Protein AF-A0AAW1R4U3-F1 (afdb_monomer_lite)

Radius of gyration: 42.74 Å; chains: 1; bounding box: 164×118×99 Å

Sequence (1125 aa):
MPFEGYTSKCLGRPLPVRSQPPSHRLGRQHRQPVALQAAGPSQPQEQPGQAASHPQIQPPQQPGTAHPDGEQQTQAQPPQQQKFRPQRYAAAGGRRPPARMRVSSDGYEHLGSALKYPANRPFPGPPPGQGPPLRILPIGGLGEIGMNCMLVGVYDRYILIDAGLMFPDFTDLGVQKILPDTSFLAQWRDKIEAVFITHGHEDHIGALPWVIPALDPATPVFAAGFSMQLVKRRLQEFNLWDESRFHVFQMNQRFQLGPFECEPIRVTHSIPDCCGLILRSEHGNIVHTGDWKIDEDPIDNQIFDRTAFEAIGREGVSLLMSDSTNVLSPGRTKGEAGVKQALIERVQRHNGKGRVVVTQFASNLHRIAGVKAAADAANRKICFIGMSLNTYLEAAERDGRAPFSSKDLIHQADLDRYDPSEVLIVTTGSQAEPRAALSLASREASHVLKLNDSDLLLYAARVIPGNETRVQQMMNNIARLGPEIVSGHNSGLHTSGHAYQGELEEVMKLVKPKQFLPVHGEYAFLKAHAALARDVGIHNTSVIQNGQMLGVFDRRNANTVSSGSLNILGQAQLQSFYNDGNKGTGSAEEMALDERNVLAVEGVVVAAVDVIRNAPTAGGAVAGAAFSPRRLRARVRITTRALWVDEGRLLEDLHKVCEAAVAQLPPDVLLVAVERTVAEAIRRCCKAYNKRRPEVVVIAHEWDPRAGAAAAAQAIRQADAAGATAAARQQSGPGPSNRVAPRGGGGGRRWAGPATQRRPRPATGLQGAWRCHPAATRGLSRGGTARNQPGAWLCRGVLPGNLTGVQTSGVRPEHCRLHSAPSTTLLCDQCLDNHLGAWRRLQKTLTKDTLLTHPSPIKGAAARTLLGFKAGTYYPFGQRPVADGQVSANSLGNGIDYHDGPVILGDVFVYLIWYGSWTDPSAKRIITNMVSNIGAAPYWTVNKSYYSSSVASDKSFVGSAVFLAGEADDLYSSSKTGVYMVLTDDTVSITSGFCSSYCGWHASASMLGTDIRFGLVGNPQKCPDACAYTNKATPNGNWPVDSMASIVAHELEEAVTDPDFTSWYDSAGMENADKCAWRYGTTYTTGNGATANMRLGSMDYLIQQNWVNSKGGYCASSWTGAASS

Organism: NCBI:txid41462

pLDDT: mean 72.81, std 27.03, range [20.16, 98.81]

Secondary structure (DSSP, 8-state):
-------------------PPP-----------------------------------------------------------PPP-PPPPP----PPPPPP------S-GGGTTTTPPPS-PPPSSPPTTSS-SEEEEEEESEESSS--EEEEEETTEEEEE----B---SSSTT--EEE--HHHHHHTGGGEEEEE-S-SSHHHHTTHHHHGGGS-TT--EEE-HHHHHHHHHHHHHTT---TTTEEE--TT--EEETTEEEEEEE-B-SSTT-EEEEEEETTEEEEE--S-B--SS-TTS----HHHHHHHHHH--SEEEEE-TTTTS-S-PPPHHHHHHHHHHHHHHTTTSS-EEEE--TT-HHHHHHHHHHHHTTTPEEEEESHHHHHHHHHHHHTT--SS-GGGSPPGGGGGGS-GGGEEEEES-TT--TTSHHHHHTTT--SS----TT-EEEE-S-PPTT-HHHHHHHHHHHHHT--EEE-SGGGS----SS--HHHHHHHHHHH--SEEEEESEEHHHHHHHHHHHHHTT---B----TTEEEEE---SSTT--SS---EEEEE-----EEE-GGG-EE-TTTTTHHHHHHHHHH-EEEEEEEEEPPPP-SS-------------EEEEEEEEES---STTHHHHHHHHHHHHHHTTS-TT--HHHHHHHHHHHHHHHHHHHHS---EEEEEEEE--HHHHHHHHHHHHHHHHHHHHHHHHTTS-PPP-----------------------------------------------------------------------------------------------SSTTSSTTTTTTTTGGGTSSSEE-SS----SSHHHHT-PPPP----TT-PPPPSS-------SSS-EE-S-----S-EEEEEEEES----HHHHHHHHHHHHHHTTSSGGGGGGG-BS-SSGGG-PBPPS-EEEEEESS------TTEEEEEEEPTT-EE-SSBTTTBSEEEEEEEETTEEEEEEEE--GGG-HHHHS-S-S--TTS-HHHHHHHHHHHHHHHHHHHSTTSSSEE-TT---TTGGGTT---S-EE-TTS-EESEEETTEEE----EEE-STT-EEES--------

InterPro domains:
  IPR001279 Metallo-beta-lactamase [PF12706] (157-299)
  IPR001279 Metallo-beta-lactamase [SM00849] (146-343)
  IPR006766 Protein EXORDIUM-like [PF04674] (897-1087)
  IPR011108 Zn-dependent metallo-hydrolase, RNA specificity domain [PF07521] (493-539)
  IPR036866 Ribonuclease Z/Hydroxyacylglutathione hydrolase-like [G3DSA:3.60.15.10] (138-552)
  IPR036866 Ribonuclease Z/Hydroxyacylglutathione hydrolase-like [SSF56281] (134-550)
  IPR041636 Ribonuclease J, C-terminal [PF17770] (591-702)
  IPR042173 Ribonuclease J, domain 2 [G3DSA:3.40.50.10710] (335-487)
  IPR055132 Ribonuclease J, beta-CASP domain [PF22505] (353-478)

Structure (mmCIF, N/CA/C/O backbone):
data_AF-A0AAW1R4U3-F1
#
_entry.id   AF-A0AAW1R4U3-F1
#
loop_
_atom_site.group_PDB
_atom_site.id
_atom_site.type_symbol
_atom_site.label_atom_id
_atom_site.label_alt_id
_atom_site.label_comp_id
_atom_site.label_asym_id
_atom_site.label_entity_id
_atom_site.label_seq_id
_atom_site.pdbx_PDB_ins_code
_atom_site.Cartn_x
_atom_site.Cartn_y
_atom_site.Cartn_z
_atom_site.occupancy
_atom_site.B_iso_or_equiv
_atom_site.auth_seq_id
_atom_site.auth_comp_id
_atom_site.auth_asym_id
_atom_site.auth_atom_id
_atom_site.pdbx_PDB_model_num
ATOM 1 N N . MET A 1 1 ? -5.421 -36.986 13.160 1.00 27.09 1 MET A N 1
ATOM 2 C CA . MET A 1 1 ? -5.496 -38.368 12.632 1.00 27.09 1 MET A CA 1
ATOM 3 C C . MET A 1 1 ? -6.908 -38.890 12.861 1.00 27.09 1 MET A C 1
ATOM 5 O O . MET A 1 1 ? -7.462 -38.494 13.882 1.00 27.09 1 MET A O 1
ATOM 9 N N . PRO A 1 2 ? -7.434 -39.811 12.035 1.00 45.41 2 PRO A N 1
ATOM 10 C CA . PRO A 1 2 ? -7.041 -40.144 10.664 1.00 45.41 2 PRO A CA 1
ATOM 11 C C . PRO A 1 2 ? -8.153 -39.833 9.632 1.00 45.41 2 PRO A C 1
ATOM 13 O O . PRO A 1 2 ? -9.255 -39.433 9.986 1.00 45.41 2 PRO A O 1
ATOM 16 N N . PHE A 1 3 ? -7.813 -39.988 8.351 1.00 28.20 3 PHE A N 1
ATOM 17 C CA . PHE A 1 3 ? -8.689 -39.832 7.183 1.00 28.20 3 PHE A CA 1
ATOM 18 C C . PHE A 1 3 ? -9.151 -41.206 6.666 1.00 28.20 3 PHE A C 1
ATOM 20 O O . PHE A 1 3 ? -8.325 -42.105 6.543 1.00 28.20 3 PHE A O 1
ATOM 27 N N . GLU A 1 4 ? -10.402 -41.287 6.218 1.00 29.88 4 GLU A N 1
ATOM 28 C CA . GLU A 1 4 ? -10.935 -42.196 5.186 1.00 29.88 4 GLU A CA 1
ATOM 29 C C . GLU A 1 4 ? -11.938 -41.340 4.370 1.00 29.88 4 GLU A C 1
ATOM 31 O O . GLU A 1 4 ? -12.497 -40.394 4.919 1.00 29.88 4 GLU A O 1
ATOM 36 N N . GLY A 1 5 ? -12.225 -41.503 3.077 1.00 27.45 5 GLY A N 1
ATOM 37 C CA . GLY A 1 5 ? -11.883 -42.522 2.084 1.00 27.45 5 GLY A CA 1
ATOM 38 C C . GLY A 1 5 ? -13.091 -42.703 1.134 1.00 27.45 5 GLY A C 1
ATOM 39 O O . GLY A 1 5 ? -14.215 -42.716 1.611 1.00 27.45 5 GLY A O 1
ATOM 40 N N . TYR A 1 6 ? -12.864 -42.874 -0.180 1.00 27.77 6 TYR A N 1
ATOM 41 C CA . TYR A 1 6 ? -13.843 -43.268 -1.233 1.00 27.77 6 TYR A CA 1
ATOM 42 C C . TYR A 1 6 ? -14.733 -42.228 -1.978 1.00 27.77 6 TYR A C 1
ATOM 44 O O . TYR A 1 6 ? -15.855 -41.903 -1.613 1.00 27.77 6 TYR A O 1
ATOM 52 N N . THR A 1 7 ? -14.230 -41.833 -3.159 1.00 28.06 7 THR A N 1
ATOM 53 C CA . THR A 1 7 ? -14.831 -41.987 -4.516 1.00 28.06 7 THR A CA 1
ATOM 54 C C . THR A 1 7 ? -16.332 -41.740 -4.818 1.00 28.06 7 THR A C 1
ATOM 56 O O . THR A 1 7 ? -17.188 -42.582 -4.576 1.00 28.06 7 THR A O 1
ATOM 59 N N . SER A 1 8 ? -16.574 -40.683 -5.608 1.00 27.78 8 SER A N 1
ATOM 60 C CA . SER A 1 8 ? -17.429 -40.571 -6.824 1.00 27.78 8 SER A CA 1
ATOM 61 C C . SER A 1 8 ? -18.528 -41.610 -7.179 1.00 27.78 8 SER A C 1
ATOM 63 O O . SER A 1 8 ? -18.196 -42.761 -7.469 1.00 27.78 8 SER A O 1
ATOM 65 N N . LYS A 1 9 ? -19.759 -41.129 -7.482 1.00 27.59 9 LYS A N 1
ATOM 66 C CA . LYS A 1 9 ? -20.335 -41.045 -8.864 1.00 27.59 9 LYS A CA 1
ATOM 67 C C . LYS A 1 9 ? -21.771 -40.451 -8.953 1.00 27.59 9 LYS A C 1
ATOM 69 O O . LYS A 1 9 ? -22.713 -40.996 -8.407 1.00 27.59 9 LYS A O 1
ATOM 74 N N . CYS A 1 10 ? -21.889 -39.377 -9.742 1.00 25.44 10 CYS A N 1
ATOM 75 C CA . CYS A 1 10 ? -22.919 -39.011 -10.741 1.00 25.44 10 CYS A CA 1
ATOM 76 C C . CYS A 1 10 ? -24.424 -39.415 -10.660 1.00 25.44 10 CYS A C 1
ATOM 78 O O . CYS A 1 10 ? -24.763 -40.589 -10.726 1.00 25.44 10 CYS A O 1
ATOM 80 N N . LEU A 1 11 ? -25.258 -38.377 -10.889 1.00 28.80 11 LEU A N 1
ATOM 81 C CA . LEU A 1 11 ? -26.523 -38.311 -11.672 1.00 28.80 11 LEU A CA 1
ATOM 82 C C . LEU A 1 11 ? -27.857 -38.837 -11.081 1.00 28.80 11 LEU A C 1
ATOM 84 O O . LEU A 1 11 ? -28.020 -40.018 -10.806 1.00 28.80 11 LEU A O 1
ATOM 88 N N . GLY A 1 12 ? -28.872 -37.950 -11.048 1.00 25.89 12 GLY A N 1
ATOM 89 C CA . GLY A 1 12 ? -30.290 -38.303 -10.847 1.00 25.89 12 GLY A CA 1
ATOM 90 C C . GLY A 1 12 ? -31.215 -37.137 -10.431 1.00 25.89 12 GLY A C 1
ATOM 91 O O . GLY A 1 12 ? -31.278 -36.774 -9.263 1.00 25.89 12 GLY A O 1
ATOM 92 N N . ARG A 1 13 ? -31.979 -36.570 -11.376 1.00 26.34 13 ARG A N 1
ATOM 93 C CA . ARG A 1 13 ? -33.115 -35.626 -11.190 1.00 26.34 13 ARG A CA 1
ATOM 94 C C . ARG A 1 13 ? -34.226 -36.036 -12.194 1.00 26.34 13 ARG A C 1
ATOM 96 O O . ARG A 1 13 ? -33.846 -36.560 -13.239 1.00 26.34 13 ARG A O 1
ATOM 103 N N . PRO A 1 14 ? -35.513 -35.638 -12.048 1.00 48.09 14 PRO A N 1
ATOM 104 C CA . PRO A 1 14 ? -36.302 -35.412 -10.816 1.00 48.09 14 PRO A CA 1
ATOM 105 C C . PRO A 1 14 ? -37.828 -35.789 -10.929 1.00 48.09 14 PRO A C 1
ATOM 107 O O . PRO A 1 14 ? -38.286 -36.174 -11.997 1.00 48.09 14 PRO A O 1
ATOM 110 N N . LEU A 1 15 ? -38.621 -35.505 -9.866 1.00 26.95 15 LEU A N 1
ATOM 111 C CA . LEU A 1 15 ? -40.109 -35.301 -9.828 1.00 26.95 15 LEU A CA 1
ATOM 112 C C . LEU A 1 15 ? -41.061 -36.535 -9.947 1.00 26.95 15 LEU A C 1
ATOM 114 O O . LEU A 1 15 ? -40.653 -37.566 -10.470 1.00 26.95 15 LEU A O 1
ATOM 118 N N . PRO A 1 16 ? -42.375 -36.422 -9.599 1.00 45.94 16 PRO A N 1
ATOM 119 C CA . PRO A 1 16 ? -42.990 -35.742 -8.428 1.00 45.94 16 PRO A CA 1
ATOM 120 C C . PRO A 1 16 ? -44.191 -36.502 -7.777 1.00 45.94 16 PRO A C 1
ATOM 122 O O . PRO A 1 16 ? -44.962 -37.143 -8.484 1.00 45.94 16 PRO A O 1
ATOM 125 N N . VAL A 1 17 ? -44.495 -36.301 -6.478 1.00 27.64 17 VAL A N 1
ATOM 126 C CA . VAL A 1 17 ? -45.837 -36.611 -5.899 1.00 27.64 17 VAL A CA 1
ATOM 127 C C . VAL A 1 17 ? -46.262 -35.591 -4.818 1.00 27.64 17 VAL A C 1
ATOM 129 O O . VAL A 1 17 ? -45.444 -35.132 -4.027 1.00 27.64 17 VAL A O 1
ATOM 132 N N . ARG A 1 18 ? -47.559 -35.234 -4.803 1.00 30.50 18 ARG A N 1
ATOM 133 C CA . ARG A 1 18 ? -48.262 -34.381 -3.814 1.00 30.50 18 ARG A CA 1
ATOM 134 C C . ARG A 1 18 ? -48.636 -35.138 -2.527 1.00 30.50 18 ARG A C 1
ATOM 136 O O . ARG A 1 18 ? -49.130 -36.252 -2.639 1.00 30.50 18 ARG A O 1
ATOM 143 N N . SER A 1 19 ? -48.718 -34.430 -1.393 1.00 28.53 19 SER A N 1
ATOM 144 C CA . SER A 1 19 ? -49.880 -34.527 -0.475 1.00 28.53 19 SER A CA 1
ATOM 145 C C . SER A 1 19 ? -49.929 -33.381 0.549 1.00 28.53 19 SER A C 1
ATOM 147 O O . SER A 1 19 ? -48.896 -32.959 1.060 1.00 28.53 19 SER A O 1
ATOM 149 N N . GLN A 1 20 ? -51.137 -32.888 0.843 1.00 30.00 20 GLN A N 1
ATOM 150 C CA . GLN A 1 20 ? -51.440 -31.869 1.865 1.00 30.00 20 GLN A CA 1
ATOM 151 C C . GLN A 1 20 ? -51.764 -32.509 3.246 1.00 30.00 20 GLN A C 1
ATOM 153 O O . GLN A 1 20 ? -51.827 -33.737 3.327 1.00 30.00 20 GLN A O 1
ATOM 158 N N . PRO A 1 21 ? -51.916 -31.724 4.338 1.00 45.56 21 PRO A N 1
ATOM 159 C CA . PRO A 1 21 ? -51.819 -32.220 5.719 1.00 45.56 21 PRO A CA 1
ATOM 160 C C . PRO A 1 21 ? -53.172 -32.570 6.376 1.00 45.56 21 PRO A C 1
ATOM 162 O O . PRO A 1 21 ? -54.224 -32.172 5.874 1.00 45.56 21 PRO A O 1
ATOM 165 N N . PRO A 1 22 ? -53.158 -33.206 7.565 1.00 35.81 22 PRO A N 1
ATOM 166 C CA . PRO A 1 22 ? -54.299 -33.263 8.473 1.00 35.81 22 PRO A CA 1
ATOM 167 C C . PRO A 1 22 ? -54.216 -32.238 9.625 1.00 35.81 22 PRO A C 1
ATOM 169 O O . PRO A 1 22 ? -53.149 -31.858 10.102 1.00 35.81 22 PRO A O 1
ATOM 172 N N . SER A 1 23 ? -55.394 -31.812 10.077 1.00 31.20 23 SER A N 1
ATOM 173 C CA . SER A 1 23 ? -55.661 -30.818 11.130 1.00 31.20 23 SER A CA 1
ATOM 174 C C . SER A 1 23 ? -56.127 -31.441 12.461 1.00 31.20 23 SER A C 1
ATOM 176 O O . SER A 1 23 ? -56.403 -32.635 12.464 1.00 31.20 23 SER A O 1
ATOM 178 N N . HIS A 1 24 ? -56.402 -30.589 13.478 1.00 31.89 24 HIS A N 1
ATOM 179 C CA . HIS A 1 24 ? -57.285 -30.764 14.674 1.00 31.89 24 HIS A CA 1
ATOM 180 C C . HIS A 1 24 ? -56.569 -30.757 16.053 1.00 31.89 24 HIS A C 1
ATOM 182 O O . HIS A 1 24 ? -55.454 -31.247 16.146 1.00 31.89 24 HIS A O 1
ATOM 188 N N . ARG A 1 25 ? -57.139 -30.240 17.170 1.00 30.28 25 ARG A N 1
ATOM 189 C CA . ARG A 1 25 ? -58.436 -29.546 17.448 1.00 30.28 25 ARG A CA 1
ATOM 190 C C . ARG A 1 25 ? -58.436 -28.842 18.834 1.00 30.28 25 ARG A C 1
ATOM 192 O O . ARG A 1 25 ? -57.859 -29.396 19.753 1.00 30.28 25 ARG A O 1
ATOM 199 N N . LEU A 1 26 ? -59.263 -27.783 18.968 1.00 30.48 26 LEU A N 1
ATOM 200 C CA . LEU A 1 26 ? -60.039 -27.321 20.162 1.00 30.48 26 LEU A CA 1
ATOM 201 C C . LEU A 1 26 ? -59.299 -26.932 21.477 1.00 30.48 26 LEU A C 1
ATOM 203 O O . LEU A 1 26 ? -58.372 -27.602 21.892 1.00 30.48 26 LEU A O 1
ATOM 207 N N . GLY A 1 27 ? -59.735 -25.918 22.248 1.00 27.31 27 GLY A N 1
ATOM 208 C CA . GLY A 1 27 ? -60.801 -24.915 22.037 1.00 27.31 27 GLY A CA 1
ATOM 209 C C . GLY A 1 27 ? -61.288 -24.218 23.337 1.00 27.31 27 GLY A C 1
ATOM 210 O O . GLY A 1 27 ? -60.857 -24.600 24.418 1.00 27.31 27 GLY A O 1
ATOM 211 N N . ARG A 1 28 ? -62.271 -23.292 23.206 1.00 30.02 28 ARG A N 1
ATOM 212 C CA . ARG A 1 28 ? -63.058 -22.572 24.264 1.00 30.02 28 ARG A CA 1
ATOM 213 C C . ARG A 1 28 ? -62.324 -21.448 25.054 1.00 30.02 28 ARG A C 1
ATOM 215 O O . ARG A 1 28 ? -61.137 -21.572 25.295 1.00 30.02 28 ARG A O 1
ATOM 222 N N . GLN A 1 29 ? -62.956 -20.341 25.503 1.00 30.58 29 GLN A N 1
ATOM 223 C CA . GLN A 1 29 ? -64.322 -19.791 25.291 1.00 30.58 29 GLN A CA 1
ATOM 224 C C . GLN A 1 29 ? -64.421 -18.257 25.572 1.00 30.58 29 GLN A C 1
ATOM 226 O O . GLN A 1 29 ? -63.586 -17.703 26.272 1.00 30.58 29 GLN A O 1
ATOM 231 N N . HIS A 1 30 ? -65.484 -17.626 25.037 1.00 29.05 30 HIS A N 1
ATOM 232 C CA . HIS A 1 30 ? -66.080 -16.277 25.261 1.00 29.05 30 HIS A CA 1
ATOM 233 C C . HIS A 1 30 ? -65.713 -15.459 26.532 1.00 29.05 30 HIS A C 1
ATOM 235 O O . HIS A 1 30 ? -65.641 -16.018 27.619 1.00 29.05 30 HIS A O 1
ATOM 241 N N . ARG A 1 31 ? -65.662 -14.108 26.487 1.00 27.98 31 ARG A N 1
ATOM 242 C CA . ARG A 1 31 ? -66.832 -13.179 26.395 1.00 27.98 31 ARG A CA 1
ATOM 243 C C . ARG A 1 31 ? -66.486 -11.742 25.915 1.00 27.98 31 ARG A C 1
ATOM 245 O O . ARG A 1 31 ? -65.355 -11.296 26.042 1.00 27.98 31 ARG A O 1
ATOM 252 N N . GLN A 1 32 ? -67.509 -11.028 25.425 1.00 28.80 32 GLN A N 1
ATOM 253 C CA . GLN A 1 32 ? -67.600 -9.571 25.150 1.00 28.80 32 GLN A CA 1
ATOM 254 C C . GLN A 1 32 ? -68.711 -8.950 26.062 1.00 28.80 32 GLN A C 1
ATOM 256 O O . GLN A 1 32 ? -69.333 -9.726 26.792 1.00 28.80 32 GLN A O 1
ATOM 261 N N . PRO A 1 33 ? -69.140 -7.669 25.919 1.00 60.66 33 PRO A N 1
ATOM 262 C CA . PRO A 1 33 ? -68.427 -6.390 26.100 1.00 60.66 33 PRO A CA 1
ATOM 263 C C . PRO A 1 33 ? -69.222 -5.449 27.072 1.00 60.66 33 PRO A C 1
ATOM 265 O O . PRO A 1 33 ? -69.793 -5.950 28.032 1.00 60.66 33 PRO A O 1
ATOM 268 N N . VAL A 1 34 ? -69.326 -4.134 26.766 1.00 27.86 34 VAL A N 1
ATOM 269 C CA . VAL A 1 34 ? -69.995 -3.008 27.495 1.00 27.86 34 VAL A CA 1
ATOM 270 C C . VAL A 1 34 ? -69.068 -2.353 28.545 1.00 27.86 34 VAL A C 1
ATOM 272 O O . VAL A 1 34 ? -68.686 -3.015 29.498 1.00 27.86 34 VAL A O 1
ATOM 275 N N . ALA A 1 35 ? -68.507 -1.139 28.405 1.00 30.14 35 ALA A N 1
ATOM 276 C CA . ALA A 1 35 ? -68.922 0.187 27.888 1.00 30.14 35 ALA A CA 1
ATOM 277 C C . ALA A 1 35 ? -69.592 1.105 28.933 1.00 30.14 35 ALA A C 1
ATOM 279 O O . ALA A 1 35 ? -70.604 0.737 29.516 1.00 30.14 35 ALA A O 1
ATOM 280 N N . LEU A 1 36 ? -69.060 2.328 29.096 1.00 27.28 36 LEU A N 1
ATOM 281 C CA . LEU A 1 36 ? -69.777 3.516 29.589 1.00 27.28 36 LEU A CA 1
ATOM 282 C C . LEU A 1 36 ? -69.008 4.807 29.234 1.00 27.28 36 LEU A C 1
ATOM 284 O O . LEU A 1 36 ? -67.781 4.806 29.157 1.00 27.28 36 LEU A O 1
ATOM 288 N N . GLN A 1 37 ? -69.752 5.881 28.960 1.00 31.09 37 GLN A N 1
ATOM 289 C CA . GLN A 1 37 ? -69.280 7.191 28.481 1.00 31.09 37 GLN A CA 1
ATOM 290 C C . GLN A 1 37 ? -69.333 8.251 29.595 1.00 31.09 37 GLN A C 1
ATOM 292 O O . GLN A 1 37 ? -70.171 8.123 30.482 1.00 31.09 37 GLN A O 1
ATOM 297 N N . ALA A 1 38 ? -68.521 9.314 29.470 1.00 29.05 38 ALA A N 1
ATOM 298 C CA . ALA A 1 38 ? -68.704 10.709 29.946 1.00 29.05 38 ALA A CA 1
ATOM 299 C C . ALA A 1 38 ? -67.312 11.372 30.096 1.00 29.05 38 ALA A C 1
ATOM 301 O O . ALA A 1 38 ? -66.365 10.678 30.446 1.00 29.05 38 ALA A O 1
ATOM 302 N N . ALA A 1 39 ? -67.076 12.673 29.898 1.00 28.84 39 ALA A N 1
ATOM 303 C CA . ALA A 1 39 ? -67.803 13.761 29.230 1.00 28.84 39 ALA A CA 1
ATOM 304 C C . ALA A 1 39 ? -66.779 14.893 28.923 1.00 28.84 39 ALA A C 1
ATOM 306 O O . ALA A 1 39 ? -65.695 14.905 29.503 1.00 28.84 39 ALA A O 1
ATOM 307 N N . GLY A 1 40 ? -67.100 15.849 28.040 1.00 25.03 40 GLY A N 1
ATOM 308 C CA . GLY A 1 40 ? -66.452 17.182 28.044 1.00 25.03 40 GLY A CA 1
ATOM 309 C C . GLY A 1 40 ? -67.285 18.172 28.881 1.00 25.03 40 GLY A C 1
ATOM 310 O O . GLY A 1 40 ? -68.112 17.713 29.669 1.00 25.03 40 GLY A O 1
ATOM 311 N N . PRO A 1 41 ? -67.256 19.494 28.615 1.00 54.03 41 PRO A N 1
ATOM 312 C CA . PRO A 1 41 ? -66.174 20.333 28.067 1.00 54.03 41 PRO A CA 1
ATOM 313 C C . PRO A 1 41 ? -65.981 21.662 28.862 1.00 54.03 41 PRO A C 1
ATOM 315 O O . PRO A 1 41 ? -66.929 22.138 29.482 1.00 54.03 41 PRO A O 1
ATOM 318 N N . SER A 1 42 ? -64.827 22.349 28.766 1.00 26.78 42 SER A N 1
ATOM 319 C CA . SER A 1 42 ? -64.733 23.777 29.174 1.00 26.78 42 SER A CA 1
ATOM 320 C C . SER A 1 42 ? -63.474 24.539 28.703 1.00 26.78 42 SER A C 1
ATOM 322 O O . SER A 1 42 ? -62.355 24.299 29.144 1.00 26.78 42 SER A O 1
ATOM 324 N N . GLN A 1 43 ? -63.704 25.527 27.832 1.00 32.19 43 GLN A N 1
ATOM 325 C CA . GLN A 1 43 ? -62.993 26.825 27.760 1.00 32.19 43 GLN A CA 1
ATOM 326 C C . GLN A 1 43 ? -63.655 27.801 28.803 1.00 32.19 43 GLN A C 1
ATOM 328 O O . GLN A 1 43 ? -64.533 27.295 29.512 1.00 32.19 43 GLN A O 1
ATOM 333 N N . PRO A 1 44 ? -63.370 29.133 28.941 1.00 43.03 44 PRO A N 1
ATOM 334 C CA . PRO A 1 44 ? -62.639 30.031 28.022 1.00 43.03 44 PRO A CA 1
ATOM 335 C C . PRO A 1 44 ? -61.812 31.228 28.594 1.00 43.03 44 PRO A C 1
ATOM 337 O O . PRO A 1 44 ? -61.828 31.526 29.778 1.00 43.03 44 PRO A O 1
ATOM 340 N N . GLN A 1 45 ? -61.141 31.916 27.650 1.00 27.89 45 GLN A N 1
ATOM 341 C CA . GLN A 1 45 ? -60.939 33.380 27.487 1.00 27.89 45 GLN A CA 1
ATOM 342 C C . GLN A 1 45 ? -60.443 34.298 28.627 1.00 27.89 45 GLN A C 1
ATOM 344 O O . GLN A 1 45 ? -61.108 34.464 29.637 1.00 27.89 45 GLN A O 1
ATOM 349 N N . GLU A 1 46 ? -59.454 35.140 28.277 1.00 24.28 46 GLU A N 1
ATOM 350 C CA . GLU A 1 46 ? -59.659 36.603 28.256 1.00 24.28 46 GLU A CA 1
ATOM 351 C C . GLU A 1 46 ? -58.802 37.309 27.166 1.00 24.28 46 GLU A C 1
ATOM 353 O O . GLU A 1 46 ? -57.686 36.901 26.852 1.00 24.28 46 GLU A O 1
ATOM 358 N N . GLN A 1 47 ? -59.381 38.346 26.550 1.00 29.89 47 GLN A N 1
ATOM 359 C CA . GLN A 1 47 ? -58.837 39.343 25.593 1.00 29.89 47 GLN A CA 1
ATOM 360 C C . GLN A 1 47 ? -59.215 40.733 26.170 1.00 29.89 47 GLN A C 1
ATOM 362 O O . GLN A 1 47 ? -60.170 40.743 26.952 1.00 29.89 47 GLN A O 1
ATOM 367 N N . PRO A 1 48 ? -58.586 41.897 25.840 1.00 40.34 48 PRO A N 1
ATOM 368 C CA . PRO A 1 48 ? -58.342 42.437 24.474 1.00 40.34 48 PRO A CA 1
ATOM 369 C C . PRO A 1 48 ? -57.017 43.260 24.331 1.00 40.34 48 PRO A C 1
ATOM 371 O O . PRO A 1 48 ? -56.233 43.313 25.269 1.00 40.34 48 PRO A O 1
ATOM 374 N N . GLY A 1 49 ? -56.654 43.949 23.231 1.00 25.88 49 GLY A N 1
ATOM 375 C CA . GLY A 1 49 ? -57.158 44.029 21.844 1.00 25.88 49 GLY A CA 1
ATOM 376 C C . GLY A 1 49 ? -56.575 45.241 21.059 1.00 25.88 49 GLY A C 1
ATOM 377 O O . GLY A 1 49 ? -56.102 46.183 21.681 1.00 25.88 49 GLY A O 1
ATOM 378 N N . GLN A 1 50 ? -56.699 45.229 19.713 1.00 29.00 50 GLN A N 1
ATOM 379 C CA . GLN A 1 50 ? -56.484 46.345 18.738 1.00 29.00 50 GLN A CA 1
ATOM 380 C C . GLN A 1 50 ? -55.026 46.892 18.572 1.00 29.00 50 GLN A C 1
ATOM 382 O O . GLN A 1 50 ? -54.240 46.828 19.505 1.00 29.00 50 GLN A O 1
ATOM 387 N N . ALA A 1 51 ? -54.548 47.408 17.419 1.00 27.50 51 ALA A N 1
ATOM 388 C CA . ALA A 1 51 ? -55.160 47.772 16.121 1.00 27.50 51 ALA A CA 1
ATOM 389 C C . ALA A 1 51 ? -54.168 47.649 14.915 1.00 27.50 51 ALA A C 1
ATOM 391 O O . ALA A 1 51 ? -52.971 47.575 15.147 1.00 27.50 51 ALA A O 1
ATOM 392 N N . ALA A 1 52 ? -54.703 47.682 13.670 1.00 28.69 52 ALA A N 1
ATOM 393 C CA . ALA A 1 52 ? -54.189 48.241 12.379 1.00 28.69 52 ALA A CA 1
ATOM 394 C C . ALA A 1 52 ? -52.667 48.214 11.999 1.00 28.69 52 ALA A C 1
ATOM 396 O O . ALA A 1 52 ? -51.810 48.457 12.832 1.00 28.69 52 ALA A O 1
ATOM 397 N N . SER A 1 53 ? -52.217 48.050 10.736 1.00 27.44 53 SER A N 1
ATOM 398 C CA . SER A 1 53 ? -52.870 48.014 9.402 1.00 27.44 53 SER A CA 1
ATOM 399 C C . SER A 1 53 ? -51.995 47.337 8.312 1.00 27.44 53 SER A C 1
ATOM 401 O O . SER A 1 53 ? -50.773 47.441 8.339 1.00 27.44 53 SER A O 1
ATOM 403 N N . HIS A 1 54 ? -52.643 46.713 7.316 1.00 26.97 54 HIS A N 1
ATOM 404 C CA . HIS A 1 54 ? -52.110 46.215 6.017 1.00 26.97 54 HIS A CA 1
ATOM 405 C C . HIS A 1 54 ? -51.871 47.365 4.988 1.00 26.97 54 HIS A C 1
ATOM 407 O O . HIS A 1 54 ? -52.160 48.498 5.384 1.00 26.97 54 HIS A O 1
ATOM 413 N N . PRO A 1 55 ? -51.435 47.171 3.700 1.00 44.69 55 PRO A N 1
ATOM 414 C CA . PRO A 1 55 ? -51.332 45.951 2.841 1.00 44.69 55 PRO A CA 1
ATOM 415 C C . PRO A 1 55 ? -49.950 45.705 2.146 1.00 44.69 55 PRO A C 1
ATOM 417 O O . PRO A 1 55 ? -49.063 46.538 2.260 1.00 44.69 55 PRO A O 1
ATOM 420 N N . GLN A 1 56 ? -49.612 44.490 1.650 1.00 28.25 56 GLN A N 1
ATOM 421 C CA . GLN A 1 56 ? -49.772 43.896 0.275 1.00 28.25 56 GLN A CA 1
ATOM 422 C C . GLN A 1 56 ? -49.076 44.695 -0.877 1.00 28.25 56 GLN A C 1
ATOM 424 O O . GLN A 1 56 ? -48.857 45.884 -0.714 1.00 28.25 56 GLN A O 1
ATOM 429 N N . ILE A 1 57 ? -48.675 44.177 -2.060 1.00 28.06 57 ILE A N 1
ATOM 430 C CA . ILE A 1 57 ? -49.070 43.015 -2.908 1.00 28.06 57 ILE A CA 1
ATOM 431 C C . ILE A 1 57 ? -47.818 42.377 -3.598 1.00 28.06 57 ILE A C 1
ATOM 433 O O . ILE A 1 57 ? -46.741 42.962 -3.594 1.00 28.06 57 ILE A O 1
ATOM 437 N N . GLN A 1 58 ? -47.968 41.163 -4.158 1.00 24.50 58 GLN A N 1
ATOM 438 C CA . GLN A 1 58 ? -46.998 40.363 -4.949 1.00 24.50 58 GLN A CA 1
ATOM 439 C C . GLN A 1 58 ? -46.865 40.824 -6.454 1.00 24.50 58 GLN A C 1
ATOM 441 O O . GLN A 1 58 ? -46.979 42.018 -6.698 1.00 24.50 58 GLN A O 1
ATOM 446 N N . PRO A 1 59 ? -46.644 39.942 -7.470 1.00 52.00 59 PRO A N 1
ATOM 447 C CA . PRO A 1 59 ? -45.437 39.749 -8.322 1.00 52.00 59 PRO A CA 1
ATOM 448 C C . PRO A 1 59 ? -45.648 40.300 -9.786 1.00 52.00 59 PRO A C 1
ATOM 450 O O . PRO A 1 59 ? -46.514 41.167 -9.896 1.00 52.00 59 PRO A O 1
ATOM 453 N N . PRO A 1 60 ? -44.998 39.877 -10.924 1.00 40.25 60 PRO A N 1
ATOM 454 C CA . PRO A 1 60 ? -44.002 38.808 -11.193 1.00 40.25 60 PRO A CA 1
ATOM 455 C C . PRO A 1 60 ? -42.889 39.083 -12.273 1.00 40.25 60 PRO A C 1
ATOM 457 O O . PRO A 1 60 ? -42.744 40.185 -12.779 1.00 40.25 60 PRO A O 1
ATOM 460 N N . GLN A 1 61 ? -42.121 38.023 -12.608 1.00 25.39 61 GLN A N 1
ATOM 461 C CA . GLN A 1 61 ? -41.564 37.600 -13.931 1.00 25.39 61 GLN A CA 1
ATOM 462 C C . GLN A 1 61 ? -40.941 38.602 -14.955 1.00 25.39 61 GLN A C 1
ATOM 464 O O . GLN A 1 61 ? -41.649 39.435 -15.491 1.00 25.39 61 GLN A O 1
ATOM 469 N N . GLN A 1 62 ? -39.658 38.342 -15.316 1.00 25.41 62 GLN A N 1
ATOM 470 C CA . GLN A 1 62 ? -39.002 38.222 -16.665 1.00 25.41 62 GLN A CA 1
ATOM 471 C C . GLN A 1 62 ? -39.414 39.104 -17.889 1.00 25.41 62 GLN A C 1
ATOM 473 O O . GLN A 1 62 ? -40.561 39.517 -17.983 1.00 25.41 62 GLN A O 1
ATOM 478 N N . PRO A 1 63 ? -38.601 39.190 -18.982 1.00 42.50 63 PRO A N 1
ATOM 479 C CA . PRO A 1 63 ? -37.131 39.104 -19.169 1.00 42.50 63 PRO A CA 1
ATOM 480 C C . PRO A 1 63 ? -36.573 40.265 -20.064 1.00 42.50 63 PRO A C 1
ATOM 482 O O . PRO A 1 63 ? -37.340 41.124 -20.485 1.00 42.50 63 PRO A O 1
ATOM 485 N N . GLY A 1 64 ? -35.281 40.262 -20.463 1.00 23.38 64 GLY A N 1
ATOM 486 C CA . GLY A 1 64 ? -34.865 40.945 -21.719 1.00 23.38 64 GLY A CA 1
ATOM 487 C C . GLY A 1 64 ? -33.481 41.625 -21.818 1.00 23.38 64 GLY A C 1
ATOM 488 O O . GLY A 1 64 ? -33.332 42.780 -21.454 1.00 23.38 64 GLY A O 1
ATOM 489 N N . THR A 1 65 ? -32.524 40.918 -22.436 1.00 23.89 65 THR A N 1
ATOM 490 C CA . THR A 1 65 ? -31.574 41.379 -23.490 1.00 23.89 65 THR A CA 1
ATOM 491 C C . THR A 1 65 ? -30.754 42.694 -23.416 1.00 23.89 65 THR A C 1
ATOM 493 O O . THR A 1 65 ? -31.299 43.786 -23.518 1.00 23.89 65 THR A O 1
ATOM 496 N N . ALA A 1 66 ? -29.435 42.496 -23.608 1.00 24.20 66 ALA A N 1
ATOM 497 C CA . ALA A 1 66 ? -28.497 43.239 -24.483 1.00 24.20 66 ALA A CA 1
ATOM 498 C C . ALA A 1 66 ? -27.649 44.429 -23.950 1.00 24.20 66 ALA A C 1
ATOM 500 O O . ALA A 1 66 ? -28.144 45.474 -23.546 1.00 24.20 66 ALA A O 1
ATOM 501 N N . HIS A 1 67 ? -26.326 44.229 -24.079 1.00 26.11 67 HIS A N 1
ATOM 502 C CA . HIS A 1 67 ? -25.201 45.189 -24.116 1.00 26.11 67 HIS A CA 1
ATOM 503 C C . HIS A 1 67 ? -25.254 46.119 -25.361 1.00 26.11 67 HIS A C 1
ATOM 505 O O . HIS A 1 67 ? -26.075 45.833 -26.241 1.00 26.11 67 HIS A O 1
ATOM 511 N N . PRO A 1 68 ? -24.376 47.145 -25.534 1.00 41.59 68 PRO A N 1
ATOM 512 C CA . PRO A 1 68 ? -23.141 47.506 -24.795 1.00 41.59 68 PRO A CA 1
ATOM 513 C C . PRO A 1 68 ? -23.218 48.947 -24.192 1.00 41.59 68 PRO A C 1
ATOM 515 O O . PRO A 1 68 ? -24.329 49.381 -23.907 1.00 41.59 68 PRO A O 1
ATOM 518 N N . ASP A 1 69 ? -22.179 49.742 -23.870 1.00 24.17 69 ASP A N 1
ATOM 519 C CA . ASP A 1 69 ? -20.705 49.704 -24.059 1.00 24.17 69 ASP A CA 1
ATOM 520 C C . ASP A 1 69 ? -19.982 50.627 -23.031 1.00 24.17 69 ASP A C 1
ATOM 522 O O . ASP A 1 69 ? -20.661 51.302 -22.254 1.00 24.17 69 ASP A O 1
ATOM 526 N N . GLY A 1 70 ? -18.640 50.729 -23.074 1.00 24.28 70 GLY A N 1
ATOM 527 C CA . GLY A 1 70 ? -17.903 51.923 -22.595 1.00 24.28 70 GLY A CA 1
ATOM 528 C C . GLY A 1 70 ? -16.840 51.744 -21.491 1.00 24.28 70 GLY A C 1
ATOM 529 O O . GLY A 1 70 ? -17.136 51.792 -20.304 1.00 24.28 70 GLY A O 1
ATOM 530 N N . GLU A 1 71 ? -15.587 51.620 -21.928 1.00 23.50 71 GLU A N 1
ATOM 531 C CA . GLU A 1 71 ? -14.276 51.795 -21.265 1.00 23.50 71 GLU A CA 1
ATOM 532 C C . GLU A 1 71 ? -14.142 52.353 -19.814 1.00 23.50 71 GLU A C 1
ATOM 534 O O . GLU A 1 71 ? -14.499 53.481 -19.492 1.00 23.50 71 GLU A O 1
ATOM 539 N N . GLN A 1 72 ? -13.441 51.556 -18.990 1.00 24.25 72 GLN A N 1
ATOM 540 C CA . GLN A 1 72 ? -12.387 51.892 -18.003 1.00 24.25 72 GLN A CA 1
ATOM 541 C C . GLN A 1 72 ? -12.357 53.268 -17.283 1.00 24.25 72 GLN A C 1
ATOM 543 O O . GLN A 1 72 ? -11.985 54.274 -17.881 1.00 24.25 72 GLN A O 1
ATOM 548 N N . GLN A 1 73 ? -12.396 53.247 -15.934 1.00 22.95 73 GLN A N 1
ATOM 549 C CA . GLN A 1 73 ? -11.260 53.720 -15.107 1.00 22.95 73 GLN A CA 1
ATOM 550 C C . GLN A 1 73 ? -11.321 53.313 -13.613 1.00 22.95 73 GLN A C 1
ATOM 552 O O . GLN A 1 73 ? -12.375 53.212 -12.997 1.00 22.95 73 GLN A O 1
ATOM 557 N N . THR A 1 74 ? -10.122 53.096 -13.063 1.00 24.08 74 THR A N 1
ATOM 558 C CA . THR A 1 74 ? -9.678 52.917 -11.659 1.00 24.08 74 THR A CA 1
ATOM 559 C C . THR A 1 74 ? -10.558 53.405 -10.493 1.00 24.08 74 THR A C 1
ATOM 561 O O . THR A 1 74 ? -11.014 54.546 -10.499 1.00 24.08 74 THR A O 1
ATOM 564 N N . GLN A 1 75 ? -10.567 52.648 -9.380 1.00 22.53 75 GLN A N 1
ATOM 565 C CA . GLN A 1 75 ? -10.820 53.185 -8.028 1.00 22.53 75 GLN A CA 1
ATOM 566 C C . GLN A 1 75 ? -10.080 52.423 -6.906 1.00 22.53 75 GLN A C 1
ATOM 568 O O . GLN A 1 75 ? -9.632 51.294 -7.096 1.00 22.53 75 GLN A O 1
ATOM 573 N N . ALA A 1 76 ? -9.908 53.082 -5.752 1.00 21.52 76 ALA A N 1
ATOM 574 C CA . ALA A 1 76 ? -9.015 52.683 -4.657 1.00 21.52 76 ALA A CA 1
ATOM 575 C C . ALA A 1 76 ? -9.744 52.242 -3.361 1.00 21.52 76 ALA A C 1
ATOM 577 O O . ALA A 1 76 ? -10.948 52.422 -3.210 1.00 21.52 76 ALA A O 1
ATOM 578 N N . GLN A 1 77 ? -8.965 51.695 -2.415 1.00 25.08 77 GLN A N 1
ATOM 579 C CA . GLN A 1 77 ? -9.287 51.422 -0.992 1.00 25.08 77 GLN A CA 1
ATOM 580 C C . GLN A 1 77 ? -9.828 52.669 -0.241 1.00 25.08 77 GLN A C 1
ATOM 582 O O . GLN A 1 77 ? -9.518 53.771 -0.706 1.00 25.08 77 GLN A O 1
ATOM 587 N N . PRO A 1 78 ? -10.553 52.582 0.917 1.00 33.44 78 PRO A N 1
ATOM 588 C CA . PRO A 1 78 ? -10.153 51.902 2.188 1.00 33.44 78 PRO A CA 1
ATOM 589 C C . PRO A 1 78 ? -11.374 51.341 3.010 1.00 33.44 78 PRO A C 1
ATOM 591 O O . PRO A 1 78 ? -12.406 51.129 2.375 1.00 33.44 78 PRO A O 1
ATOM 594 N N . PRO A 1 79 ? -11.374 51.090 4.360 1.00 27.42 79 PRO A N 1
ATOM 595 C CA . PRO A 1 79 ? -10.333 51.201 5.406 1.00 27.42 79 PRO A CA 1
ATOM 596 C C . PRO A 1 79 ? -10.181 50.010 6.406 1.00 27.42 79 PRO A C 1
ATOM 598 O O . PRO A 1 79 ? -10.846 48.983 6.327 1.00 27.42 79 PRO A O 1
ATOM 601 N N . GLN A 1 80 ? -9.260 50.174 7.371 1.00 27.16 80 GLN A N 1
ATOM 602 C CA . GLN A 1 80 ? -8.817 49.196 8.387 1.00 27.16 80 GLN A CA 1
ATOM 603 C C . GLN A 1 80 ? -9.612 49.227 9.715 1.00 27.16 80 GLN A C 1
ATOM 605 O O . GLN A 1 80 ? -10.085 50.285 10.124 1.00 27.16 80 GLN A O 1
ATOM 610 N N . GLN A 1 81 ? -9.570 48.127 10.487 1.00 26.25 81 GLN A N 1
ATOM 611 C CA . GLN A 1 81 ? -9.665 48.145 11.963 1.00 26.25 81 GLN A CA 1
ATOM 612 C C . GLN A 1 81 ? -8.631 47.211 12.634 1.00 26.25 81 GLN A C 1
ATOM 614 O O . GLN A 1 81 ? -8.040 46.338 11.999 1.00 26.25 81 GLN A O 1
ATOM 619 N N . GLN A 1 82 ? -8.336 47.481 13.911 1.00 24.44 82 GLN A N 1
ATOM 620 C CA . GLN A 1 82 ? -7.061 47.170 14.578 1.00 24.44 82 GLN A CA 1
ATOM 621 C C . GLN A 1 82 ? -7.049 45.850 15.379 1.00 24.44 82 GLN A C 1
ATOM 623 O O . GLN A 1 82 ? -8.068 45.413 15.905 1.00 24.44 82 GLN A O 1
ATOM 628 N N . LYS A 1 83 ? -5.857 45.252 15.553 1.00 25.72 83 LYS A N 1
ATOM 629 C CA . LYS A 1 83 ? -5.619 44.089 16.435 1.00 25.72 83 LYS A CA 1
ATOM 630 C C . LYS A 1 83 ? -5.002 44.502 17.777 1.00 25.72 83 LYS A C 1
ATOM 632 O O . LYS A 1 83 ? -3.961 45.156 17.801 1.00 25.72 83 LYS A O 1
ATOM 637 N N . PHE A 1 84 ? -5.578 44.020 18.880 1.00 21.75 84 PHE A N 1
ATOM 638 C CA . PHE A 1 84 ? -4.944 44.030 20.206 1.00 21.75 84 PHE A CA 1
ATOM 639 C C . PHE A 1 84 ? -3.831 42.970 20.319 1.00 21.75 84 PHE A C 1
ATOM 641 O O . PHE A 1 84 ? -3.826 41.968 19.601 1.00 21.75 84 PHE A O 1
ATOM 648 N N . ARG A 1 85 ? -2.873 43.193 21.231 1.00 22.95 85 ARG A N 1
ATOM 649 C CA . ARG A 1 85 ? -1.616 42.430 21.351 1.00 22.95 85 ARG A CA 1
ATOM 650 C C . ARG A 1 85 ? -1.332 42.051 22.816 1.00 22.95 85 ARG A C 1
ATOM 652 O O . ARG A 1 85 ? -1.170 42.965 23.622 1.00 22.95 85 ARG A O 1
ATOM 659 N N . PRO A 1 86 ? -1.194 40.760 23.175 1.00 24.91 86 PRO A N 1
ATOM 660 C CA . PRO A 1 86 ? -0.685 40.349 24.487 1.00 24.91 86 PRO A CA 1
ATOM 661 C C . PRO A 1 86 ? 0.852 40.397 24.559 1.00 24.91 86 PRO A C 1
ATOM 663 O O . PRO A 1 86 ? 1.547 40.279 23.546 1.00 24.91 86 PRO A O 1
ATOM 666 N N . GLN A 1 87 ? 1.389 40.583 25.766 1.00 24.44 87 GLN A N 1
ATOM 667 C CA . GLN A 1 87 ? 2.818 40.799 26.023 1.00 24.44 87 GLN A CA 1
ATOM 668 C C . GLN A 1 87 ? 3.635 39.498 26.128 1.00 24.44 87 GLN A C 1
ATOM 670 O O . GLN A 1 87 ? 3.129 38.437 26.485 1.00 24.44 87 GLN A O 1
ATOM 675 N N . ARG A 1 88 ? 4.943 39.606 25.855 1.00 24.14 88 ARG A N 1
ATOM 676 C CA . ARG A 1 88 ? 5.937 38.551 26.108 1.00 24.14 88 ARG A CA 1
ATOM 677 C C . ARG A 1 88 ? 6.351 38.548 27.582 1.00 24.14 88 ARG A C 1
ATOM 679 O O . ARG A 1 88 ? 6.825 39.572 28.062 1.00 24.14 88 ARG A O 1
ATOM 686 N N . TYR A 1 89 ? 6.335 37.380 28.220 1.00 24.23 89 TYR A N 1
ATOM 687 C CA . TYR A 1 89 ? 7.246 37.079 29.329 1.00 24.23 89 TYR A CA 1
ATOM 688 C C . TYR A 1 89 ? 8.439 36.280 28.799 1.00 24.23 89 TYR A C 1
ATOM 690 O O . TYR A 1 89 ? 8.272 35.361 27.999 1.00 24.23 89 TYR A O 1
ATOM 698 N N . ALA A 1 90 ? 9.646 36.653 29.223 1.00 28.23 90 ALA A N 1
ATOM 699 C CA . ALA A 1 90 ? 10.876 35.951 28.881 1.00 28.23 90 ALA A CA 1
ATOM 700 C C . ALA A 1 90 ? 11.290 35.021 30.029 1.00 28.23 90 ALA A C 1
ATOM 702 O O . ALA A 1 90 ? 11.386 35.456 31.173 1.00 28.23 90 ALA A O 1
ATOM 703 N N . ALA A 1 91 ? 11.592 33.764 29.707 1.00 25.42 91 ALA A N 1
ATOM 704 C CA . ALA A 1 91 ? 12.295 32.836 30.586 1.00 25.42 91 ALA A CA 1
ATOM 705 C C . ALA A 1 91 ? 13.324 32.063 29.749 1.00 25.42 91 ALA A C 1
ATOM 707 O O . ALA A 1 91 ? 13.023 31.613 28.643 1.00 25.42 91 ALA A O 1
ATOM 708 N N . ALA A 1 92 ? 14.556 31.974 30.247 1.00 27.94 92 ALA A N 1
ATOM 709 C CA . ALA A 1 92 ? 15.682 31.380 29.532 1.00 27.94 92 ALA A CA 1
ATOM 710 C C . ALA A 1 92 ? 15.864 29.891 29.873 1.00 27.94 92 ALA A C 1
ATOM 712 O O . ALA A 1 92 ? 15.543 29.460 30.977 1.00 27.94 92 ALA A O 1
ATOM 713 N N . GLY A 1 93 ? 16.467 29.136 28.948 1.00 33.03 93 GLY A N 1
ATOM 714 C CA . GLY A 1 93 ? 16.922 27.759 29.175 1.00 33.03 93 GLY A CA 1
ATOM 715 C C . GLY A 1 93 ? 16.001 26.685 28.590 1.00 33.03 93 GLY A C 1
ATOM 716 O O . GLY A 1 93 ? 15.087 26.205 29.250 1.00 33.03 93 GLY A O 1
ATOM 717 N N . GLY A 1 94 ? 16.288 26.246 27.361 1.00 25.92 94 GLY A N 1
ATOM 718 C CA . GLY A 1 94 ? 15.578 25.148 26.700 1.00 25.92 94 GLY A CA 1
ATOM 719 C C . GLY A 1 94 ? 16.474 24.423 25.696 1.00 25.92 94 GLY A C 1
ATOM 720 O O . GLY A 1 94 ? 17.194 25.059 24.927 1.00 25.92 94 GLY A O 1
ATOM 721 N N . ARG A 1 95 ? 16.464 23.085 25.728 1.00 30.03 95 ARG A N 1
ATOM 722 C CA . ARG A 1 95 ? 17.256 22.224 24.829 1.00 30.03 95 ARG A CA 1
ATOM 723 C C . ARG A 1 95 ? 16.832 22.417 23.364 1.00 30.03 95 ARG A C 1
ATOM 725 O O . ARG A 1 95 ? 15.661 22.666 23.091 1.00 30.03 95 ARG A O 1
ATOM 732 N N . ARG A 1 96 ? 17.773 22.237 22.424 1.00 26.28 96 ARG A N 1
ATOM 733 C CA . ARG A 1 96 ? 17.473 22.190 20.979 1.00 26.28 96 ARG A CA 1
ATOM 734 C C . ARG A 1 96 ? 16.366 21.152 20.704 1.00 26.28 96 ARG A C 1
ATOM 736 O O . ARG A 1 96 ? 16.507 20.026 21.185 1.00 26.28 96 ARG A O 1
ATOM 743 N N . PRO A 1 97 ? 15.319 21.478 19.923 1.00 27.05 97 PRO A N 1
ATOM 744 C CA . PRO A 1 97 ? 14.395 20.464 19.425 1.00 27.05 97 PRO A CA 1
ATOM 745 C C . PRO A 1 97 ? 15.131 19.506 18.469 1.00 27.05 97 PRO A C 1
ATOM 747 O O . PRO A 1 97 ? 16.118 19.913 17.844 1.00 27.05 97 PRO A O 1
ATOM 750 N N . PRO A 1 98 ? 14.680 18.244 18.333 1.00 28.89 98 PRO A N 1
ATOM 751 C CA . PRO A 1 98 ? 15.233 17.333 17.338 1.00 28.89 98 PRO A CA 1
ATOM 752 C C . PRO A 1 98 ? 15.027 17.911 15.934 1.00 28.89 98 PRO A C 1
ATOM 754 O O . PRO A 1 98 ? 14.031 18.588 15.667 1.00 28.89 98 PRO A O 1
ATOM 757 N N . ALA A 1 99 ? 15.985 17.664 15.041 1.00 28.42 99 ALA A N 1
ATOM 758 C CA . ALA A 1 99 ? 15.933 18.187 13.684 1.00 28.42 99 ALA A CA 1
ATOM 759 C C . ALA A 1 99 ? 14.652 17.712 12.980 1.00 28.42 99 ALA A C 1
ATOM 761 O O . ALA A 1 99 ? 14.437 16.509 12.827 1.00 28.42 99 ALA A O 1
ATOM 762 N N . ARG A 1 100 ? 13.820 18.659 12.520 1.00 31.30 100 ARG A N 1
ATOM 763 C CA . ARG A 1 100 ? 12.780 18.352 11.532 1.00 31.30 100 ARG A CA 1
ATOM 764 C C . ARG A 1 100 ? 13.476 17.733 10.324 1.00 31.30 100 ARG A C 1
ATOM 766 O O . ARG A 1 100 ? 14.325 18.380 9.713 1.00 31.30 100 ARG A O 1
ATOM 773 N N . MET A 1 101 ? 13.105 16.499 9.997 1.00 29.69 101 MET A N 1
ATOM 774 C CA . MET A 1 101 ? 13.448 15.881 8.724 1.00 29.69 101 MET A CA 1
ATOM 775 C C . MET A 1 101 ? 12.947 16.817 7.617 1.00 29.69 101 MET A C 1
ATOM 777 O O . MET A 1 101 ? 11.744 17.046 7.504 1.00 29.69 101 MET A O 1
ATOM 781 N N . ARG A 1 102 ? 13.868 17.423 6.856 1.00 29.92 102 ARG A N 1
ATOM 782 C CA . ARG A 1 102 ? 13.515 18.149 5.633 1.00 29.92 102 ARG A CA 1
ATOM 783 C C . ARG A 1 102 ? 13.071 17.102 4.618 1.00 29.92 102 ARG A C 1
ATOM 785 O O . ARG A 1 102 ? 13.912 16.461 3.999 1.00 29.92 102 ARG A O 1
ATOM 792 N N . VAL A 1 103 ? 11.762 16.913 4.502 1.00 35.50 103 VAL A N 1
ATOM 793 C CA . VAL A 1 103 ? 11.159 16.221 3.364 1.00 35.50 103 VAL A CA 1
ATOM 794 C C . VAL A 1 103 ? 11.211 17.211 2.205 1.00 35.50 103 VAL A C 1
ATOM 796 O O . VAL A 1 103 ? 10.580 18.261 2.270 1.00 35.50 103 VAL A O 1
ATOM 799 N N . SER A 1 104 ? 12.051 16.924 1.213 1.00 36.41 104 SER A N 1
ATOM 800 C CA . SER A 1 104 ? 12.260 17.754 0.018 1.00 36.41 104 SER A CA 1
ATOM 801 C C . SER A 1 104 ? 11.446 17.280 -1.188 1.00 36.41 104 SER A C 1
ATOM 803 O O . SER A 1 104 ? 11.723 17.710 -2.299 1.00 36.41 104 SER A O 1
ATOM 805 N N . SER A 1 105 ? 10.498 16.366 -0.968 1.00 47.53 105 SER A N 1
ATOM 806 C CA . SER A 1 105 ? 9.640 15.818 -2.014 1.00 47.53 105 SER A CA 1
ATOM 807 C C . SER A 1 105 ? 8.536 16.811 -2.365 1.00 47.53 105 SER A C 1
ATOM 809 O O . SER A 1 105 ? 7.919 17.392 -1.469 1.00 47.53 105 SER A O 1
ATOM 811 N N . ASP A 1 106 ? 8.255 16.956 -3.656 1.00 62.84 106 ASP A N 1
ATOM 812 C CA . ASP A 1 106 ? 7.083 17.673 -4.171 1.00 62.84 106 ASP A CA 1
ATOM 813 C C . ASP A 1 106 ? 5.755 16.973 -3.817 1.00 62.84 106 ASP A C 1
ATOM 815 O O . ASP A 1 106 ? 4.695 17.596 -3.851 1.00 62.84 106 ASP A O 1
ATOM 819 N N . GLY A 1 107 ? 5.821 15.697 -3.423 1.00 66.12 107 GLY A N 1
ATOM 820 C CA . GLY A 1 107 ? 4.677 14.833 -3.150 1.00 66.12 107 GLY A CA 1
ATOM 821 C C . GLY A 1 107 ? 4.209 14.008 -4.349 1.00 66.12 107 GLY A C 1
ATOM 822 O O . GLY A 1 107 ? 3.129 13.423 -4.296 1.00 66.12 107 GLY A O 1
ATOM 823 N N . TYR A 1 108 ? 5.003 13.936 -5.420 1.00 80.12 108 TYR A N 1
ATOM 824 C CA . TYR A 1 108 ? 4.704 13.191 -6.648 1.00 80.12 108 TYR A CA 1
ATOM 825 C C . TYR A 1 108 ? 5.833 12.222 -7.055 1.00 80.12 108 TYR A C 1
ATOM 827 O O . TYR A 1 108 ? 5.571 11.267 -7.791 1.00 80.12 108 TYR A O 1
ATOM 835 N N . GLU A 1 109 ? 7.058 12.376 -6.534 1.00 78.44 109 GLU A N 1
ATOM 836 C CA . GLU A 1 109 ? 8.208 11.479 -6.787 1.00 78.44 109 GLU A CA 1
ATOM 837 C C . GLU A 1 109 ? 7.891 9.973 -6.647 1.00 78.44 109 GLU A C 1
ATOM 839 O O . GLU A 1 109 ? 8.356 9.150 -7.442 1.00 78.44 109 GLU A O 1
ATOM 844 N N . HIS A 1 110 ? 7.087 9.577 -5.652 1.00 81.31 110 HIS A N 1
ATOM 845 C CA . HIS A 1 110 ? 6.763 8.167 -5.378 1.00 81.31 110 HIS A CA 1
ATOM 846 C C . HIS A 1 110 ? 5.817 7.534 -6.406 1.00 81.31 110 HIS A C 1
ATOM 848 O O . HIS A 1 110 ? 5.678 6.305 -6.433 1.00 81.31 110 HIS A O 1
ATOM 854 N N . LEU A 1 111 ? 5.166 8.340 -7.248 1.00 82.75 111 LEU A N 1
ATOM 855 C CA . LEU A 1 111 ? 4.166 7.882 -8.211 1.00 82.75 111 LEU A CA 1
ATOM 856 C C . LEU A 1 111 ? 4.798 7.142 -9.395 1.00 82.75 111 LEU A C 1
ATOM 858 O O . LEU A 1 111 ? 4.192 6.209 -9.910 1.00 82.75 111 LEU A O 1
ATOM 862 N N . GLY A 1 112 ? 6.015 7.493 -9.819 1.00 82.75 112 GLY A N 1
ATOM 863 C CA . GLY A 1 112 ? 6.710 6.805 -10.916 1.00 82.75 112 GLY A CA 1
ATOM 864 C C . GLY A 1 112 ? 5.922 6.812 -12.237 1.00 82.75 112 GLY A C 1
ATOM 865 O O . GLY A 1 112 ? 5.811 7.849 -12.896 1.00 82.75 112 GLY A O 1
ATOM 866 N N . SER A 1 113 ? 5.407 5.653 -12.658 1.00 79.88 113 SER A N 1
ATOM 867 C CA . SER A 1 113 ? 4.501 5.510 -13.814 1.00 79.88 113 SER A CA 1
ATOM 868 C C . SER A 1 113 ? 3.022 5.331 -13.440 1.00 79.88 113 SER A C 1
ATOM 870 O O . SER A 1 113 ? 2.191 5.205 -14.334 1.00 79.88 113 SER A O 1
ATOM 872 N N . ALA A 1 114 ? 2.656 5.398 -12.155 1.00 78.00 114 ALA A N 1
ATOM 873 C CA . ALA A 1 114 ? 1.298 5.151 -11.648 1.00 78.00 114 ALA A CA 1
ATOM 874 C C . ALA A 1 114 ? 0.203 6.060 -12.247 1.00 78.00 114 ALA A C 1
ATOM 876 O O . ALA A 1 114 ? -0.966 5.679 -12.260 1.00 78.00 114 ALA A O 1
ATOM 877 N N . LEU A 1 115 ? 0.570 7.241 -12.761 1.00 79.50 115 LEU A N 1
ATOM 878 C CA . LEU A 1 115 ? -0.333 8.163 -13.469 1.00 79.50 115 LEU A CA 1
ATOM 879 C C . LEU A 1 115 ? -0.114 8.198 -14.995 1.00 79.50 115 LEU A C 1
ATOM 881 O O . LEU A 1 115 ? -0.756 8.986 -15.683 1.00 79.50 115 LEU A O 1
ATOM 885 N N . LYS A 1 116 ? 0.801 7.389 -15.545 1.00 77.38 116 LYS A N 1
ATOM 886 C CA . LYS A 1 116 ? 1.134 7.392 -16.978 1.00 77.38 116 LYS A CA 1
ATOM 887 C C . LYS A 1 116 ? 0.245 6.409 -17.734 1.00 77.38 116 LYS A C 1
ATOM 889 O O . LYS A 1 116 ? 0.201 5.222 -17.425 1.00 77.38 116 LYS A O 1
ATOM 894 N N . TYR A 1 117 ? -0.453 6.916 -18.742 1.00 65.06 117 TYR A N 1
ATOM 895 C CA . TYR A 1 117 ? -1.467 6.180 -19.493 1.00 65.06 117 TYR A CA 1
ATOM 896 C C . TYR A 1 117 ? -0.948 5.725 -20.869 1.00 65.06 117 TYR A C 1
ATOM 898 O O . TYR A 1 117 ? -0.490 6.563 -21.650 1.00 65.06 117 TYR A O 1
ATOM 906 N N . PRO A 1 118 ? -1.092 4.437 -21.240 1.00 54.75 118 PRO A N 1
ATOM 907 C CA . PRO A 1 118 ? -1.171 4.065 -22.646 1.00 54.75 118 PRO A CA 1
ATOM 908 C C . PRO A 1 118 ? -2.494 4.600 -23.216 1.00 54.75 118 PRO A C 1
ATOM 910 O O . PRO A 1 118 ? -3.537 4.518 -22.565 1.00 54.75 118 PRO A O 1
ATOM 913 N N . ALA A 1 119 ? -2.456 5.173 -24.418 1.00 54.84 119 ALA A N 1
ATOM 914 C CA . ALA A 1 119 ? -3.594 5.906 -24.965 1.00 54.84 119 ALA A CA 1
ATOM 915 C C . ALA A 1 119 ? -4.861 5.039 -25.145 1.00 54.84 119 ALA A C 1
ATOM 917 O O . ALA A 1 119 ? -4.805 3.935 -25.684 1.00 54.84 119 ALA A O 1
ATOM 918 N N . ASN A 1 120 ? -6.013 5.628 -24.800 1.00 64.31 120 ASN A N 1
ATOM 919 C CA . ASN A 1 120 ? -7.360 5.211 -25.212 1.00 64.31 120 ASN A CA 1
ATOM 920 C C . ASN A 1 120 ? -7.911 3.882 -24.632 1.00 64.31 120 ASN A C 1
ATOM 922 O O . ASN A 1 120 ? -8.370 3.016 -25.380 1.00 64.31 120 ASN A O 1
ATOM 926 N N . ARG A 1 121 ? -7.952 3.727 -23.297 1.00 83.62 121 ARG A N 1
ATOM 927 C CA . ARG A 1 121 ? -8.762 2.665 -22.656 1.00 83.62 121 ARG A CA 1
ATOM 928 C C . ARG A 1 121 ? -10.226 3.116 -22.529 1.00 83.62 121 ARG A C 1
ATOM 930 O O . ARG A 1 121 ? -10.457 4.112 -21.849 1.00 83.62 121 ARG A O 1
ATOM 937 N N . PRO A 1 122 ? -11.228 2.437 -23.111 1.00 85.94 122 PRO A N 1
ATOM 938 C CA . PRO A 1 122 ? -12.627 2.830 -22.941 1.00 85.94 122 PRO A CA 1
ATOM 939 C C . PRO A 1 122 ? -13.114 2.572 -21.507 1.00 85.94 122 PRO A C 1
ATOM 941 O O . PRO A 1 122 ? -12.752 1.567 -20.892 1.00 85.94 122 PRO A O 1
ATOM 944 N N . PHE A 1 123 ? -13.975 3.450 -20.986 1.00 89.06 123 PHE A N 1
ATOM 945 C CA . PHE A 1 123 ? -14.694 3.186 -19.740 1.00 89.06 123 PHE A CA 1
ATOM 946 C C . PHE A 1 123 ? -15.691 2.036 -19.971 1.00 89.06 123 PHE A C 1
ATOM 948 O O . PHE A 1 123 ? -16.397 2.054 -20.984 1.00 89.06 123 PHE A O 1
ATOM 955 N N . PRO A 1 124 ? -15.770 1.021 -19.093 1.00 86.12 124 PRO A N 1
ATOM 956 C CA . PRO A 1 124 ? -16.742 -0.049 -19.260 1.00 86.12 124 PRO A CA 1
ATOM 957 C C . PRO A 1 124 ? -18.163 0.461 -19.003 1.00 86.12 124 PRO A C 1
ATOM 959 O O . PRO A 1 124 ? -18.404 1.231 -18.077 1.00 86.12 124 PRO A O 1
ATOM 962 N N . GLY A 1 125 ? -19.117 -0.041 -19.783 1.00 81.44 125 GLY A N 1
ATOM 963 C CA . GLY A 1 125 ? -20.541 0.240 -19.618 1.00 81.44 125 GLY A CA 1
ATOM 964 C C . GLY A 1 125 ? -21.135 1.149 -20.701 1.00 81.44 125 GLY A C 1
ATOM 965 O O . GLY A 1 125 ? -20.412 1.764 -21.484 1.00 81.44 125 GLY A O 1
ATOM 966 N N . PRO A 1 126 ? -22.475 1.197 -20.796 1.00 81.31 126 PRO A N 1
ATOM 967 C CA . PRO A 1 126 ? -23.164 1.967 -21.820 1.00 81.31 126 PRO A CA 1
ATOM 968 C C . PRO A 1 126 ? -23.133 3.481 -21.522 1.00 81.31 126 PRO A C 1
ATOM 970 O O . PRO A 1 126 ? -22.904 3.878 -20.370 1.00 81.31 126 PRO A O 1
ATOM 973 N N . PRO A 1 127 ? -23.413 4.330 -22.533 1.00 78.25 127 PRO A N 1
ATOM 974 C CA . PRO A 1 127 ? -23.472 5.785 -22.384 1.00 78.25 127 PRO A CA 1
ATOM 975 C C . PRO A 1 127 ? -24.390 6.271 -21.241 1.00 78.25 127 PRO A C 1
ATOM 977 O O . PRO A 1 127 ? -25.211 5.496 -20.725 1.00 78.25 127 PRO A O 1
ATOM 980 N N . PRO A 1 128 ? -24.287 7.555 -20.845 1.00 74.06 128 PRO A N 1
ATOM 981 C CA . PRO A 1 128 ? -25.173 8.152 -19.847 1.00 74.06 128 PRO A CA 1
ATOM 982 C C . PRO A 1 128 ? -26.654 7.946 -20.206 1.00 74.06 128 PRO A C 1
ATOM 984 O O . PRO A 1 128 ? -27.034 7.999 -21.376 1.00 74.06 128 PRO A O 1
ATOM 987 N N . GLY A 1 129 ? -27.489 7.661 -19.203 1.00 74.12 129 GLY A N 1
ATOM 988 C CA . GLY A 1 129 ? -28.926 7.416 -19.385 1.00 74.12 129 GLY A CA 1
ATOM 989 C C . GLY A 1 129 ? -29.313 6.085 -20.055 1.00 74.12 129 GLY A C 1
ATOM 990 O O . GLY A 1 129 ? -30.501 5.841 -20.253 1.00 74.12 129 GLY A O 1
ATOM 991 N N . GLN A 1 130 ? -28.359 5.210 -20.404 1.00 83.12 130 GLN A N 1
ATOM 992 C CA . GLN A 1 130 ? -28.638 3.897 -21.007 1.00 83.12 130 GLN A CA 1
ATOM 993 C C . GLN A 1 130 ? -28.318 2.722 -20.067 1.00 83.12 130 GLN A C 1
ATOM 995 O O . GLN A 1 130 ? -27.440 2.802 -19.207 1.00 83.12 130 GLN A O 1
ATOM 1000 N N . GLY A 1 131 ? -28.996 1.588 -20.275 1.00 86.31 131 GLY A N 1
ATOM 1001 C CA . GLY A 1 131 ? -28.786 0.363 -19.496 1.00 86.31 131 GLY A CA 1
ATOM 1002 C C . GLY A 1 131 ? -29.201 0.490 -18.021 1.00 86.31 131 GLY A C 1
ATOM 1003 O O . GLY A 1 131 ? -30.030 1.336 -17.686 1.00 86.31 131 GLY A O 1
ATOM 1004 N N . PRO A 1 132 ? -28.666 -0.366 -17.130 1.00 89.94 132 PRO A N 1
ATOM 1005 C CA . PRO A 1 132 ? -28.926 -0.267 -15.700 1.00 89.94 132 PRO A CA 1
ATOM 1006 C C . PRO A 1 132 ? -28.395 1.049 -15.104 1.00 89.94 132 PRO A C 1
ATOM 1008 O O . PRO A 1 132 ? -27.253 1.426 -15.400 1.00 89.94 132 PRO A O 1
ATOM 1011 N N . PRO A 1 133 ? -29.193 1.730 -14.258 1.00 91.88 133 PRO A N 1
ATOM 1012 C CA . PRO A 1 133 ? -28.810 3.001 -13.655 1.00 91.88 133 PRO A CA 1
ATOM 1013 C C . PRO A 1 133 ? -27.735 2.835 -12.584 1.00 91.88 133 PRO A C 1
ATOM 1015 O O . PRO A 1 133 ? -26.749 3.561 -12.605 1.00 91.88 133 PRO A O 1
ATOM 1018 N N . LEU A 1 134 ? -27.894 1.872 -11.671 1.00 94.88 134 LEU A N 1
ATOM 1019 C CA . LEU A 1 134 ? -26.915 1.600 -10.622 1.00 94.88 134 LEU A CA 1
ATOM 1020 C C . LEU A 1 134 ? -25.773 0.771 -11.212 1.00 94.88 134 LEU A C 1
ATOM 1022 O O . LEU A 1 134 ? -26.016 -0.269 -11.835 1.00 94.88 134 LEU A O 1
ATOM 1026 N N . ARG A 1 135 ? -24.531 1.223 -11.031 1.00 95.69 135 ARG A N 1
ATOM 1027 C CA . ARG A 1 135 ? -23.343 0.596 -11.623 1.00 95.69 135 ARG A CA 1
ATOM 1028 C C . ARG A 1 135 ? -22.225 0.457 -10.593 1.00 95.69 135 ARG A C 1
ATOM 1030 O O . ARG A 1 135 ? -21.929 1.399 -9.862 1.00 95.69 135 ARG A O 1
ATOM 1037 N N . ILE A 1 136 ? -21.608 -0.720 -10.552 1.00 97.75 136 ILE A N 1
ATOM 1038 C CA . ILE A 1 136 ? -20.526 -1.080 -9.632 1.00 97.75 136 ILE A CA 1
ATOM 1039 C C . ILE A 1 136 ? -19.341 -1.571 -10.461 1.00 97.75 136 ILE A C 1
ATOM 1041 O O . ILE A 1 136 ? -19.499 -2.460 -11.298 1.00 97.75 136 ILE A O 1
ATOM 1045 N N . LEU A 1 137 ? -18.162 -1.000 -10.234 1.00 97.81 137 LEU A N 1
ATOM 1046 C CA . LEU A 1 137 ? -16.910 -1.372 -10.885 1.00 97.81 137 LEU A CA 1
ATOM 1047 C C . LEU A 1 137 ? -15.807 -1.519 -9.817 1.00 97.81 137 LEU A C 1
ATOM 1049 O O . LEU A 1 137 ? -15.259 -0.511 -9.366 1.00 97.81 137 LEU A O 1
ATOM 1053 N N . PRO A 1 138 ? -15.468 -2.751 -9.394 1.00 97.69 138 PRO A N 1
ATOM 1054 C CA . PRO A 1 138 ? -14.305 -2.992 -8.545 1.00 97.69 138 PRO A CA 1
ATOM 1055 C C . PRO A 1 138 ? -13.021 -2.689 -9.326 1.00 97.69 138 PRO A C 1
ATOM 1057 O O . PRO A 1 138 ? -12.812 -3.230 -10.414 1.00 97.69 138 PRO A O 1
ATOM 1060 N N . ILE A 1 139 ? -12.160 -1.837 -8.775 1.00 97.44 139 ILE A N 1
ATOM 1061 C CA . ILE A 1 139 ? -10.792 -1.611 -9.263 1.00 97.44 139 ILE A CA 1
ATOM 1062 C C . ILE A 1 139 ? -9.822 -2.560 -8.542 1.00 97.44 139 ILE A C 1
ATOM 1064 O O . ILE A 1 139 ? -8.903 -3.083 -9.170 1.00 97.44 139 ILE A O 1
ATOM 1068 N N . GLY A 1 140 ? -10.085 -2.840 -7.262 1.00 96.06 140 GLY A N 1
ATOM 1069 C CA . GLY A 1 140 ? -9.431 -3.866 -6.446 1.00 96.06 140 GLY A CA 1
ATOM 1070 C C . GLY A 1 140 ? -10.340 -4.369 -5.313 1.00 96.06 140 GLY A C 1
ATOM 1071 O O . GLY A 1 140 ? -11.382 -3.765 -5.032 1.00 96.06 140 GLY A O 1
ATOM 1072 N N . GLY A 1 141 ? -9.957 -5.474 -4.670 1.00 92.56 141 GLY A N 1
ATOM 1073 C CA . GLY A 1 141 ? -10.650 -6.101 -3.533 1.00 92.56 141 GLY A CA 1
ATOM 1074 C C . GLY A 1 141 ? -11.540 -7.308 -3.864 1.00 92.56 141 GLY A C 1
ATOM 1075 O O . GLY A 1 141 ? -12.069 -7.947 -2.950 1.00 92.56 141 GLY A O 1
ATOM 1076 N N . LEU A 1 142 ? -11.740 -7.654 -5.146 1.00 95.62 142 LEU A N 1
ATOM 1077 C CA . LEU A 1 142 ? -12.592 -8.780 -5.562 1.00 95.62 142 LEU A CA 1
ATOM 1078 C C . LEU A 1 142 ? -11.803 -9.883 -6.277 1.00 95.62 142 LEU A C 1
ATOM 1080 O O . LEU A 1 142 ? -11.430 -9.765 -7.447 1.00 95.62 142 LEU A O 1
ATOM 1084 N N . GLY A 1 143 ? -11.659 -11.017 -5.587 1.00 91.44 143 GLY A N 1
ATOM 1085 C CA . GLY A 1 143 ? -10.855 -12.160 -6.022 1.00 91.44 143 GLY A CA 1
ATOM 1086 C C . GLY A 1 143 ? -9.556 -12.326 -5.230 1.00 91.44 143 GLY A C 1
ATOM 1087 O O . GLY A 1 143 ? -8.852 -13.306 -5.451 1.00 91.44 143 GLY A O 1
ATOM 1088 N N . GLU A 1 144 ? -9.292 -11.422 -4.288 1.00 90.62 144 GLU A N 1
ATOM 1089 C CA . GLU A 1 144 ? -8.069 -11.269 -3.492 1.00 90.62 144 GLU A CA 1
ATOM 1090 C C . GLU A 1 144 ? -8.414 -10.798 -2.061 1.00 90.62 144 GLU A C 1
ATOM 1092 O O . GLU A 1 144 ? -9.588 -10.598 -1.744 1.00 90.62 144 GLU A O 1
ATOM 1097 N N . ILE A 1 145 ? -7.413 -10.625 -1.192 1.00 86.00 145 ILE A N 1
ATOM 1098 C CA . ILE A 1 145 ? -7.580 -10.011 0.138 1.00 86.00 145 ILE A CA 1
ATOM 1099 C C . ILE A 1 145 ? -6.621 -8.825 0.226 1.00 86.00 145 ILE A C 1
ATOM 1101 O O . ILE A 1 145 ? -5.404 -9.006 0.292 1.00 86.00 145 ILE A O 1
ATOM 1105 N N . GLY A 1 146 ? -7.179 -7.618 0.210 1.00 90.56 146 GLY A N 1
ATOM 1106 C CA . GLY A 1 146 ? -6.435 -6.369 0.107 1.00 90.56 146 GLY A CA 1
ATOM 1107 C C . GLY A 1 146 ? -6.864 -5.535 -1.097 1.00 90.56 146 GLY A C 1
ATOM 1108 O O . GLY A 1 146 ? -7.706 -5.947 -1.888 1.00 90.56 146 GLY A O 1
ATOM 1109 N N . MET A 1 147 ? -6.251 -4.360 -1.255 1.00 94.25 147 MET A N 1
ATOM 1110 C CA . MET A 1 147 ? -6.453 -3.466 -2.406 1.00 94.25 147 MET A CA 1
ATOM 1111 C C . MET A 1 147 ? -7.909 -2.998 -2.608 1.00 94.25 147 MET A C 1
ATOM 1113 O O . MET A 1 147 ? -8.293 -2.667 -3.728 1.00 94.25 147 MET A O 1
ATOM 1117 N N . ASN A 1 148 ? -8.729 -2.932 -1.551 1.00 98.00 148 ASN A N 1
ATOM 1118 C CA . ASN A 1 148 ? -10.136 -2.549 -1.685 1.00 98.00 148 ASN A CA 1
ATOM 1119 C C . ASN A 1 148 ? -10.266 -1.141 -2.265 1.00 98.00 148 ASN A C 1
ATOM 1121 O O . ASN A 1 148 ? -9.789 -0.159 -1.691 1.00 98.00 148 ASN A O 1
ATOM 1125 N N . CYS A 1 149 ? -10.865 -1.066 -3.450 1.00 98.38 149 CYS A N 1
ATOM 1126 C CA . CYS A 1 149 ? -11.006 0.166 -4.206 1.00 98.38 149 CYS A CA 1
ATOM 1127 C C . CYS A 1 149 ? -12.135 -0.028 -5.222 1.00 98.38 149 CYS A C 1
ATOM 1129 O O . CYS A 1 149 ? -11.978 -0.768 -6.197 1.00 98.38 149 CYS A O 1
ATOM 1131 N N . MET A 1 150 ? -13.302 0.572 -4.986 1.00 98.31 150 MET A N 1
ATOM 1132 C CA . MET A 1 150 ? -14.516 0.278 -5.755 1.00 98.31 150 MET A CA 1
ATOM 1133 C C . MET A 1 150 ? -15.253 1.542 -6.180 1.00 98.31 150 MET A C 1
ATOM 1135 O O . MET A 1 150 ? -15.625 2.366 -5.351 1.00 98.31 150 MET A O 1
ATOM 1139 N N . LEU A 1 151 ? -15.540 1.663 -7.476 1.00 98.50 151 LEU A N 1
ATOM 1140 C CA . LEU A 1 151 ? -16.439 2.690 -7.990 1.00 98.50 151 LEU A CA 1
ATOM 1141 C C . LEU A 1 151 ? -17.891 2.214 -7.874 1.00 98.50 151 LEU A C 1
ATOM 1143 O O . LEU A 1 151 ? -18.253 1.163 -8.406 1.00 98.50 151 LEU A O 1
ATOM 1147 N N . VAL A 1 152 ? -18.733 3.007 -7.217 1.00 98.50 152 VAL A N 1
ATOM 1148 C CA . VAL A 1 152 ? -20.184 2.790 -7.096 1.00 98.50 152 VAL A CA 1
ATOM 1149 C C . VAL A 1 152 ? -20.884 4.050 -7.580 1.00 98.50 152 VAL A C 1
ATOM 1151 O O . VAL A 1 152 ? -20.506 5.147 -7.185 1.00 98.50 152 VAL A O 1
ATOM 1154 N N . GLY A 1 153 ? -21.872 3.936 -8.465 1.00 96.38 153 GLY A N 1
ATOM 1155 C CA . GLY A 1 153 ? -22.409 5.117 -9.137 1.00 96.38 153 GLY A CA 1
ATOM 1156 C C . GLY A 1 153 ? -23.786 4.967 -9.758 1.00 96.38 153 GLY A C 1
ATOM 1157 O O . GLY A 1 153 ? -24.377 3.882 -9.795 1.00 96.38 153 GLY A O 1
ATOM 1158 N N . VAL A 1 154 ? -24.261 6.100 -10.266 1.00 95.44 154 VAL A N 1
ATOM 1159 C CA . VAL A 1 154 ? -25.493 6.264 -11.034 1.00 95.44 154 VAL A CA 1
ATOM 1160 C C . VAL A 1 154 ? -25.109 6.733 -12.438 1.00 95.44 154 VAL A C 1
ATOM 1162 O O . VAL A 1 154 ? -24.508 7.790 -12.608 1.00 95.44 154 VAL A O 1
ATOM 1165 N N . TYR A 1 155 ? -25.449 5.934 -13.450 1.00 93.19 155 TYR A N 1
ATOM 1166 C CA . TYR A 1 155 ? -25.046 6.107 -14.849 1.00 93.19 155 TYR A CA 1
ATOM 1167 C C . TYR A 1 155 ? -23.538 6.330 -15.034 1.00 93.19 155 TYR A C 1
ATOM 1169 O O . TYR A 1 155 ? -22.791 5.358 -15.054 1.00 93.19 155 TYR A O 1
ATOM 1177 N N . ASP A 1 156 ? -23.083 7.565 -15.235 1.00 92.44 156 ASP A N 1
ATOM 1178 C CA . ASP A 1 156 ? -21.680 7.911 -15.477 1.00 92.44 156 ASP A CA 1
ATOM 1179 C C . ASP A 1 156 ? -21.049 8.753 -14.354 1.00 92.44 156 ASP A C 1
ATOM 1181 O O . ASP A 1 156 ? -19.930 9.242 -14.515 1.00 92.44 156 ASP A O 1
ATOM 1185 N N . ARG A 1 157 ? -21.744 8.899 -13.218 1.00 95.56 157 ARG A N 1
ATOM 1186 C CA . ARG A 1 157 ? -21.291 9.620 -12.020 1.00 95.56 157 ARG A CA 1
ATOM 1187 C C . ARG A 1 157 ? -21.081 8.625 -10.879 1.00 95.56 157 ARG A C 1
ATOM 1189 O O . ARG A 1 157 ? -21.969 7.823 -10.584 1.00 95.56 157 ARG A O 1
ATOM 1196 N N . TYR A 1 158 ? -19.910 8.649 -10.253 1.00 97.50 158 TYR A N 1
ATOM 1197 C CA . TYR A 1 158 ? -19.452 7.632 -9.305 1.00 97.50 158 TYR A CA 1
ATOM 1198 C C . TYR A 1 158 ? -18.879 8.246 -8.031 1.00 97.50 158 TYR A C 1
ATOM 1200 O O . TYR A 1 158 ? -18.331 9.345 -8.034 1.00 97.50 158 TYR A O 1
ATOM 1208 N N . ILE A 1 159 ? -18.938 7.473 -6.955 1.00 98.69 159 ILE A N 1
ATOM 1209 C CA . ILE A 1 159 ? -18.132 7.647 -5.750 1.00 98.69 159 ILE A CA 1
ATOM 1210 C C . ILE A 1 159 ? -17.103 6.516 -5.700 1.00 98.69 159 ILE A C 1
ATOM 1212 O O . ILE A 1 159 ? -17.366 5.412 -6.186 1.00 98.69 159 ILE A O 1
ATOM 1216 N N . LEU A 1 160 ? -15.940 6.782 -5.114 1.00 98.81 160 LEU A N 1
ATOM 1217 C CA . LEU A 1 160 ? -14.923 5.775 -4.836 1.00 98.81 160 LEU A CA 1
ATOM 1218 C C . LEU A 1 160 ? -15.034 5.339 -3.371 1.00 98.81 160 LEU A C 1
ATOM 1220 O O . LEU A 1 160 ? -14.840 6.153 -2.471 1.00 98.81 160 LEU A O 1
ATOM 1224 N N . ILE A 1 161 ? -15.348 4.069 -3.133 1.00 98.81 161 ILE A N 1
ATOM 1225 C CA . ILE A 1 161 ? -15.308 3.453 -1.805 1.00 98.81 161 ILE A CA 1
ATOM 1226 C C . ILE A 1 161 ? -13.927 2.823 -1.627 1.00 98.81 161 ILE A C 1
ATOM 1228 O O . ILE A 1 161 ? -13.560 1.912 -2.375 1.00 98.81 161 ILE A O 1
ATOM 1232 N N . ASP A 1 162 ? -13.205 3.322 -0.626 1.00 98.75 162 ASP A N 1
ATOM 1233 C CA . ASP A 1 162 ? -11.856 2.927 -0.219 1.00 98.75 162 ASP A CA 1
ATOM 1234 C C . ASP A 1 162 ? -10.749 3.055 -1.296 1.00 98.75 162 ASP A C 1
ATOM 1236 O O . ASP A 1 162 ? -10.962 3.232 -2.499 1.00 98.75 162 ASP A O 1
ATOM 1240 N N . ALA A 1 163 ? -9.508 3.047 -0.816 1.00 98.19 163 ALA A N 1
ATOM 1241 C CA . ALA A 1 163 ? -8.274 3.182 -1.582 1.00 98.19 163 ALA A CA 1
ATOM 1242 C C . ALA A 1 163 ? -7.155 2.376 -0.898 1.00 98.19 163 ALA A C 1
ATOM 1244 O O . ALA A 1 163 ? -6.168 2.920 -0.386 1.00 98.19 163 ALA A O 1
ATOM 1245 N N . GLY A 1 164 ? -7.342 1.061 -0.841 1.00 97.44 164 GLY A N 1
ATOM 1246 C CA . GLY A 1 164 ? -6.449 0.101 -0.201 1.00 97.44 164 GLY A CA 1
ATOM 1247 C C . GLY A 1 164 ? -5.196 -0.263 -0.989 1.00 97.44 164 GLY A C 1
ATOM 1248 O O . GLY A 1 164 ? -5.166 -0.166 -2.213 1.00 97.44 164 GLY A O 1
ATOM 1249 N N . LEU A 1 165 ? -4.180 -0.765 -0.283 1.00 94.94 165 LEU A N 1
ATOM 1250 C CA . LEU A 1 165 ? -3.081 -1.541 -0.877 1.00 94.94 165 LEU A CA 1
ATOM 1251 C C . LEU A 1 165 ? -3.270 -3.043 -0.616 1.00 94.94 165 LEU A C 1
ATOM 1253 O O . LEU A 1 165 ? -3.994 -3.428 0.298 1.00 94.94 165 LEU A O 1
ATOM 1257 N N . MET A 1 166 ? -2.583 -3.895 -1.370 1.00 92.31 166 MET A N 1
ATOM 1258 C CA . MET A 1 166 ? -2.379 -5.307 -1.024 1.00 92.31 166 MET A CA 1
ATOM 1259 C C . MET A 1 166 ? -0.903 -5.553 -0.695 1.00 92.31 166 MET A C 1
ATOM 1261 O O . MET A 1 166 ? -0.004 -4.907 -1.246 1.00 92.31 166 MET A O 1
ATOM 1265 N N . PHE A 1 167 ? -0.640 -6.468 0.239 1.00 87.88 167 PHE A N 1
ATOM 1266 C CA . PHE A 1 167 ? 0.720 -6.893 0.555 1.00 87.88 167 PHE A CA 1
ATOM 1267 C C . PHE A 1 167 ? 1.190 -7.966 -0.444 1.00 87.88 167 PHE A C 1
ATOM 1269 O O . PHE A 1 167 ? 0.413 -8.864 -0.757 1.00 87.88 167 PHE A O 1
ATOM 1276 N N . PRO A 1 168 ? 2.441 -7.891 -0.933 1.00 86.06 168 PRO A N 1
ATOM 1277 C CA . PRO A 1 168 ? 2.984 -8.832 -1.913 1.00 86.06 168 PRO A CA 1
ATOM 1278 C C . PRO A 1 168 ? 3.150 -10.248 -1.352 1.00 86.06 168 PRO A C 1
ATOM 1280 O O . PRO A 1 168 ? 3.465 -10.423 -0.167 1.00 86.06 168 PRO A O 1
ATOM 1283 N N . ASP A 1 169 ? 3.005 -11.249 -2.218 1.00 79.62 169 ASP A N 1
ATOM 1284 C CA . ASP A 1 169 ? 3.166 -12.658 -1.862 1.00 79.62 169 ASP A CA 1
ATOM 1285 C C . ASP A 1 169 ? 4.632 -13.148 -1.994 1.00 79.62 169 ASP A C 1
ATOM 1287 O O . ASP A 1 169 ? 5.595 -12.389 -1.831 1.00 79.62 169 ASP A O 1
ATOM 1291 N N . PHE A 1 170 ? 4.847 -14.454 -2.180 1.00 73.25 170 PHE A N 1
ATOM 1292 C CA . PHE A 1 170 ? 6.184 -15.039 -2.359 1.00 73.25 170 PHE A CA 1
ATOM 1293 C C . PHE A 1 170 ? 6.692 -15.032 -3.815 1.00 73.25 170 PHE A C 1
ATOM 1295 O O . PHE A 1 170 ? 7.866 -15.333 -4.037 1.00 73.25 170 PHE A O 1
ATOM 1302 N N . THR A 1 171 ? 5.840 -14.696 -4.783 1.00 76.25 171 THR A N 1
ATOM 1303 C CA . THR A 1 171 ? 6.129 -14.545 -6.220 1.00 76.25 171 THR A CA 1
ATOM 1304 C C . THR A 1 171 ? 6.414 -13.089 -6.610 1.00 76.25 171 THR A C 1
ATOM 1306 O O . THR A 1 171 ? 7.179 -12.836 -7.543 1.00 76.25 171 THR A O 1
ATOM 1309 N N . ASP A 1 172 ? 5.905 -12.124 -5.841 1.00 85.50 172 ASP A N 1
ATOM 1310 C CA . ASP A 1 172 ? 6.128 -10.677 -5.994 1.00 85.50 172 ASP A CA 1
ATOM 1311 C C . ASP A 1 172 ? 7.529 -10.223 -5.518 1.00 85.50 172 ASP A C 1
ATOM 1313 O O . ASP A 1 172 ? 7.700 -9.382 -4.626 1.00 85.50 172 ASP A O 1
ATOM 1317 N N . LEU A 1 173 ? 8.588 -10.813 -6.079 1.00 85.06 173 LEU A N 1
ATOM 1318 C CA . LEU A 1 173 ? 9.948 -10.681 -5.552 1.00 85.06 173 LEU A CA 1
ATOM 1319 C C . LEU A 1 173 ? 10.438 -9.225 -5.463 1.00 85.06 173 LEU A C 1
ATOM 1321 O O . LEU A 1 173 ? 10.645 -8.526 -6.454 1.00 85.06 173 LEU A O 1
ATOM 1325 N N . GLY A 1 174 ? 10.710 -8.778 -4.236 1.00 85.38 174 GLY A N 1
ATOM 1326 C CA . GLY A 1 174 ? 11.228 -7.439 -3.946 1.00 85.38 174 GLY A CA 1
ATOM 1327 C C . GLY A 1 174 ? 10.204 -6.309 -4.092 1.00 85.38 174 GLY A C 1
ATOM 1328 O O . GLY A 1 174 ? 10.593 -5.148 -4.015 1.00 85.38 174 GLY A O 1
ATOM 1329 N N . VAL A 1 175 ? 8.923 -6.616 -4.288 1.00 90.38 175 VAL A N 1
ATOM 1330 C CA . VAL A 1 175 ? 7.824 -5.656 -4.115 1.00 90.38 175 VAL A CA 1
ATOM 1331 C C . VAL A 1 175 ? 7.613 -5.402 -2.614 1.00 90.38 175 VAL A C 1
ATOM 1333 O O . VAL A 1 175 ? 7.953 -6.236 -1.773 1.00 90.38 175 VAL A O 1
ATOM 1336 N N . GLN A 1 176 ? 7.069 -4.237 -2.259 1.00 88.19 176 GLN A N 1
ATOM 1337 C CA . GLN A 1 176 ? 6.631 -3.903 -0.896 1.00 88.19 176 GLN A CA 1
ATOM 1338 C C . GLN A 1 176 ? 5.119 -3.672 -0.793 1.00 88.19 176 GLN A C 1
ATOM 1340 O O . GLN A 1 176 ? 4.544 -3.938 0.261 1.00 88.19 176 GLN A O 1
ATOM 1345 N N . LYS A 1 177 ? 4.482 -3.165 -1.857 1.00 91.69 177 LYS A N 1
ATOM 1346 C CA . LYS A 1 177 ? 3.039 -2.883 -1.924 1.00 91.69 177 LYS A CA 1
ATOM 1347 C C . LYS A 1 177 ? 2.518 -3.138 -3.337 1.00 91.69 177 LYS A C 1
ATOM 1349 O O . LYS A 1 177 ? 3.215 -2.817 -4.302 1.00 91.69 177 LYS A O 1
ATOM 1354 N N . ILE A 1 178 ? 1.292 -3.632 -3.433 1.00 94.56 178 ILE A N 1
ATOM 1355 C CA . ILE A 1 178 ? 0.499 -3.723 -4.663 1.00 94.56 178 ILE A CA 1
ATOM 1356 C C . ILE A 1 178 ? -0.649 -2.713 -4.548 1.00 94.56 178 ILE A C 1
ATOM 1358 O O . ILE A 1 178 ? -1.178 -2.491 -3.457 1.00 94.56 178 ILE A O 1
ATOM 1362 N N . LEU A 1 179 ? -0.967 -2.042 -5.648 1.00 95.62 179 LEU A N 1
ATOM 1363 C CA . LEU A 1 179 ? -1.806 -0.849 -5.706 1.00 95.62 179 LEU A CA 1
ATOM 1364 C C . LEU A 1 179 ? -2.842 -0.978 -6.837 1.00 95.62 179 LEU A C 1
ATOM 1366 O O . LEU A 1 179 ? -2.523 -1.569 -7.878 1.00 95.62 179 LEU A O 1
ATOM 1370 N N . PRO A 1 180 ? -4.049 -0.400 -6.664 1.00 95.75 180 PRO A N 1
ATOM 1371 C CA . PRO A 1 180 ? -5.087 -0.405 -7.690 1.00 95.75 180 PRO A CA 1
ATOM 1372 C C . PRO A 1 180 ? -4.637 0.392 -8.922 1.00 95.75 180 PRO A C 1
ATOM 1374 O O . PRO A 1 180 ? -3.664 1.148 -8.870 1.00 95.75 180 PRO A O 1
ATOM 1377 N N . ASP A 1 181 ? -5.360 0.258 -10.037 1.00 94.31 181 ASP A N 1
ATOM 1378 C CA . ASP A 1 181 ? -5.026 0.960 -11.279 1.00 94.31 181 ASP A CA 1
ATOM 1379 C C . ASP A 1 181 ? -5.301 2.474 -11.189 1.00 94.31 181 ASP A C 1
ATOM 1381 O O . ASP A 1 181 ? -6.333 2.991 -11.626 1.00 94.31 181 ASP A O 1
ATOM 1385 N N . THR A 1 182 ? -4.342 3.213 -10.640 1.00 93.62 182 THR A N 1
ATOM 1386 C CA . THR A 1 182 ? -4.392 4.675 -10.549 1.00 93.62 182 THR A CA 1
ATOM 1387 C C . THR A 1 182 ? -4.318 5.357 -11.911 1.00 93.62 182 THR A C 1
ATOM 1389 O O . THR A 1 182 ? -4.797 6.479 -12.039 1.00 93.62 182 THR A O 1
ATOM 1392 N N . SER A 1 183 ? -3.801 4.687 -12.948 1.00 92.81 183 SER A N 1
ATOM 1393 C CA . SER A 1 183 ? -3.803 5.223 -14.315 1.00 92.81 183 SER A CA 1
ATOM 1394 C C . SER A 1 183 ? -5.214 5.215 -14.913 1.00 92.81 183 SER A C 1
ATOM 1396 O O . SER A 1 183 ? -5.604 6.171 -15.582 1.00 92.81 183 SER A O 1
ATOM 1398 N N . PHE A 1 184 ? -6.021 4.197 -14.590 1.00 94.12 184 PHE A N 1
ATOM 1399 C CA . PHE A 1 184 ? -7.446 4.152 -14.919 1.00 94.12 184 PHE A CA 1
ATOM 1400 C C . PHE A 1 184 ? -8.244 5.215 -14.148 1.00 94.12 184 PHE A C 1
ATOM 1402 O O . PHE A 1 184 ? -9.052 5.918 -14.754 1.00 94.12 184 PHE A O 1
ATOM 1409 N N . LEU A 1 185 ? -7.991 5.380 -12.841 1.00 94.94 185 LEU A N 1
ATOM 1410 C CA . LEU A 1 185 ? -8.627 6.438 -12.039 1.00 94.94 185 LEU A CA 1
ATOM 1411 C C . LEU A 1 185 ? -8.284 7.837 -12.579 1.00 94.94 185 LEU A C 1
ATOM 1413 O O . LEU A 1 185 ? -9.182 8.657 -12.736 1.00 94.94 185 LEU A O 1
ATOM 1417 N N . ALA A 1 186 ? -7.022 8.079 -12.951 1.00 93.50 186 ALA A N 1
ATOM 1418 C CA . ALA A 1 186 ? -6.570 9.341 -13.539 1.00 93.50 186 ALA A CA 1
ATOM 1419 C C . ALA A 1 186 ? -7.228 9.653 -14.885 1.00 93.50 186 ALA A C 1
ATOM 1421 O O . ALA A 1 186 ? -7.595 10.801 -15.141 1.00 93.50 186 ALA A O 1
ATOM 1422 N N . GLN A 1 187 ? -7.412 8.638 -15.732 1.00 92.31 187 GLN A N 1
ATOM 1423 C CA . GLN A 1 187 ? -8.066 8.800 -17.029 1.00 92.31 187 GLN A CA 1
ATOM 1424 C C . GLN A 1 187 ? -9.555 9.174 -16.898 1.00 92.31 187 GLN A C 1
ATOM 1426 O O . GLN A 1 187 ? -10.075 9.882 -17.756 1.00 92.31 187 GLN A O 1
ATOM 1431 N N . TRP A 1 188 ? -10.230 8.715 -15.838 1.00 93.06 188 TRP A N 1
ATOM 1432 C CA . TRP A 1 188 ? -11.683 8.849 -15.646 1.00 93.06 188 TRP A CA 1
ATOM 1433 C C . TRP A 1 188 ? -12.072 9.679 -14.416 1.00 93.06 188 TRP A C 1
ATOM 1435 O O . TRP A 1 188 ? -13.177 9.550 -13.884 1.00 93.06 188 TRP A O 1
ATOM 1445 N N . ARG A 1 189 ? -11.164 10.549 -13.959 1.00 94.56 189 ARG A N 1
ATOM 1446 C CA . ARG A 1 189 ? -11.351 11.393 -12.769 1.00 94.56 189 ARG A CA 1
ATOM 1447 C C . ARG A 1 189 ? -12.550 12.343 -12.869 1.00 94.56 189 ARG A C 1
ATOM 1449 O O . ARG A 1 189 ? -13.137 12.670 -11.846 1.00 94.56 189 ARG A O 1
ATOM 1456 N N . ASP A 1 190 ? -12.966 12.715 -14.085 1.00 93.88 190 ASP A N 1
ATOM 1457 C CA . ASP A 1 190 ? -14.165 13.525 -14.367 1.00 93.88 190 ASP A CA 1
ATOM 1458 C C . ASP A 1 190 ? -15.465 12.885 -13.855 1.00 93.88 190 ASP A C 1
ATOM 1460 O O . ASP A 1 190 ? -16.468 13.576 -13.651 1.00 93.88 190 ASP A O 1
ATOM 1464 N N . LYS A 1 191 ? -15.450 11.560 -13.667 1.00 94.44 191 LYS A N 1
ATOM 1465 C CA . LYS A 1 191 ? -16.594 10.742 -13.250 1.00 94.44 191 LYS A CA 1
ATOM 1466 C C . LYS A 1 191 ? -16.665 10.511 -11.748 1.00 94.44 191 LYS A C 1
ATOM 1468 O O . LYS A 1 191 ? -17.680 9.997 -11.285 1.00 94.44 191 LYS A O 1
ATOM 1473 N N . ILE A 1 192 ? -15.611 10.840 -11.004 1.00 97.81 192 ILE A N 1
ATOM 1474 C CA . ILE A 1 192 ? -15.461 10.491 -9.588 1.00 97.81 192 ILE A CA 1
ATOM 1475 C C . ILE A 1 192 ? -15.755 11.735 -8.747 1.00 97.81 192 ILE A C 1
ATOM 1477 O O . ILE A 1 192 ? -14.933 12.637 -8.647 1.00 97.81 192 ILE A O 1
ATOM 1481 N N . GLU A 1 193 ? -16.944 11.791 -8.152 1.00 98.19 193 GLU A N 1
ATOM 1482 C CA . GLU A 1 193 ? -17.435 12.971 -7.428 1.00 98.19 193 GLU A CA 1
ATOM 1483 C C . GLU A 1 193 ? -17.011 13.026 -5.960 1.00 98.19 193 GLU A C 1
ATOM 1485 O O . GLU A 1 193 ? -17.035 14.100 -5.369 1.00 98.19 193 GLU A O 1
ATOM 1490 N N . ALA A 1 194 ? -16.659 11.893 -5.351 1.00 98.38 194 ALA A N 1
ATOM 1491 C CA . ALA A 1 194 ? -16.210 11.827 -3.964 1.00 98.38 194 ALA A CA 1
ATOM 1492 C C . ALA A 1 194 ? -15.444 10.530 -3.678 1.00 98.38 194 ALA A C 1
ATOM 1494 O O . ALA A 1 194 ? -15.663 9.511 -4.338 1.00 98.38 194 ALA A O 1
ATOM 1495 N N . VAL A 1 195 ? -14.612 10.550 -2.638 1.00 98.69 195 VAL A N 1
ATOM 1496 C CA . VAL A 1 195 ? -14.042 9.353 -2.003 1.00 98.69 195 VAL A CA 1
ATOM 1497 C C . VAL A 1 195 ? -14.682 9.165 -0.632 1.00 98.69 195 VAL A C 1
ATOM 1499 O O . VAL A 1 195 ? -14.817 10.126 0.124 1.00 98.69 195 VAL A O 1
ATOM 1502 N N . PHE A 1 196 ? -15.029 7.934 -0.280 1.00 98.75 196 PHE A N 1
ATOM 1503 C CA . PHE A 1 196 ? -15.493 7.565 1.052 1.00 98.75 196 PHE A CA 1
ATOM 1504 C C . PHE A 1 196 ? -14.624 6.445 1.622 1.00 98.75 196 PHE A C 1
ATOM 1506 O O . PHE A 1 196 ? -14.382 5.444 0.950 1.00 98.75 196 PHE A O 1
ATOM 1513 N N . ILE A 1 197 ? -14.185 6.614 2.867 1.00 98.75 197 ILE A N 1
ATOM 1514 C CA . ILE A 1 197 ? -13.345 5.666 3.598 1.00 98.75 197 ILE A CA 1
ATOM 1515 C C . ILE A 1 197 ? -14.180 4.949 4.660 1.00 98.75 197 ILE A C 1
ATOM 1517 O O . ILE A 1 197 ? -14.662 5.584 5.601 1.00 98.75 197 ILE A O 1
ATOM 1521 N N . THR A 1 198 ? -14.317 3.627 4.536 1.00 98.62 198 THR A N 1
ATOM 1522 C CA . THR A 1 198 ? -15.072 2.793 5.487 1.00 98.62 198 THR A CA 1
ATOM 1523 C C . THR A 1 198 ? -14.381 2.702 6.843 1.00 98.62 198 THR A C 1
ATOM 1525 O O . THR A 1 198 ? -15.050 2.782 7.876 1.00 98.62 198 THR A O 1
ATOM 1528 N N . HIS A 1 199 ? -13.053 2.539 6.843 1.00 98.19 199 HIS A N 1
ATOM 1529 C CA . HIS A 1 199 ? -12.221 2.429 8.039 1.00 98.19 199 HIS A CA 1
ATOM 1530 C C . HIS A 1 199 ? -10.711 2.572 7.748 1.00 98.19 199 HIS A C 1
ATOM 1532 O O . HIS A 1 199 ? -10.271 2.648 6.605 1.00 98.19 199 HIS A O 1
ATOM 1538 N N . GLY A 1 200 ? -9.897 2.623 8.808 1.00 97.12 200 GLY A N 1
ATOM 1539 C CA . GLY A 1 200 ? -8.473 2.974 8.746 1.00 97.12 200 GLY A CA 1
ATOM 1540 C C . GLY A 1 200 ? -7.454 1.838 8.548 1.00 97.12 200 GLY A C 1
ATOM 1541 O O . GLY A 1 200 ? -6.306 2.024 8.956 1.00 97.12 200 GLY A O 1
ATOM 1542 N N . HIS A 1 201 ? -7.809 0.672 7.992 1.00 96.81 201 HIS A N 1
ATOM 1543 C CA . HIS A 1 201 ? -6.815 -0.377 7.698 1.00 96.81 201 HIS A CA 1
ATOM 1544 C C . HIS A 1 201 ? -6.048 -0.131 6.380 1.00 96.81 201 HIS A C 1
ATOM 1546 O O . HIS A 1 201 ? -6.495 0.591 5.492 1.00 96.81 201 HIS A O 1
ATOM 1552 N N . GLU A 1 202 ? -4.856 -0.722 6.234 1.00 94.69 202 GLU A N 1
ATOM 1553 C CA . GLU A 1 202 ? -3.986 -0.517 5.058 1.00 94.69 202 GLU A CA 1
ATOM 1554 C C . GLU A 1 202 ? -4.613 -1.010 3.743 1.00 94.69 202 GLU A C 1
ATOM 1556 O O . GLU A 1 202 ? -4.447 -0.397 2.691 1.00 94.69 202 GLU A O 1
ATOM 1561 N N . ASP A 1 203 ? -5.409 -2.062 3.804 1.00 95.69 203 ASP A N 1
ATOM 1562 C CA . ASP A 1 203 ? -6.235 -2.589 2.721 1.00 95.69 203 ASP A CA 1
ATOM 1563 C C . ASP A 1 203 ? -7.461 -1.731 2.376 1.00 95.69 203 ASP A C 1
ATOM 1565 O O . ASP A 1 203 ? -8.173 -2.075 1.437 1.00 95.69 203 ASP A O 1
ATOM 1569 N N . HIS A 1 204 ? -7.652 -0.580 3.038 1.00 98.25 204 HIS A N 1
ATOM 1570 C CA . HIS A 1 204 ? -8.703 0.408 2.740 1.00 98.25 204 HIS A CA 1
ATOM 1571 C C . HIS A 1 204 ? -8.178 1.850 2.584 1.00 98.25 204 HIS A C 1
ATOM 1573 O O . HIS A 1 204 ? -8.770 2.641 1.855 1.00 98.25 204 HIS A O 1
ATOM 1579 N N . ILE A 1 205 ? -7.037 2.205 3.193 1.00 97.94 205 ILE A N 1
ATOM 1580 C CA . ILE A 1 205 ? -6.414 3.546 3.088 1.00 97.94 205 ILE A CA 1
ATOM 1581 C C . ILE A 1 205 ? -4.948 3.542 2.611 1.00 97.94 205 ILE A C 1
ATOM 1583 O O . ILE A 1 205 ? -4.290 4.588 2.564 1.00 97.94 205 ILE A O 1
ATOM 1587 N N . GLY A 1 206 ? -4.369 2.378 2.314 1.00 96.12 206 GLY A N 1
ATOM 1588 C CA . GLY A 1 206 ? -2.943 2.210 2.000 1.00 96.12 206 GLY A CA 1
ATOM 1589 C C . GLY A 1 206 ? -2.487 2.824 0.681 1.00 96.12 206 GLY A C 1
ATOM 1590 O O . GLY A 1 206 ? -1.355 3.303 0.601 1.00 96.12 206 GLY A O 1
ATOM 1591 N N . ALA A 1 207 ? -3.356 2.857 -0.330 1.00 96.94 207 ALA A N 1
ATOM 1592 C CA . ALA A 1 207 ? -3.065 3.410 -1.650 1.00 96.94 207 ALA A CA 1
ATOM 1593 C C . ALA A 1 207 ? -3.436 4.895 -1.797 1.00 96.94 207 ALA A C 1
ATOM 1595 O O . ALA A 1 207 ? -3.161 5.471 -2.848 1.00 96.94 207 ALA A O 1
ATOM 1596 N N . LEU A 1 208 ? -3.982 5.555 -0.766 1.00 97.50 208 LEU A N 1
ATOM 1597 C CA . LEU A 1 208 ? -4.327 6.986 -0.820 1.00 97.50 208 LEU A CA 1
ATOM 1598 C C . LEU A 1 208 ? -3.202 7.906 -1.339 1.00 97.50 208 LEU A C 1
ATOM 1600 O O . LEU A 1 208 ? -3.522 8.777 -2.145 1.00 97.50 208 LEU A O 1
ATOM 1604 N N . PRO A 1 209 ? -1.906 7.720 -1.005 1.00 95.50 209 PRO A N 1
ATOM 1605 C CA . PRO A 1 209 ? -0.832 8.525 -1.596 1.00 95.50 209 PRO A CA 1
ATOM 1606 C C . PRO A 1 209 ? -0.695 8.413 -3.122 1.00 95.50 209 PRO A C 1
ATOM 1608 O O . PRO A 1 209 ? -0.093 9.287 -3.731 1.00 95.50 209 PRO A O 1
ATOM 1611 N N . TRP A 1 210 ? -1.223 7.357 -3.746 1.00 95.12 210 TRP A N 1
ATOM 1612 C CA . TRP A 1 210 ? -1.231 7.171 -5.202 1.00 95.12 210 TRP A CA 1
ATOM 1613 C C . TRP A 1 210 ? -2.599 7.488 -5.821 1.00 95.12 210 TRP A C 1
ATOM 1615 O O . TRP A 1 210 ? -2.665 7.999 -6.935 1.00 95.12 210 TRP A O 1
ATOM 1625 N N . VAL A 1 211 ? -3.687 7.226 -5.090 1.00 96.81 211 VAL A N 1
ATOM 1626 C CA . VAL A 1 211 ? -5.063 7.493 -5.532 1.00 96.81 211 VAL A CA 1
ATOM 1627 C C . VAL A 1 211 ? -5.405 8.984 -5.470 1.00 96.81 211 VAL A C 1
ATOM 1629 O O . VAL A 1 211 ? -5.961 9.499 -6.430 1.00 96.81 211 VAL A O 1
ATOM 1632 N N . ILE A 1 212 ? -5.052 9.711 -4.404 1.00 96.62 212 ILE A N 1
ATOM 1633 C CA . ILE A 1 212 ? -5.399 11.141 -4.272 1.00 96.62 212 ILE A CA 1
ATOM 1634 C C . ILE A 1 212 ? -4.820 12.003 -5.418 1.00 96.62 212 ILE A C 1
ATOM 1636 O O . ILE A 1 212 ? -5.578 12.813 -5.956 1.00 96.62 212 ILE A O 1
ATOM 1640 N N . PRO A 1 213 ? -3.562 11.805 -5.872 1.00 94.69 213 PRO A N 1
ATOM 1641 C CA . PRO A 1 213 ? -3.026 12.460 -7.074 1.00 94.69 213 PRO A CA 1
ATOM 1642 C C . PRO A 1 213 ? -3.684 12.051 -8.401 1.00 94.69 213 PRO A C 1
ATOM 1644 O O . PRO A 1 213 ? -3.542 12.765 -9.391 1.00 94.69 213 PRO A O 1
ATOM 1647 N N . ALA A 1 214 ? -4.376 10.908 -8.450 1.00 94.62 214 ALA A N 1
ATOM 1648 C CA . ALA A 1 214 ? -5.098 10.455 -9.638 1.00 94.62 214 ALA A CA 1
ATOM 1649 C C . ALA A 1 214 ? -6.483 11.113 -9.782 1.00 94.62 214 ALA A C 1
ATOM 1651 O O . ALA A 1 214 ? -7.045 11.133 -10.871 1.00 94.62 214 ALA A O 1
ATOM 1652 N N . LEU A 1 215 ? -7.058 11.647 -8.705 1.00 96.25 215 LEU A N 1
ATOM 1653 C CA . LEU A 1 215 ? -8.402 12.226 -8.724 1.00 96.25 215 LEU A CA 1
ATOM 1654 C C . LEU A 1 215 ? -8.396 13.693 -9.169 1.00 96.25 215 LEU A C 1
ATOM 1656 O O . LEU A 1 215 ? -7.346 14.318 -9.327 1.00 96.25 215 LEU A O 1
ATOM 1660 N N . ASP A 1 216 ? -9.583 14.267 -9.370 1.00 94.75 216 ASP A N 1
ATOM 1661 C CA . ASP A 1 216 ? -9.690 15.715 -9.534 1.00 94.75 216 ASP A CA 1
ATOM 1662 C C . ASP A 1 216 ? -9.271 16.413 -8.219 1.00 94.75 216 ASP A C 1
ATOM 1664 O O . ASP A 1 216 ? -9.652 15.927 -7.142 1.00 94.75 216 ASP A O 1
ATOM 1668 N N . PRO A 1 217 ? -8.503 17.522 -8.255 1.00 92.62 217 PRO A N 1
ATOM 1669 C CA . PRO A 1 217 ? -8.124 18.272 -7.058 1.00 92.62 217 PRO A CA 1
ATOM 1670 C C . PRO A 1 217 ? -9.308 18.714 -6.192 1.00 92.62 217 PRO A C 1
ATOM 1672 O O . PRO A 1 217 ? -9.161 18.782 -4.976 1.00 92.62 217 PRO A O 1
ATOM 1675 N N . ALA A 1 218 ? -10.484 18.952 -6.777 1.00 94.06 218 ALA A N 1
ATOM 1676 C CA . ALA A 1 218 ? -11.692 19.318 -6.042 1.00 94.06 218 ALA A CA 1
ATOM 1677 C C . ALA A 1 218 ? -12.448 18.116 -5.445 1.00 94.06 218 ALA A C 1
ATOM 1679 O O . ALA A 1 218 ? -13.402 18.328 -4.703 1.00 94.06 218 ALA A O 1
ATOM 1680 N N . THR A 1 219 ? -12.051 16.865 -5.733 1.00 97.75 219 THR A N 1
ATOM 1681 C CA . THR A 1 219 ? -12.759 15.669 -5.231 1.00 97.75 219 THR A CA 1
ATOM 1682 C C . THR A 1 219 ? -12.676 15.610 -3.696 1.00 97.75 219 THR A C 1
ATOM 1684 O O . THR A 1 219 ? -11.559 15.445 -3.178 1.00 97.75 219 THR A O 1
ATOM 1687 N N . PRO A 1 220 ? -13.803 15.708 -2.963 1.00 98.06 220 PRO A N 1
ATOM 1688 C CA . PRO A 1 220 ? -13.838 15.599 -1.509 1.00 98.06 220 PRO A CA 1
ATOM 1689 C C . PRO A 1 220 ? -13.601 14.162 -1.032 1.00 98.06 220 PRO A C 1
ATOM 1691 O O . PRO A 1 220 ? -13.941 13.189 -1.711 1.00 98.06 220 PRO A O 1
ATOM 1694 N N . VAL A 1 221 ? -13.049 14.030 0.172 1.00 98.50 221 VAL A N 1
ATOM 1695 C CA . VAL A 1 221 ? -12.720 12.754 0.816 1.00 98.50 221 VAL A CA 1
ATOM 1696 C C . VAL A 1 221 ? -13.360 12.693 2.199 1.00 98.50 221 VAL A C 1
ATOM 1698 O O . VAL A 1 221 ? -13.067 13.509 3.072 1.00 98.50 221 VAL A O 1
ATOM 1701 N N . PHE A 1 222 ? -14.209 11.695 2.410 1.00 98.62 222 PHE A N 1
ATOM 1702 C CA . PHE A 1 222 ? -14.993 11.506 3.625 1.00 98.62 222 PHE A CA 1
ATOM 1703 C C . PHE A 1 222 ? -14.439 10.348 4.461 1.00 98.62 222 PHE A C 1
ATOM 1705 O O . PHE A 1 222 ? -14.280 9.240 3.953 1.00 98.62 222 PHE A O 1
ATOM 1712 N N . ALA A 1 223 ? -14.169 10.585 5.747 1.00 98.31 223 ALA A N 1
ATOM 1713 C CA . ALA A 1 223 ? -13.759 9.549 6.703 1.00 98.31 223 ALA A CA 1
ATOM 1714 C C . ALA A 1 223 ? -14.276 9.868 8.117 1.00 98.31 223 ALA A C 1
ATOM 1716 O O . ALA A 1 223 ? -14.455 11.032 8.465 1.00 98.31 223 ALA A O 1
ATOM 1717 N N . ALA A 1 224 ? -14.472 8.853 8.958 1.00 97.25 224 ALA A N 1
ATOM 1718 C CA . ALA A 1 224 ? -14.730 9.051 10.387 1.00 97.25 224 ALA A CA 1
ATOM 1719 C C . ALA A 1 224 ? -13.470 9.571 11.119 1.00 97.25 224 ALA A C 1
ATOM 1721 O O . ALA A 1 224 ? -12.356 9.434 10.609 1.00 97.25 224 ALA A O 1
ATOM 1722 N N . GLY A 1 225 ? -13.628 10.174 12.304 1.00 96.19 225 GLY A N 1
ATOM 1723 C CA . GLY A 1 225 ? -12.580 10.955 12.986 1.00 96.19 225 GLY A CA 1
ATOM 1724 C C . GLY A 1 225 ? -11.239 10.231 13.160 1.00 96.19 225 GLY A C 1
ATOM 1725 O O . GLY A 1 225 ? -10.197 10.726 12.716 1.00 96.19 225 GLY A O 1
ATOM 1726 N N . PHE A 1 226 ? -11.253 9.012 13.705 1.00 95.88 226 PHE A N 1
ATOM 1727 C CA . PHE A 1 226 ? -10.026 8.241 13.923 1.00 95.88 226 PHE A CA 1
ATOM 1728 C C . PHE A 1 226 ? -9.355 7.834 12.604 1.00 95.88 226 PHE A C 1
ATOM 1730 O O . PHE A 1 226 ? -8.143 8.001 12.440 1.00 95.88 226 PHE A O 1
ATOM 1737 N N . SER A 1 227 ? -10.148 7.368 11.635 1.00 97.25 227 SER A N 1
ATOM 1738 C CA . SER A 1 227 ? -9.680 7.059 10.279 1.00 97.25 227 SER A CA 1
ATOM 1739 C C . SER A 1 227 ? -9.073 8.301 9.614 1.00 97.25 227 SER A C 1
ATOM 1741 O O . SER A 1 227 ? -8.009 8.213 9.002 1.00 97.25 227 SER A O 1
ATOM 1743 N N . MET A 1 228 ? -9.669 9.480 9.814 1.00 97.75 228 MET A N 1
ATOM 1744 C CA . MET A 1 228 ? -9.161 10.749 9.297 1.00 97.75 228 MET A CA 1
ATOM 1745 C C . MET A 1 228 ? -7.799 11.125 9.896 1.00 97.75 228 MET A C 1
ATOM 1747 O O . MET A 1 228 ? -6.946 11.623 9.168 1.00 97.75 228 MET A O 1
ATOM 1751 N N . GLN A 1 229 ? -7.522 10.843 11.176 1.00 97.44 229 GLN A N 1
ATOM 1752 C CA . GLN A 1 229 ? -6.183 11.070 11.749 1.00 97.44 229 GLN A CA 1
ATOM 1753 C C . GLN A 1 229 ? -5.103 10.194 11.090 1.00 97.44 229 GLN A C 1
ATOM 1755 O O . GLN A 1 229 ? -3.968 10.648 10.904 1.00 97.44 229 GLN A O 1
ATOM 1760 N N . LEU A 1 230 ? -5.445 8.959 10.707 1.00 97.25 230 LEU A N 1
ATOM 1761 C CA . LEU A 1 230 ? -4.545 8.049 9.990 1.00 97.25 230 LEU A CA 1
ATOM 1762 C C . LEU A 1 230 ? -4.321 8.509 8.542 1.00 97.25 230 LEU A C 1
ATOM 1764 O O . LEU A 1 230 ? -3.172 8.609 8.106 1.00 97.25 230 LEU A O 1
ATOM 1768 N N . VAL A 1 231 ? -5.395 8.871 7.830 1.00 97.88 231 VAL A N 1
ATOM 1769 C CA . VAL A 1 231 ? -5.341 9.465 6.480 1.00 97.88 231 VAL A CA 1
ATOM 1770 C C . VAL A 1 231 ? -4.504 10.746 6.480 1.00 97.88 231 VAL A C 1
ATOM 1772 O O . VAL A 1 231 ? -3.590 10.882 5.668 1.00 97.88 231 VAL A O 1
ATOM 1775 N N . LYS A 1 232 ? -4.748 11.649 7.437 1.00 97.31 232 LYS A N 1
ATOM 1776 C CA . LYS A 1 232 ? -4.028 12.917 7.598 1.00 97.31 232 LYS A CA 1
ATOM 1777 C C . LYS A 1 232 ? -2.538 12.711 7.785 1.00 97.31 232 LYS A C 1
ATOM 1779 O O . LYS A 1 232 ? -1.747 13.302 7.055 1.00 97.31 232 LYS A O 1
ATOM 1784 N N . ARG A 1 233 ? -2.146 11.834 8.714 1.00 95.38 233 ARG A N 1
ATOM 1785 C CA . ARG A 1 233 ? -0.737 11.482 8.923 1.00 95.38 233 ARG A CA 1
ATOM 1786 C C . ARG A 1 233 ? -0.107 10.942 7.640 1.00 95.38 233 ARG A C 1
ATOM 1788 O O . ARG A 1 233 ? 0.956 11.411 7.251 1.00 95.38 233 ARG A O 1
ATOM 1795 N N . ARG A 1 234 ? -0.772 9.993 6.976 1.00 94.12 234 ARG A N 1
ATOM 1796 C CA . ARG A 1 234 ? -0.255 9.362 5.759 1.00 94.12 234 ARG A CA 1
ATOM 1797 C C . ARG A 1 234 ? -0.061 10.365 4.632 1.00 94.12 234 ARG A C 1
ATOM 1799 O O . ARG A 1 234 ? 1.005 10.398 4.040 1.00 94.12 234 ARG A O 1
ATOM 1806 N N . LEU A 1 235 ? -1.047 11.208 4.343 1.00 95.62 235 LEU A N 1
ATOM 1807 C CA . LEU A 1 235 ? -0.915 12.197 3.273 1.00 95.62 235 LEU A CA 1
ATOM 1808 C C . LEU A 1 235 ? 0.108 13.288 3.619 1.00 95.62 235 LEU A C 1
ATOM 1810 O O . LEU A 1 235 ? 0.804 13.755 2.725 1.00 95.62 235 LEU A O 1
ATOM 1814 N N . GLN A 1 236 ? 0.293 13.630 4.898 1.00 94.75 236 GLN A N 1
ATOM 1815 C CA . GLN A 1 236 ? 1.381 14.514 5.338 1.00 94.75 236 GLN A CA 1
ATOM 1816 C C . GLN A 1 236 ? 2.779 13.905 5.135 1.00 94.75 236 GLN A C 1
ATOM 1818 O O . GLN A 1 236 ? 3.701 14.642 4.796 1.00 94.75 236 GLN A O 1
ATOM 1823 N N . GLU A 1 237 ? 2.950 12.586 5.286 1.00 91.31 237 GLU A N 1
ATOM 1824 C CA . GLU A 1 237 ? 4.219 11.892 4.985 1.00 91.31 237 GLU A CA 1
ATOM 1825 C C . GLU A 1 237 ? 4.610 11.997 3.496 1.00 91.31 237 GLU A C 1
ATOM 1827 O O . GLU A 1 237 ? 5.796 11.944 3.176 1.00 91.31 237 GLU A O 1
ATOM 1832 N N . PHE A 1 238 ? 3.630 12.214 2.610 1.00 91.06 238 PHE A N 1
ATOM 1833 C CA . PHE A 1 238 ? 3.804 12.407 1.165 1.00 91.06 238 PHE A CA 1
ATOM 1834 C C . PHE A 1 238 ? 3.546 13.852 0.692 1.00 91.06 238 PHE A C 1
ATOM 1836 O O . PHE A 1 238 ? 3.468 14.075 -0.504 1.00 91.06 238 PHE A O 1
ATOM 1843 N N . ASN A 1 239 ? 3.400 14.840 1.585 1.00 91.44 239 ASN A N 1
ATOM 1844 C CA . ASN A 1 239 ? 3.093 16.240 1.224 1.00 91.44 239 ASN A CA 1
ATOM 1845 C C . ASN A 1 239 ? 1.786 16.447 0.402 1.00 91.44 239 ASN A C 1
ATOM 1847 O O . ASN A 1 239 ? 1.642 17.427 -0.319 1.00 91.44 239 ASN A O 1
ATOM 1851 N N . LEU A 1 240 ? 0.807 15.544 0.542 1.00 93.62 240 LEU A N 1
ATOM 1852 C CA . LEU A 1 240 ? -0.468 15.511 -0.201 1.00 93.62 240 LEU A CA 1
ATOM 1853 C C . LEU A 1 240 ? -1.698 15.938 0.629 1.00 93.62 240 LEU A C 1
ATOM 1855 O O . LEU A 1 240 ? -2.837 15.692 0.232 1.00 93.62 240 LEU A O 1
ATOM 1859 N N . TRP A 1 241 ? -1.502 16.515 1.818 1.00 95.44 241 TRP A N 1
ATOM 1860 C CA . TRP A 1 241 ? -2.609 16.911 2.696 1.00 95.44 241 TRP A CA 1
ATOM 1861 C C . TRP A 1 241 ? -3.113 18.331 2.405 1.00 95.44 241 TRP A C 1
ATOM 1863 O O . TRP A 1 241 ? -2.412 19.306 2.671 1.00 95.44 241 TRP A O 1
ATOM 1873 N N . ASP A 1 242 ? -4.368 18.432 1.970 1.00 93.12 242 ASP A N 1
ATOM 1874 C CA . ASP A 1 242 ? -5.108 19.683 1.779 1.00 93.12 242 ASP A CA 1
ATOM 1875 C C . ASP A 1 242 ? -6.387 19.667 2.626 1.00 93.12 242 ASP A C 1
ATOM 1877 O O . ASP A 1 242 ? -7.369 19.025 2.264 1.00 93.12 242 ASP A O 1
ATOM 1881 N N . GLU A 1 243 ? -6.381 20.397 3.745 1.00 94.25 243 GLU A N 1
ATOM 1882 C CA . GLU A 1 243 ? -7.487 20.460 4.715 1.00 94.25 243 GLU A CA 1
ATOM 1883 C C . GLU A 1 243 ? -8.851 20.809 4.083 1.00 94.25 243 GLU A C 1
ATOM 1885 O O . GLU A 1 243 ? -9.881 20.454 4.651 1.00 94.25 243 GLU A O 1
ATOM 1890 N N . SER A 1 244 ? -8.887 21.477 2.922 1.00 95.62 244 SER A N 1
ATOM 1891 C CA . SER A 1 244 ? -10.141 21.855 2.256 1.00 95.62 244 SER A CA 1
ATOM 1892 C C . SER A 1 244 ? -10.911 20.666 1.668 1.00 95.62 244 SER A C 1
ATOM 1894 O O . SER A 1 244 ? -12.136 20.729 1.567 1.00 95.62 244 SER A O 1
ATOM 1896 N N . ARG A 1 245 ? -10.215 19.569 1.335 1.00 95.44 245 ARG A N 1
ATOM 1897 C CA . ARG A 1 245 ? -10.786 18.374 0.687 1.00 95.44 245 ARG A CA 1
ATOM 1898 C C . ARG A 1 245 ? -11.308 17.318 1.658 1.00 95.44 245 ARG A C 1
ATOM 1900 O O . ARG A 1 245 ? -12.066 16.443 1.244 1.00 95.44 245 ARG A O 1
ATOM 1907 N N . PHE A 1 246 ? -10.849 17.322 2.908 1.00 97.75 246 PHE A N 1
ATOM 1908 C CA . PHE A 1 246 ? -11.070 16.216 3.843 1.00 97.75 246 PHE A CA 1
ATOM 1909 C C . PHE A 1 246 ? -12.173 16.547 4.847 1.00 97.75 246 PHE A C 1
ATOM 1911 O O . PHE A 1 246 ? -12.051 17.465 5.656 1.00 97.75 246 PHE A O 1
ATOM 1918 N N . HIS A 1 247 ? -13.248 15.763 4.827 1.00 97.75 247 HIS A N 1
ATOM 1919 C CA . HIS A 1 247 ? -14.437 15.995 5.639 1.00 97.75 247 HIS A CA 1
ATOM 1920 C C . HIS A 1 247 ? -14.667 14.846 6.622 1.00 97.75 247 HIS A C 1
ATOM 1922 O O . HIS A 1 247 ? -14.704 13.673 6.245 1.00 97.75 247 HIS A O 1
ATOM 1928 N N . VAL A 1 248 ? -14.840 15.192 7.899 1.00 97.81 248 VAL A N 1
ATOM 1929 C CA . VAL A 1 248 ? -15.192 14.219 8.938 1.00 97.81 248 VAL A CA 1
ATOM 1930 C C . VAL A 1 248 ? -16.708 14.069 8.998 1.00 97.81 248 VAL A C 1
ATOM 1932 O O . VAL A 1 248 ? -17.406 15.033 9.311 1.00 97.81 248 VAL A O 1
ATOM 1935 N N . PHE A 1 249 ? -17.217 12.869 8.718 1.00 97.44 249 PHE A N 1
ATOM 1936 C CA . PHE A 1 249 ? -18.640 12.554 8.888 1.00 97.44 249 PHE A CA 1
ATOM 1937 C C . PHE A 1 249 ? -18.948 12.058 10.308 1.00 97.44 249 PHE A C 1
ATOM 1939 O O . PHE A 1 249 ? -18.051 11.672 11.059 1.00 97.44 249 PHE A O 1
ATOM 1946 N N . GLN A 1 250 ? -20.233 12.046 10.666 1.00 95.50 250 GLN A N 1
ATOM 1947 C CA . GLN A 1 250 ? -20.748 11.410 11.880 1.00 95.50 250 GLN A CA 1
ATOM 1948 C C . GLN A 1 250 ? -21.592 10.187 11.509 1.00 95.50 250 GLN A C 1
ATOM 1950 O O . GLN A 1 250 ? -22.267 10.188 10.479 1.00 95.50 250 GLN A O 1
ATOM 1955 N N . MET A 1 251 ? -21.556 9.145 12.344 1.00 95.94 251 MET A N 1
ATOM 1956 C CA . MET A 1 251 ? -22.384 7.949 12.150 1.00 95.94 251 MET A CA 1
ATOM 1957 C C . MET A 1 251 ? -23.875 8.305 12.230 1.00 95.94 251 MET A C 1
ATOM 1959 O O . MET A 1 251 ? -24.273 9.167 13.015 1.00 95.94 251 MET A O 1
ATOM 1963 N N . ASN A 1 252 ? -24.693 7.621 11.433 1.00 95.81 252 ASN A N 1
ATOM 1964 C CA . ASN A 1 252 ? -26.146 7.775 11.320 1.00 95.81 252 ASN A CA 1
ATOM 1965 C C . ASN A 1 252 ? -26.609 9.198 10.919 1.00 95.81 252 ASN A C 1
ATOM 1967 O O . ASN A 1 252 ? -27.779 9.544 11.078 1.00 95.81 252 ASN A O 1
ATOM 1971 N N . GLN A 1 253 ? -25.712 10.031 10.371 1.00 97.06 253 GLN A N 1
ATOM 1972 C CA . GLN A 1 253 ? -26.046 11.333 9.789 1.00 97.06 253 GLN A CA 1
ATOM 1973 C C . GLN A 1 253 ? -26.115 11.235 8.260 1.00 97.06 253 GLN A C 1
ATOM 1975 O O . GLN A 1 253 ? -25.155 10.818 7.618 1.00 97.06 253 GLN A O 1
ATOM 1980 N N . ARG A 1 254 ? -27.229 11.679 7.667 1.00 97.25 254 ARG A N 1
ATOM 1981 C CA . ARG A 1 254 ? -27.385 11.735 6.206 1.00 97.25 254 ARG A CA 1
ATOM 1982 C C . ARG A 1 254 ? -26.678 12.948 5.598 1.00 97.25 254 ARG A C 1
ATOM 1984 O O . ARG A 1 254 ? -26.764 14.047 6.149 1.00 97.25 254 ARG A O 1
ATOM 1991 N N . PHE A 1 255 ? -26.021 12.761 4.456 1.00 97.75 255 PHE A N 1
ATOM 1992 C CA . PHE A 1 255 ? -25.415 13.835 3.661 1.00 97.75 255 PHE A CA 1
ATOM 1993 C C . PHE A 1 255 ? -25.313 13.457 2.173 1.00 97.75 255 PHE A C 1
ATOM 1995 O O . PHE A 1 255 ? -25.394 12.284 1.812 1.00 97.75 255 PHE A O 1
ATOM 2002 N N . GLN A 1 256 ? -25.132 14.448 1.296 1.00 97.81 256 GLN A N 1
ATOM 2003 C CA . GLN A 1 256 ? -24.951 14.203 -0.137 1.00 97.81 256 GLN A CA 1
ATOM 2004 C C . GLN A 1 256 ? -23.527 13.705 -0.422 1.00 97.81 256 GLN A C 1
ATOM 2006 O O . GLN A 1 256 ? -22.553 14.366 -0.061 1.00 97.81 256 GLN A O 1
ATOM 2011 N N . LEU A 1 257 ? -23.407 12.565 -1.101 1.00 97.31 257 LEU A N 1
ATOM 2012 C CA . LEU A 1 257 ? -22.144 11.948 -1.500 1.00 97.31 257 LEU A CA 1
ATOM 2013 C C . LEU A 1 257 ? -22.231 11.566 -2.982 1.00 97.31 257 LEU A C 1
ATOM 2015 O O . LEU A 1 257 ? -22.750 10.510 -3.351 1.00 97.31 257 LEU A O 1
ATOM 2019 N N . GLY A 1 258 ? -21.757 12.470 -3.836 1.00 95.56 258 GLY A N 1
ATOM 2020 C CA . GLY A 1 258 ? -21.922 12.374 -5.283 1.00 95.56 258 GLY A CA 1
ATOM 2021 C C . GLY A 1 258 ? -23.404 12.236 -5.689 1.00 95.56 258 GLY A C 1
ATOM 2022 O O . GLY A 1 258 ? -24.228 13.022 -5.213 1.00 95.56 258 GLY A O 1
ATOM 2023 N N . PRO A 1 259 ? -23.800 11.211 -6.472 1.00 96.56 259 PRO A N 1
ATOM 2024 C CA . PRO A 1 259 ? -25.192 10.987 -6.873 1.00 96.56 259 PRO A CA 1
ATOM 2025 C C . PRO A 1 259 ? -26.086 10.342 -5.790 1.00 96.56 259 PRO A C 1
ATOM 2027 O O . PRO A 1 259 ? -27.235 10.009 -6.085 1.00 96.56 259 PRO A O 1
ATOM 2030 N N . PHE A 1 260 ? -25.598 10.134 -4.560 1.00 98.50 260 PHE A N 1
ATOM 2031 C CA . PHE A 1 260 ? -26.334 9.448 -3.488 1.00 98.50 260 PHE A CA 1
ATOM 2032 C C . PHE A 1 260 ? -26.615 10.347 -2.276 1.00 98.50 260 PHE A C 1
ATOM 2034 O O . PHE A 1 260 ? -25.745 11.102 -1.841 1.00 98.50 260 PHE A O 1
ATOM 2041 N N . GLU A 1 261 ? -27.782 10.175 -1.644 1.00 98.44 261 GLU A N 1
ATOM 2042 C CA . GLU A 1 261 ? -27.926 10.494 -0.216 1.00 98.44 261 GLU A CA 1
ATOM 2043 C C . GLU A 1 261 ? -27.274 9.343 0.568 1.00 98.44 261 GLU A C 1
ATOM 2045 O O . GLU A 1 261 ? -27.764 8.209 0.549 1.00 98.44 261 GLU A O 1
ATOM 2050 N N . CYS A 1 262 ? -26.141 9.619 1.212 1.00 98.38 262 CYS A N 1
ATOM 2051 C CA . CYS A 1 262 ? -25.370 8.650 1.982 1.00 98.38 262 CYS A CA 1
ATOM 2052 C C . CYS A 1 262 ? -25.702 8.741 3.474 1.00 98.38 262 CYS A C 1
ATOM 2054 O O . CYS A 1 262 ? -25.793 9.833 4.034 1.00 98.38 262 CYS A O 1
ATOM 2056 N N . GLU A 1 263 ? -25.840 7.588 4.124 1.00 98.50 263 GLU A N 1
ATOM 2057 C CA . GLU A 1 263 ? -25.938 7.440 5.576 1.00 98.50 263 GLU A CA 1
ATOM 2058 C C . GLU A 1 263 ? -24.911 6.384 6.033 1.00 98.50 263 GLU A C 1
ATOM 2060 O O . GLU A 1 263 ? -25.072 5.202 5.712 1.00 98.50 263 GLU A O 1
ATOM 2065 N N . PRO A 1 264 ? -23.833 6.777 6.737 1.00 98.38 264 PRO A N 1
ATOM 2066 C CA . PRO A 1 264 ? -22.835 5.848 7.247 1.00 98.38 264 PRO A CA 1
ATOM 2067 C C . PRO A 1 264 ? -23.335 5.223 8.551 1.00 98.38 264 PRO A C 1
ATOM 2069 O O . PRO A 1 264 ? -23.679 5.937 9.490 1.00 98.38 264 PRO A O 1
ATOM 2072 N N . ILE A 1 265 ? -23.366 3.896 8.631 1.00 97.88 265 ILE A N 1
ATOM 2073 C CA . ILE A 1 265 ? -23.918 3.146 9.769 1.00 97.88 265 ILE A CA 1
ATOM 2074 C C . ILE A 1 265 ? -22.817 2.380 10.499 1.00 97.88 265 ILE A C 1
ATOM 2076 O O . ILE A 1 265 ? -21.931 1.804 9.864 1.00 97.88 265 ILE A O 1
ATOM 2080 N N . ARG A 1 266 ? -22.842 2.360 11.838 1.00 96.94 266 ARG A N 1
ATOM 2081 C CA . ARG A 1 266 ? -21.758 1.743 12.620 1.00 96.94 266 ARG A CA 1
ATOM 2082 C C . ARG A 1 266 ? -21.735 0.221 12.469 1.00 96.94 266 ARG A C 1
ATOM 2084 O O . ARG A 1 266 ? -22.728 -0.460 12.732 1.00 96.94 266 ARG A O 1
ATOM 2091 N N . VAL A 1 267 ? -20.545 -0.312 12.194 1.00 98.06 267 VAL A N 1
ATOM 2092 C CA . VAL A 1 267 ? -20.238 -1.745 12.296 1.00 98.06 267 VAL A CA 1
ATOM 2093 C C . VAL A 1 267 ? -19.078 -1.979 13.263 1.00 98.06 267 VAL A C 1
ATOM 2095 O O . VAL A 1 267 ? -18.192 -1.140 13.411 1.00 98.06 267 VAL A O 1
ATOM 2098 N N . THR A 1 268 ? -19.067 -3.123 13.947 1.00 97.81 268 THR A N 1
ATOM 2099 C CA . THR A 1 268 ? -17.934 -3.527 14.793 1.00 97.81 268 THR A CA 1
ATOM 2100 C C . THR A 1 268 ? -16.910 -4.307 13.980 1.00 97.81 268 THR A C 1
ATOM 2102 O O . THR A 1 268 ? -17.275 -5.205 13.232 1.00 97.81 268 THR A O 1
ATOM 2105 N N . HIS A 1 269 ? -15.626 -4.007 14.157 1.00 96.81 269 HIS A N 1
ATOM 2106 C CA . HIS A 1 269 ? -14.515 -4.651 13.450 1.00 96.81 269 HIS A CA 1
ATOM 2107 C C . HIS A 1 269 ? -13.240 -4.603 14.328 1.00 96.81 269 HIS A C 1
ATOM 2109 O O . HIS A 1 269 ? -13.316 -4.272 15.515 1.00 96.81 269 HIS A O 1
ATOM 2115 N N . SER A 1 270 ? -12.060 -4.947 13.799 1.00 94.44 270 SER A N 1
ATOM 2116 C CA . SER A 1 270 ? -10.797 -4.968 14.566 1.00 94.44 270 SER A CA 1
ATOM 2117 C C . SER A 1 270 ? -10.056 -3.622 14.663 1.00 94.44 270 SER A C 1
ATOM 2119 O O . SER A 1 270 ? -8.898 -3.601 15.076 1.00 94.44 270 SER A O 1
ATOM 2121 N N . ILE A 1 271 ? -10.710 -2.510 14.323 1.00 95.56 271 ILE A N 1
ATOM 2122 C CA . ILE A 1 271 ? -10.216 -1.128 14.451 1.00 95.56 271 ILE A CA 1
ATOM 2123 C C . ILE A 1 271 ? -11.413 -0.195 14.764 1.00 95.56 271 ILE A C 1
ATOM 2125 O O . ILE A 1 271 ? -12.541 -0.532 14.394 1.00 95.56 271 ILE A O 1
ATOM 2129 N N . PRO A 1 272 ? -11.238 0.933 15.486 1.00 93.44 272 PRO A N 1
ATOM 2130 C CA . PRO A 1 272 ? -12.327 1.884 15.737 1.00 93.44 272 PRO A CA 1
ATOM 2131 C C . PRO A 1 272 ? -12.889 2.523 14.458 1.00 93.44 272 PRO A C 1
ATOM 2133 O O . PRO A 1 272 ? -12.232 2.517 13.420 1.00 93.44 272 PRO A O 1
ATOM 2136 N N . ASP A 1 273 ? -14.062 3.160 14.573 1.00 93.19 273 ASP A N 1
ATOM 2137 C CA . ASP A 1 273 ? -14.661 4.007 13.522 1.00 93.19 273 ASP A CA 1
ATOM 2138 C C . ASP A 1 273 ? -14.985 3.300 12.193 1.00 93.19 273 ASP A C 1
ATOM 2140 O O . ASP A 1 273 ? -15.028 3.928 11.136 1.00 93.19 273 ASP A O 1
ATOM 2144 N N . CYS A 1 274 ? -15.269 1.998 12.248 1.00 96.88 274 CYS A N 1
ATOM 2145 C CA . CYS A 1 274 ? -15.721 1.248 11.081 1.00 96.88 274 CYS A CA 1
ATOM 2146 C C . CYS A 1 274 ? -17.198 1.514 10.770 1.00 96.88 274 CYS A C 1
ATOM 2148 O O . CYS A 1 274 ? -18.047 1.563 11.669 1.00 96.88 274 CYS A O 1
ATOM 2150 N N . CYS A 1 275 ? -17.511 1.642 9.482 1.00 97.62 275 CYS A N 1
ATOM 2151 C CA . CYS A 1 275 ? -18.877 1.828 9.009 1.00 97.62 275 CYS A CA 1
ATOM 2152 C C . CYS A 1 275 ? -19.204 1.026 7.747 1.00 97.62 275 CYS A C 1
ATOM 2154 O O . CYS A 1 275 ? -18.358 0.801 6.878 1.00 97.62 275 CYS A O 1
ATOM 2156 N N . GLY A 1 276 ? -20.479 0.662 7.645 1.00 97.94 276 GLY A N 1
ATOM 2157 C CA . GLY A 1 276 ? -21.130 0.407 6.369 1.00 97.94 276 GLY A CA 1
ATOM 2158 C C . GLY A 1 276 ? -21.732 1.694 5.804 1.00 97.94 276 GLY A C 1
ATOM 2159 O O . GLY A 1 276 ? -21.906 2.680 6.519 1.00 97.94 276 GLY A O 1
ATOM 2160 N N . LEU A 1 277 ? -22.086 1.681 4.523 1.00 98.44 277 LEU A N 1
ATOM 2161 C CA . LEU A 1 277 ? -22.781 2.768 3.840 1.00 98.44 277 LEU A CA 1
ATOM 2162 C C . LEU A 1 277 ? -24.180 2.311 3.438 1.00 98.44 277 LEU A C 1
ATOM 2164 O O . LEU A 1 277 ? -24.332 1.259 2.810 1.00 98.44 277 LEU A O 1
ATOM 2168 N N . ILE A 1 278 ? -25.179 3.148 3.694 1.00 98.69 278 ILE A N 1
ATOM 2169 C CA . ILE A 1 278 ? -26.449 3.132 2.972 1.00 98.69 278 ILE A CA 1
ATOM 2170 C C . ILE A 1 278 ? -26.384 4.241 1.920 1.00 98.69 278 ILE A C 1
ATOM 2172 O O . ILE A 1 278 ? -26.235 5.411 2.260 1.00 98.69 278 ILE A O 1
ATOM 2176 N N . LEU A 1 279 ? -26.516 3.879 0.647 1.00 98.62 279 LEU A N 1
ATOM 2177 C CA . LEU A 1 279 ? -26.510 4.793 -0.493 1.00 98.62 279 LEU A CA 1
ATOM 2178 C C . LEU A 1 279 ? -27.905 4.805 -1.121 1.00 98.62 279 LEU A C 1
ATOM 2180 O O . LEU A 1 279 ? -28.330 3.805 -1.711 1.00 98.62 279 LEU A O 1
ATOM 2184 N N . ARG A 1 280 ? -28.628 5.918 -0.985 1.00 98.00 280 ARG A N 1
ATOM 2185 C CA . ARG A 1 280 ? -29.994 6.077 -1.507 1.00 98.00 280 ARG A CA 1
ATOM 2186 C C . ARG A 1 280 ? -30.007 6.876 -2.801 1.00 98.00 280 ARG A C 1
ATOM 2188 O O . ARG A 1 280 ? -29.306 7.877 -2.935 1.00 98.00 280 ARG A O 1
ATOM 2195 N N . SER A 1 281 ? -30.842 6.442 -3.740 1.00 95.81 281 SER A N 1
ATOM 2196 C CA . SER A 1 281 ? -31.113 7.130 -5.006 1.00 95.81 281 SER A CA 1
ATOM 2197 C C . SER A 1 281 ? -32.539 6.834 -5.479 1.00 95.81 281 SER A C 1
ATOM 2199 O O . SER A 1 281 ? -33.140 5.837 -5.074 1.00 95.81 281 SER A O 1
ATOM 2201 N N . GLU A 1 282 ? -33.064 7.624 -6.418 1.00 92.69 282 GLU A N 1
ATOM 2202 C CA . GLU A 1 282 ? -34.349 7.329 -7.081 1.00 92.69 282 GLU A CA 1
ATOM 2203 C C . GLU A 1 282 ? -34.351 5.998 -7.869 1.00 92.69 282 GLU A C 1
ATOM 2205 O O . GLU A 1 282 ? -35.405 5.469 -8.235 1.00 92.69 282 GLU A O 1
ATOM 2210 N N . HIS A 1 283 ? -33.168 5.433 -8.121 1.00 92.06 283 HIS A N 1
ATOM 2211 C CA . HIS A 1 283 ? -32.965 4.184 -8.849 1.00 92.06 283 HIS A CA 1
ATOM 2212 C C . HIS A 1 283 ? -32.769 2.961 -7.948 1.00 92.06 283 HIS A C 1
ATOM 2214 O O . HIS A 1 283 ? -32.557 1.865 -8.471 1.00 92.06 283 HIS A O 1
ATOM 2220 N N . GLY A 1 284 ? -32.854 3.130 -6.626 1.00 93.81 284 GLY A N 1
ATOM 2221 C CA . GLY A 1 284 ? -32.722 2.062 -5.641 1.00 93.81 284 GLY A CA 1
ATOM 2222 C C . GLY A 1 284 ? -31.725 2.377 -4.528 1.00 93.81 284 GLY A C 1
ATOM 2223 O O . GLY A 1 284 ? -30.954 3.337 -4.604 1.00 93.81 284 GLY A O 1
ATOM 2224 N N . ASN A 1 285 ? -31.742 1.523 -3.504 1.00 96.75 285 ASN A N 1
ATOM 2225 C CA . ASN A 1 285 ? -30.873 1.619 -2.334 1.00 96.75 285 ASN A CA 1
ATOM 2226 C C . ASN A 1 285 ? -29.778 0.550 -2.403 1.00 96.75 285 ASN A C 1
ATOM 2228 O O . ASN A 1 285 ? -30.075 -0.637 -2.590 1.00 96.75 285 ASN A O 1
ATOM 2232 N N . ILE A 1 286 ? -28.526 0.955 -2.208 1.00 98.50 286 ILE A N 1
ATOM 2233 C CA . ILE A 1 286 ? -27.379 0.054 -2.066 1.00 98.50 286 ILE A CA 1
ATOM 2234 C C . ILE A 1 286 ? -26.929 0.077 -0.604 1.00 98.50 286 ILE A C 1
ATOM 2236 O O . ILE A 1 286 ? -26.805 1.146 -0.013 1.00 98.50 286 ILE A O 1
ATOM 2240 N N . VAL A 1 287 ? -26.658 -1.092 -0.027 1.00 98.75 287 VAL A N 1
ATOM 2241 C CA . VAL A 1 287 ? -25.976 -1.215 1.268 1.00 98.75 287 VAL A CA 1
ATOM 2242 C C . VAL A 1 287 ? -24.610 -1.840 1.030 1.00 98.75 287 VAL A C 1
ATOM 2244 O O . VAL A 1 287 ? -24.537 -2.932 0.473 1.00 98.75 287 VAL A O 1
ATOM 2247 N N . HIS A 1 288 ? -23.539 -1.174 1.450 1.00 98.75 288 HIS A N 1
ATOM 2248 C CA . HIS A 1 288 ? -22.189 -1.739 1.511 1.00 98.75 288 HIS A CA 1
ATOM 2249 C C . HIS A 1 288 ? -21.829 -1.947 2.979 1.00 98.75 288 HIS A C 1
ATOM 2251 O O . HIS A 1 288 ? -21.830 -0.979 3.731 1.00 98.75 288 HIS A O 1
ATOM 2257 N N . THR A 1 289 ? -21.535 -3.169 3.427 1.00 98.56 289 THR A N 1
ATOM 2258 C CA . THR A 1 289 ? -21.302 -3.408 4.868 1.00 98.56 289 THR A CA 1
ATOM 2259 C C . THR A 1 289 ? -20.019 -2.780 5.404 1.00 98.56 289 THR A C 1
ATOM 2261 O O . THR A 1 289 ? -19.898 -2.633 6.615 1.00 98.56 289 THR A O 1
ATOM 2264 N N . GLY A 1 290 ? -19.064 -2.457 4.523 1.00 98.00 290 GLY A N 1
ATOM 2265 C CA . GLY A 1 290 ? -17.661 -2.355 4.927 1.00 98.00 290 GLY A CA 1
ATOM 2266 C C . GLY A 1 290 ? -17.166 -3.707 5.447 1.00 98.00 290 GLY A C 1
ATOM 2267 O O . GLY A 1 290 ? -17.820 -4.736 5.229 1.00 98.00 290 GLY A O 1
ATOM 2268 N N . ASP A 1 291 ? -16.062 -3.684 6.179 1.00 98.25 291 ASP A N 1
ATOM 2269 C CA . ASP A 1 291 ? -15.536 -4.844 6.895 1.00 98.25 291 ASP A CA 1
ATOM 2270 C C . ASP A 1 291 ? -16.099 -4.876 8.313 1.00 98.25 291 ASP A C 1
ATOM 2272 O O . ASP A 1 291 ? -16.122 -3.865 9.023 1.00 98.25 291 ASP A O 1
ATOM 2276 N N . TRP A 1 292 ? -16.612 -6.034 8.724 1.00 98.19 292 TRP A N 1
ATOM 2277 C CA . TRP A 1 292 ? -17.458 -6.112 9.912 1.00 98.19 292 TRP A CA 1
ATOM 2278 C C . TRP A 1 292 ? -17.528 -7.508 10.514 1.00 98.19 292 TRP A C 1
ATOM 2280 O O . TRP A 1 292 ? -17.401 -8.520 9.834 1.00 98.19 292 TRP A O 1
ATOM 2290 N N . LYS A 1 293 ? -17.860 -7.534 11.798 1.00 97.56 293 LYS A N 1
ATOM 2291 C CA . LYS A 1 293 ? -18.440 -8.643 12.556 1.00 97.56 293 LYS A CA 1
ATOM 2292 C C . LYS A 1 293 ? -19.563 -8.094 13.437 1.00 97.56 293 LYS A C 1
ATOM 2294 O O . LYS A 1 293 ? -19.762 -6.878 13.488 1.00 97.56 293 LYS A O 1
ATOM 2299 N N . ILE A 1 294 ? -20.235 -8.953 14.194 1.00 97.62 294 ILE A N 1
ATOM 2300 C CA . ILE A 1 294 ? -21.076 -8.531 15.319 1.00 97.62 294 ILE A CA 1
ATOM 2301 C C . ILE A 1 294 ? -20.319 -8.817 16.617 1.00 97.62 294 ILE A C 1
ATOM 2303 O O . ILE A 1 294 ? -20.256 -9.952 17.085 1.00 97.62 294 ILE A O 1
ATOM 2307 N N . ASP A 1 295 ? -19.745 -7.768 17.202 1.00 95.75 295 ASP A N 1
ATOM 2308 C CA . ASP A 1 295 ? -19.255 -7.781 18.578 1.00 95.75 295 ASP A CA 1
ATOM 2309 C C . ASP A 1 295 ? -20.402 -7.345 19.504 1.00 95.75 295 ASP A C 1
ATOM 2311 O O . ASP A 1 295 ? -20.937 -6.242 19.358 1.00 95.75 295 ASP A O 1
ATOM 2315 N N . GLU A 1 296 ? -20.812 -8.226 20.418 1.00 93.00 296 GLU A N 1
ATOM 2316 C CA . GLU A 1 296 ? -21.881 -7.948 21.392 1.00 93.00 296 GLU A CA 1
ATOM 2317 C C . GLU A 1 296 ? -21.352 -7.140 22.592 1.00 93.00 296 GLU A C 1
ATOM 2319 O O . GLU A 1 296 ? -22.110 -6.418 23.239 1.00 93.00 296 GLU A O 1
ATOM 2324 N N . ASP A 1 297 ? -20.052 -7.258 22.886 1.00 91.62 297 ASP A N 1
ATOM 2325 C CA . ASP A 1 297 ? -19.356 -6.626 24.008 1.00 91.62 297 ASP A CA 1
ATOM 2326 C C . ASP A 1 297 ? -18.051 -5.910 23.571 1.00 91.62 297 ASP A C 1
ATOM 2328 O O . ASP A 1 297 ? -16.967 -6.172 24.109 1.00 91.62 297 ASP A O 1
ATOM 2332 N N . PRO A 1 298 ? -18.121 -4.961 22.609 1.00 93.12 298 PRO A N 1
ATOM 2333 C CA . PRO A 1 298 ? -16.950 -4.244 22.121 1.00 93.12 298 PRO A CA 1
ATOM 2334 C C . PRO A 1 298 ? -16.344 -3.347 23.205 1.00 93.12 298 PRO A C 1
ATOM 2336 O O . PRO A 1 298 ? -17.035 -2.744 24.026 1.00 93.12 298 PRO A O 1
ATOM 2339 N N . ILE A 1 299 ? -15.017 -3.205 23.172 1.00 91.88 299 ILE A N 1
ATOM 2340 C CA . ILE A 1 299 ? -14.245 -2.510 24.215 1.00 91.88 299 ILE A CA 1
ATOM 2341 C C . ILE A 1 299 ? -14.568 -1.006 24.314 1.00 91.88 299 ILE A C 1
ATOM 2343 O O . ILE A 1 299 ? -14.411 -0.423 25.387 1.00 91.88 299 ILE A O 1
ATOM 2347 N N . ASP A 1 300 ? -15.029 -0.382 23.227 1.00 90.12 300 ASP A N 1
ATOM 2348 C CA . ASP A 1 300 ? -15.476 1.019 23.187 1.00 90.12 300 ASP A CA 1
ATOM 2349 C C . ASP A 1 300 ? -16.948 1.208 23.621 1.00 90.12 300 ASP A C 1
ATOM 2351 O O . ASP A 1 300 ? -17.429 2.340 23.675 1.00 90.12 300 ASP A O 1
ATOM 2355 N N . ASN A 1 301 ? -17.653 0.121 23.967 1.00 91.50 301 ASN A N 1
ATOM 2356 C CA . ASN A 1 301 ? -19.096 0.038 24.245 1.00 91.50 301 ASN A CA 1
ATOM 2357 C C . ASN A 1 301 ? -20.009 0.492 23.089 1.00 91.50 301 ASN A C 1
ATOM 2359 O O . ASN A 1 301 ? -21.203 0.708 23.300 1.00 91.50 301 ASN A O 1
ATOM 2363 N N . GLN A 1 302 ? -19.490 0.634 21.867 1.00 91.69 302 GLN A N 1
ATOM 2364 C CA . GLN A 1 302 ? -20.276 1.052 20.710 1.00 91.69 302 GLN A CA 1
ATOM 2365 C C . GLN A 1 302 ? -20.579 -0.164 19.818 1.00 91.69 302 GLN A C 1
ATOM 2367 O O . GLN A 1 302 ? -19.812 -0.530 18.926 1.00 91.69 302 GLN A O 1
ATOM 2372 N N . ILE A 1 303 ? -21.714 -0.804 20.090 1.00 94.44 303 ILE A N 1
ATOM 2373 C CA . ILE A 1 303 ? -22.178 -2.034 19.426 1.00 94.44 303 ILE A CA 1
ATOM 2374 C C . ILE A 1 303 ? -22.452 -1.870 17.920 1.00 94.44 303 ILE A C 1
ATOM 2376 O O . ILE A 1 303 ? -22.593 -0.761 17.404 1.00 94.44 303 ILE A O 1
ATOM 2380 N N . PHE A 1 304 ? -22.552 -3.002 17.220 1.00 97.12 304 PHE A N 1
ATOM 2381 C CA . PHE A 1 304 ? -23.010 -3.079 15.830 1.00 97.12 304 PHE A CA 1
ATOM 2382 C C . PHE A 1 304 ? -24.460 -2.574 15.700 1.00 97.12 304 PHE A C 1
ATOM 2384 O O . PHE A 1 304 ? -25.342 -3.040 16.431 1.00 97.12 304 PHE A O 1
ATOM 2391 N N . ASP A 1 305 ? -24.737 -1.667 14.756 1.00 96.94 305 ASP A N 1
ATOM 2392 C CA . ASP A 1 305 ? -26.055 -1.028 14.634 1.00 96.94 305 ASP A CA 1
ATOM 2393 C C . ASP A 1 305 ? -27.079 -1.898 13.883 1.00 96.94 305 ASP A C 1
ATOM 2395 O O . ASP A 1 305 ? -27.487 -1.634 12.748 1.00 96.94 305 ASP A O 1
ATOM 2399 N N . ARG A 1 306 ? -27.538 -2.961 14.551 1.00 97.00 306 ARG A N 1
ATOM 2400 C CA . ARG A 1 306 ? -28.623 -3.828 14.056 1.00 97.00 306 ARG A CA 1
ATOM 2401 C C . ARG A 1 306 ? -29.891 -3.054 13.706 1.00 97.00 306 ARG A C 1
ATOM 2403 O O . ARG A 1 306 ? -30.607 -3.456 12.791 1.00 97.00 306 ARG A O 1
ATOM 2410 N N . THR A 1 307 ? -30.174 -1.973 14.433 1.00 96.75 307 THR A N 1
ATOM 2411 C CA . THR A 1 307 ? -31.389 -1.168 14.259 1.00 96.75 307 THR A CA 1
ATOM 2412 C C . THR A 1 307 ? -31.375 -0.479 12.902 1.00 96.75 307 THR A C 1
ATOM 2414 O O . THR A 1 307 ? -32.377 -0.528 12.189 1.00 96.75 307 THR A O 1
ATOM 2417 N N . ALA A 1 308 ? -30.233 0.086 12.501 1.00 96.56 308 ALA A N 1
ATOM 2418 C CA . ALA A 1 308 ? -30.050 0.673 11.179 1.00 96.56 308 ALA A CA 1
ATOM 2419 C C . ALA A 1 308 ? -30.184 -0.377 10.059 1.00 96.56 308 ALA A C 1
ATOM 2421 O O . ALA A 1 308 ? -30.920 -0.148 9.097 1.00 96.56 308 ALA A O 1
ATOM 2422 N N . PHE A 1 309 ? -29.564 -1.557 10.207 1.00 97.94 309 PHE A N 1
ATOM 2423 C CA . PHE A 1 309 ? -29.696 -2.658 9.236 1.00 97.94 309 PHE A CA 1
ATOM 2424 C C . PHE A 1 309 ? -31.133 -3.200 9.117 1.00 97.94 309 PHE A C 1
ATOM 2426 O O . PHE A 1 309 ? -31.566 -3.556 8.019 1.00 97.94 309 PHE A O 1
ATOM 2433 N N . GLU A 1 310 ? -31.906 -3.237 10.207 1.00 97.25 310 GLU A N 1
ATOM 2434 C CA . GLU A 1 310 ? -33.328 -3.591 10.146 1.00 97.25 310 GLU A CA 1
ATOM 2435 C C . GLU A 1 310 ? -34.169 -2.470 9.509 1.00 97.25 310 GLU A C 1
ATOM 2437 O O . GLU A 1 310 ? -35.055 -2.744 8.697 1.00 97.25 310 GLU A O 1
ATOM 2442 N N . ALA A 1 311 ? -33.888 -1.204 9.831 1.00 97.44 311 ALA A N 1
ATOM 2443 C CA . ALA A 1 311 ? -34.601 -0.049 9.288 1.00 97.44 311 ALA A CA 1
ATOM 2444 C C . ALA A 1 311 ? -34.441 0.065 7.763 1.00 97.44 311 ALA A C 1
ATOM 2446 O O . ALA A 1 311 ? -35.444 0.176 7.054 1.00 97.44 311 ALA A O 1
ATOM 2447 N N . ILE A 1 312 ? -33.218 -0.062 7.236 1.00 97.25 312 ILE A N 1
ATOM 2448 C CA . ILE A 1 312 ? -32.977 -0.060 5.783 1.00 97.25 312 ILE A CA 1
ATOM 2449 C C . ILE A 1 312 ? -33.587 -1.292 5.094 1.00 97.25 312 ILE A C 1
ATOM 2451 O O . ILE A 1 312 ? -34.077 -1.192 3.970 1.00 97.25 312 ILE A O 1
ATOM 2455 N N . GLY A 1 313 ? -33.672 -2.435 5.785 1.00 96.56 313 GLY A N 1
ATOM 2456 C CA . GLY A 1 313 ? -34.420 -3.605 5.313 1.00 96.56 313 GLY A CA 1
ATOM 2457 C C . GLY A 1 313 ? -35.931 -3.359 5.171 1.00 96.56 313 GLY A C 1
ATOM 2458 O O . GLY A 1 313 ? -36.580 -3.993 4.337 1.00 96.56 313 GLY A O 1
ATOM 2459 N N . ARG A 1 314 ? -36.499 -2.412 5.936 1.00 96.06 314 ARG A N 1
ATOM 2460 C CA . ARG A 1 314 ? -37.902 -1.964 5.818 1.00 96.06 314 ARG A CA 1
ATOM 2461 C C . ARG A 1 314 ? -38.096 -0.892 4.738 1.00 96.06 314 ARG A C 1
ATOM 2463 O O . ARG A 1 314 ? -39.121 -0.926 4.064 1.00 96.06 314 ARG A O 1
ATOM 2470 N N . GLU A 1 315 ? -37.135 0.020 4.548 1.00 94.31 315 GLU A N 1
ATOM 2471 C CA . GLU A 1 315 ? -37.105 0.943 3.390 1.00 94.31 315 GLU A CA 1
ATOM 2472 C C . GLU A 1 315 ? -36.940 0.169 2.061 1.00 94.31 315 GLU A C 1
ATOM 2474 O O . GLU A 1 315 ? -37.501 0.549 1.033 1.00 94.31 315 GLU A O 1
ATOM 2479 N N . GLY A 1 316 ? -36.227 -0.962 2.101 1.00 94.12 316 GLY A N 1
ATOM 2480 C CA . GLY A 1 316 ? -36.032 -1.898 0.998 1.00 94.12 316 GLY A CA 1
ATOM 2481 C C . GLY A 1 316 ? -34.700 -1.690 0.278 1.00 94.12 316 GLY A C 1
ATOM 2482 O O . GLY A 1 316 ? -34.373 -0.587 -0.157 1.00 94.12 316 GLY A O 1
ATOM 2483 N N . VAL A 1 317 ? -33.943 -2.778 0.106 1.00 96.38 317 VAL A N 1
ATOM 2484 C CA . VAL A 1 317 ? -32.590 -2.755 -0.475 1.00 96.38 317 VAL A CA 1
ATOM 2485 C C . VAL A 1 317 ? -32.563 -3.408 -1.851 1.00 96.38 317 VAL A C 1
ATOM 2487 O O . VAL A 1 317 ? -32.994 -4.550 -2.029 1.00 96.38 317 VAL A O 1
ATOM 2490 N N . SER A 1 318 ? -32.035 -2.680 -2.833 1.00 95.00 318 SER A N 1
ATOM 2491 C CA . SER A 1 318 ? -31.844 -3.142 -4.209 1.00 95.00 318 SER A CA 1
ATOM 2492 C C . SER A 1 318 ? -30.623 -4.052 -4.304 1.00 95.00 318 SER A C 1
ATOM 2494 O O . SER A 1 318 ? -30.748 -5.173 -4.791 1.00 95.00 318 SER A O 1
ATOM 2496 N N . LEU A 1 319 ? -29.482 -3.619 -3.757 1.00 97.31 319 LEU A N 1
ATOM 2497 C CA . LEU A 1 319 ? -28.238 -4.391 -3.705 1.00 97.31 319 LEU A CA 1
ATOM 2498 C C . LEU A 1 319 ? -27.632 -4.369 -2.297 1.00 97.31 319 LEU A C 1
ATOM 2500 O O . LEU A 1 319 ? -27.389 -3.297 -1.752 1.00 97.31 319 LEU A O 1
ATOM 2504 N N . LEU A 1 320 ? -27.321 -5.544 -1.749 1.00 98.44 320 LEU A N 1
ATOM 2505 C CA . LEU A 1 320 ? -26.388 -5.675 -0.626 1.00 98.44 320 LEU A CA 1
ATOM 2506 C C . LEU A 1 320 ? -25.013 -6.095 -1.156 1.00 98.44 320 LEU A C 1
ATOM 2508 O O . LEU A 1 320 ? -24.905 -7.083 -1.886 1.00 98.44 320 LEU A O 1
ATOM 2512 N N . MET A 1 321 ? -23.987 -5.351 -0.754 1.00 98.62 321 MET A N 1
ATOM 2513 C CA . MET A 1 321 ? -22.571 -5.649 -0.930 1.00 98.62 321 MET A CA 1
ATOM 2514 C C . MET A 1 321 ? -21.982 -5.995 0.440 1.00 98.62 321 MET A C 1
ATOM 2516 O O . MET A 1 321 ? -22.061 -5.165 1.346 1.00 98.62 321 MET A O 1
ATOM 2520 N N . SER A 1 322 ? -21.455 -7.212 0.627 1.00 98.31 322 SER A N 1
ATOM 2521 C CA . SER A 1 322 ? -20.984 -7.664 1.949 1.00 98.31 322 SER A CA 1
ATOM 2522 C C . SER A 1 322 ? -19.640 -8.393 1.948 1.00 98.31 322 SER A C 1
ATOM 2524 O O . SER A 1 322 ? -19.397 -9.224 1.069 1.00 98.31 322 SER A O 1
ATOM 2526 N N . ASP A 1 323 ? -18.818 -8.089 2.962 1.00 98.12 323 ASP A N 1
ATOM 2527 C CA . ASP A 1 323 ? -17.558 -8.768 3.310 1.00 98.12 323 ASP A CA 1
ATOM 2528 C C . ASP A 1 323 ? -17.725 -10.297 3.334 1.00 98.12 323 ASP A C 1
ATOM 2530 O O . ASP A 1 323 ? -18.669 -10.832 3.918 1.00 98.12 323 ASP A O 1
ATOM 2534 N N . SER A 1 324 ? -16.813 -11.005 2.669 1.00 98.00 324 SER A N 1
ATOM 2535 C CA . SER A 1 324 ? -16.847 -12.458 2.478 1.00 98.00 324 SER A CA 1
ATOM 2536 C C . SER A 1 324 ? -15.690 -13.189 3.164 1.00 98.00 324 SER A C 1
ATOM 2538 O O . SER A 1 324 ? -15.629 -14.419 3.098 1.00 98.00 324 SER A O 1
ATOM 2540 N N . THR A 1 325 ? -14.784 -12.472 3.832 1.00 95.19 325 THR A N 1
ATOM 2541 C CA . THR A 1 325 ? -13.466 -12.948 4.294 1.00 95.19 325 THR A CA 1
ATOM 2542 C C . THR A 1 325 ? -13.527 -14.247 5.093 1.00 95.19 325 THR A C 1
ATOM 2544 O O . THR A 1 325 ? -12.729 -15.158 4.880 1.00 95.19 325 THR A O 1
ATOM 2547 N N . ASN A 1 326 ? -14.493 -14.361 6.007 1.00 95.81 326 ASN A N 1
ATOM 2548 C CA . ASN A 1 326 ? -14.642 -15.508 6.905 1.00 95.81 326 ASN A CA 1
ATOM 2549 C C . ASN A 1 326 ? -15.863 -16.388 6.584 1.00 95.81 326 ASN A C 1
ATOM 2551 O O . ASN A 1 326 ? -16.259 -17.196 7.422 1.00 95.81 326 ASN A O 1
ATOM 2555 N N . VAL A 1 327 ? -16.434 -16.328 5.377 1.00 97.19 327 VAL A N 1
ATOM 2556 C CA . VAL A 1 327 ? -17.646 -17.102 5.027 1.00 97.19 327 VAL A CA 1
ATOM 2557 C C . VAL A 1 327 ? -17.475 -18.629 5.063 1.00 97.19 327 VAL A C 1
ATOM 2559 O O . VAL A 1 327 ? -18.455 -19.370 5.077 1.00 97.19 327 VAL A O 1
ATOM 2562 N N . LEU A 1 328 ? -16.238 -19.129 5.099 1.00 95.44 328 LEU A N 1
ATOM 2563 C CA . LEU A 1 328 ? -15.935 -20.551 5.314 1.00 95.44 328 LEU A CA 1
ATOM 2564 C C . LEU A 1 328 ? -15.845 -20.936 6.806 1.00 95.44 328 LEU A C 1
ATOM 2566 O O . LEU A 1 328 ? -15.704 -22.116 7.123 1.00 95.44 328 LEU A O 1
ATOM 2570 N N . SER A 1 329 ? -15.921 -19.965 7.721 1.00 95.44 329 SER A N 1
ATOM 2571 C CA . SER A 1 329 ? -15.887 -20.179 9.171 1.00 95.44 329 SER A CA 1
ATOM 2572 C C . SER A 1 329 ? -17.314 -20.349 9.715 1.00 95.44 329 SER A C 1
ATOM 2574 O O . SER A 1 329 ? -18.108 -19.407 9.635 1.00 95.44 329 SER A O 1
ATOM 2576 N N . PRO A 1 330 ? -17.672 -21.521 10.271 1.00 95.56 330 PRO A N 1
ATOM 2577 C CA . PRO A 1 330 ? -19.006 -21.765 10.808 1.00 95.56 330 PRO A CA 1
ATOM 2578 C C . PRO A 1 330 ? -19.213 -21.083 12.167 1.00 95.56 330 PRO A C 1
ATOM 2580 O O . PRO A 1 330 ? -18.264 -20.825 12.909 1.00 95.56 330 PRO A O 1
ATOM 2583 N N . GLY A 1 331 ? -20.476 -20.865 12.537 1.00 95.62 331 GLY A N 1
ATOM 2584 C CA . GLY A 1 331 ? -20.842 -20.264 13.822 1.00 95.62 331 GLY A CA 1
ATOM 2585 C C . GLY A 1 331 ? -20.741 -18.738 13.811 1.00 95.62 331 GLY A C 1
ATOM 2586 O O . GLY A 1 331 ? -21.165 -18.104 12.848 1.00 95.62 331 GLY A O 1
ATOM 2587 N N . ARG A 1 332 ? -20.232 -18.156 14.902 1.00 95.56 332 ARG A N 1
ATOM 2588 C CA . ARG A 1 332 ? -20.104 -16.703 15.116 1.00 95.56 332 ARG A CA 1
ATOM 2589 C C . ARG A 1 332 ? -18.713 -16.355 15.645 1.00 95.56 332 ARG A C 1
ATOM 2591 O O . ARG A 1 332 ? -18.081 -17.187 16.305 1.00 95.56 332 ARG A O 1
ATOM 2598 N N . THR A 1 333 ? -18.253 -15.136 15.384 1.00 94.38 333 THR A N 1
ATOM 2599 C CA . THR A 1 333 ? -17.042 -14.574 15.988 1.00 94.38 333 THR A CA 1
ATOM 2600 C C . THR A 1 333 ? -17.165 -14.461 17.514 1.00 94.38 333 THR A C 1
ATOM 2602 O O . THR A 1 333 ? -18.247 -14.552 18.094 1.00 94.38 333 THR A O 1
ATOM 2605 N N . LYS A 1 334 ? -16.022 -14.294 18.191 1.00 92.25 334 LYS A N 1
ATOM 2606 C CA . LYS A 1 334 ? -15.967 -13.961 19.624 1.00 92.25 334 LYS A CA 1
ATOM 2607 C C . LYS A 1 334 ? -15.770 -12.455 19.799 1.00 92.25 334 LYS A C 1
ATOM 2609 O O . LYS A 1 334 ? -15.079 -11.828 18.986 1.00 92.25 334 LYS A O 1
ATOM 2614 N N . GLY A 1 335 ? -16.313 -11.896 20.874 1.00 92.56 335 GLY A N 1
ATOM 2615 C CA . GLY A 1 335 ? -16.093 -10.498 21.230 1.00 92.56 335 GLY A CA 1
ATOM 2616 C C . GLY A 1 335 ? -14.675 -10.207 21.722 1.00 92.56 335 GLY A C 1
ATOM 2617 O O . GLY A 1 335 ? -13.950 -11.103 22.176 1.00 92.56 335 GLY A O 1
ATOM 2618 N N . GLU A 1 336 ? -14.249 -8.949 21.613 1.00 94.56 336 GLU A N 1
ATOM 2619 C CA . GLU A 1 336 ? -12.934 -8.506 22.104 1.00 94.56 336 GLU A CA 1
ATOM 2620 C C . GLU A 1 336 ? -12.838 -8.519 23.644 1.00 94.56 336 GLU A C 1
ATOM 2622 O O . GLU A 1 336 ? -11.740 -8.700 24.183 1.00 94.56 336 GLU A O 1
ATOM 2627 N N . ALA A 1 337 ? -13.953 -8.422 24.383 1.00 94.81 337 ALA A N 1
ATOM 2628 C CA . ALA A 1 337 ? -13.931 -8.513 25.849 1.00 94.81 337 ALA A CA 1
ATOM 2629 C C . ALA A 1 337 ? -13.445 -9.886 26.347 1.00 94.81 337 ALA A C 1
ATOM 2631 O O . ALA A 1 337 ? -12.668 -9.961 27.303 1.00 94.81 337 ALA A O 1
ATOM 2632 N N . GLY A 1 338 ? -13.810 -10.969 25.652 1.00 94.75 338 GLY A N 1
ATOM 2633 C CA . GLY A 1 338 ? -13.288 -12.311 25.931 1.00 94.75 338 GLY A CA 1
ATOM 2634 C C . GLY A 1 338 ? -11.767 -12.404 25.754 1.00 94.75 338 GLY A C 1
ATOM 2635 O O . GLY A 1 338 ? -11.091 -13.078 26.533 1.00 94.75 338 GLY A O 1
ATOM 2636 N N . VAL A 1 339 ? -11.204 -11.671 24.785 1.00 95.19 339 VAL A N 1
ATOM 2637 C CA . VAL A 1 339 ? -9.749 -11.606 24.582 1.00 95.19 339 VAL A CA 1
ATOM 2638 C C . VAL A 1 339 ? -9.067 -10.769 25.667 1.00 95.19 339 VAL A C 1
ATOM 2640 O O . VAL A 1 339 ? -8.023 -11.168 26.185 1.00 95.19 339 VAL A O 1
ATOM 2643 N N . LYS A 1 340 ? -9.670 -9.643 26.071 1.00 96.44 340 LYS A N 1
ATOM 2644 C CA . LYS A 1 340 ? -9.230 -8.847 27.231 1.00 96.44 340 LYS A CA 1
ATOM 2645 C C . LYS A 1 340 ? -9.166 -9.700 28.502 1.00 96.44 340 LYS A C 1
ATOM 2647 O O . LYS A 1 340 ? -8.160 -9.649 29.205 1.00 96.44 340 LYS A O 1
ATOM 2652 N N . GLN A 1 341 ? -10.186 -10.515 28.772 1.00 96.44 341 GLN A N 1
ATOM 2653 C CA . GLN A 1 341 ? -10.204 -11.408 29.933 1.00 96.44 341 GLN A CA 1
ATOM 2654 C C . GLN A 1 341 ? -9.080 -12.457 29.865 1.00 96.44 341 GLN A C 1
ATOM 2656 O O . GLN A 1 341 ? -8.325 -12.618 30.825 1.00 96.44 341 GLN A O 1
ATOM 2661 N N . ALA A 1 342 ? -8.887 -13.098 28.706 1.00 96.31 342 ALA A N 1
ATOM 2662 C CA . ALA A 1 342 ? -7.788 -14.042 28.500 1.00 96.31 342 ALA A CA 1
ATOM 2663 C C . ALA A 1 342 ? -6.401 -13.391 28.683 1.00 96.31 342 ALA A C 1
ATOM 2665 O O . ALA A 1 342 ? -5.505 -14.007 29.264 1.00 96.31 342 ALA A O 1
ATOM 2666 N N . LEU A 1 343 ? -6.212 -12.144 28.235 1.00 97.56 343 LEU A N 1
ATOM 2667 C CA . LEU A 1 343 ? -4.982 -11.378 28.465 1.00 97.56 343 LEU A CA 1
ATOM 2668 C C . LEU A 1 343 ? -4.739 -11.133 29.962 1.00 97.56 343 LEU A C 1
ATOM 2670 O O . LEU A 1 343 ? -3.645 -11.430 30.440 1.00 97.56 343 LEU A O 1
ATOM 2674 N N . ILE A 1 344 ? -5.747 -10.656 30.704 1.00 98.00 344 ILE A N 1
ATOM 2675 C CA . ILE A 1 344 ? -5.657 -10.410 32.157 1.00 98.00 344 ILE A CA 1
ATOM 2676 C C . ILE A 1 344 ? -5.217 -11.686 32.888 1.00 98.00 344 ILE A C 1
ATOM 2678 O O . ILE A 1 344 ? -4.203 -11.682 33.587 1.00 98.00 344 ILE A O 1
ATOM 2682 N N . GLU A 1 345 ? -5.904 -12.807 32.660 1.00 97.06 345 GLU A N 1
ATOM 2683 C CA . GLU A 1 345 ? -5.594 -14.085 33.312 1.00 97.06 345 GLU A CA 1
ATOM 2684 C C . GLU A 1 345 ? -4.190 -14.607 32.988 1.00 97.06 345 GLU A C 1
ATOM 2686 O O . GLU A 1 345 ? -3.534 -15.226 33.830 1.00 97.06 345 GLU A O 1
ATOM 2691 N N . ARG A 1 346 ? -3.719 -14.420 31.749 1.00 96.44 346 ARG A N 1
ATOM 2692 C CA . ARG A 1 346 ? -2.382 -14.859 31.320 1.00 96.44 346 ARG A CA 1
ATOM 2693 C C . ARG A 1 346 ? -1.289 -14.006 31.954 1.00 96.44 346 ARG A C 1
ATOM 2695 O O . ARG A 1 346 ? -0.335 -14.576 32.478 1.00 96.44 346 ARG A O 1
ATOM 2702 N N . VAL A 1 347 ? -1.456 -12.684 31.976 1.00 97.69 347 VAL A N 1
ATOM 2703 C CA . VAL A 1 347 ? -0.505 -11.752 32.602 1.00 97.69 347 VAL A CA 1
ATOM 2704 C C . VAL A 1 347 ? -0.443 -11.963 34.118 1.00 97.69 347 VAL A C 1
ATOM 2706 O O . VAL A 1 347 ? 0.652 -12.080 34.668 1.00 97.69 347 VAL A O 1
ATOM 2709 N N . GLN A 1 348 ? -1.586 -12.108 34.796 1.00 96.69 348 GLN A N 1
ATOM 2710 C CA . GLN A 1 348 ? -1.631 -12.341 36.246 1.00 96.69 348 GLN A CA 1
ATOM 2711 C C . GLN A 1 348 ? -0.995 -13.679 36.660 1.00 96.69 348 GLN A C 1
ATOM 2713 O O . GLN A 1 348 ? -0.271 -13.730 37.652 1.00 96.69 348 GLN A O 1
ATOM 2718 N N . ARG A 1 349 ? -1.164 -14.754 35.874 1.00 95.88 349 ARG A N 1
ATOM 2719 C CA . ARG A 1 349 ? -0.490 -16.055 36.104 1.00 95.88 349 ARG A CA 1
ATOM 2720 C C . ARG A 1 349 ? 1.044 -15.982 35.959 1.00 95.88 349 ARG A C 1
ATOM 2722 O O . ARG A 1 349 ? 1.759 -16.882 36.414 1.00 95.88 349 ARG A O 1
ATOM 2729 N N . HIS A 1 350 ? 1.560 -14.918 35.340 1.00 96.31 350 HIS A N 1
ATOM 2730 C CA . HIS A 1 350 ? 2.994 -14.626 35.208 1.00 96.31 350 HIS A CA 1
ATOM 2731 C C . HIS A 1 350 ? 3.477 -13.501 36.129 1.00 96.31 350 HIS A C 1
ATOM 2733 O O . HIS A 1 350 ? 4.590 -12.998 35.965 1.00 96.31 350 HIS A O 1
ATOM 2739 N N . ASN A 1 351 ? 2.656 -13.058 37.084 1.00 93.62 351 ASN A N 1
ATOM 2740 C CA . ASN A 1 351 ? 3.052 -11.985 37.986 1.00 93.62 351 ASN A CA 1
ATOM 2741 C C . ASN A 1 351 ? 4.242 -12.405 38.873 1.00 93.62 351 ASN A C 1
ATOM 2743 O O . ASN A 1 351 ? 4.336 -13.565 39.274 1.00 93.62 351 ASN A O 1
ATOM 2747 N N . GLY A 1 352 ? 5.167 -11.478 39.142 1.00 91.69 352 GLY A N 1
ATOM 2748 C CA . GLY A 1 352 ? 6.367 -11.736 39.954 1.00 91.69 352 GLY A CA 1
ATOM 2749 C C . GLY A 1 352 ? 7.416 -12.684 39.343 1.00 91.69 352 GLY A C 1
ATOM 2750 O O . GLY A 1 352 ? 8.264 -13.181 40.077 1.00 91.69 352 GLY A O 1
ATOM 2751 N N . LYS A 1 353 ? 7.356 -12.977 38.032 1.00 92.06 353 LYS A N 1
ATOM 2752 C CA . LYS A 1 353 ? 8.329 -13.835 37.323 1.00 92.06 353 LYS A CA 1
ATOM 2753 C C . LYS A 1 353 ? 9.294 -13.017 36.451 1.00 92.06 353 LYS A C 1
ATOM 2755 O O . LYS A 1 353 ? 10.243 -12.442 36.961 1.00 92.06 353 LYS A O 1
ATOM 2760 N N . GLY A 1 354 ? 9.055 -12.966 35.140 1.00 95.12 354 GLY A N 1
ATOM 2761 C CA . GLY A 1 354 ? 9.819 -12.164 34.178 1.00 95.12 354 GLY A CA 1
ATOM 2762 C C . GLY A 1 354 ? 8.919 -11.215 33.391 1.00 95.12 354 GLY A C 1
ATOM 2763 O O . GLY A 1 354 ? 7.787 -10.934 33.808 1.00 95.12 354 GLY A O 1
ATOM 2764 N N . ARG A 1 355 ? 9.399 -10.725 32.243 1.00 97.06 355 ARG A N 1
ATOM 2765 C CA . ARG A 1 355 ? 8.635 -9.798 31.390 1.00 97.06 355 ARG A CA 1
ATOM 2766 C C . ARG A 1 355 ? 7.481 -10.527 30.714 1.00 97.06 355 ARG A C 1
ATOM 2768 O O . ARG A 1 355 ? 7.546 -11.730 30.461 1.00 97.06 355 ARG A O 1
ATOM 2775 N N . VAL A 1 356 ? 6.441 -9.780 30.366 1.00 98.44 356 VAL A N 1
ATOM 2776 C CA . VAL A 1 356 ? 5.453 -10.236 29.382 1.00 98.44 356 VAL A CA 1
ATOM 2777 C C . VAL A 1 356 ? 5.724 -9.520 28.067 1.00 98.44 356 VAL A C 1
ATOM 2779 O O . VAL A 1 356 ? 5.870 -8.303 28.052 1.00 98.44 356 VAL A O 1
ATOM 2782 N N . VAL A 1 357 ? 5.763 -10.256 26.963 1.00 98.19 357 VAL A N 1
ATOM 2783 C CA . VAL A 1 357 ? 5.857 -9.726 25.601 1.00 98.19 357 VAL A CA 1
ATOM 2784 C C . VAL A 1 357 ? 4.557 -10.068 24.882 1.00 98.19 357 VAL A C 1
ATOM 2786 O O . VAL A 1 357 ? 4.184 -11.231 24.803 1.00 98.19 357 VAL A O 1
ATOM 2789 N N . VAL A 1 358 ? 3.847 -9.080 24.349 1.00 98.25 358 VAL A N 1
ATOM 2790 C CA . VAL A 1 358 ? 2.594 -9.262 23.604 1.00 98.25 358 VAL A CA 1
ATOM 2791 C C . VAL A 1 358 ? 2.814 -8.833 22.162 1.00 98.25 358 VAL A C 1
ATOM 2793 O O . VAL A 1 358 ? 3.227 -7.700 21.915 1.00 98.25 358 VAL A O 1
ATOM 2796 N N . THR A 1 359 ? 2.513 -9.701 21.195 1.00 96.38 359 THR A N 1
ATOM 2797 C CA . THR A 1 359 ? 2.521 -9.323 19.773 1.00 96.38 359 THR A CA 1
ATOM 2798 C C . THR A 1 359 ? 1.123 -9.352 19.172 1.00 96.38 359 THR A C 1
ATOM 2800 O O . THR A 1 359 ? 0.341 -10.267 19.426 1.00 96.38 359 THR A O 1
ATOM 2803 N N . GLN A 1 360 ? 0.802 -8.312 18.406 1.00 94.31 360 GLN A N 1
ATOM 2804 C CA . GLN A 1 360 ? -0.511 -8.057 17.817 1.00 94.31 360 GLN A CA 1
ATOM 2805 C C . GLN A 1 360 ? -0.383 -7.140 16.592 1.00 94.31 360 GLN A C 1
ATOM 2807 O O . GLN A 1 360 ? 0.677 -6.556 16.352 1.00 94.31 360 GLN A O 1
ATOM 2812 N N . PHE A 1 361 ? -1.475 -6.973 15.845 1.00 92.69 361 PHE A N 1
ATOM 2813 C CA . PHE A 1 361 ? -1.589 -5.910 14.846 1.00 92.69 361 PHE A CA 1
ATOM 2814 C C . PHE A 1 361 ? -1.656 -4.542 15.533 1.00 92.69 361 PHE A C 1
ATOM 2816 O O . PHE A 1 361 ? -2.395 -4.367 16.499 1.00 92.69 361 PHE A O 1
ATOM 2823 N N . ALA A 1 362 ? -0.897 -3.568 15.026 1.00 92.25 362 ALA A N 1
ATOM 2824 C CA . ALA A 1 362 ? -0.830 -2.236 15.629 1.00 92.25 362 ALA A CA 1
ATOM 2825 C C . ALA A 1 362 ? -2.132 -1.424 15.485 1.00 92.25 362 ALA A C 1
ATOM 2827 O O . ALA A 1 362 ? -2.366 -0.524 16.284 1.00 92.25 362 ALA A O 1
ATOM 2828 N N . SER A 1 363 ? -2.977 -1.763 14.504 1.00 92.69 363 SER A N 1
ATOM 2829 C CA . SER A 1 363 ? -4.278 -1.133 14.261 1.00 92.69 363 SER A CA 1
ATOM 2830 C C . SER A 1 363 ? -5.345 -1.471 15.306 1.00 92.69 363 SER A C 1
ATOM 2832 O O . SER A 1 363 ? -6.281 -0.692 15.487 1.00 92.69 363 SER A O 1
ATOM 2834 N N . ASN A 1 364 ? -5.225 -2.600 16.020 1.00 95.06 364 ASN A N 1
ATOM 2835 C CA . ASN A 1 364 ? -6.270 -3.056 16.937 1.00 95.06 364 ASN A CA 1
ATOM 2836 C C . ASN A 1 364 ? -6.199 -2.327 18.290 1.00 95.06 364 ASN A C 1
ATOM 2838 O O . ASN A 1 364 ? -5.709 -2.842 19.299 1.00 95.06 364 ASN A O 1
ATOM 2842 N N . LEU A 1 365 ? -6.722 -1.099 18.305 1.00 94.12 365 LEU A N 1
ATOM 2843 C CA . LEU A 1 365 ? -6.777 -0.241 19.489 1.00 94.12 365 LEU A CA 1
ATOM 2844 C C . LEU A 1 365 ? -7.616 -0.858 20.626 1.00 94.12 365 LEU A C 1
ATOM 2846 O O . LEU A 1 365 ? -7.273 -0.701 21.799 1.00 94.12 365 LEU A O 1
ATOM 2850 N N . HIS A 1 366 ? -8.666 -1.618 20.297 1.00 94.19 366 HIS A N 1
ATOM 2851 C CA . HIS A 1 366 ? -9.485 -2.346 21.277 1.00 94.19 366 HIS A CA 1
ATOM 2852 C C . HIS A 1 366 ? -8.657 -3.406 22.021 1.00 94.19 366 HIS A C 1
ATOM 2854 O O . HIS A 1 366 ? -8.728 -3.521 23.248 1.00 94.19 366 HIS A O 1
ATOM 2860 N N . ARG A 1 367 ? -7.783 -4.124 21.311 1.00 95.50 367 ARG A N 1
ATOM 2861 C CA . ARG A 1 367 ? -6.840 -5.072 21.910 1.00 95.50 367 ARG A CA 1
ATOM 2862 C C . ARG A 1 367 ? -5.742 -4.369 22.706 1.00 95.50 367 ARG A C 1
ATOM 2864 O O . ARG A 1 367 ? -5.386 -4.857 23.775 1.00 95.50 367 ARG A O 1
ATOM 2871 N N . ILE A 1 368 ? -5.260 -3.202 22.267 1.00 95.94 368 ILE A N 1
ATOM 2872 C CA . ILE A 1 368 ? -4.343 -2.354 23.054 1.00 95.94 368 ILE A CA 1
ATOM 2873 C C . ILE A 1 368 ? -4.980 -1.949 24.398 1.00 95.94 368 ILE A C 1
ATOM 2875 O O . ILE A 1 368 ? -4.315 -2.031 25.431 1.00 95.94 368 ILE A O 1
ATOM 2879 N N . ALA A 1 369 ? -6.273 -1.614 24.429 1.00 95.06 369 ALA A N 1
ATOM 2880 C CA . ALA A 1 369 ? -7.011 -1.377 25.673 1.00 95.06 369 ALA A CA 1
ATOM 2881 C C . ALA A 1 369 ? -7.133 -2.646 26.547 1.00 95.06 369 ALA A C 1
ATOM 2883 O O . ALA A 1 369 ? -6.971 -2.582 27.767 1.00 95.06 369 ALA A O 1
ATOM 2884 N N . GLY A 1 370 ? -7.343 -3.819 25.937 1.00 95.88 370 GLY A N 1
ATOM 2885 C CA . GLY A 1 370 ? -7.292 -5.110 26.635 1.00 95.88 370 GLY A CA 1
ATOM 2886 C C . GLY A 1 370 ? -5.925 -5.400 27.270 1.00 95.88 370 GLY A C 1
ATOM 2887 O O . GLY A 1 370 ? -5.852 -5.838 28.417 1.00 95.88 370 GLY A O 1
ATOM 2888 N N . VAL A 1 371 ? -4.835 -5.082 26.564 1.00 97.12 371 VAL A N 1
ATOM 2889 C CA . VAL A 1 371 ? -3.462 -5.179 27.084 1.00 97.12 371 VAL A CA 1
ATOM 2890 C C . VAL A 1 371 ? -3.213 -4.178 28.216 1.00 97.12 371 VAL A C 1
ATOM 2892 O O . VAL A 1 371 ? -2.580 -4.547 29.203 1.00 97.12 371 VAL A O 1
ATOM 2895 N N . LYS A 1 372 ? -3.747 -2.950 28.133 1.00 97.00 372 LYS A N 1
ATOM 2896 C CA . LYS A 1 372 ? -3.676 -1.967 29.229 1.00 97.00 372 LYS A CA 1
ATOM 2897 C C . LYS A 1 372 ? -4.337 -2.491 30.500 1.00 97.00 372 LYS A C 1
ATOM 2899 O O . LYS A 1 372 ? -3.701 -2.489 31.549 1.00 97.00 372 LYS A O 1
ATOM 2904 N N . ALA A 1 373 ? -5.551 -3.028 30.387 1.00 96.88 373 ALA A N 1
ATOM 2905 C CA . ALA A 1 373 ? -6.252 -3.633 31.517 1.00 96.88 373 ALA A CA 1
ATOM 2906 C C . ALA A 1 373 ? -5.471 -4.813 32.130 1.00 96.88 373 ALA A C 1
ATOM 2908 O O . ALA A 1 373 ? -5.419 -4.945 33.350 1.00 96.88 373 ALA A O 1
ATOM 2909 N N . ALA A 1 374 ? -4.824 -5.643 31.304 1.00 97.62 374 ALA A N 1
ATOM 2910 C CA . ALA A 1 374 ? -3.980 -6.743 31.775 1.00 97.62 374 ALA A CA 1
ATOM 2911 C C . ALA A 1 374 ? -2.692 -6.265 32.470 1.00 97.62 374 ALA A C 1
ATOM 2913 O O . ALA A 1 374 ? -2.275 -6.868 33.459 1.00 97.62 374 ALA A O 1
ATOM 2914 N N . ALA A 1 375 ? -2.080 -5.178 31.989 1.00 97.62 375 ALA A N 1
ATOM 2915 C CA . ALA A 1 375 ? -0.929 -4.553 32.632 1.00 97.62 375 ALA A CA 1
ATOM 2916 C C . ALA A 1 375 ? -1.309 -3.959 33.999 1.00 97.62 375 ALA A C 1
ATOM 2918 O O . ALA A 1 375 ? -0.667 -4.277 34.999 1.00 97.62 375 ALA A O 1
ATOM 2919 N N . ASP A 1 376 ? -2.396 -3.184 34.062 1.00 96.75 376 ASP A N 1
ATOM 2920 C CA . ASP A 1 376 ? -2.901 -2.573 35.299 1.00 96.75 376 ASP A CA 1
ATOM 2921 C C . ASP A 1 376 ? -3.258 -3.632 36.352 1.00 96.75 376 ASP A C 1
ATOM 2923 O O . ASP A 1 376 ? -2.848 -3.529 37.508 1.00 96.75 376 ASP A O 1
ATOM 2927 N N . ALA A 1 377 ? -3.939 -4.707 35.941 1.00 96.94 377 ALA A N 1
ATOM 2928 C CA . ALA A 1 377 ? -4.339 -5.819 36.807 1.00 96.94 377 ALA A CA 1
ATOM 2929 C C . ALA A 1 377 ? -3.163 -6.647 37.373 1.00 96.94 377 ALA A C 1
ATOM 2931 O O . ALA A 1 377 ? -3.379 -7.506 38.233 1.00 96.94 377 ALA A O 1
ATOM 2932 N N . ALA A 1 378 ? -1.935 -6.402 36.905 1.00 96.94 378 ALA A N 1
ATOM 2933 C CA . ALA A 1 378 ? -0.693 -6.971 37.428 1.00 96.94 378 ALA A CA 1
ATOM 2934 C C . ALA A 1 378 ? 0.333 -5.896 37.853 1.00 96.94 378 ALA A C 1
ATOM 2936 O O . ALA A 1 378 ? 1.487 -6.232 38.098 1.00 96.94 378 ALA A O 1
ATOM 2937 N N . ASN A 1 379 ? -0.068 -4.619 37.937 1.00 96.19 379 ASN A N 1
ATOM 2938 C CA . ASN A 1 379 ? 0.798 -3.466 38.232 1.00 96.19 379 ASN A CA 1
ATOM 2939 C C . ASN A 1 379 ? 2.043 -3.343 37.318 1.00 96.19 379 ASN A C 1
ATOM 2941 O O . ASN A 1 379 ? 3.101 -2.877 37.741 1.00 96.19 379 ASN A O 1
ATOM 2945 N N . ARG A 1 380 ? 1.930 -3.746 36.047 1.00 97.38 380 ARG A N 1
ATOM 2946 C CA . ARG A 1 380 ? 3.023 -3.676 35.065 1.00 97.38 380 ARG A CA 1
ATOM 2947 C C . ARG A 1 380 ? 3.006 -2.367 34.271 1.00 97.38 380 ARG A C 1
ATOM 2949 O O . ARG A 1 380 ? 1.951 -1.863 33.892 1.00 97.38 380 ARG A O 1
ATOM 2956 N N . LYS A 1 381 ? 4.187 -1.832 33.964 1.00 97.00 381 LYS A N 1
ATOM 2957 C CA . LYS A 1 381 ? 4.400 -0.692 33.059 1.00 97.00 381 LYS A CA 1
ATOM 2958 C C . LYS A 1 381 ? 4.515 -1.165 31.613 1.00 97.00 381 LYS A C 1
ATOM 2960 O O . LYS A 1 381 ? 5.109 -2.207 31.346 1.00 97.00 381 LYS A O 1
ATOM 2965 N N . ILE A 1 382 ? 3.955 -0.394 30.680 1.00 97.75 382 ILE A N 1
ATOM 2966 C CA . ILE A 1 382 ? 3.882 -0.779 29.265 1.00 97.75 382 ILE A CA 1
ATOM 2967 C C . ILE A 1 382 ? 4.997 -0.108 28.466 1.00 97.75 382 ILE A C 1
ATOM 2969 O O . ILE A 1 382 ? 5.158 1.107 28.531 1.00 97.75 382 ILE A O 1
ATOM 2973 N N . CYS A 1 383 ? 5.722 -0.884 27.664 1.00 97.12 383 CYS A N 1
ATOM 2974 C CA . CYS A 1 383 ? 6.661 -0.387 26.661 1.00 97.12 383 CYS A CA 1
ATOM 2975 C C . CYS A 1 383 ? 6.196 -0.779 25.255 1.00 97.12 383 CYS A C 1
ATOM 2977 O O . CYS A 1 383 ? 5.837 -1.934 25.026 1.00 97.12 383 CYS A O 1
ATOM 2979 N N . PHE A 1 384 ? 6.234 0.146 24.296 1.00 97.31 384 PHE A N 1
ATOM 2980 C CA . PHE A 1 384 ? 5.975 -0.154 22.885 1.00 97.31 384 PHE A CA 1
ATOM 2981 C C . PHE A 1 384 ? 7.292 -0.302 22.116 1.00 97.31 384 PHE A C 1
ATOM 2983 O O . PHE A 1 384 ? 8.111 0.615 22.098 1.00 97.31 384 PHE A O 1
ATOM 2990 N N . ILE A 1 385 ? 7.473 -1.435 21.429 1.00 95.50 385 ILE A N 1
ATOM 2991 C CA . ILE A 1 385 ? 8.623 -1.694 20.551 1.00 95.50 385 ILE A CA 1
ATOM 2992 C C . ILE A 1 385 ? 8.124 -1.897 19.111 1.00 95.50 385 ILE A C 1
ATOM 2994 O O . ILE A 1 385 ? 7.790 -2.995 18.656 1.00 95.50 385 ILE A O 1
ATOM 2998 N N . GLY A 1 386 ? 8.060 -0.783 18.383 1.00 91.06 386 GLY A N 1
ATOM 2999 C CA . GLY A 1 386 ? 7.647 -0.709 16.981 1.00 91.06 386 GLY A CA 1
ATOM 3000 C C . GLY A 1 386 ? 6.904 0.593 16.680 1.00 91.06 386 GLY A C 1
ATOM 3001 O O . GLY A 1 386 ? 5.947 0.937 17.366 1.00 91.06 386 GLY A O 1
ATOM 3002 N N . MET A 1 387 ? 7.330 1.319 15.641 1.00 87.81 387 MET A N 1
ATOM 3003 C CA . MET A 1 387 ? 6.825 2.671 15.343 1.00 87.81 387 MET A CA 1
ATOM 3004 C C . MET A 1 387 ? 5.323 2.726 15.024 1.00 87.81 387 MET A C 1
ATOM 3006 O O . MET A 1 387 ? 4.674 3.732 15.314 1.00 87.81 387 MET A O 1
ATOM 3010 N N . SER A 1 388 ? 4.752 1.658 14.459 1.00 90.69 388 SER A N 1
ATOM 3011 C CA . SER A 1 388 ? 3.323 1.615 14.135 1.00 90.69 388 SER A CA 1
ATOM 3012 C C . SER A 1 388 ? 2.436 1.616 15.384 1.00 90.69 388 SER A C 1
ATOM 3014 O O . SER A 1 388 ? 1.406 2.276 15.375 1.00 90.69 388 SER A O 1
ATOM 3016 N N . LEU A 1 389 ? 2.846 0.986 16.492 1.00 94.38 389 LEU A N 1
ATOM 3017 C CA . LEU A 1 389 ? 2.073 0.999 17.745 1.00 94.38 389 LEU A CA 1
ATOM 3018 C C . LEU A 1 389 ? 1.895 2.426 18.289 1.00 94.38 389 LEU A C 1
ATOM 3020 O O . LEU A 1 389 ? 0.781 2.831 18.613 1.00 94.38 389 LEU A O 1
ATOM 3024 N N . ASN A 1 390 ? 2.977 3.215 18.302 1.00 92.94 390 ASN A N 1
ATOM 3025 C CA . ASN A 1 390 ? 2.911 4.639 18.644 1.00 92.94 390 ASN A CA 1
ATOM 3026 C C . ASN A 1 390 ? 2.060 5.417 17.630 1.00 92.94 390 ASN A C 1
ATOM 3028 O O . ASN A 1 390 ? 1.285 6.279 18.016 1.00 92.94 390 ASN A O 1
ATOM 3032 N N . THR A 1 391 ? 2.148 5.077 16.340 1.00 92.38 391 THR A N 1
ATOM 3033 C CA . THR A 1 391 ? 1.399 5.754 15.270 1.00 92.38 391 THR A CA 1
ATOM 3034 C C . THR A 1 391 ? -0.117 5.677 15.463 1.00 92.38 391 THR A C 1
ATOM 3036 O O . THR A 1 391 ? -0.786 6.708 15.377 1.00 92.38 391 THR A O 1
ATOM 3039 N N . TYR A 1 392 ? -0.654 4.489 15.762 1.00 95.06 392 TYR A N 1
ATOM 3040 C CA . TYR A 1 392 ? -2.088 4.312 16.018 1.00 95.06 392 TYR A CA 1
ATOM 3041 C C . TYR A 1 392 ? -2.516 4.904 17.373 1.00 95.06 392 TYR A C 1
ATOM 3043 O O . TYR A 1 392 ? -3.600 5.480 17.460 1.00 95.06 392 TYR A O 1
ATOM 3051 N N . LEU A 1 393 ? -1.669 4.842 18.411 1.00 95.44 393 LEU A N 1
ATOM 3052 C CA . LEU A 1 393 ? -1.968 5.463 19.709 1.00 95.44 393 LEU A CA 1
ATOM 3053 C C . LEU A 1 393 ? -1.992 7.001 19.628 1.00 95.44 393 LEU A C 1
ATOM 3055 O O . LEU A 1 393 ? -2.931 7.616 20.118 1.00 95.44 393 LEU A O 1
ATOM 3059 N N . GLU A 1 394 ? -1.021 7.623 18.955 1.00 94.38 394 GLU A N 1
ATOM 3060 C CA . GLU A 1 394 ? -0.979 9.075 18.710 1.00 94.38 394 GLU A CA 1
ATOM 3061 C C . GLU A 1 394 ? -2.186 9.560 17.891 1.00 94.38 394 GLU A C 1
ATOM 3063 O O . GLU A 1 394 ? -2.718 10.640 18.150 1.00 94.38 394 GLU A O 1
ATOM 3068 N N . ALA A 1 395 ? -2.626 8.778 16.897 1.00 94.50 395 ALA A N 1
ATOM 3069 C CA . ALA A 1 395 ? -3.835 9.075 16.130 1.00 94.50 395 ALA A CA 1
ATOM 3070 C C . ALA A 1 395 ? -5.086 9.024 17.025 1.00 94.50 395 ALA A C 1
ATOM 3072 O O . ALA A 1 395 ? -5.918 9.928 16.973 1.00 94.50 395 ALA A O 1
ATOM 3073 N N . ALA A 1 396 ? -5.176 8.024 17.908 1.00 94.88 396 ALA A N 1
ATOM 3074 C CA . ALA A 1 396 ? -6.255 7.915 18.885 1.00 94.88 396 ALA A CA 1
ATOM 3075 C C . ALA A 1 396 ? -6.224 9.040 19.936 1.00 94.88 396 ALA A C 1
ATOM 3077 O O . ALA A 1 396 ? -7.283 9.495 20.361 1.00 94.88 396 ALA A O 1
ATOM 3078 N N . GLU A 1 397 ? -5.041 9.513 20.347 1.00 95.00 397 GLU A N 1
ATOM 3079 C CA . GLU A 1 397 ? -4.904 10.647 21.276 1.00 95.00 397 GLU A CA 1
ATOM 3080 C C . GLU A 1 397 ? -5.402 11.947 20.635 1.00 95.00 397 GLU A C 1
ATOM 3082 O O . GLU A 1 397 ? -6.115 12.708 21.286 1.00 95.00 397 GLU A O 1
ATOM 3087 N N . ARG A 1 398 ? -5.078 12.192 19.356 1.00 94.62 398 ARG A N 1
ATOM 3088 C CA . ARG A 1 398 ? -5.540 13.385 18.616 1.00 94.62 398 ARG A CA 1
ATOM 3089 C C . ARG A 1 398 ? -7.045 13.405 18.382 1.00 94.62 398 ARG A C 1
ATOM 3091 O O . ARG A 1 398 ? -7.626 14.483 18.374 1.00 94.62 398 ARG A O 1
ATOM 3098 N N . ASP A 1 399 ? -7.651 12.235 18.209 1.00 94.00 399 ASP A N 1
ATOM 3099 C CA . ASP A 1 399 ? -9.103 12.081 18.082 1.00 94.00 399 ASP A CA 1
ATOM 3100 C C . ASP A 1 399 ? -9.832 12.038 19.444 1.00 94.00 399 ASP A C 1
ATOM 3102 O O . ASP A 1 399 ? -11.056 12.034 19.501 1.00 94.00 399 ASP A O 1
ATOM 3106 N N . GLY A 1 400 ? -9.096 12.010 20.563 1.00 92.88 400 GLY A N 1
ATOM 3107 C CA . GLY A 1 400 ? -9.668 12.006 21.914 1.00 92.88 400 GLY A CA 1
ATOM 3108 C C . GLY A 1 400 ? -10.172 10.644 22.412 1.00 92.88 400 GLY A C 1
ATOM 3109 O O . GLY A 1 400 ? -10.895 10.598 23.405 1.00 92.88 400 GLY A O 1
ATOM 3110 N N . ARG A 1 401 ? -9.781 9.535 21.765 1.00 89.75 401 ARG A N 1
ATOM 3111 C CA . ARG A 1 401 ? -10.238 8.162 22.076 1.00 89.75 401 ARG A CA 1
ATOM 3112 C C . ARG A 1 401 ? -9.143 7.179 22.502 1.00 89.75 401 ARG A C 1
ATOM 3114 O O . ARG A 1 401 ? -9.377 5.970 22.529 1.00 89.75 401 ARG A O 1
ATOM 3121 N N . ALA A 1 402 ? -7.929 7.656 22.770 1.00 92.62 402 ALA A N 1
ATOM 3122 C CA . ALA A 1 402 ? -6.839 6.782 23.196 1.00 92.62 402 ALA A CA 1
ATOM 3123 C C . ALA A 1 402 ? -7.186 6.039 24.502 1.00 92.62 402 ALA A C 1
ATOM 3125 O O . ALA A 1 402 ? -7.692 6.658 25.439 1.00 92.62 402 ALA A O 1
ATOM 3126 N N . PRO A 1 403 ? -6.876 4.733 24.612 1.00 89.62 403 PRO A N 1
ATOM 3127 C CA . PRO A 1 403 ? -7.196 3.948 25.805 1.00 89.62 403 PRO A CA 1
ATOM 3128 C C . PRO A 1 403 ? -6.346 4.308 27.035 1.00 89.62 403 PRO A C 1
ATOM 3130 O O . PRO A 1 403 ? -6.660 3.885 28.144 1.00 89.62 403 PRO A O 1
ATOM 3133 N N . PHE A 1 404 ? -5.246 5.035 26.832 1.00 94.12 404 PHE A N 1
ATOM 3134 C CA . PHE A 1 404 ? -4.348 5.618 27.833 1.00 94.12 404 PHE A CA 1
ATOM 3135 C C . PHE A 1 404 ? -3.415 6.614 27.120 1.00 94.12 404 PHE A C 1
ATOM 3137 O O . PHE A 1 404 ? -3.388 6.630 25.886 1.00 94.12 404 PHE A O 1
ATOM 3144 N N . SER A 1 405 ? -2.650 7.440 27.843 1.00 92.88 405 SER A N 1
ATOM 3145 C CA . SER A 1 405 ? -1.766 8.404 27.177 1.00 92.88 405 SER A CA 1
ATOM 3146 C C . SER A 1 405 ? -0.452 7.765 26.732 1.00 92.88 405 SER A C 1
ATOM 3148 O O . SER A 1 405 ? 0.138 6.954 27.444 1.00 92.88 405 SER A O 1
ATOM 3150 N N . SER A 1 406 ? 0.092 8.213 25.601 1.00 90.62 406 SER A N 1
ATOM 3151 C CA . SER A 1 406 ? 1.460 7.890 25.170 1.00 90.62 406 SER A CA 1
ATOM 3152 C C . SER A 1 406 ? 2.520 8.247 26.225 1.00 90.62 406 SER A C 1
ATOM 3154 O O . SER A 1 406 ? 3.585 7.636 26.257 1.00 90.62 406 SER A O 1
ATOM 3156 N N . LYS A 1 407 ? 2.213 9.179 27.140 1.00 89.31 407 LYS A N 1
ATOM 3157 C CA . LYS A 1 407 ? 3.055 9.556 28.291 1.00 89.31 407 LYS A CA 1
ATOM 3158 C C . LYS A 1 407 ? 3.118 8.497 29.397 1.00 89.31 407 LYS A C 1
ATOM 3160 O O . LYS A 1 407 ? 4.048 8.538 30.197 1.00 89.31 407 LYS A O 1
ATOM 3165 N N . ASP A 1 408 ? 2.154 7.578 29.448 1.00 90.94 408 ASP A N 1
ATOM 3166 C CA . ASP A 1 408 ? 2.108 6.489 30.434 1.00 90.94 408 ASP A CA 1
ATOM 3167 C C . ASP A 1 408 ? 3.017 5.308 30.034 1.00 90.94 408 ASP A C 1
ATOM 3169 O O . ASP A 1 408 ? 3.237 4.385 30.824 1.00 90.94 408 ASP A O 1
ATOM 3173 N N . LEU A 1 409 ? 3.542 5.326 28.801 1.00 95.12 409 LEU A N 1
ATOM 3174 C CA . LEU A 1 409 ? 4.491 4.343 28.288 1.00 95.12 409 LEU A CA 1
ATOM 3175 C C . LEU A 1 409 ? 5.899 4.590 28.840 1.00 95.12 409 LEU A C 1
ATOM 3177 O O . LEU A 1 409 ? 6.402 5.715 28.828 1.00 95.12 409 LEU A O 1
ATOM 3181 N N . ILE A 1 410 ? 6.592 3.517 29.222 1.00 95.06 410 ILE A N 1
ATOM 3182 C CA . ILE A 1 410 ? 8.036 3.584 29.466 1.00 95.06 410 ILE A CA 1
ATOM 3183 C C . ILE A 1 410 ? 8.774 3.603 28.127 1.00 95.06 410 ILE A C 1
ATOM 3185 O O . ILE A 1 410 ? 8.476 2.833 27.208 1.00 95.06 410 ILE A O 1
ATOM 3189 N N . HIS A 1 411 ? 9.754 4.492 28.008 1.00 93.31 411 HIS A N 1
ATOM 3190 C CA . HIS A 1 411 ? 10.553 4.605 26.799 1.00 93.31 411 HIS A CA 1
ATOM 3191 C C . HIS A 1 411 ? 11.519 3.414 26.680 1.00 93.31 411 HIS A C 1
ATOM 3193 O O . HIS A 1 411 ? 12.124 2.984 27.659 1.00 93.31 411 HIS A O 1
ATOM 3199 N N . GLN A 1 412 ? 11.700 2.891 25.463 1.00 91.31 412 GLN A N 1
ATOM 3200 C CA . GLN A 1 412 ? 12.479 1.669 25.210 1.00 91.31 412 GLN A CA 1
ATOM 3201 C C . GLN A 1 412 ? 13.934 1.720 25.724 1.00 91.31 412 GLN A C 1
ATOM 3203 O O . GLN A 1 412 ? 14.500 0.689 26.064 1.00 91.31 412 GLN A O 1
ATOM 3208 N N . ALA A 1 413 ? 14.538 2.912 25.807 1.00 91.12 413 ALA A N 1
ATOM 3209 C CA . ALA A 1 413 ? 15.899 3.098 26.326 1.00 91.12 413 ALA A CA 1
ATOM 3210 C C . ALA A 1 413 ? 15.998 3.050 27.865 1.00 91.12 413 ALA A C 1
ATOM 3212 O O . ALA A 1 413 ? 17.103 3.023 28.402 1.00 91.12 413 ALA A O 1
ATOM 3213 N N . ASP A 1 414 ? 14.866 3.054 28.571 1.00 92.12 414 ASP A N 1
ATOM 3214 C CA . ASP A 1 414 ? 14.799 2.977 30.031 1.00 92.12 414 ASP A CA 1
ATOM 3215 C C . ASP A 1 414 ? 14.376 1.578 30.522 1.00 92.12 414 ASP A C 1
ATOM 3217 O O . ASP A 1 414 ? 14.296 1.369 31.729 1.00 92.12 414 ASP A O 1
ATOM 3221 N N . LEU A 1 415 ? 14.147 0.612 29.615 1.00 91.12 415 LEU A N 1
ATOM 3222 C CA . LEU A 1 415 ? 13.723 -0.763 29.934 1.00 91.12 415 LEU A CA 1
ATOM 3223 C C . LEU A 1 415 ? 14.614 -1.441 30.985 1.00 91.12 415 LEU A C 1
ATOM 3225 O O . LEU A 1 415 ? 14.092 -2.027 31.928 1.00 91.12 415 LEU A O 1
ATOM 3229 N N . ASP A 1 416 ? 15.935 -1.296 30.865 1.00 88.94 416 ASP A N 1
ATOM 3230 C CA . ASP A 1 416 ? 16.921 -1.903 31.774 1.00 88.94 416 ASP A CA 1
ATOM 3231 C C . ASP A 1 416 ? 16.926 -1.287 33.194 1.00 88.94 416 ASP A C 1
ATOM 3233 O O . ASP A 1 416 ? 17.697 -1.717 34.051 1.00 88.94 416 ASP A O 1
ATOM 3237 N N . ARG A 1 417 ? 16.099 -0.262 33.462 1.00 93.31 417 ARG A N 1
ATOM 3238 C CA . ARG A 1 417 ? 15.944 0.360 34.794 1.00 93.31 417 ARG A CA 1
ATOM 3239 C C . ARG A 1 417 ? 14.780 -0.198 35.612 1.00 93.31 417 ARG A C 1
ATOM 3241 O O . ARG A 1 417 ? 14.675 0.145 36.787 1.00 93.31 417 ARG A O 1
ATOM 3248 N N . TYR A 1 418 ? 13.904 -0.990 35.001 1.00 94.31 418 TYR A N 1
ATOM 3249 C CA . TYR A 1 418 ? 12.738 -1.586 35.652 1.00 94.31 418 TYR A CA 1
ATOM 3250 C C . TYR A 1 418 ? 13.002 -3.055 35.974 1.00 94.31 418 TYR A C 1
ATOM 3252 O O . TYR A 1 418 ? 13.749 -3.728 35.259 1.00 94.31 418 TYR A O 1
ATOM 3260 N N . ASP A 1 419 ? 12.363 -3.576 37.021 1.00 95.12 419 ASP A N 1
ATOM 3261 C CA . ASP A 1 419 ? 12.411 -5.013 37.276 1.00 95.12 419 ASP A CA 1
ATOM 3262 C C . ASP A 1 419 ? 11.691 -5.770 36.136 1.00 95.12 419 ASP A C 1
ATOM 3264 O O . ASP A 1 419 ? 10.606 -5.355 35.711 1.00 95.12 419 ASP A O 1
ATOM 3268 N N . PRO A 1 420 ? 12.238 -6.890 35.622 1.00 94.88 420 PRO A N 1
ATOM 3269 C CA . PRO A 1 420 ? 11.594 -7.684 34.577 1.00 94.88 420 PRO A CA 1
ATOM 3270 C C . PRO A 1 420 ? 10.133 -8.058 34.879 1.00 94.88 420 PRO A C 1
ATOM 3272 O O . PRO A 1 420 ? 9.304 -8.100 33.967 1.00 94.88 420 PRO A O 1
ATOM 3275 N N . SER A 1 421 ? 9.790 -8.311 36.143 1.00 95.88 421 SER A N 1
ATOM 3276 C CA . SER A 1 421 ? 8.432 -8.652 36.574 1.00 95.88 421 SER A CA 1
ATOM 3277 C C . SER A 1 421 ? 7.459 -7.464 36.585 1.00 95.88 421 SER A C 1
ATOM 3279 O O . SER A 1 421 ? 6.249 -7.680 36.560 1.00 95.88 421 SER A O 1
ATOM 3281 N N . GLU A 1 422 ? 7.954 -6.226 36.515 1.00 96.19 422 GLU A N 1
ATOM 3282 C CA . GLU A 1 422 ? 7.149 -5.000 36.429 1.00 96.19 422 GLU A CA 1
ATOM 3283 C C . GLU A 1 422 ? 6.893 -4.543 34.983 1.00 96.19 422 GLU A C 1
ATOM 3285 O O . GLU A 1 422 ? 6.177 -3.568 34.767 1.00 96.19 422 GLU A O 1
ATOM 3290 N N . VAL A 1 423 ? 7.438 -5.220 33.966 1.00 97.06 423 VAL A N 1
ATOM 3291 C CA . VAL A 1 423 ? 7.373 -4.757 32.566 1.00 97.06 423 VAL A CA 1
ATOM 3292 C C . VAL A 1 423 ? 6.442 -5.616 31.704 1.00 97.06 423 VAL A C 1
ATOM 3294 O O . VAL A 1 423 ? 6.484 -6.849 31.735 1.00 97.06 423 VAL A O 1
ATOM 3297 N N . LEU A 1 424 ? 5.627 -4.957 30.877 1.00 98.31 424 LEU A N 1
ATOM 3298 C CA . LEU A 1 424 ? 4.906 -5.547 29.750 1.00 98.31 424 LEU A CA 1
ATOM 3299 C C . LEU A 1 424 ? 5.317 -4.837 28.451 1.00 98.31 424 LEU A C 1
ATOM 3301 O O . LEU A 1 424 ? 5.162 -3.630 28.299 1.00 98.31 424 LEU A O 1
ATOM 3305 N N . ILE A 1 425 ? 5.832 -5.592 27.489 1.00 98.06 425 ILE A N 1
ATOM 3306 C CA . ILE A 1 425 ? 6.251 -5.110 26.173 1.00 98.06 425 ILE A CA 1
ATOM 3307 C C . ILE A 1 425 ? 5.145 -5.415 25.164 1.00 98.06 425 ILE A C 1
ATOM 3309 O O . ILE A 1 425 ? 4.723 -6.561 25.050 1.00 98.06 425 ILE A O 1
ATOM 3313 N N . VAL A 1 426 ? 4.719 -4.431 24.375 1.00 98.12 426 VAL A N 1
ATOM 3314 C CA . VAL A 1 426 ? 3.892 -4.644 23.177 1.00 98.12 426 VAL A CA 1
ATOM 3315 C C . VAL A 1 426 ? 4.772 -4.467 21.948 1.00 98.12 426 VAL A C 1
ATOM 3317 O O . VAL A 1 426 ? 5.479 -3.466 21.829 1.00 98.12 426 VAL A O 1
ATOM 3320 N N . THR A 1 427 ? 4.764 -5.444 21.044 1.00 96.88 427 THR A N 1
ATOM 3321 C CA . THR A 1 427 ? 5.736 -5.522 19.948 1.00 96.88 427 THR A CA 1
ATOM 3322 C C . THR A 1 427 ? 5.112 -5.871 18.598 1.00 96.88 427 THR A C 1
ATOM 3324 O O . THR A 1 427 ? 4.177 -6.670 18.487 1.00 96.88 427 THR A O 1
ATOM 3327 N N . THR A 1 428 ? 5.669 -5.270 17.550 1.00 95.12 428 THR A N 1
ATOM 3328 C CA . THR A 1 428 ? 5.354 -5.579 16.144 1.00 95.12 428 THR A CA 1
ATOM 3329 C C . THR A 1 428 ? 6.040 -6.871 15.687 1.00 95.12 428 THR A C 1
ATOM 3331 O O . THR A 1 428 ? 7.003 -7.320 16.311 1.00 95.12 428 THR A O 1
ATOM 3334 N N . GLY A 1 429 ? 5.590 -7.452 14.571 1.00 92.75 429 GLY A N 1
ATOM 3335 C CA . GLY A 1 429 ? 6.186 -8.669 14.000 1.00 92.75 429 GLY A CA 1
ATOM 3336 C C . GLY A 1 429 ? 5.295 -9.904 14.060 1.00 92.75 429 GLY A C 1
ATOM 3337 O O . GLY A 1 429 ? 5.802 -11.020 13.996 1.00 92.75 429 GLY A O 1
ATOM 3338 N N . SER A 1 430 ? 3.978 -9.732 14.214 1.00 93.44 430 SER A N 1
ATOM 3339 C CA . SER A 1 430 ? 3.052 -10.864 14.314 1.00 93.44 430 SER A CA 1
ATOM 3340 C C . SER A 1 430 ? 3.031 -11.744 13.054 1.00 93.44 430 SER A C 1
ATOM 3342 O O . SER A 1 430 ? 2.800 -12.946 13.173 1.00 93.44 430 SER A O 1
ATOM 3344 N N . GLN A 1 431 ? 3.344 -11.192 11.877 1.00 92.19 431 GLN A N 1
ATOM 3345 C CA . GLN A 1 431 ? 3.414 -11.910 10.596 1.00 92.19 431 GLN A CA 1
ATOM 3346 C C . GLN A 1 431 ? 4.859 -12.264 10.199 1.00 92.19 431 GLN A C 1
ATOM 3348 O O . GLN A 1 431 ? 5.128 -12.599 9.046 1.00 92.19 431 GLN A O 1
ATOM 3353 N N . ALA A 1 432 ? 5.799 -12.203 11.151 1.00 92.38 432 ALA A N 1
ATOM 3354 C CA . ALA A 1 432 ? 7.233 -12.397 10.933 1.00 92.38 432 ALA A CA 1
ATOM 3355 C C . ALA A 1 432 ? 7.842 -11.446 9.880 1.00 92.38 432 ALA A C 1
ATOM 3357 O O . ALA A 1 432 ? 8.796 -11.792 9.177 1.00 92.38 432 ALA A O 1
ATOM 3358 N N . GLU A 1 433 ? 7.328 -10.214 9.794 1.00 88.75 433 GLU A N 1
ATOM 3359 C CA . GLU A 1 433 ? 7.795 -9.186 8.862 1.00 88.75 433 GLU A CA 1
ATOM 3360 C C . GLU A 1 433 ? 9.308 -8.934 9.076 1.00 88.75 433 GLU A C 1
ATOM 3362 O O . GLU A 1 433 ? 9.713 -8.674 10.215 1.00 88.75 433 GLU A O 1
ATOM 3367 N N . PRO A 1 434 ? 10.182 -8.984 8.045 1.00 84.88 434 PRO A N 1
ATOM 3368 C CA . PRO A 1 434 ? 11.632 -9.142 8.246 1.00 84.88 434 PRO A CA 1
ATOM 3369 C C . PRO A 1 434 ? 12.337 -8.076 9.097 1.00 84.88 434 PRO A C 1
ATOM 3371 O O . PRO A 1 434 ? 13.388 -8.365 9.678 1.00 84.88 434 PRO A O 1
ATOM 3374 N N . ARG A 1 435 ? 11.777 -6.860 9.166 1.00 87.31 435 ARG A N 1
ATOM 3375 C CA . ARG A 1 435 ? 12.302 -5.711 9.929 1.00 87.31 435 ARG A CA 1
ATOM 3376 C C . ARG A 1 435 ? 11.523 -5.407 11.215 1.00 87.31 435 ARG A C 1
ATOM 3378 O O . ARG A 1 435 ? 11.882 -4.464 11.914 1.00 87.31 435 ARG A O 1
ATOM 3385 N N . ALA A 1 436 ? 10.463 -6.154 11.517 1.00 92.62 436 ALA A N 1
ATOM 3386 C CA . ALA A 1 436 ? 9.662 -5.923 12.712 1.00 92.62 436 ALA A CA 1
ATOM 3387 C C . ALA A 1 436 ? 10.360 -6.431 13.982 1.00 92.62 436 ALA A C 1
ATOM 3389 O O . ALA A 1 436 ? 11.239 -7.297 13.939 1.00 92.62 436 ALA A O 1
ATOM 3390 N N . ALA A 1 437 ? 9.973 -5.865 15.124 1.00 94.31 437 ALA A N 1
ATOM 3391 C CA . ALA A 1 437 ? 10.730 -5.983 16.365 1.00 94.31 437 ALA A CA 1
ATOM 3392 C C . ALA A 1 437 ? 10.830 -7.426 16.890 1.00 94.31 437 ALA A C 1
ATOM 3394 O O . ALA A 1 437 ? 11.935 -7.869 17.207 1.00 94.31 437 ALA A O 1
ATOM 3395 N N . LEU A 1 438 ? 9.726 -8.183 16.921 1.00 96.44 438 LEU A N 1
ATOM 3396 C CA . LEU A 1 438 ? 9.743 -9.598 17.312 1.00 96.44 438 LEU A CA 1
ATOM 3397 C C . LEU A 1 438 ? 10.523 -10.465 16.310 1.00 96.44 438 LEU A C 1
ATOM 3399 O O . LEU A 1 438 ? 11.304 -11.329 16.706 1.00 96.44 438 LEU A O 1
ATOM 3403 N N . SER A 1 439 ? 10.379 -10.194 15.013 1.00 95.56 439 SER A N 1
ATOM 3404 C CA . SER A 1 439 ? 11.073 -10.924 13.949 1.00 95.56 439 SER A CA 1
ATOM 3405 C C . SER A 1 439 ? 12.588 -10.746 14.022 1.00 95.56 439 SER A C 1
ATOM 3407 O O . SER A 1 439 ? 13.326 -11.683 13.715 1.00 95.56 439 SER A O 1
ATOM 3409 N N . LEU A 1 440 ? 13.071 -9.558 14.399 1.00 96.12 440 LEU A N 1
ATOM 3410 C CA . LEU A 1 440 ? 14.490 -9.292 14.657 1.00 96.12 440 LEU A CA 1
ATOM 3411 C C . LEU A 1 440 ? 14.946 -9.921 15.981 1.00 96.12 440 LEU A C 1
ATOM 3413 O O . LEU A 1 440 ? 16.022 -10.512 16.025 1.00 96.12 440 LEU A O 1
ATOM 3417 N N . ALA A 1 441 ? 14.119 -9.854 17.029 1.00 96.38 441 ALA A N 1
ATOM 3418 C CA . ALA A 1 441 ? 14.399 -10.461 18.331 1.00 96.38 441 ALA A CA 1
ATOM 3419 C C . ALA A 1 441 ? 14.568 -11.987 18.240 1.00 96.38 441 ALA A C 1
ATOM 3421 O O . ALA A 1 441 ? 15.516 -12.532 18.793 1.00 96.38 441 ALA A O 1
ATOM 3422 N N . SER A 1 442 ? 13.722 -12.663 17.452 1.00 96.69 442 SER A N 1
ATOM 3423 C CA . SER A 1 442 ? 13.806 -14.112 17.200 1.00 96.69 442 SER A CA 1
ATOM 3424 C C . SER A 1 442 ? 15.123 -14.570 16.562 1.00 96.69 442 SER A C 1
ATOM 3426 O O . SER A 1 442 ? 15.439 -15.750 16.601 1.00 96.69 442 SER A O 1
ATOM 3428 N N . ARG A 1 443 ? 15.876 -13.657 15.939 1.00 95.56 443 ARG A N 1
ATOM 3429 C CA . ARG A 1 443 ? 17.165 -13.919 15.278 1.00 95.56 443 ARG A CA 1
ATOM 3430 C C . ARG A 1 443 ? 18.332 -13.248 16.008 1.00 95.56 443 ARG A C 1
ATOM 3432 O O . ARG A 1 443 ? 19.381 -13.056 15.405 1.00 95.56 443 ARG A O 1
ATOM 3439 N N . GLU A 1 444 ? 18.109 -12.801 17.248 1.00 94.88 444 GLU A N 1
ATOM 3440 C CA . GLU A 1 444 ? 19.072 -12.060 18.082 1.00 94.88 444 GLU A CA 1
ATOM 3441 C C . GLU A 1 444 ? 19.624 -10.771 17.425 1.00 94.88 444 GLU A C 1
ATOM 3443 O O . GLU A 1 444 ? 20.583 -10.164 17.895 1.00 94.88 444 GLU A O 1
ATOM 3448 N N . ALA A 1 445 ? 18.970 -10.299 16.358 1.00 95.00 445 ALA A N 1
ATOM 3449 C CA . ALA A 1 445 ? 19.374 -9.150 15.546 1.00 95.00 445 ALA A CA 1
ATOM 3450 C C . ALA A 1 445 ? 18.749 -7.823 16.018 1.00 95.00 445 ALA A C 1
ATOM 3452 O O . ALA A 1 445 ? 18.999 -6.768 15.437 1.00 95.00 445 ALA A O 1
ATOM 3453 N N . SER A 1 446 ? 17.895 -7.860 17.045 1.00 92.75 446 SER A N 1
ATOM 3454 C CA . SER A 1 446 ? 17.274 -6.667 17.621 1.00 92.75 446 SER A CA 1
ATOM 3455 C C . SER A 1 446 ? 18.165 -6.064 18.704 1.00 92.75 446 SER A C 1
ATOM 3457 O O . SER A 1 446 ? 18.440 -6.690 19.726 1.00 92.75 446 SER A O 1
ATOM 3459 N N . HIS A 1 447 ? 18.571 -4.808 18.515 1.00 88.75 447 HIS A N 1
ATOM 3460 C CA . HIS A 1 447 ? 19.315 -4.059 19.532 1.00 88.75 447 HIS A CA 1
ATOM 3461 C C . HIS A 1 447 ? 18.450 -3.619 20.727 1.00 88.75 447 HIS A C 1
ATOM 3463 O O . HIS A 1 447 ? 19.007 -3.223 21.745 1.00 88.75 447 HIS A O 1
ATOM 3469 N N . VAL A 1 448 ? 17.115 -3.675 20.606 1.00 89.38 448 VAL A N 1
ATOM 3470 C CA . VAL A 1 448 ? 16.162 -3.156 21.609 1.00 89.38 448 VAL A CA 1
ATOM 3471 C C . VAL A 1 448 ? 15.415 -4.279 22.336 1.00 89.38 448 VAL A C 1
ATOM 3473 O O . VAL A 1 448 ? 15.247 -4.223 23.548 1.00 89.38 448 VAL A O 1
ATOM 3476 N N . LEU A 1 449 ? 14.973 -5.314 21.613 1.00 93.31 449 LEU A N 1
ATOM 3477 C CA . LEU A 1 449 ? 14.226 -6.442 22.175 1.00 93.31 449 LEU A CA 1
ATOM 3478 C C . LEU A 1 449 ? 15.069 -7.715 22.108 1.00 93.31 449 LEU A C 1
ATOM 3480 O O . LEU A 1 449 ? 15.123 -8.371 21.072 1.00 93.31 449 LEU A O 1
ATOM 3484 N N . LYS A 1 450 ? 15.691 -8.075 23.229 1.00 93.94 450 LYS A N 1
ATOM 3485 C CA . LYS A 1 450 ? 16.294 -9.396 23.450 1.00 93.94 450 LYS A CA 1
ATOM 3486 C C . LYS A 1 450 ? 15.317 -10.243 24.254 1.00 93.94 450 LYS A C 1
ATOM 3488 O O . LYS A 1 450 ? 14.766 -9.727 25.226 1.00 93.94 450 LYS A O 1
ATOM 3493 N N . LEU A 1 451 ? 15.089 -11.487 23.843 1.00 95.69 451 LEU A N 1
ATOM 3494 C CA . LEU A 1 451 ? 14.201 -12.435 24.524 1.00 95.69 451 LEU A CA 1
ATOM 3495 C C . LEU A 1 451 ? 15.019 -13.336 25.454 1.00 95.69 451 LEU A C 1
ATOM 3497 O O . LEU A 1 451 ? 16.133 -13.711 25.097 1.00 95.69 451 LEU A O 1
ATOM 3501 N N . ASN A 1 452 ? 14.453 -13.671 26.610 1.00 92.50 452 ASN A N 1
ATOM 3502 C CA . ASN A 1 452 ? 15.087 -14.451 27.673 1.00 92.50 452 ASN A CA 1
ATOM 3503 C C . ASN A 1 452 ? 14.159 -15.594 28.127 1.00 92.50 452 ASN A C 1
ATOM 3505 O O . ASN A 1 452 ? 12.939 -15.442 28.092 1.00 92.50 452 ASN A O 1
ATOM 3509 N N . ASP A 1 453 ? 14.715 -16.672 28.681 1.00 95.31 453 ASP A N 1
ATOM 3510 C CA . ASP A 1 453 ? 13.993 -17.845 29.209 1.00 95.31 453 ASP A CA 1
ATOM 3511 C C . ASP A 1 453 ? 12.868 -17.519 30.217 1.00 95.31 453 ASP A C 1
ATOM 3513 O O . ASP A 1 453 ? 11.918 -18.284 30.364 1.00 95.31 453 ASP A O 1
ATOM 3517 N N . SER A 1 454 ? 12.958 -16.392 30.935 1.00 95.31 454 SER A N 1
ATOM 3518 C CA . SER A 1 454 ? 11.958 -15.961 31.926 1.00 95.31 454 SER A CA 1
ATOM 3519 C C . SER A 1 454 ? 10.787 -15.151 31.347 1.00 95.31 454 SER A C 1
ATOM 3521 O O . SER A 1 454 ? 9.850 -14.805 32.080 1.00 95.31 454 SER A O 1
ATOM 3523 N N . ASP A 1 455 ? 10.817 -14.833 30.052 1.00 97.12 455 ASP A N 1
ATOM 3524 C CA . ASP A 1 455 ? 9.754 -14.087 29.384 1.00 97.12 455 ASP A CA 1
ATOM 3525 C C . ASP A 1 455 ? 8.529 -14.968 29.088 1.00 97.12 455 ASP A C 1
ATOM 3527 O O . ASP A 1 455 ? 8.636 -16.151 28.765 1.00 97.12 455 ASP A O 1
ATOM 3531 N N . LEU A 1 456 ? 7.349 -14.345 29.113 1.00 98.00 456 LEU A N 1
ATOM 3532 C CA . LEU A 1 456 ? 6.109 -14.907 28.577 1.00 98.00 456 LEU A CA 1
ATOM 3533 C C . LEU A 1 456 ? 5.739 -14.191 27.275 1.00 98.00 456 LEU A C 1
ATOM 3535 O O . LEU A 1 456 ? 5.387 -13.011 27.305 1.00 98.00 456 LEU A O 1
ATOM 3539 N N . LEU A 1 457 ? 5.763 -14.896 26.145 1.00 98.06 457 LEU A N 1
ATOM 3540 C CA . LEU A 1 457 ? 5.291 -14.396 24.855 1.00 98.06 457 LEU A CA 1
ATOM 3541 C C . LEU A 1 457 ? 3.808 -14.736 24.642 1.00 98.06 457 LEU A C 1
ATOM 3543 O O . LEU A 1 457 ? 3.438 -15.885 24.403 1.00 98.06 457 LEU A O 1
ATOM 3547 N N . LEU A 1 458 ? 2.959 -13.711 24.652 1.00 98.06 458 LEU A N 1
ATOM 3548 C CA . LEU A 1 458 ? 1.549 -13.778 24.280 1.00 98.06 458 LEU A CA 1
ATOM 3549 C C . LEU A 1 458 ? 1.387 -13.408 22.799 1.00 98.06 458 LEU A C 1
ATOM 3551 O O . LEU A 1 458 ? 1.467 -12.240 22.410 1.00 98.06 458 LEU A O 1
ATOM 3555 N N . TYR A 1 459 ? 1.141 -14.410 21.959 1.00 96.50 459 TYR A N 1
ATOM 3556 C CA . TYR A 1 459 ? 0.871 -14.218 20.537 1.00 96.50 459 TYR A CA 1
ATOM 3557 C C . TYR A 1 459 ? -0.624 -13.933 20.328 1.00 96.50 459 TYR A C 1
ATOM 3559 O O . TYR A 1 459 ? -1.439 -14.845 20.188 1.00 96.50 459 TYR A O 1
ATOM 3567 N N . ALA A 1 460 ? -0.990 -12.649 20.335 1.00 94.94 460 ALA A N 1
ATOM 3568 C CA . ALA A 1 460 ? -2.368 -12.153 20.276 1.00 94.94 460 ALA A CA 1
ATOM 3569 C C . ALA A 1 460 ? -2.852 -11.867 18.836 1.00 94.94 460 ALA A C 1
ATOM 3571 O O . ALA A 1 460 ? -3.650 -10.960 18.578 1.00 94.94 460 ALA A O 1
ATOM 3572 N N . ALA A 1 461 ? -2.369 -12.650 17.872 1.00 91.88 461 ALA A N 1
ATOM 3573 C CA . ALA A 1 461 ? -2.663 -12.513 16.450 1.00 91.88 461 ALA A CA 1
ATOM 3574 C C . ALA A 1 461 ? -3.064 -13.857 15.820 1.00 91.88 461 ALA A C 1
ATOM 3576 O O . ALA A 1 461 ? -2.919 -14.922 16.423 1.00 91.88 461 ALA A O 1
ATOM 3577 N N . ARG A 1 462 ? -3.543 -13.798 14.577 1.00 88.44 462 ARG A N 1
ATOM 3578 C CA . ARG A 1 462 ? -3.677 -14.946 13.674 1.00 88.44 462 ARG A CA 1
ATOM 3579 C C . ARG A 1 462 ? -2.680 -14.767 12.534 1.00 88.44 462 ARG A C 1
ATOM 3581 O O . ARG A 1 462 ? -2.413 -13.639 12.125 1.00 88.44 462 ARG A O 1
ATOM 3588 N N . VAL A 1 463 ? -2.136 -15.874 12.040 1.00 87.50 463 VAL A N 1
ATOM 3589 C CA . VAL A 1 463 ? -1.296 -15.870 10.840 1.00 87.50 463 VAL A CA 1
ATOM 3590 C C . VAL A 1 463 ? -2.180 -15.609 9.622 1.00 87.50 463 VAL A C 1
ATOM 3592 O O . VAL A 1 463 ? -3.186 -16.297 9.438 1.00 87.50 463 VAL A O 1
ATOM 3595 N N . ILE A 1 464 ? -1.817 -14.608 8.826 1.00 82.69 464 ILE A N 1
ATOM 3596 C CA . ILE A 1 464 ? -2.425 -14.330 7.522 1.00 82.69 464 ILE A CA 1
ATOM 3597 C C . ILE A 1 464 ? -1.935 -15.405 6.535 1.00 82.69 464 ILE A C 1
ATOM 3599 O O . ILE A 1 464 ? -0.732 -15.698 6.547 1.00 82.69 464 ILE A O 1
ATOM 3603 N N . PRO A 1 465 ? -2.816 -15.984 5.695 1.00 75.94 465 PRO A N 1
ATOM 3604 C CA . PRO A 1 465 ? -2.425 -16.948 4.668 1.00 75.94 465 PRO A CA 1
ATOM 3605 C C . PRO A 1 465 ? -1.213 -16.491 3.844 1.00 75.94 465 PRO A C 1
ATOM 3607 O O . PRO A 1 465 ? -1.100 -15.322 3.482 1.00 75.94 465 PRO A O 1
ATOM 3610 N N . GLY A 1 466 ? -0.276 -17.405 3.594 1.00 76.69 466 GLY A N 1
ATOM 3611 C CA . GLY A 1 466 ? 0.999 -17.141 2.916 1.00 76.69 466 GLY A CA 1
ATOM 3612 C C . GLY A 1 466 ? 2.173 -16.834 3.858 1.00 76.69 466 GLY A C 1
ATOM 3613 O O . GLY A 1 466 ? 3.332 -17.014 3.471 1.00 76.69 466 GLY A O 1
ATOM 3614 N N . ASN A 1 467 ? 1.922 -16.429 5.111 1.00 84.69 467 ASN A N 1
ATOM 3615 C CA . ASN A 1 467 ? 2.977 -16.142 6.095 1.00 84.69 467 ASN A CA 1
ATOM 3616 C C . ASN A 1 467 ? 3.325 -17.324 7.021 1.00 84.69 467 ASN A C 1
ATOM 3618 O O . ASN A 1 467 ? 4.249 -17.204 7.831 1.00 84.69 467 ASN A O 1
ATOM 3622 N N . GLU A 1 468 ? 2.663 -18.480 6.902 1.00 89.31 468 GLU A N 1
ATOM 3623 C CA . GLU A 1 468 ? 2.802 -19.635 7.807 1.00 89.31 468 GLU A CA 1
ATOM 3624 C C . GLU A 1 468 ? 4.250 -20.089 7.967 1.00 89.31 468 GLU A C 1
ATOM 3626 O O . GLU A 1 468 ? 4.728 -20.253 9.088 1.00 89.31 468 GLU A O 1
ATOM 3631 N N . THR A 1 469 ? 4.983 -20.232 6.861 1.00 89.25 469 THR A N 1
ATOM 3632 C CA . THR A 1 469 ? 6.387 -20.669 6.891 1.00 89.25 469 THR A CA 1
ATOM 3633 C C . THR A 1 469 ? 7.277 -19.670 7.635 1.00 89.25 469 THR A C 1
ATOM 3635 O O . THR A 1 469 ? 8.121 -20.076 8.436 1.00 89.25 469 THR A O 1
ATOM 3638 N N . ARG A 1 470 ? 7.080 -18.361 7.415 1.00 89.75 470 ARG A N 1
ATOM 3639 C CA . ARG A 1 470 ? 7.877 -17.298 8.053 1.00 89.75 470 ARG A CA 1
ATOM 3640 C C . ARG A 1 470 ? 7.559 -17.194 9.546 1.00 89.75 470 ARG A C 1
ATOM 3642 O O . ARG A 1 470 ? 8.479 -17.151 10.363 1.00 89.75 470 ARG A O 1
ATOM 3649 N N . VAL A 1 471 ? 6.276 -17.234 9.915 1.00 94.00 471 VAL A N 1
ATOM 3650 C CA . VAL A 1 471 ? 5.850 -17.224 11.323 1.00 94.00 471 VAL A CA 1
ATOM 3651 C C . VAL A 1 471 ? 6.310 -18.486 12.046 1.00 94.00 471 VAL A C 1
ATOM 3653 O O . VAL A 1 471 ? 6.852 -18.376 13.142 1.00 94.00 471 VAL A O 1
ATOM 3656 N N . GLN A 1 472 ? 6.197 -19.672 11.445 1.00 94.62 472 GLN A N 1
ATOM 3657 C CA . GLN A 1 472 ? 6.662 -20.905 12.082 1.00 94.62 472 GLN A CA 1
ATOM 3658 C C . GLN A 1 472 ? 8.183 -20.906 12.289 1.00 94.62 472 GLN A C 1
ATOM 3660 O O . GLN A 1 472 ? 8.651 -21.358 13.331 1.00 94.62 472 GLN A O 1
ATOM 3665 N N . GLN A 1 473 ? 8.968 -20.362 11.351 1.00 95.06 473 GLN A N 1
ATOM 3666 C CA . GLN A 1 473 ? 10.410 -20.163 11.543 1.00 95.06 473 GLN A CA 1
ATOM 3667 C C . GLN A 1 473 ? 10.703 -19.201 12.702 1.00 95.06 473 GLN A C 1
ATOM 3669 O O . GLN A 1 473 ? 11.514 -19.528 13.568 1.00 95.06 473 GLN A O 1
ATOM 3674 N N . MET A 1 474 ? 10.012 -18.059 12.769 1.00 96.25 474 MET A N 1
ATOM 3675 C CA . MET A 1 474 ? 10.135 -17.108 13.879 1.00 96.25 474 MET A CA 1
ATOM 3676 C C . MET A 1 474 ? 9.798 -17.768 15.226 1.00 96.25 474 MET A C 1
ATOM 3678 O O . MET A 1 474 ? 10.590 -17.678 16.161 1.00 96.25 474 MET A O 1
ATOM 3682 N N . MET A 1 475 ? 8.674 -18.484 15.317 1.00 95.94 475 MET A N 1
ATOM 3683 C CA . MET A 1 475 ? 8.245 -19.193 16.529 1.00 95.94 475 MET A CA 1
ATOM 3684 C C . MET A 1 475 ? 9.224 -20.301 16.933 1.00 95.94 475 MET A C 1
ATOM 3686 O O . MET A 1 475 ? 9.553 -20.421 18.109 1.00 95.94 475 MET A O 1
ATOM 3690 N N . ASN A 1 476 ? 9.750 -21.068 15.971 1.00 96.19 476 ASN A N 1
ATOM 3691 C CA . ASN A 1 476 ? 10.777 -22.082 16.224 1.00 96.19 476 ASN A CA 1
ATOM 3692 C C . ASN A 1 476 ? 12.071 -21.467 16.771 1.00 96.19 476 ASN A C 1
ATOM 3694 O O . ASN A 1 476 ? 12.725 -22.081 17.611 1.00 96.19 476 ASN A O 1
ATOM 3698 N N . ASN A 1 477 ? 12.458 -20.280 16.300 1.00 96.56 477 ASN A N 1
ATOM 3699 C CA . ASN A 1 477 ? 13.640 -19.595 16.811 1.00 96.56 477 ASN A CA 1
ATOM 3700 C C . ASN A 1 477 ? 13.392 -19.040 18.218 1.00 96.56 477 ASN A C 1
ATOM 3702 O O . ASN A 1 477 ? 14.217 -19.255 19.097 1.00 96.56 477 ASN A O 1
ATOM 3706 N N . ILE A 1 478 ? 12.231 -18.425 18.471 1.00 97.06 478 ILE A N 1
ATOM 3707 C CA . ILE A 1 478 ? 11.851 -17.961 19.816 1.00 97.06 478 ILE A CA 1
ATOM 3708 C C . ILE A 1 478 ? 11.825 -19.133 20.804 1.00 97.06 478 ILE A C 1
ATOM 3710 O O . ILE A 1 478 ? 12.385 -19.020 21.886 1.00 97.06 478 ILE A O 1
ATOM 3714 N N . ALA A 1 479 ? 11.268 -20.284 20.423 1.00 96.19 479 ALA A N 1
ATOM 3715 C CA . ALA A 1 479 ? 11.241 -21.472 21.277 1.00 96.19 479 ALA A CA 1
ATOM 3716 C C . ALA A 1 479 ? 12.647 -22.010 21.619 1.00 96.19 479 ALA A C 1
ATOM 3718 O O . ALA A 1 479 ? 12.828 -22.606 22.676 1.00 96.19 479 ALA A O 1
ATOM 3719 N N . ARG A 1 480 ? 13.656 -21.784 20.762 1.00 96.19 480 ARG A N 1
ATOM 3720 C CA . ARG A 1 480 ? 15.067 -22.111 21.061 1.00 96.19 480 ARG A CA 1
ATOM 3721 C C . ARG A 1 480 ? 15.711 -21.144 22.056 1.00 96.19 480 ARG A C 1
ATOM 3723 O O . ARG A 1 480 ? 16.688 -21.532 22.682 1.00 96.19 480 ARG A O 1
ATOM 3730 N N . LEU A 1 481 ? 15.186 -19.923 22.182 1.00 96.06 481 LEU A N 1
ATOM 3731 C CA . LEU A 1 481 ? 15.659 -18.904 23.127 1.00 96.06 481 LEU A CA 1
ATOM 3732 C C . LEU A 1 481 ? 15.065 -19.067 24.538 1.00 96.06 481 LEU A C 1
ATOM 3734 O O . LEU A 1 481 ? 15.460 -18.329 25.430 1.00 96.06 481 LEU A O 1
ATOM 3738 N N . GLY A 1 482 ? 14.108 -19.984 24.744 1.00 93.50 482 GLY A N 1
ATOM 3739 C CA . GLY A 1 482 ? 13.578 -20.335 26.070 1.00 93.50 482 GLY A CA 1
ATOM 3740 C C . GLY A 1 482 ? 12.223 -19.754 26.542 1.00 93.50 482 GLY A C 1
ATOM 3741 O O . GLY A 1 482 ? 11.639 -20.410 27.404 1.00 93.50 482 GLY A O 1
ATOM 3742 N N . PRO A 1 483 ? 11.670 -18.618 26.046 1.00 96.25 483 PRO A N 1
ATOM 3743 C CA . PRO A 1 483 ? 10.404 -18.066 26.548 1.00 96.25 483 PRO A CA 1
ATOM 3744 C C . PRO A 1 483 ? 9.217 -19.041 26.555 1.00 96.25 483 PRO A C 1
ATOM 3746 O O . PRO A 1 483 ? 9.044 -19.838 25.628 1.00 96.25 483 PRO A O 1
ATOM 3749 N N . GLU A 1 484 ? 8.304 -18.884 27.520 1.00 95.81 484 GLU A N 1
ATOM 3750 C CA . GLU A 1 484 ? 6.984 -19.524 27.447 1.00 95.81 484 GLU A CA 1
ATOM 3751 C C . GLU A 1 484 ? 6.177 -18.869 26.312 1.00 95.81 484 GLU A C 1
ATOM 3753 O O . GLU A 1 484 ? 5.931 -17.665 26.338 1.00 95.81 484 GLU A O 1
ATOM 3758 N N . ILE A 1 485 ? 5.741 -19.644 25.311 1.00 96.00 485 ILE A N 1
ATOM 3759 C CA . ILE A 1 485 ? 4.940 -19.132 24.186 1.00 96.00 485 ILE A CA 1
ATOM 3760 C C . ILE A 1 485 ? 3.481 -19.567 24.337 1.00 96.00 485 ILE A C 1
ATOM 3762 O O . ILE A 1 485 ? 3.156 -20.750 24.233 1.00 96.00 485 ILE A O 1
ATOM 3766 N N . VAL A 1 486 ? 2.573 -18.600 24.471 1.00 95.44 486 VAL A N 1
ATOM 3767 C CA . VAL A 1 486 ? 1.124 -18.826 24.416 1.00 95.44 486 VAL A CA 1
ATOM 3768 C C . VAL A 1 486 ? 0.598 -18.360 23.063 1.00 95.44 486 VAL A C 1
ATOM 3770 O O . VAL A 1 486 ? 0.642 -17.176 22.733 1.00 95.44 486 VAL A O 1
ATOM 3773 N N . SER A 1 487 ? 0.082 -19.302 22.274 1.00 91.00 487 SER A N 1
ATOM 3774 C CA . SER A 1 487 ? -0.435 -19.063 20.923 1.00 91.00 487 SER A CA 1
ATOM 3775 C C . SER A 1 487 ? -1.554 -20.054 20.558 1.00 91.00 487 SER A C 1
ATOM 3777 O O . SER A 1 487 ? -1.903 -20.935 21.347 1.00 91.00 487 SER A O 1
ATOM 3779 N N . GLY A 1 488 ? -2.125 -19.913 19.358 1.00 78.75 488 GLY A N 1
ATOM 3780 C CA . GLY A 1 488 ? -3.099 -20.853 18.792 1.00 78.75 488 GLY A CA 1
ATOM 3781 C C . GLY A 1 488 ? -4.563 -20.561 19.144 1.00 78.75 488 GLY A C 1
ATOM 3782 O O . GLY A 1 488 ? -4.873 -19.771 20.035 1.00 78.75 488 GLY A O 1
ATOM 3783 N N . HIS A 1 489 ? -5.484 -21.216 18.430 1.00 72.31 489 HIS A N 1
ATOM 3784 C CA . HIS A 1 489 ? -6.928 -20.927 18.468 1.00 72.31 489 HIS A CA 1
ATOM 3785 C C . HIS A 1 489 ? -7.555 -21.062 19.872 1.00 72.31 489 HIS A C 1
ATOM 3787 O O . HIS A 1 489 ? -8.384 -20.247 20.272 1.00 72.31 489 HIS A O 1
ATOM 3793 N N . ASN A 1 490 ? -7.102 -22.043 20.658 1.00 79.25 490 ASN A N 1
ATOM 3794 C CA . ASN A 1 490 ? -7.626 -22.310 22.003 1.00 79.25 490 ASN A CA 1
ATOM 3795 C C . ASN A 1 490 ? -7.020 -21.404 23.094 1.00 79.25 490 ASN A C 1
ATOM 3797 O O . ASN A 1 490 ? -7.376 -21.538 24.262 1.00 79.25 490 ASN A O 1
ATOM 3801 N N . SER A 1 491 ? -6.106 -20.489 22.750 1.00 86.62 491 SER A N 1
ATOM 3802 C CA . SER A 1 491 ? -5.481 -19.580 23.723 1.00 86.62 491 SER A CA 1
ATOM 3803 C C . SER A 1 491 ? -6.427 -18.503 24.260 1.00 86.62 491 SER A C 1
ATOM 3805 O O . SER A 1 491 ? -6.182 -17.981 25.347 1.00 86.62 491 SER A O 1
ATOM 3807 N N . GLY A 1 492 ? -7.468 -18.154 23.493 1.00 91.44 492 GLY A N 1
ATOM 3808 C CA . GLY A 1 492 ? -8.336 -17.002 23.754 1.00 91.44 492 GLY A CA 1
ATOM 3809 C C . GLY A 1 492 ? -7.709 -15.643 23.411 1.00 91.44 492 GLY A C 1
ATOM 3810 O O . GLY A 1 492 ? -8.378 -14.631 23.561 1.00 91.44 492 GLY A O 1
ATOM 3811 N N . LEU A 1 493 ? -6.460 -15.594 22.927 1.00 93.75 493 LEU A N 1
ATOM 3812 C CA . LEU A 1 493 ? -5.701 -14.348 22.732 1.00 93.75 493 LEU A CA 1
ATOM 3813 C C . LEU A 1 493 ? -6.012 -13.592 21.427 1.00 93.75 493 LEU A C 1
ATOM 3815 O O . LEU A 1 493 ? -5.428 -12.539 21.173 1.00 93.75 493 LEU A O 1
ATOM 3819 N N . HIS A 1 494 ? -6.902 -14.112 20.585 1.00 93.94 494 HIS A N 1
ATOM 3820 C CA . HIS A 1 494 ? -7.278 -13.489 19.320 1.00 93.94 494 HIS A CA 1
ATOM 3821 C C . HIS A 1 494 ? -8.722 -13.833 18.941 1.00 93.94 494 HIS A C 1
ATOM 3823 O O . HIS A 1 494 ? -9.143 -14.986 19.033 1.00 93.94 494 HIS A O 1
ATOM 3829 N N . THR A 1 495 ? -9.436 -12.831 18.434 1.00 93.56 495 THR A N 1
ATOM 3830 C CA . THR A 1 495 ? -10.651 -12.978 17.628 1.00 93.56 495 THR A CA 1
ATOM 3831 C C . THR A 1 495 ? -10.447 -12.268 16.287 1.00 93.56 495 THR A C 1
ATOM 3833 O O . THR A 1 495 ? -9.616 -11.358 16.195 1.00 93.56 495 THR A O 1
ATOM 3836 N N . SER A 1 496 ? -11.170 -12.697 15.251 1.00 93.19 496 SER A N 1
ATOM 3837 C CA . SER A 1 496 ? -11.113 -12.058 13.932 1.00 93.19 496 SER A CA 1
ATOM 3838 C C . SER A 1 496 ? -11.917 -10.755 13.918 1.00 93.19 496 SER A C 1
ATOM 3840 O O . SER A 1 496 ? -12.800 -10.565 14.753 1.00 93.19 496 SER A O 1
ATOM 3842 N N . GLY A 1 497 ? -11.619 -9.872 12.962 1.00 94.56 497 GLY A N 1
ATOM 3843 C CA . GLY A 1 497 ? -12.431 -8.690 12.680 1.00 94.56 497 GLY A CA 1
ATOM 3844 C C . GLY A 1 497 ? -13.662 -8.974 11.809 1.00 94.56 497 GLY A C 1
ATOM 3845 O O . GLY A 1 497 ? -14.591 -8.177 11.853 1.00 94.56 497 GLY A O 1
ATOM 3846 N N . HIS A 1 498 ? -13.682 -10.079 11.052 1.00 96.62 498 HIS A N 1
ATOM 3847 C CA . HIS A 1 498 ? -14.688 -10.336 10.007 1.00 96.62 498 HIS A CA 1
ATOM 3848 C C . HIS A 1 498 ? -15.694 -11.419 10.412 1.00 96.62 498 HIS A C 1
ATOM 3850 O O . HIS A 1 498 ? -15.305 -12.439 10.996 1.00 96.62 498 HIS A O 1
ATOM 3856 N N . ALA A 1 499 ? -16.956 -11.222 10.043 1.00 97.69 499 ALA A N 1
ATOM 3857 C CA . ALA A 1 499 ? -18.112 -12.017 10.434 1.00 97.69 499 ALA A CA 1
ATOM 3858 C C . ALA A 1 499 ? -18.026 -13.485 9.974 1.00 97.69 499 ALA A C 1
ATOM 3860 O O . ALA A 1 499 ? -17.573 -13.794 8.869 1.00 97.69 499 ALA A O 1
ATOM 3861 N N . TYR A 1 500 ? -18.482 -14.411 10.818 1.00 97.88 500 TYR A N 1
ATOM 3862 C CA . TYR A 1 500 ? -18.624 -15.830 10.473 1.00 97.88 500 TYR A CA 1
ATOM 3863 C C . TYR A 1 500 ? -20.027 -16.096 9.896 1.00 97.88 500 TYR A C 1
ATOM 3865 O O . TYR A 1 500 ? -20.910 -15.238 9.959 1.00 97.88 500 TYR A O 1
ATOM 3873 N N . GLN A 1 501 ? -20.260 -17.293 9.345 1.00 97.81 501 GLN A N 1
ATOM 3874 C CA . GLN A 1 501 ? -21.508 -17.652 8.642 1.00 97.81 501 GLN A CA 1
ATOM 3875 C C . GLN A 1 501 ? -22.795 -17.225 9.368 1.00 97.81 501 GLN A C 1
ATOM 3877 O O . GLN A 1 501 ? -23.683 -16.650 8.746 1.00 97.81 501 GLN A O 1
ATOM 3882 N N . GLY A 1 502 ? -22.891 -17.447 10.681 1.00 97.94 502 GLY A N 1
ATOM 3883 C CA . GLY A 1 502 ? -24.090 -17.134 11.461 1.00 97.94 502 GLY A CA 1
ATOM 3884 C C . GLY A 1 502 ? -24.359 -15.638 11.649 1.00 97.94 502 GLY A C 1
ATOM 3885 O O . GLY A 1 502 ? -25.494 -15.266 11.933 1.00 97.94 502 GLY A O 1
ATOM 3886 N N . GLU A 1 503 ? -23.348 -14.781 11.504 1.00 98.38 503 GLU A N 1
ATOM 3887 C CA . GLU A 1 503 ? -23.501 -13.320 11.485 1.00 98.38 503 GLU A CA 1
ATOM 3888 C C . GLU A 1 503 ? -23.874 -12.842 10.076 1.00 98.38 503 GLU A C 1
ATOM 3890 O O . GLU A 1 503 ? -24.828 -12.079 9.924 1.00 98.38 503 GLU A O 1
ATOM 3895 N N . LEU A 1 504 ? -23.193 -13.357 9.041 1.00 98.56 504 LEU A N 1
ATOM 3896 C CA . LEU A 1 504 ? -23.501 -13.084 7.628 1.00 98.56 504 LEU A CA 1
ATOM 3897 C C . LEU A 1 504 ? -24.972 -13.410 7.307 1.00 98.56 504 LEU A C 1
ATOM 3899 O O . LEU A 1 504 ? -25.692 -12.600 6.720 1.00 98.56 504 LEU A O 1
ATOM 3903 N N . GLU A 1 505 ? -25.449 -14.573 7.760 1.00 98.31 505 GLU A N 1
ATOM 3904 C CA . GLU A 1 505 ? -26.855 -14.971 7.670 1.00 98.31 505 GLU A CA 1
ATOM 3905 C C . GLU A 1 505 ? -27.809 -14.010 8.393 1.00 98.31 505 GLU A C 1
ATOM 3907 O O . GLU A 1 505 ? -28.911 -13.772 7.900 1.00 98.31 505 GLU A O 1
ATOM 3912 N N . GLU A 1 506 ? -27.433 -13.488 9.564 1.00 98.00 506 GLU A N 1
ATOM 3913 C CA . GLU A 1 506 ? -28.267 -12.567 10.345 1.00 98.00 506 GLU A CA 1
ATOM 3914 C C . GLU A 1 506 ? -28.477 -11.257 9.587 1.00 98.00 506 GLU A C 1
ATOM 3916 O O . GLU A 1 506 ? -29.622 -10.865 9.360 1.00 98.00 506 GLU A O 1
ATOM 3921 N N . VAL A 1 507 ? -27.403 -10.622 9.108 1.00 98.19 507 VAL A N 1
ATOM 3922 C CA . VAL A 1 507 ? -27.509 -9.364 8.350 1.00 98.19 507 VAL A CA 1
ATOM 3923 C C . VAL A 1 507 ? -28.257 -9.570 7.034 1.00 98.19 507 VAL A C 1
ATOM 3925 O O . VAL A 1 507 ? -29.130 -8.766 6.707 1.00 98.19 507 VAL A O 1
ATOM 3928 N N . MET A 1 508 ? -28.044 -10.681 6.322 1.00 98.19 508 MET A N 1
ATOM 3929 C CA . MET A 1 508 ? -28.852 -11.011 5.138 1.00 98.19 508 MET A CA 1
ATOM 3930 C C . MET A 1 508 ? -30.353 -11.159 5.458 1.00 98.19 508 MET A C 1
ATOM 3932 O O . MET A 1 508 ? -31.192 -10.707 4.673 1.00 98.19 508 MET A O 1
ATOM 3936 N N . LYS A 1 509 ? -30.711 -11.728 6.619 1.00 97.38 509 LYS A N 1
ATOM 3937 C CA . LYS A 1 509 ? -32.106 -11.875 7.087 1.00 97.38 509 LYS A CA 1
ATOM 3938 C C . LYS A 1 509 ? -32.716 -10.574 7.621 1.00 97.38 509 LYS A C 1
ATOM 3940 O O . LYS A 1 509 ? -33.938 -10.437 7.551 1.00 97.38 509 LYS A O 1
ATOM 3945 N N . LEU A 1 510 ? -31.912 -9.636 8.126 1.00 97.00 510 LEU A N 1
ATOM 3946 C CA . LEU A 1 510 ? -32.352 -8.288 8.512 1.00 97.00 510 LEU A CA 1
ATOM 3947 C C . LEU A 1 510 ? -32.607 -7.418 7.272 1.00 97.00 510 LEU A C 1
ATOM 3949 O O . LEU A 1 510 ? -33.703 -6.884 7.109 1.00 97.00 510 LEU A O 1
ATOM 3953 N N . VAL A 1 511 ? -31.623 -7.347 6.370 1.00 97.31 511 VAL A N 1
ATOM 3954 C CA . VAL A 1 511 ? -31.615 -6.459 5.194 1.00 97.31 511 VAL A CA 1
ATOM 3955 C C . VAL A 1 511 ? -32.562 -6.928 4.085 1.00 97.31 511 VAL A C 1
ATOM 3957 O O . VAL A 1 511 ? -33.135 -6.099 3.382 1.00 97.31 511 VAL A O 1
ATOM 3960 N N . LYS A 1 512 ? -32.734 -8.248 3.910 1.00 95.75 512 LYS A N 1
ATOM 3961 C CA . LYS A 1 512 ? -33.613 -8.872 2.893 1.00 95.75 512 LYS A CA 1
ATOM 3962 C C . LYS A 1 512 ? -33.435 -8.276 1.478 1.00 95.75 512 LYS A C 1
ATOM 3964 O O . LYS A 1 512 ? -34.419 -7.881 0.846 1.00 95.75 512 LYS A O 1
ATOM 3969 N N . PRO A 1 513 ? -32.195 -8.178 0.966 1.00 95.38 513 PRO A N 1
ATOM 3970 C CA . PRO A 1 513 ? -31.913 -7.464 -0.271 1.00 95.38 513 PRO A CA 1
ATOM 3971 C C . PRO A 1 513 ? -32.509 -8.172 -1.496 1.00 95.38 513 PRO A C 1
ATOM 3973 O O . PRO A 1 513 ? -32.521 -9.401 -1.593 1.00 95.38 513 PRO A O 1
ATOM 3976 N N . LYS A 1 514 ? -32.955 -7.388 -2.483 1.00 92.69 514 LYS A N 1
ATOM 3977 C CA . LYS A 1 514 ? -33.475 -7.892 -3.768 1.00 92.69 514 LYS A CA 1
ATOM 3978 C C . LYS A 1 514 ? -32.397 -8.635 -4.571 1.00 92.69 514 LYS A C 1
ATOM 3980 O O . LYS A 1 514 ? -32.732 -9.584 -5.297 1.00 92.69 514 LYS A O 1
ATOM 3985 N N . GLN A 1 515 ? -31.141 -8.185 -4.468 1.00 94.38 515 GLN A N 1
ATOM 3986 C CA . GLN A 1 515 ? -29.947 -8.703 -5.147 1.00 94.38 515 GLN A CA 1
ATOM 3987 C C . GLN A 1 515 ? -28.715 -8.656 -4.218 1.00 94.38 515 GLN A C 1
ATOM 3989 O O . GLN A 1 515 ? -28.630 -7.800 -3.338 1.00 94.38 515 GLN A O 1
ATOM 3994 N N . PHE A 1 516 ? -27.746 -9.555 -4.421 1.00 97.50 516 PHE A N 1
ATOM 3995 C CA . PHE A 1 516 ? -26.556 -9.685 -3.567 1.00 97.50 516 PHE A CA 1
ATOM 3996 C C . PHE A 1 516 ? -25.244 -9.805 -4.356 1.00 97.50 516 PHE A C 1
ATOM 3998 O O . PHE A 1 516 ? -25.112 -10.666 -5.235 1.00 97.50 516 PHE A O 1
ATOM 4005 N N . LEU A 1 517 ? -24.261 -8.983 -3.993 1.00 97.88 517 LEU A N 1
ATOM 4006 C CA . LEU A 1 517 ? -22.886 -9.027 -4.484 1.00 97.88 517 LEU A CA 1
ATOM 4007 C C . LEU A 1 517 ? -21.943 -9.288 -3.293 1.00 97.88 517 LEU A C 1
ATOM 4009 O O . LEU A 1 517 ? -21.765 -8.404 -2.462 1.00 97.88 517 LEU A O 1
ATOM 4013 N N . PRO A 1 518 ? -21.315 -10.464 -3.177 1.00 98.06 518 PRO A N 1
ATOM 4014 C CA . PRO A 1 518 ? -20.231 -10.639 -2.221 1.00 98.06 518 PRO A CA 1
ATOM 4015 C C . PRO A 1 518 ? -19.020 -9.800 -2.647 1.00 98.06 518 PRO A C 1
ATOM 4017 O O . PRO A 1 518 ? -18.661 -9.769 -3.827 1.00 98.06 518 PRO A O 1
ATOM 4020 N N . VAL A 1 519 ? -18.398 -9.139 -1.675 1.00 98.12 519 VAL A N 1
ATOM 4021 C CA . VAL A 1 519 ? -17.178 -8.326 -1.813 1.00 98.12 519 VAL A CA 1
ATOM 4022 C C . VAL A 1 519 ? -16.165 -8.749 -0.741 1.00 98.12 519 VAL A C 1
ATOM 4024 O O . VAL A 1 519 ? -16.488 -9.606 0.082 1.00 98.12 519 VAL A O 1
ATOM 4027 N N . HIS A 1 520 ? -14.959 -8.176 -0.764 1.00 96.50 520 HIS A N 1
ATOM 4028 C CA . HIS A 1 520 ? -13.862 -8.449 0.174 1.00 96.50 520 HIS A CA 1
ATOM 4029 C C . HIS A 1 520 ? -13.549 -9.950 0.344 1.00 96.50 520 HIS A C 1
ATOM 4031 O O . HIS A 1 520 ? -14.056 -10.630 1.244 1.00 96.50 520 HIS A O 1
ATOM 4037 N N . GLY A 1 521 ? -12.725 -10.496 -0.554 1.00 93.62 521 GLY A N 1
ATOM 4038 C CA . GLY A 1 521 ? -12.214 -11.860 -0.416 1.00 93.62 521 GLY A CA 1
ATOM 4039 C C . GLY A 1 521 ? -11.830 -12.564 -1.716 1.00 93.62 521 GLY A C 1
ATOM 4040 O O . GLY A 1 521 ? -12.218 -12.177 -2.825 1.00 93.62 521 GLY A O 1
ATOM 4041 N N . GLU A 1 522 ? -11.104 -13.673 -1.552 1.00 93.69 522 GLU A N 1
ATOM 4042 C CA . GLU A 1 522 ? -10.728 -14.575 -2.640 1.00 93.69 522 GLU A CA 1
ATOM 4043 C C . GLU A 1 522 ? -11.948 -15.090 -3.414 1.00 93.69 522 GLU A C 1
ATOM 4045 O O . GLU A 1 522 ? -13.034 -15.284 -2.864 1.00 93.69 522 GLU A O 1
ATOM 4050 N N . TYR A 1 523 ? -11.762 -15.420 -4.696 1.00 95.00 523 TYR A N 1
ATOM 4051 C CA . TYR A 1 523 ? -12.859 -15.850 -5.574 1.00 95.00 523 TYR A CA 1
ATOM 4052 C C . TYR A 1 523 ? -13.654 -17.053 -5.027 1.00 95.00 523 TYR A C 1
ATOM 4054 O O . TYR A 1 523 ? -14.871 -17.137 -5.209 1.00 95.00 523 TYR A O 1
ATOM 4062 N N . ALA A 1 524 ? -12.988 -17.970 -4.317 1.00 96.25 524 ALA A N 1
ATOM 4063 C CA . ALA A 1 524 ? -13.636 -19.090 -3.635 1.00 96.25 524 ALA A CA 1
ATOM 4064 C C . ALA A 1 524 ? -14.579 -18.625 -2.509 1.00 96.25 524 ALA A C 1
ATOM 4066 O O . ALA A 1 524 ? -15.673 -19.175 -2.357 1.00 96.25 524 ALA A O 1
ATOM 4067 N N . PHE A 1 525 ? -14.194 -17.590 -1.759 1.00 97.19 525 PHE A N 1
ATOM 4068 C CA . PHE A 1 525 ? -14.989 -17.022 -0.671 1.00 97.19 525 PHE A CA 1
ATOM 4069 C C . PHE A 1 525 ? -16.181 -16.258 -1.247 1.00 97.19 525 PHE A C 1
ATOM 4071 O O . PHE A 1 525 ? -17.311 -16.497 -0.831 1.00 97.19 525 PHE A O 1
ATOM 4078 N N . LEU A 1 526 ? -15.978 -15.461 -2.303 1.00 97.88 526 LEU A N 1
ATOM 4079 C CA . LEU A 1 526 ? -17.080 -14.801 -3.014 1.00 97.88 526 LEU A CA 1
ATOM 4080 C C . LEU A 1 526 ? -18.118 -15.826 -3.518 1.00 97.88 526 LEU A C 1
ATOM 4082 O O . LEU A 1 526 ? -19.324 -15.638 -3.359 1.00 97.88 526 LEU A O 1
ATOM 4086 N N . LYS A 1 527 ? -17.679 -16.965 -4.076 1.00 98.00 527 LYS A N 1
ATOM 4087 C CA . LYS A 1 527 ? -18.589 -18.053 -4.492 1.00 98.00 527 LYS A CA 1
ATOM 4088 C C . LYS A 1 527 ? -19.315 -18.710 -3.319 1.00 98.00 527 LYS A C 1
ATOM 4090 O O . LYS A 1 527 ? -20.505 -18.996 -3.459 1.00 98.00 527 LYS A O 1
ATOM 4095 N N . ALA A 1 528 ? -18.638 -18.934 -2.195 1.00 98.12 528 ALA A N 1
ATOM 4096 C CA . ALA A 1 528 ? -19.242 -19.495 -0.988 1.00 98.12 528 ALA A CA 1
ATOM 4097 C C . ALA A 1 528 ? -20.265 -18.537 -0.355 1.00 98.12 528 ALA A C 1
ATOM 4099 O O . ALA A 1 528 ? -21.354 -18.968 0.014 1.00 98.12 528 ALA A O 1
ATOM 4100 N N . HIS A 1 529 ? -19.989 -17.232 -0.325 1.00 98.38 529 HIS A N 1
ATOM 4101 C CA . HIS A 1 529 ? -20.924 -16.233 0.190 1.00 98.38 529 HIS A CA 1
ATOM 4102 C C . HIS A 1 529 ? -22.139 -16.055 -0.729 1.00 98.38 529 HIS A C 1
ATOM 4104 O O . HIS A 1 529 ? -23.273 -16.008 -0.256 1.00 98.38 529 HIS A O 1
ATOM 4110 N N . ALA A 1 530 ? -21.949 -16.101 -2.052 1.00 97.62 530 ALA A N 1
ATOM 4111 C CA . ALA A 1 530 ? -23.062 -16.205 -2.994 1.00 97.62 530 ALA A CA 1
ATOM 4112 C C . ALA A 1 530 ? -23.871 -17.511 -2.835 1.00 97.62 530 ALA A C 1
ATOM 4114 O O . ALA A 1 530 ? -25.051 -17.538 -3.173 1.00 97.62 530 ALA A O 1
ATOM 4115 N N . ALA A 1 531 ? -23.279 -18.615 -2.367 1.00 97.81 531 ALA A N 1
ATOM 4116 C CA . ALA A 1 531 ? -24.035 -19.826 -2.034 1.00 97.81 531 ALA A CA 1
ATOM 4117 C C . ALA A 1 531 ? -24.876 -19.613 -0.765 1.00 97.81 531 ALA A C 1
ATOM 4119 O O . ALA A 1 531 ? -26.095 -19.753 -0.837 1.00 97.81 531 ALA A O 1
ATOM 4120 N N . LEU A 1 532 ? -24.259 -19.130 0.320 1.00 98.12 532 LEU A N 1
ATOM 4121 C CA . LEU A 1 532 ? -24.934 -18.808 1.582 1.00 98.12 532 LEU A CA 1
ATOM 4122 C C . LEU A 1 532 ? -26.123 -17.852 1.380 1.00 98.12 532 LEU A C 1
ATOM 4124 O O . LEU A 1 532 ? -27.208 -18.080 1.908 1.00 98.12 532 LEU A O 1
ATOM 4128 N N . ALA A 1 533 ? -25.963 -16.825 0.540 1.00 97.44 533 ALA A N 1
ATOM 4129 C CA . ALA A 1 533 ? -27.046 -15.908 0.190 1.00 97.44 533 ALA A CA 1
ATOM 4130 C C . ALA A 1 533 ? -28.239 -16.617 -0.479 1.00 97.44 533 ALA A C 1
ATOM 4132 O O . ALA A 1 533 ? -29.389 -16.315 -0.157 1.00 97.44 533 ALA A O 1
ATOM 4133 N N . ARG A 1 534 ? -27.997 -17.597 -1.365 1.00 96.00 534 ARG A N 1
ATOM 4134 C CA . ARG A 1 534 ? -29.073 -18.398 -1.983 1.00 96.00 534 ARG A CA 1
ATOM 4135 C C . ARG A 1 534 ? -29.763 -19.307 -0.974 1.00 96.00 534 ARG A C 1
ATOM 4137 O O . ARG A 1 534 ? -30.980 -19.451 -1.075 1.00 96.00 534 ARG A O 1
ATOM 4144 N N . ASP A 1 535 ? -29.019 -19.870 -0.026 1.00 96.19 535 ASP A N 1
ATOM 4145 C CA . ASP A 1 535 ? -29.551 -20.737 1.033 1.00 96.19 535 ASP A CA 1
ATOM 4146 C C . ASP A 1 535 ? -30.441 -19.947 2.014 1.00 96.19 535 ASP A C 1
ATOM 4148 O O . ASP A 1 535 ? -31.455 -20.457 2.491 1.00 96.19 535 ASP A O 1
ATOM 4152 N N . VAL A 1 536 ? -30.142 -18.659 2.222 1.00 95.12 536 VAL A N 1
ATOM 4153 C CA . VAL A 1 536 ? -30.987 -17.687 2.949 1.00 95.12 536 VAL A CA 1
ATOM 4154 C C . VAL A 1 536 ? -32.182 -17.178 2.107 1.00 95.12 536 VAL A C 1
ATOM 4156 O O . VAL A 1 536 ? -33.074 -16.512 2.632 1.00 95.12 536 VAL A O 1
ATOM 4159 N N . GLY A 1 537 ? -32.260 -17.525 0.816 1.00 92.81 537 GLY A N 1
ATOM 4160 C CA . GLY A 1 537 ? -33.368 -17.184 -0.092 1.00 92.81 537 GLY A CA 1
ATOM 4161 C C . GLY A 1 537 ? -33.101 -16.022 -1.061 1.00 92.81 537 GLY A C 1
ATOM 4162 O O . GLY A 1 537 ? -33.976 -15.656 -1.847 1.00 92.81 537 GLY A O 1
ATOM 4163 N N . ILE A 1 538 ? -31.896 -15.447 -1.066 1.00 93.12 538 ILE A N 1
ATOM 4164 C CA . ILE A 1 538 ? -31.501 -14.356 -1.969 1.00 93.12 538 ILE A CA 1
ATOM 4165 C C . ILE A 1 538 ? -30.965 -14.958 -3.275 1.00 93.12 538 ILE A C 1
ATOM 4167 O O . ILE A 1 538 ? -29.765 -15.121 -3.493 1.00 93.12 538 ILE A O 1
ATOM 4171 N N . HIS A 1 539 ? -31.877 -15.334 -4.171 1.00 86.31 539 HIS A N 1
ATOM 4172 C CA . HIS A 1 539 ? -31.514 -16.061 -5.393 1.00 86.31 539 HIS A CA 1
ATOM 4173 C C . HIS A 1 539 ? -30.776 -15.212 -6.448 1.00 86.31 539 HIS A C 1
ATOM 4175 O O . HIS A 1 539 ? -30.009 -15.761 -7.242 1.00 86.31 539 HIS A O 1
ATOM 4181 N N . ASN A 1 540 ? -30.961 -13.886 -6.454 1.00 90.44 540 ASN A N 1
ATOM 4182 C CA . ASN A 1 540 ? -30.308 -12.986 -7.412 1.00 90.44 540 ASN A CA 1
ATOM 4183 C C . ASN A 1 540 ? -28.925 -12.557 -6.910 1.00 90.44 540 ASN A C 1
ATOM 4185 O O . ASN A 1 540 ? -28.763 -11.469 -6.360 1.00 90.44 540 ASN A O 1
ATOM 4189 N N . THR A 1 541 ? -27.917 -13.395 -7.119 1.00 92.19 541 THR A N 1
ATOM 4190 C CA . THR A 1 541 ? -26.533 -13.073 -6.755 1.00 92.19 541 THR A CA 1
ATOM 4191 C C . THR A 1 541 ? -25.580 -13.241 -7.930 1.00 92.19 541 THR A C 1
ATOM 4193 O O . THR A 1 541 ? -25.733 -14.156 -8.742 1.00 92.19 541 THR A O 1
ATOM 4196 N N . SER A 1 542 ? -24.599 -12.343 -8.026 1.00 92.94 542 SER A N 1
ATOM 4197 C CA . SER A 1 542 ? -23.506 -12.399 -9.001 1.00 92.94 542 SER A CA 1
ATOM 4198 C C . SER A 1 542 ? -22.167 -12.329 -8.291 1.00 92.94 542 SER A C 1
ATOM 4200 O O . SER A 1 542 ? -22.023 -11.604 -7.318 1.00 92.94 542 SER A O 1
ATOM 4202 N N . VAL A 1 543 ? -21.186 -13.064 -8.811 1.00 95.62 543 VAL A N 1
ATOM 4203 C CA . VAL A 1 543 ? -19.782 -12.963 -8.400 1.00 95.62 543 VAL A CA 1
ATOM 4204 C C . VAL A 1 543 ? -19.015 -12.426 -9.593 1.00 95.62 543 VAL A C 1
ATOM 4206 O O . VAL A 1 543 ? -19.000 -13.083 -10.637 1.00 95.62 543 VAL A O 1
ATOM 4209 N N . ILE A 1 544 ? -18.423 -11.251 -9.417 1.00 95.50 544 ILE A N 1
ATOM 4210 C CA . ILE A 1 544 ? -17.632 -10.531 -10.419 1.00 95.50 544 ILE A CA 1
ATOM 4211 C C . ILE A 1 544 ? -16.161 -10.498 -9.987 1.00 95.50 544 ILE A C 1
ATOM 4213 O O . ILE A 1 544 ? -15.831 -10.882 -8.865 1.00 95.50 544 ILE A O 1
ATOM 4217 N N . GLN A 1 545 ? -15.286 -10.056 -10.880 1.00 95.12 545 GLN A N 1
ATOM 4218 C CA . GLN A 1 545 ? -13.862 -9.833 -10.620 1.00 95.12 545 GLN A CA 1
ATOM 4219 C C . GLN A 1 545 ? -13.517 -8.352 -10.805 1.00 95.12 545 GLN A C 1
ATOM 4221 O O . GLN A 1 545 ? -14.277 -7.624 -11.451 1.00 95.12 545 GLN A O 1
ATOM 4226 N N . ASN A 1 546 ? -12.353 -7.926 -10.306 1.00 96.19 546 ASN A N 1
ATOM 4227 C CA . ASN A 1 546 ? -11.776 -6.616 -10.620 1.00 96.19 546 ASN A CA 1
ATOM 4228 C C . ASN A 1 546 ? -11.875 -6.306 -12.130 1.00 96.19 546 ASN A C 1
ATOM 4230 O O . ASN A 1 546 ? -11.613 -7.154 -12.988 1.00 96.19 546 ASN A O 1
ATOM 4234 N N . GLY A 1 547 ? -12.308 -5.091 -12.453 1.00 95.62 547 GLY A N 1
ATOM 4235 C CA . GLY A 1 547 ? -12.541 -4.608 -13.811 1.00 95.62 547 GLY A CA 1
ATOM 4236 C C . GLY A 1 547 ? -13.900 -4.970 -14.417 1.00 95.62 547 GLY A C 1
ATOM 4237 O O . GLY A 1 547 ? -14.316 -4.296 -15.355 1.00 95.62 547 GLY A O 1
ATOM 4238 N N . GLN A 1 548 ? -14.636 -5.970 -13.923 1.00 96.06 548 GLN A N 1
ATOM 4239 C CA . GLN A 1 548 ? -15.961 -6.307 -14.466 1.00 96.06 548 GLN A CA 1
ATOM 4240 C C . GLN A 1 548 ? -17.034 -5.359 -13.919 1.00 96.06 548 GLN A C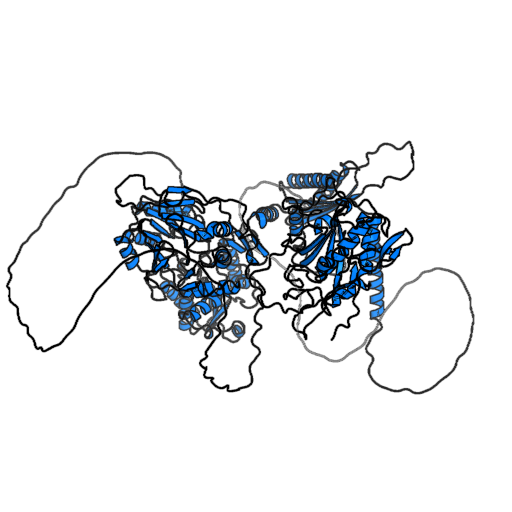 1
ATOM 4242 O O . GLN A 1 548 ? -17.323 -5.370 -12.725 1.00 96.06 548 GLN A O 1
ATOM 4247 N N . MET A 1 549 ? -17.670 -4.569 -14.790 1.00 96.06 549 MET A N 1
ATOM 4248 C CA . MET A 1 549 ? -18.755 -3.680 -14.371 1.00 96.06 549 MET A CA 1
ATOM 4249 C C . MET A 1 549 ? -20.069 -4.448 -14.217 1.00 96.06 549 MET A C 1
ATOM 4251 O O . MET A 1 549 ? -20.576 -5.030 -15.177 1.00 96.06 549 MET A O 1
ATOM 4255 N N . LEU A 1 550 ? -20.665 -4.353 -13.033 1.00 95.75 550 LEU A N 1
ATOM 4256 C CA . LEU A 1 550 ? -21.991 -4.858 -12.709 1.00 95.75 550 LEU A CA 1
ATOM 4257 C C . LEU A 1 550 ? -23.034 -3.740 -12.819 1.00 95.75 550 LEU A C 1
ATOM 4259 O O . LEU A 1 550 ? -22.931 -2.714 -12.152 1.00 95.75 550 LEU A O 1
ATOM 4263 N N . GLY A 1 551 ? -24.060 -3.958 -13.633 1.00 94.56 551 GLY A N 1
ATOM 4264 C CA . GLY A 1 551 ? -25.246 -3.116 -13.731 1.00 94.56 551 GLY A CA 1
ATOM 4265 C C . GLY A 1 551 ? -26.423 -3.702 -12.959 1.00 94.56 551 GLY A C 1
ATOM 4266 O O . GLY A 1 551 ? -26.695 -4.904 -13.050 1.00 94.56 551 GLY A O 1
ATOM 4267 N N . VAL A 1 552 ? -27.143 -2.847 -12.234 1.00 91.94 552 VAL A N 1
ATOM 4268 C CA . VAL A 1 552 ? -28.262 -3.216 -11.361 1.00 91.94 552 VAL A CA 1
ATOM 4269 C C . VAL A 1 552 ? -29.485 -2.341 -11.662 1.00 91.94 552 VAL A C 1
ATOM 4271 O O . VAL A 1 552 ? -29.410 -1.114 -11.691 1.00 91.94 552 VAL A O 1
ATOM 4274 N N . PHE A 1 553 ? -30.628 -2.985 -11.899 1.00 89.00 553 PHE A N 1
ATOM 4275 C CA . PHE A 1 553 ? -31.944 -2.344 -11.948 1.00 89.00 553 PHE A CA 1
ATOM 4276 C C . PHE A 1 553 ? -32.678 -2.598 -10.632 1.00 89.00 553 PHE A C 1
ATOM 4278 O O . PHE A 1 553 ? -32.722 -3.750 -10.195 1.00 89.00 553 PHE A O 1
ATOM 4285 N N . ASP A 1 554 ? -33.331 -1.592 -10.040 1.00 81.75 554 ASP A N 1
ATOM 4286 C CA . ASP A 1 554 ? -34.205 -1.872 -8.899 1.00 81.75 554 ASP A CA 1
ATOM 4287 C C . ASP A 1 554 ? -35.403 -2.746 -9.297 1.00 81.75 554 ASP A C 1
ATOM 4289 O O . ASP A 1 554 ? -36.249 -2.387 -10.124 1.00 81.75 554 ASP A O 1
ATOM 4293 N N . ARG A 1 555 ? -35.509 -3.905 -8.645 1.00 72.75 555 ARG A N 1
ATOM 4294 C CA . ARG A 1 555 ? -36.625 -4.832 -8.827 1.00 72.75 555 ARG A CA 1
ATOM 4295 C C . ARG A 1 555 ? -37.839 -4.345 -8.033 1.00 72.75 555 ARG A C 1
ATOM 4297 O O . ARG A 1 555 ? -38.063 -4.790 -6.908 1.00 72.75 555 ARG A O 1
ATOM 4304 N N . ARG A 1 556 ? -38.664 -3.485 -8.645 1.00 63.34 556 ARG A N 1
ATOM 4305 C CA . ARG A 1 556 ? -39.915 -2.950 -8.051 1.00 63.34 556 ARG A CA 1
ATOM 4306 C C . ARG A 1 556 ? -40.890 -4.020 -7.528 1.00 63.34 556 ARG A C 1
ATOM 4308 O O . ARG A 1 556 ? -41.684 -3.727 -6.643 1.00 63.34 556 ARG A O 1
ATOM 4315 N N . ASN A 1 557 ? -40.835 -5.255 -8.035 1.00 56.50 557 ASN A N 1
ATOM 4316 C CA . ASN A 1 557 ? -41.573 -6.398 -7.488 1.00 56.50 557 ASN A CA 1
ATOM 4317 C C . ASN A 1 557 ? -40.699 -7.666 -7.512 1.00 56.50 557 ASN A C 1
ATOM 4319 O O . ASN A 1 557 ? -40.275 -8.122 -8.579 1.00 56.50 557 ASN A O 1
ATOM 4323 N N . ALA A 1 558 ? -40.467 -8.246 -6.328 1.00 54.94 558 ALA A N 1
ATOM 4324 C CA . ALA A 1 558 ? -39.602 -9.406 -6.105 1.00 54.94 558 ALA A CA 1
ATOM 4325 C C . ALA A 1 558 ? -40.007 -10.664 -6.898 1.00 54.94 558 ALA A C 1
ATOM 4327 O O . ALA A 1 558 ? -39.124 -11.433 -7.291 1.00 54.94 558 ALA A O 1
ATOM 4328 N N . ASN A 1 559 ? -41.300 -10.836 -7.195 1.00 52.56 559 ASN A N 1
ATOM 4329 C CA . ASN A 1 559 ? -41.847 -12.008 -7.891 1.00 52.56 559 ASN A CA 1
ATOM 4330 C C . ASN A 1 559 ? -41.790 -11.901 -9.426 1.00 52.56 559 ASN A C 1
ATOM 4332 O O . ASN A 1 559 ? -42.151 -12.847 -10.124 1.00 52.56 559 ASN A O 1
ATOM 4336 N N . THR A 1 560 ? -41.344 -10.769 -9.979 1.00 50.28 560 THR A N 1
ATOM 4337 C CA . THR A 1 560 ? -41.282 -10.578 -11.437 1.00 50.28 560 THR A CA 1
ATOM 4338 C C . THR A 1 560 ? -40.034 -11.247 -12.012 1.00 50.28 560 THR A C 1
ATOM 4340 O O . THR A 1 560 ? -38.913 -10.809 -11.754 1.00 50.28 560 THR A O 1
ATOM 4343 N N . VAL A 1 561 ? -40.222 -12.302 -12.809 1.00 46.38 561 VAL A N 1
ATOM 4344 C CA . VAL A 1 561 ? -39.140 -13.088 -13.448 1.00 46.38 561 VAL A CA 1
ATOM 4345 C C . VAL A 1 561 ? -38.524 -12.359 -14.664 1.00 46.38 561 VAL A C 1
ATOM 4347 O O . VAL A 1 561 ? -37.567 -12.828 -15.269 1.00 46.38 561 VAL A O 1
ATOM 4350 N N . SER A 1 562 ? -39.048 -11.187 -15.033 1.00 43.50 562 SER A N 1
ATOM 4351 C CA . SER A 1 562 ? -38.585 -10.392 -16.172 1.00 43.50 562 SER A CA 1
ATOM 4352 C C . SER A 1 562 ? -37.174 -9.828 -15.965 1.00 43.50 562 SER A C 1
ATOM 4354 O O . SER A 1 562 ? -36.999 -8.992 -15.081 1.00 43.50 562 SER A O 1
ATOM 4356 N N . SER A 1 563 ? -36.239 -10.265 -16.817 1.00 44.75 563 SER A N 1
ATOM 4357 C CA . SER A 1 563 ? -34.984 -9.705 -17.386 1.00 44.75 563 SER A CA 1
ATOM 4358 C C . SER A 1 563 ? -34.227 -8.490 -16.791 1.00 44.75 563 SER A C 1
ATOM 4360 O O . SER A 1 563 ? -33.212 -8.092 -17.356 1.00 44.75 563 SER A O 1
ATOM 4362 N N . GLY A 1 564 ? -34.636 -7.897 -15.671 1.00 46.12 564 GLY A N 1
ATOM 4363 C CA . GLY A 1 564 ? -33.902 -6.874 -14.915 1.00 46.12 564 GLY A CA 1
ATOM 4364 C C . GLY A 1 564 ? -32.839 -7.499 -14.011 1.00 46.12 564 GLY A C 1
ATOM 4365 O O . GLY A 1 564 ? -32.802 -7.236 -12.811 1.00 46.12 564 GLY A O 1
ATOM 4366 N N . SER A 1 565 ? -32.049 -8.414 -14.569 1.00 60.97 565 SER A N 1
ATOM 4367 C CA . SER A 1 565 ? -31.003 -9.158 -13.872 1.00 60.97 565 SER A CA 1
ATOM 4368 C C . SER A 1 565 ? -29.816 -8.276 -13.484 1.00 60.97 565 SER A C 1
ATOM 4370 O O . SER A 1 565 ? -29.608 -7.190 -14.022 1.00 60.97 565 SER A O 1
ATOM 4372 N N . LEU A 1 566 ? -29.009 -8.791 -12.554 1.00 72.81 566 LEU A N 1
ATOM 4373 C CA . LEU A 1 566 ? -27.616 -8.381 -12.417 1.00 72.81 566 LEU A CA 1
ATOM 4374 C C . LEU A 1 566 ? -26.903 -8.660 -13.749 1.00 72.81 566 LEU A C 1
ATOM 4376 O O . LEU A 1 566 ? -26.860 -9.812 -14.179 1.00 72.81 566 LEU A O 1
ATOM 4380 N N . ASN A 1 567 ? -26.391 -7.622 -14.409 1.00 82.94 567 ASN A N 1
ATOM 4381 C CA . ASN A 1 567 ? -25.850 -7.716 -15.767 1.00 82.94 567 ASN A CA 1
ATOM 4382 C C . ASN A 1 567 ? -24.387 -7.270 -15.794 1.00 82.94 567 ASN A C 1
ATOM 4384 O O . ASN A 1 567 ? -24.074 -6.192 -15.297 1.00 82.94 567 ASN A O 1
ATOM 4388 N N . ILE A 1 568 ? -23.497 -8.046 -16.419 1.00 89.81 568 ILE A N 1
ATOM 4389 C CA . ILE A 1 568 ? -22.141 -7.566 -16.719 1.00 89.81 568 ILE A CA 1
ATOM 4390 C C . ILE A 1 568 ? -22.235 -6.609 -17.909 1.00 89.81 568 ILE A C 1
ATOM 4392 O O . ILE A 1 568 ? -22.625 -7.017 -19.001 1.00 89.81 568 ILE A O 1
ATOM 4396 N N . LEU A 1 569 ? -21.921 -5.332 -17.688 1.00 90.00 569 LEU A N 1
ATOM 4397 C CA . LEU A 1 569 ? -22.053 -4.266 -18.691 1.00 90.00 569 LEU A CA 1
ATOM 4398 C C . LEU A 1 569 ? -20.813 -4.093 -19.569 1.00 90.00 569 LEU A C 1
ATOM 4400 O O . LEU A 1 569 ? -20.882 -3.474 -20.627 1.00 90.00 569 LEU A O 1
ATOM 4404 N N . GLY A 1 570 ? -19.680 -4.614 -19.115 1.00 90.50 570 GLY A N 1
ATOM 4405 C CA . GLY A 1 570 ? -18.390 -4.499 -19.776 1.00 90.50 570 GLY A CA 1
ATOM 4406 C C . GLY A 1 570 ? -17.261 -4.838 -18.811 1.00 90.50 570 GLY A C 1
ATOM 4407 O O . GLY A 1 570 ? -17.501 -5.174 -17.649 1.00 90.50 570 GLY A O 1
ATOM 4408 N N . GLN A 1 571 ? -16.028 -4.731 -19.295 1.00 92.94 571 GLN A N 1
ATOM 4409 C CA . GLN A 1 571 ? -14.831 -4.973 -18.502 1.00 92.94 571 GLN A CA 1
ATOM 4410 C C . GLN A 1 571 ? -13.793 -3.880 -18.773 1.00 92.94 571 GLN A C 1
ATOM 4412 O O . GLN A 1 571 ? -13.416 -3.660 -19.923 1.00 92.94 571 GLN A O 1
ATOM 4417 N N . ALA A 1 572 ? -13.344 -3.192 -17.723 1.00 93.00 572 ALA A N 1
ATOM 4418 C CA . ALA A 1 572 ? -12.185 -2.314 -17.781 1.00 93.00 572 ALA A CA 1
ATOM 4419 C C . ALA A 1 572 ? -10.913 -3.147 -17.973 1.00 93.00 572 ALA A C 1
ATOM 4421 O O . ALA A 1 572 ? -10.731 -4.188 -17.337 1.00 93.00 572 ALA A O 1
ATOM 4422 N N . GLN A 1 573 ? -10.008 -2.650 -18.813 1.00 90.69 573 GLN A N 1
ATOM 4423 C CA . GLN A 1 573 ? -8.638 -3.150 -18.880 1.00 90.69 573 GLN A CA 1
ATOM 4424 C C . GLN A 1 573 ? -7.833 -2.481 -17.762 1.00 90.69 573 GLN A C 1
ATOM 4426 O O . GLN A 1 573 ? -7.319 -1.371 -17.929 1.00 90.69 573 GLN A O 1
ATOM 4431 N N . LEU A 1 574 ? -7.806 -3.144 -16.606 1.00 91.69 574 LEU A N 1
ATOM 4432 C CA . LEU A 1 574 ? -7.036 -2.735 -15.435 1.00 91.69 574 LEU A CA 1
ATOM 4433 C C . LEU A 1 574 ? -5.659 -3.408 -15.427 1.00 91.69 574 LEU A C 1
ATOM 4435 O O . LEU A 1 574 ? -5.516 -4.546 -15.878 1.00 91.69 574 LEU A O 1
ATOM 4439 N N . GLN A 1 575 ? -4.674 -2.723 -14.856 1.00 89.88 575 GLN A N 1
ATOM 4440 C CA . GLN A 1 575 ? -3.367 -3.267 -14.492 1.00 89.88 575 GLN A CA 1
ATOM 4441 C C . GLN A 1 575 ? -3.069 -2.967 -13.017 1.00 89.88 575 GLN A C 1
ATOM 4443 O O . GLN A 1 575 ? -3.313 -1.856 -12.547 1.00 89.88 575 GLN A O 1
ATOM 4448 N N . SER A 1 576 ? -2.504 -3.932 -12.294 1.00 88.31 576 SER A N 1
ATOM 4449 C CA . SER A 1 576 ? -2.002 -3.688 -10.938 1.00 88.31 576 SER A CA 1
ATOM 4450 C C . SER A 1 576 ? -0.689 -2.906 -10.990 1.00 88.31 576 SER A C 1
ATOM 4452 O O . SER A 1 576 ? 0.179 -3.183 -11.827 1.00 88.31 576 SER A O 1
ATOM 4454 N N . PHE A 1 577 ? -0.522 -1.955 -10.073 1.00 92.38 577 PHE A N 1
ATOM 4455 C CA . PHE A 1 577 ? 0.741 -1.250 -9.866 1.00 92.38 577 PHE A CA 1
ATOM 4456 C C . PHE A 1 577 ? 1.504 -1.840 -8.680 1.00 92.38 577 PHE A C 1
ATOM 4458 O O . PHE A 1 577 ? 0.921 -2.262 -7.685 1.00 92.38 577 PHE A O 1
ATOM 4465 N N . TYR A 1 578 ? 2.828 -1.843 -8.774 1.00 93.25 578 TYR A N 1
ATOM 4466 C CA . TYR A 1 578 ? 3.737 -2.441 -7.804 1.00 93.25 578 TYR A CA 1
ATOM 4467 C C . TYR A 1 578 ? 4.741 -1.389 -7.339 1.00 93.25 578 TYR A C 1
ATOM 4469 O O . TYR A 1 578 ? 5.351 -0.694 -8.152 1.00 93.25 578 TYR A O 1
ATOM 4477 N N . ASN A 1 579 ? 4.940 -1.278 -6.028 1.00 92.00 579 ASN A N 1
ATOM 4478 C CA . ASN A 1 579 ? 5.874 -0.338 -5.412 1.00 92.00 579 ASN A CA 1
ATOM 4479 C C . ASN A 1 579 ? 7.013 -1.091 -4.699 1.00 92.00 579 ASN A C 1
ATOM 4481 O O . ASN A 1 579 ? 6.767 -1.951 -3.852 1.00 92.00 579 ASN A O 1
ATOM 4485 N N . ASP A 1 580 ? 8.265 -0.738 -5.004 1.00 88.44 580 ASP A N 1
ATOM 4486 C CA . ASP A 1 580 ? 9.494 -1.264 -4.368 1.00 88.44 580 ASP A CA 1
ATOM 4487 C C . ASP A 1 580 ? 10.019 -0.226 -3.350 1.00 88.44 580 ASP A C 1
ATOM 4489 O O . ASP A 1 580 ? 11.166 0.231 -3.380 1.00 88.44 580 ASP A O 1
ATOM 4493 N N . GLY A 1 581 ? 9.115 0.232 -2.475 1.00 81.88 581 GLY A N 1
ATOM 4494 C CA . GLY A 1 581 ? 9.354 1.312 -1.518 1.00 81.88 581 GLY A CA 1
ATOM 4495 C C . GLY A 1 581 ? 9.797 2.601 -2.211 1.00 81.88 581 GLY A C 1
ATOM 4496 O O . GLY A 1 581 ? 9.159 3.076 -3.149 1.00 81.88 581 GLY A O 1
ATOM 4497 N N . ASN A 1 582 ? 10.930 3.146 -1.771 1.00 71.94 582 ASN A N 1
ATOM 4498 C CA . ASN A 1 582 ? 11.489 4.396 -2.293 1.00 71.94 582 ASN A CA 1
ATOM 4499 C C . ASN A 1 582 ? 12.160 4.249 -3.676 1.00 71.94 582 ASN A C 1
ATOM 4501 O O . ASN A 1 582 ? 12.684 5.232 -4.187 1.00 71.94 582 ASN A O 1
ATOM 4505 N N . LYS A 1 583 ? 12.203 3.050 -4.282 1.00 67.38 583 LYS A N 1
ATOM 4506 C CA . LYS A 1 583 ? 12.817 2.860 -5.613 1.00 67.38 583 LYS A CA 1
ATOM 4507 C C . LYS A 1 583 ? 11.890 3.225 -6.777 1.00 67.38 583 LYS A C 1
ATOM 4509 O O . LYS A 1 583 ? 12.366 3.337 -7.903 1.00 67.38 583 LYS A O 1
ATOM 4514 N N . GLY A 1 584 ? 10.590 3.361 -6.516 1.00 78.88 584 GLY A N 1
ATOM 4515 C CA . GLY A 1 584 ? 9.582 3.722 -7.510 1.00 78.88 584 GLY A CA 1
ATOM 4516 C C . GLY A 1 584 ? 8.362 2.802 -7.521 1.00 78.88 584 GLY A C 1
ATOM 4517 O O . GLY A 1 584 ? 8.309 1.775 -6.835 1.00 78.88 584 GLY A O 1
ATOM 4518 N N . THR A 1 585 ? 7.387 3.210 -8.330 1.00 88.75 585 THR A N 1
ATOM 4519 C CA . THR A 1 585 ? 6.111 2.527 -8.558 1.00 88.75 585 THR A CA 1
ATOM 4520 C C . THR A 1 585 ? 5.902 2.346 -10.061 1.00 88.75 585 THR A C 1
ATOM 4522 O O . THR A 1 585 ? 6.131 3.294 -10.817 1.00 88.75 585 THR A O 1
ATOM 4525 N N . GLY A 1 586 ? 5.470 1.157 -10.488 1.00 89.75 586 GLY A N 1
ATOM 4526 C CA . GLY A 1 586 ? 5.177 0.860 -11.892 1.00 89.75 586 GLY A CA 1
ATOM 4527 C C . GLY A 1 586 ? 4.466 -0.475 -12.109 1.00 89.75 586 GLY A C 1
ATOM 4528 O O . GLY A 1 586 ? 4.162 -1.189 -11.154 1.00 89.75 586 GLY A O 1
ATOM 4529 N N . SER A 1 587 ? 4.162 -0.798 -13.362 1.00 88.81 587 SER A N 1
ATOM 4530 C CA . SER A 1 587 ? 3.562 -2.081 -13.759 1.00 88.81 587 SER A CA 1
ATOM 4531 C C . SER A 1 587 ? 4.514 -3.268 -13.532 1.00 88.81 587 SER A C 1
ATOM 4533 O O . SER A 1 587 ? 5.718 -3.091 -13.330 1.00 88.81 587 SER A O 1
ATOM 4535 N N . ALA A 1 588 ? 4.000 -4.502 -13.605 1.00 87.00 588 ALA A N 1
ATOM 4536 C CA . ALA A 1 588 ? 4.818 -5.714 -13.470 1.00 87.00 588 ALA A CA 1
ATOM 4537 C C . ALA A 1 588 ? 5.990 -5.776 -14.478 1.00 87.00 588 ALA A C 1
ATOM 4539 O O . ALA A 1 588 ? 7.086 -6.209 -14.112 1.00 87.00 588 ALA A O 1
ATOM 4540 N N . GLU A 1 589 ? 5.779 -5.297 -15.713 1.00 85.81 589 GLU A N 1
ATOM 4541 C CA . GLU A 1 589 ? 6.807 -5.212 -16.763 1.00 85.81 589 GLU A CA 1
ATOM 4542 C C . GLU A 1 589 ? 7.869 -4.152 -16.424 1.00 85.81 589 GLU A C 1
ATOM 4544 O O . GLU A 1 589 ? 9.065 -4.437 -16.443 1.00 85.81 589 GLU A O 1
ATOM 4549 N N . GLU A 1 590 ? 7.459 -2.943 -16.024 1.00 85.75 590 GLU A N 1
ATOM 4550 C CA . GLU A 1 590 ? 8.391 -1.866 -15.644 1.00 85.75 590 GLU A CA 1
ATOM 4551 C C . GLU A 1 590 ? 9.241 -2.240 -14.416 1.00 85.75 590 GLU A C 1
ATOM 4553 O O . GLU A 1 590 ? 10.439 -1.939 -14.349 1.00 85.75 590 GLU A O 1
ATOM 4558 N N . MET A 1 591 ? 8.639 -2.952 -13.460 1.00 85.75 591 MET A N 1
ATOM 4559 C CA . MET A 1 591 ? 9.307 -3.456 -12.257 1.00 85.75 591 MET A CA 1
ATOM 4560 C C . MET A 1 591 ? 10.119 -4.744 -12.510 1.00 85.75 591 MET A C 1
ATOM 4562 O O . MET A 1 591 ? 10.928 -5.133 -11.651 1.00 85.75 591 MET A O 1
ATOM 4566 N N . ALA A 1 592 ? 9.981 -5.332 -13.706 1.00 87.75 592 ALA A N 1
ATOM 4567 C CA . ALA A 1 592 ? 10.639 -6.541 -14.206 1.00 87.75 592 ALA A CA 1
ATOM 4568 C C . ALA A 1 592 ? 10.422 -7.774 -13.310 1.00 87.75 592 ALA A C 1
ATOM 4570 O O . ALA A 1 592 ? 11.379 -8.456 -12.932 1.00 87.75 592 ALA A O 1
ATOM 4571 N N . LEU A 1 593 ? 9.180 -8.014 -12.873 1.00 87.12 593 LEU A N 1
ATOM 4572 C CA . LEU A 1 593 ? 8.866 -9.082 -11.911 1.00 87.12 593 LEU A CA 1
ATOM 4573 C C . LEU A 1 593 ? 9.100 -10.484 -12.494 1.00 87.12 593 LEU A C 1
ATOM 4575 O O . LEU A 1 593 ? 9.638 -11.350 -11.800 1.00 87.12 593 LEU A O 1
ATOM 4579 N N . ASP A 1 594 ? 8.795 -10.688 -13.776 1.00 86.06 594 ASP A N 1
ATOM 4580 C CA . ASP A 1 594 ? 9.075 -11.944 -14.478 1.00 86.06 594 ASP A CA 1
ATOM 4581 C C . ASP A 1 594 ? 10.582 -12.218 -14.547 1.00 86.06 594 ASP A C 1
ATOM 4583 O O . ASP A 1 594 ? 11.029 -13.321 -14.222 1.00 86.06 594 ASP A O 1
ATOM 4587 N N . GLU A 1 595 ? 11.406 -11.216 -14.874 1.00 86.50 595 GLU A N 1
ATOM 4588 C CA . GLU A 1 595 ? 12.861 -11.361 -14.845 1.00 86.50 595 GLU A CA 1
ATOM 4589 C C . GLU A 1 595 ? 13.380 -11.631 -13.431 1.00 86.50 595 GLU A C 1
ATOM 4591 O O . GLU A 1 595 ? 14.251 -12.486 -13.270 1.00 86.50 595 GLU A O 1
ATOM 4596 N N . ARG A 1 596 ? 12.848 -10.968 -12.392 1.00 88.19 596 ARG A N 1
ATOM 4597 C CA . ARG A 1 596 ? 13.210 -11.266 -10.991 1.00 88.19 596 ARG A CA 1
ATOM 4598 C C . ARG A 1 596 ? 12.927 -12.736 -10.654 1.00 88.19 596 ARG A C 1
ATOM 4600 O O . ARG A 1 596 ? 13.783 -13.387 -10.055 1.00 88.19 596 ARG A O 1
ATOM 4607 N N . ASN A 1 597 ? 11.783 -13.271 -11.082 1.00 85.50 597 ASN A N 1
ATOM 4608 C CA . ASN A 1 597 ? 11.410 -14.673 -10.882 1.00 85.50 597 ASN A CA 1
ATOM 4609 C C . ASN A 1 597 ? 12.301 -15.647 -11.670 1.00 85.50 597 ASN A C 1
ATOM 4611 O O . ASN A 1 597 ? 12.796 -16.621 -11.097 1.00 85.50 597 ASN A O 1
ATOM 4615 N N . VAL A 1 598 ? 12.599 -15.370 -12.944 1.00 85.12 598 VAL A N 1
ATOM 4616 C CA . VAL A 1 598 ? 13.547 -16.174 -13.741 1.00 85.12 598 VAL A CA 1
ATOM 4617 C C . VAL A 1 598 ? 14.935 -16.190 -13.092 1.00 85.12 598 VAL A C 1
ATOM 4619 O O . VAL A 1 598 ? 15.526 -17.258 -12.934 1.00 85.12 598 VAL A O 1
ATOM 4622 N N . LEU A 1 599 ? 15.439 -15.034 -12.652 1.00 88.00 599 LEU A N 1
ATOM 4623 C CA . LEU A 1 599 ? 16.736 -14.918 -11.978 1.00 88.00 599 LEU A CA 1
ATOM 4624 C C . LEU A 1 599 ? 16.775 -15.681 -10.645 1.00 88.00 599 LEU A C 1
ATOM 4626 O O . LEU A 1 599 ? 17.800 -16.280 -10.324 1.00 88.00 599 LEU A O 1
ATOM 4630 N N . ALA A 1 600 ? 15.679 -15.688 -9.882 1.00 85.19 600 ALA A N 1
ATOM 4631 C CA . ALA A 1 600 ? 15.593 -16.390 -8.602 1.00 85.19 600 ALA A CA 1
ATOM 4632 C C . ALA A 1 600 ? 15.468 -17.919 -8.740 1.00 85.19 600 ALA A C 1
ATOM 4634 O O . ALA A 1 600 ? 15.993 -18.648 -7.900 1.00 85.19 600 ALA A O 1
ATOM 4635 N N . VAL A 1 601 ? 14.784 -18.411 -9.781 1.00 84.69 601 VAL A N 1
ATOM 4636 C CA . VAL A 1 601 ? 14.495 -19.848 -9.967 1.00 84.69 601 VAL A CA 1
ATOM 4637 C C . VAL A 1 601 ? 15.528 -20.560 -10.846 1.00 84.69 601 VAL A C 1
ATOM 4639 O O . VAL A 1 601 ? 15.882 -21.708 -10.566 1.00 84.69 601 VAL A O 1
ATOM 4642 N N . GLU A 1 602 ? 16.003 -19.908 -11.908 1.00 86.00 602 GLU A N 1
ATOM 4643 C CA . GLU A 1 602 ? 16.905 -20.500 -12.909 1.00 86.00 602 GLU A CA 1
ATOM 4644 C C . GLU A 1 602 ? 18.339 -19.949 -12.851 1.00 86.00 602 GLU A C 1
ATOM 4646 O O . GLU A 1 602 ? 19.244 -20.579 -13.400 1.00 86.00 602 GLU A O 1
ATOM 4651 N N . GLY A 1 603 ? 18.563 -18.820 -12.170 1.00 85.62 603 GLY A N 1
ATOM 4652 C CA . GLY A 1 603 ? 19.872 -18.179 -12.025 1.00 85.62 603 GLY A CA 1
ATOM 4653 C C . GLY A 1 603 ? 20.333 -17.401 -13.261 1.00 85.62 603 GLY A C 1
ATOM 4654 O O . GLY A 1 603 ? 19.610 -17.258 -14.251 1.00 85.62 603 GLY A O 1
ATOM 4655 N N . VAL A 1 604 ? 21.563 -16.874 -13.209 1.00 89.31 604 VAL A N 1
ATOM 4656 C CA . VAL A 1 604 ? 22.144 -16.061 -14.292 1.00 89.31 604 VAL A CA 1
ATOM 4657 C C . VAL A 1 604 ? 23.604 -16.391 -14.577 1.00 89.31 604 VAL A C 1
ATOM 4659 O O . VAL A 1 604 ? 24.432 -16.498 -13.666 1.00 89.31 604 VAL A O 1
ATOM 4662 N N . VAL A 1 605 ? 23.922 -16.501 -15.868 1.00 89.62 605 VAL A N 1
ATOM 4663 C CA . VAL A 1 605 ? 25.286 -16.594 -16.401 1.00 89.62 605 VAL A CA 1
ATOM 4664 C C . VAL A 1 605 ? 25.627 -15.284 -17.104 1.00 89.62 605 VAL A C 1
ATOM 4666 O O . VAL A 1 605 ? 24.942 -14.897 -18.052 1.00 89.62 605 VAL A O 1
ATOM 4669 N N . VAL A 1 606 ? 26.707 -14.626 -16.687 1.00 90.25 606 VAL A N 1
ATOM 4670 C CA . VAL A 1 606 ? 27.273 -13.457 -17.370 1.00 90.25 606 VAL A CA 1
ATOM 4671 C C . VAL A 1 606 ? 28.631 -13.841 -17.952 1.00 90.25 606 VAL A C 1
ATOM 4673 O O . VAL A 1 606 ? 29.527 -14.233 -17.215 1.00 90.25 606 VAL A O 1
ATOM 4676 N N . ALA A 1 607 ? 28.800 -13.737 -19.268 1.00 90.50 607 ALA A N 1
ATOM 4677 C CA . ALA A 1 607 ? 30.048 -14.018 -19.969 1.00 90.50 607 ALA A CA 1
ATOM 4678 C C . ALA A 1 607 ? 30.555 -12.761 -20.689 1.00 90.50 607 ALA A C 1
ATOM 4680 O O . ALA A 1 607 ? 29.959 -12.310 -21.668 1.00 90.50 607 ALA A O 1
ATOM 4681 N N . ALA A 1 608 ? 31.677 -12.215 -20.225 1.00 91.25 608 ALA A N 1
ATOM 4682 C CA . ALA A 1 608 ? 32.441 -11.220 -20.969 1.00 91.25 608 ALA A CA 1
ATOM 4683 C C . ALA A 1 608 ? 33.379 -11.945 -21.947 1.00 91.25 608 ALA A C 1
ATOM 4685 O O . ALA A 1 608 ? 34.125 -12.841 -21.542 1.00 91.25 608 ALA A O 1
ATOM 4686 N N . VAL A 1 609 ? 33.321 -11.586 -23.229 1.00 90.94 609 VAL A N 1
ATOM 4687 C CA . VAL A 1 609 ? 34.063 -12.235 -24.320 1.00 90.94 609 VAL A CA 1
ATOM 4688 C C . VAL A 1 609 ? 34.949 -11.201 -25.008 1.00 90.94 609 VAL A C 1
ATOM 4690 O O . VAL A 1 609 ? 34.497 -10.430 -25.852 1.00 90.94 609 VAL A O 1
ATOM 4693 N N . ASP A 1 610 ? 36.230 -11.208 -24.663 1.00 89.94 610 ASP A N 1
ATOM 4694 C CA . ASP A 1 610 ? 37.236 -10.317 -25.231 1.00 89.94 610 ASP A CA 1
ATOM 4695 C C . ASP A 1 610 ? 37.784 -10.937 -26.535 1.00 89.94 610 ASP A C 1
ATOM 4697 O O . ASP A 1 610 ? 38.660 -11.806 -26.508 1.00 89.94 610 ASP A O 1
ATOM 4701 N N . VAL A 1 611 ? 37.235 -10.538 -27.685 1.00 88.12 611 VAL A N 1
ATOM 4702 C CA . VAL A 1 611 ? 37.517 -11.084 -29.025 1.00 88.12 611 VAL A CA 1
ATOM 4703 C C . VAL A 1 611 ? 38.851 -10.573 -29.570 1.00 88.12 611 VAL A C 1
ATOM 4705 O O . VAL A 1 611 ? 39.029 -9.388 -29.832 1.00 88.12 611 VAL A O 1
ATOM 4708 N N . ILE A 1 612 ? 39.782 -11.490 -29.822 1.00 85.62 612 ILE A N 1
ATOM 4709 C CA . ILE A 1 612 ? 41.110 -11.219 -30.375 1.00 85.62 612 ILE A CA 1
ATOM 4710 C C . ILE A 1 612 ? 41.087 -11.495 -31.882 1.00 85.62 612 ILE A C 1
ATOM 4712 O O . ILE A 1 612 ? 41.168 -12.649 -32.321 1.00 85.62 612 ILE A O 1
ATOM 4716 N N . ARG A 1 613 ? 41.045 -10.429 -32.687 1.00 77.94 613 ARG A N 1
ATOM 4717 C CA . ARG A 1 613 ? 41.348 -10.498 -34.123 1.00 77.94 613 ARG A CA 1
ATOM 4718 C C . ARG A 1 613 ? 42.818 -10.178 -34.356 1.00 77.94 613 ARG A C 1
ATOM 4720 O O . ARG A 1 613 ? 43.341 -9.195 -33.839 1.00 77.94 613 ARG A O 1
ATOM 4727 N N . ASN A 1 614 ? 43.483 -10.980 -35.180 1.00 62.72 614 ASN A N 1
ATOM 4728 C CA . ASN A 1 614 ? 44.809 -10.620 -35.672 1.00 62.72 614 ASN A CA 1
ATOM 4729 C C . ASN A 1 614 ? 44.660 -9.458 -36.661 1.00 62.72 614 ASN A C 1
ATOM 4731 O O . ASN A 1 614 ? 43.863 -9.559 -37.597 1.00 62.72 614 ASN A O 1
ATOM 4735 N N . ALA A 1 615 ? 45.437 -8.389 -36.480 1.00 50.25 615 ALA A N 1
ATOM 4736 C CA . ALA A 1 615 ? 45.467 -7.282 -37.429 1.00 50.25 615 ALA A CA 1
ATOM 4737 C C . ALA A 1 615 ? 45.805 -7.788 -38.849 1.00 50.25 615 ALA A C 1
ATOM 4739 O O . ALA A 1 615 ? 46.633 -8.699 -38.989 1.00 50.25 615 ALA A O 1
ATOM 4740 N N . PRO A 1 616 ? 45.210 -7.216 -39.912 1.00 42.44 616 PRO A N 1
ATOM 4741 C CA . PRO A 1 616 ? 45.697 -7.454 -41.261 1.00 42.44 616 PRO A CA 1
ATOM 4742 C C . PRO A 1 616 ? 47.133 -6.927 -41.351 1.00 42.44 616 PRO A C 1
ATOM 4744 O O . PRO A 1 616 ? 47.384 -5.738 -41.169 1.00 42.44 616 PRO A O 1
ATOM 4747 N N . THR A 1 617 ? 48.086 -7.821 -41.607 1.00 38.78 617 THR A N 1
ATOM 4748 C CA . THR A 1 617 ? 49.480 -7.459 -41.877 1.00 38.78 617 THR A CA 1
ATOM 4749 C C . THR A 1 617 ? 49.534 -6.591 -43.128 1.00 38.78 617 THR A C 1
ATOM 4751 O O . THR A 1 617 ? 49.276 -7.076 -44.231 1.00 38.78 617 THR A O 1
ATOM 4754 N N . ALA A 1 618 ? 49.848 -5.308 -42.951 1.00 38.84 618 ALA A N 1
ATOM 4755 C CA . ALA A 1 618 ? 50.041 -4.381 -44.053 1.00 38.84 618 ALA A CA 1
ATOM 4756 C C . ALA A 1 618 ? 51.328 -4.747 -44.813 1.00 38.84 618 ALA A C 1
ATOM 4758 O O . ALA A 1 618 ? 52.428 -4.526 -44.313 1.00 38.84 618 ALA A O 1
ATOM 4759 N N . GLY A 1 619 ? 51.171 -5.303 -46.017 1.00 36.25 619 GLY A N 1
ATOM 4760 C CA . GLY A 1 619 ? 52.272 -5.666 -46.914 1.00 36.25 619 GLY A CA 1
ATOM 4761 C C . GLY A 1 619 ? 52.894 -7.038 -46.626 1.00 36.25 619 GLY A C 1
ATOM 4762 O O . GLY A 1 619 ? 53.310 -7.329 -45.509 1.00 36.25 619 GLY A O 1
ATOM 4763 N N . GLY A 1 620 ? 52.990 -7.876 -47.664 1.00 32.41 620 GLY A N 1
ATOM 4764 C CA . GLY A 1 620 ? 53.705 -9.155 -47.607 1.00 32.41 620 GLY A CA 1
ATOM 4765 C C . GLY A 1 620 ? 52.905 -10.335 -48.149 1.00 32.41 620 GLY A C 1
ATOM 4766 O O . GLY A 1 620 ? 52.417 -11.165 -47.386 1.00 32.41 620 GLY A O 1
ATOM 4767 N N . ALA A 1 621 ? 52.811 -10.447 -49.476 1.00 41.59 621 ALA A N 1
ATOM 4768 C CA . ALA A 1 621 ? 52.465 -11.720 -50.092 1.00 41.59 621 ALA A CA 1
ATOM 4769 C C . ALA A 1 621 ? 53.635 -12.696 -49.891 1.00 41.59 621 ALA A C 1
ATOM 4771 O O . ALA A 1 621 ? 54.694 -12.527 -50.490 1.00 41.59 621 ALA A O 1
ATOM 4772 N N . VAL A 1 622 ? 53.439 -13.721 -49.060 1.00 36.75 622 VAL A N 1
ATOM 4773 C CA . VAL A 1 622 ? 54.320 -14.892 -49.001 1.00 36.75 622 VAL A CA 1
ATOM 4774 C C . VAL A 1 622 ? 53.476 -16.101 -49.377 1.00 36.75 622 VAL A C 1
ATOM 4776 O O . VAL A 1 622 ? 52.606 -16.530 -48.619 1.00 36.75 622 VAL A O 1
ATOM 4779 N N . ALA A 1 623 ? 53.691 -16.610 -50.587 1.00 41.56 623 ALA A N 1
ATOM 4780 C CA . ALA A 1 623 ? 53.056 -17.837 -51.044 1.00 41.56 623 ALA A CA 1
ATOM 4781 C C . ALA A 1 623 ? 53.636 -19.045 -50.288 1.00 41.56 623 ALA A C 1
ATOM 4783 O O . ALA A 1 623 ? 54.837 -19.095 -50.034 1.00 41.56 623 ALA A O 1
ATOM 4784 N N . GLY A 1 624 ? 52.797 -20.040 -49.979 1.00 45.34 624 GLY A N 1
ATOM 4785 C CA . GLY A 1 624 ? 53.266 -21.336 -49.471 1.00 45.34 624 GLY A CA 1
ATOM 4786 C C . GLY A 1 624 ? 53.219 -21.535 -47.952 1.00 45.34 624 GLY A C 1
ATOM 4787 O O . GLY A 1 624 ? 54.198 -21.974 -47.359 1.00 45.34 624 GLY A O 1
ATOM 4788 N N . ALA A 1 625 ? 52.063 -21.312 -47.323 1.00 32.81 625 ALA A N 1
ATOM 4789 C CA . ALA A 1 625 ? 51.731 -21.939 -46.040 1.00 32.81 625 ALA A CA 1
ATOM 4790 C C . ALA A 1 625 ? 50.276 -22.428 -46.072 1.00 32.81 625 ALA A C 1
ATOM 4792 O O . ALA A 1 625 ? 49.398 -21.730 -46.579 1.00 32.81 625 ALA A O 1
ATOM 4793 N N . ALA A 1 626 ? 50.025 -23.644 -45.578 1.00 36.88 626 ALA A N 1
ATOM 4794 C CA . ALA A 1 626 ? 48.724 -24.299 -45.698 1.00 36.88 626 ALA A CA 1
ATOM 4795 C C . ALA A 1 626 ? 47.586 -23.483 -45.054 1.00 36.88 626 ALA A C 1
ATOM 4797 O O . ALA A 1 626 ? 47.744 -22.934 -43.961 1.00 36.88 626 ALA A O 1
ATOM 4798 N N . PHE A 1 627 ? 46.419 -23.464 -45.711 1.00 40.09 627 PHE A N 1
ATOM 4799 C CA . PHE A 1 627 ? 45.180 -22.867 -45.202 1.00 40.09 627 PHE A CA 1
ATOM 4800 C C . PHE A 1 627 ? 44.667 -23.630 -43.967 1.00 40.09 627 PHE A C 1
ATOM 4802 O O . PHE A 1 627 ? 43.736 -24.430 -44.035 1.00 40.09 627 PHE A O 1
ATOM 4809 N N . SER A 1 628 ? 45.253 -23.355 -42.804 1.00 46.19 628 SER A N 1
ATOM 4810 C CA . SER A 1 628 ? 44.584 -23.611 -41.533 1.00 46.19 628 SER A CA 1
ATOM 4811 C C . SER A 1 628 ? 43.523 -22.519 -41.346 1.00 46.19 628 SER A C 1
ATOM 4813 O O . SER A 1 628 ? 43.869 -21.335 -41.441 1.00 46.19 628 SER A O 1
ATOM 4815 N N . PRO A 1 629 ? 42.235 -22.855 -41.138 1.00 48.09 629 PRO A N 1
ATOM 4816 C CA . PRO A 1 629 ? 41.184 -21.850 -41.035 1.00 48.09 629 PRO A CA 1
ATOM 4817 C C . PRO A 1 629 ? 41.503 -20.889 -39.885 1.00 48.09 629 PRO A C 1
ATOM 4819 O O . PRO A 1 629 ? 41.726 -21.319 -38.751 1.00 48.09 629 PRO A O 1
ATOM 4822 N N . ARG A 1 630 ? 41.537 -19.580 -40.174 1.00 56.84 630 ARG A N 1
ATOM 4823 C CA . ARG A 1 630 ? 41.773 -18.524 -39.175 1.00 56.84 630 ARG A CA 1
ATOM 4824 C C . ARG A 1 630 ? 40.590 -18.458 -38.203 1.00 56.84 630 ARG A C 1
ATOM 4826 O O . ARG A 1 630 ? 39.683 -17.654 -38.378 1.00 56.84 630 ARG A O 1
ATOM 4833 N N . ARG A 1 631 ? 40.606 -19.321 -37.187 1.00 65.81 631 ARG A N 1
ATOM 4834 C CA . ARG A 1 631 ? 39.626 -19.339 -36.094 1.00 65.81 631 ARG A CA 1
ATOM 4835 C C . ARG A 1 631 ? 39.738 -18.065 -35.264 1.00 65.81 631 ARG A C 1
ATOM 4837 O O . ARG A 1 631 ? 40.850 -17.646 -34.929 1.00 65.81 631 ARG A O 1
ATOM 4844 N N . LEU A 1 632 ? 38.594 -17.484 -34.910 1.00 78.00 632 LEU A N 1
ATOM 4845 C CA . LEU A 1 632 ? 38.527 -16.382 -33.955 1.00 78.00 632 LEU A CA 1
ATOM 4846 C C . LEU A 1 632 ? 39.084 -16.854 -32.600 1.00 78.00 632 LEU A C 1
ATOM 4848 O O . LEU A 1 632 ? 38.791 -17.965 -32.156 1.00 78.00 632 LEU A O 1
ATOM 4852 N N . ARG A 1 633 ? 39.903 -16.029 -31.943 1.00 81.38 633 ARG A N 1
ATOM 4853 C CA . ARG A 1 633 ? 40.346 -16.265 -30.560 1.00 81.38 633 ARG A CA 1
ATOM 4854 C C . ARG A 1 633 ? 39.593 -15.311 -29.643 1.00 81.38 633 ARG A C 1
ATOM 4856 O O . ARG A 1 633 ? 39.259 -14.208 -30.059 1.00 81.38 633 ARG A O 1
ATOM 4863 N N . ALA A 1 634 ? 39.367 -15.701 -28.397 1.00 83.81 634 ALA A N 1
ATOM 4864 C CA . ALA A 1 634 ? 38.884 -14.788 -27.369 1.00 83.81 634 ALA A CA 1
ATOM 4865 C C . ALA A 1 634 ? 39.459 -15.156 -26.003 1.00 83.81 634 ALA A C 1
ATOM 4867 O O . ALA A 1 634 ? 39.938 -16.272 -25.810 1.00 83.81 634 ALA A O 1
ATOM 4868 N N . ARG A 1 635 ? 39.392 -14.216 -25.061 1.00 83.94 635 ARG A N 1
ATOM 4869 C CA . ARG A 1 635 ? 39.467 -14.503 -23.625 1.00 83.94 635 ARG A CA 1
ATOM 4870 C C . ARG A 1 635 ? 38.052 -14.417 -23.079 1.00 83.94 635 ARG A C 1
ATOM 4872 O O . ARG A 1 635 ? 37.378 -13.414 -23.295 1.00 83.94 635 ARG A O 1
ATOM 4879 N N . VAL A 1 636 ? 37.594 -15.461 -22.401 1.00 87.44 636 VAL A N 1
ATOM 4880 C CA . VAL A 1 636 ? 36.253 -15.490 -21.813 1.00 87.44 636 VAL A CA 1
ATOM 4881 C C . VAL A 1 636 ? 36.379 -15.374 -20.299 1.00 87.44 636 VAL A C 1
ATOM 4883 O O . VAL A 1 636 ? 37.178 -16.077 -19.687 1.00 87.44 636 VAL A O 1
ATOM 4886 N N . ARG A 1 637 ? 35.588 -14.488 -19.692 1.00 87.69 637 ARG A N 1
ATOM 4887 C CA . ARG A 1 637 ? 35.396 -14.404 -18.240 1.00 87.69 637 ARG A CA 1
ATOM 4888 C C . ARG A 1 637 ? 33.928 -14.652 -17.942 1.00 87.69 637 ARG A C 1
ATOM 4890 O O . ARG A 1 637 ? 33.088 -13.837 -18.319 1.00 87.69 637 ARG A O 1
ATOM 4897 N N . ILE A 1 638 ? 33.624 -15.764 -17.281 1.00 87.06 638 ILE A N 1
ATOM 4898 C CA . ILE A 1 638 ? 32.254 -16.117 -16.899 1.00 87.06 638 ILE A CA 1
ATOM 4899 C C . ILE A 1 638 ? 32.067 -15.904 -15.399 1.00 87.06 638 ILE A C 1
ATOM 4901 O O . ILE A 1 638 ? 32.864 -16.379 -14.593 1.00 87.06 638 ILE A O 1
ATOM 4905 N N . THR A 1 639 ? 30.992 -15.220 -15.024 1.00 83.31 639 THR A N 1
ATOM 4906 C CA . THR A 1 639 ? 30.484 -15.168 -13.654 1.00 83.31 639 THR A CA 1
ATOM 4907 C C . THR A 1 639 ? 29.081 -15.759 -13.598 1.00 83.31 639 THR A C 1
ATOM 4909 O O . THR A 1 639 ? 28.276 -15.643 -14.523 1.00 83.31 639 THR A O 1
ATOM 4912 N N . THR A 1 640 ? 28.795 -16.438 -12.495 1.00 81.56 640 THR A N 1
ATOM 4913 C CA . THR A 1 640 ? 27.539 -17.151 -12.259 1.00 81.56 640 THR A CA 1
ATOM 4914 C C . THR A 1 640 ? 26.950 -16.710 -10.923 1.00 81.56 640 THR A C 1
ATOM 4916 O O . THR A 1 640 ? 27.675 -16.588 -9.929 1.00 81.56 640 THR A O 1
ATOM 4919 N N . ARG A 1 641 ? 25.638 -16.466 -10.876 1.00 73.81 641 ARG A N 1
ATOM 4920 C CA . ARG A 1 641 ? 24.901 -16.115 -9.649 1.00 73.81 641 ARG A CA 1
ATOM 4921 C C . ARG A 1 641 ? 23.606 -16.918 -9.562 1.00 73.81 641 ARG A C 1
ATOM 4923 O O . ARG A 1 641 ? 22.971 -17.159 -10.583 1.00 73.81 641 ARG A O 1
ATOM 4930 N N . ALA A 1 642 ? 23.262 -17.343 -8.343 1.00 60.00 642 ALA A N 1
ATOM 4931 C CA . ALA A 1 642 ? 22.174 -18.289 -8.059 1.00 60.00 642 ALA A CA 1
ATOM 4932 C C . ALA A 1 642 ? 22.260 -19.606 -8.870 1.00 60.00 642 ALA A C 1
ATOM 4934 O O . ALA A 1 642 ? 21.249 -20.205 -9.222 1.00 60.00 642 ALA A O 1
ATOM 4935 N N . LEU A 1 643 ? 23.484 -20.064 -9.161 1.00 62.53 643 LEU A N 1
ATOM 4936 C CA . LEU A 1 643 ? 23.761 -21.310 -9.882 1.00 62.53 643 LEU A CA 1
ATOM 4937 C C . LEU A 1 643 ? 24.481 -22.315 -8.975 1.00 62.53 643 LEU A C 1
ATOM 4939 O O . LEU A 1 643 ? 25.040 -21.958 -7.939 1.00 62.53 643 LEU A O 1
ATOM 4943 N N . TRP A 1 644 ? 24.380 -23.587 -9.349 1.00 67.94 644 TRP A N 1
ATOM 4944 C CA . TRP A 1 644 ? 24.546 -24.736 -8.457 1.00 67.94 644 TRP A CA 1
ATOM 4945 C C . TRP A 1 644 ? 25.977 -24.901 -7.939 1.00 67.94 644 TRP A C 1
ATOM 4947 O O . TRP A 1 644 ? 26.945 -24.714 -8.670 1.00 67.94 644 TRP A O 1
ATOM 4957 N N . VAL A 1 645 ? 26.091 -25.282 -6.665 1.00 58.41 645 VAL A N 1
ATOM 4958 C CA . VAL A 1 645 ? 27.367 -25.413 -5.953 1.00 58.41 645 VAL A CA 1
ATOM 4959 C C . VAL A 1 645 ? 28.015 -26.759 -6.294 1.00 58.41 645 VAL A C 1
ATOM 4961 O O . VAL A 1 645 ? 27.904 -27.720 -5.540 1.00 58.41 645 VAL A O 1
ATOM 4964 N N . ASP A 1 646 ? 28.662 -26.837 -7.454 1.00 67.50 646 ASP A N 1
ATOM 4965 C CA . ASP A 1 646 ? 29.326 -28.045 -7.968 1.00 67.50 646 ASP A CA 1
ATOM 4966 C C . ASP A 1 646 ? 30.862 -27.944 -7.977 1.00 67.50 646 ASP A C 1
ATOM 4968 O O . ASP A 1 646 ? 31.538 -28.556 -8.804 1.00 67.50 646 ASP A O 1
ATOM 4972 N N . GLU A 1 647 ? 31.405 -27.138 -7.059 1.00 67.38 647 GLU A N 1
ATOM 4973 C CA . GLU A 1 647 ? 32.841 -26.836 -6.924 1.00 67.38 647 GLU A CA 1
ATOM 4974 C C . GLU A 1 647 ? 33.455 -26.144 -8.161 1.00 67.38 647 GLU A C 1
ATOM 4976 O O . GLU A 1 647 ? 34.670 -25.983 -8.237 1.00 67.38 647 GLU A O 1
ATOM 4981 N N . GLY A 1 648 ? 32.627 -25.677 -9.106 1.00 71.19 648 GLY A N 1
ATOM 4982 C CA . GLY A 1 648 ? 33.053 -24.951 -10.305 1.00 71.19 648 GLY A CA 1
ATOM 4983 C C . GLY A 1 648 ? 33.103 -25.795 -11.581 1.00 71.19 648 GLY A C 1
ATOM 4984 O O . GLY A 1 648 ? 33.498 -25.273 -12.622 1.00 71.19 648 GLY A O 1
ATOM 4985 N N . ARG A 1 649 ? 32.669 -27.062 -11.553 1.00 81.94 649 ARG A N 1
ATOM 4986 C CA . ARG A 1 649 ? 32.696 -27.960 -12.728 1.00 81.94 649 ARG A CA 1
ATOM 4987 C C . ARG A 1 649 ? 31.871 -27.413 -13.891 1.00 81.94 649 ARG A C 1
ATOM 4989 O O . ARG A 1 649 ? 32.370 -27.335 -15.013 1.00 81.94 649 ARG A O 1
ATOM 4996 N N . LEU A 1 650 ? 30.654 -26.935 -13.623 1.00 84.88 650 LEU A N 1
ATOM 4997 C CA . LEU A 1 650 ? 29.848 -26.241 -14.624 1.00 84.88 650 LEU A CA 1
ATOM 4998 C C . LEU A 1 650 ? 30.563 -24.990 -15.146 1.00 84.88 650 LEU A C 1
ATOM 5000 O O . LEU A 1 650 ? 30.477 -24.697 -16.334 1.00 84.88 650 LEU A O 1
ATOM 5004 N N . LEU A 1 651 ? 31.264 -24.244 -14.288 1.00 85.94 651 LEU A N 1
ATOM 5005 C CA . LEU A 1 651 ? 31.974 -23.038 -14.710 1.00 85.94 651 LEU A CA 1
ATOM 5006 C C . LEU A 1 651 ? 33.105 -23.375 -15.692 1.00 85.94 651 LEU A C 1
ATOM 5008 O O . LEU A 1 651 ? 33.275 -22.656 -16.677 1.00 85.94 651 LEU A O 1
ATOM 5012 N N . GLU A 1 652 ? 33.834 -24.473 -15.486 1.00 86.69 652 GLU A N 1
ATOM 5013 C CA . GLU A 1 652 ? 34.815 -24.962 -16.460 1.00 86.69 652 GLU A CA 1
ATOM 5014 C C . GLU A 1 652 ? 34.168 -25.350 -17.793 1.00 86.69 652 GLU A C 1
ATOM 5016 O O . GLU A 1 652 ? 34.650 -24.949 -18.852 1.00 86.69 652 GLU A O 1
ATOM 5021 N N . ASP A 1 653 ? 33.081 -26.123 -17.761 1.00 88.69 653 ASP A N 1
ATOM 5022 C CA . ASP A 1 653 ? 32.398 -26.579 -18.975 1.00 88.69 653 ASP A CA 1
ATOM 5023 C C . ASP A 1 653 ? 31.756 -25.418 -19.739 1.00 88.69 653 ASP A C 1
ATOM 5025 O O . ASP A 1 653 ? 31.779 -25.394 -20.971 1.00 88.69 653 ASP A O 1
ATOM 5029 N N . LEU A 1 654 ? 31.278 -24.393 -19.031 1.00 90.75 654 LEU A N 1
ATOM 5030 C CA . LEU A 1 654 ? 30.865 -23.128 -19.628 1.00 90.75 654 LEU A CA 1
ATOM 5031 C C . LEU A 1 654 ? 32.035 -22.410 -20.314 1.00 90.75 654 LEU A C 1
ATOM 5033 O O . LEU A 1 654 ? 31.866 -21.987 -21.454 1.00 90.75 654 LEU A O 1
ATOM 5037 N N . HIS A 1 655 ? 33.222 -22.313 -19.700 1.00 90.38 655 HIS A N 1
ATOM 5038 C CA . HIS A 1 655 ? 34.391 -21.713 -20.365 1.00 90.38 655 HIS A CA 1
ATOM 5039 C C . HIS A 1 655 ? 34.783 -22.502 -21.625 1.00 90.38 655 HIS A C 1
ATOM 5041 O O . HIS A 1 655 ? 34.887 -21.904 -22.699 1.00 90.38 655 HIS A O 1
ATOM 5047 N N . LYS A 1 656 ? 34.890 -23.838 -21.536 1.00 90.25 656 LYS A N 1
ATOM 5048 C CA . LYS A 1 656 ? 35.191 -24.731 -22.677 1.00 90.25 656 LYS A CA 1
ATOM 5049 C C . LYS A 1 656 ? 34.194 -24.530 -23.824 1.00 90.25 656 LYS A C 1
ATOM 5051 O O . LYS A 1 656 ? 34.593 -24.383 -24.979 1.00 90.25 656 LYS A O 1
ATOM 5056 N N . VAL A 1 657 ? 32.894 -24.498 -23.520 1.00 92.38 657 VAL A N 1
ATOM 5057 C CA . VAL A 1 657 ? 31.825 -24.334 -24.519 1.00 92.38 657 VAL A CA 1
ATOM 5058 C C . VAL A 1 657 ? 31.812 -22.926 -25.120 1.00 92.38 657 VAL A C 1
ATOM 5060 O O . VAL A 1 657 ? 31.609 -22.796 -26.327 1.00 92.38 657 VAL A O 1
ATOM 5063 N N . CYS A 1 658 ? 32.074 -21.879 -24.334 1.00 91.62 658 CYS A N 1
ATOM 5064 C CA . CYS A 1 658 ? 32.203 -20.511 -24.838 1.00 91.62 658 CYS A CA 1
ATOM 5065 C C . CYS A 1 658 ? 33.392 -20.363 -25.793 1.00 91.62 658 CYS A C 1
ATOM 5067 O O . CYS A 1 658 ? 33.216 -19.884 -26.912 1.00 91.62 658 CYS A O 1
ATOM 5069 N N . GLU A 1 659 ? 34.585 -20.809 -25.398 1.00 89.12 659 GLU A N 1
ATOM 5070 C CA . GLU A 1 659 ? 35.780 -20.752 -26.249 1.00 89.12 659 GLU A CA 1
ATOM 5071 C C . GLU A 1 659 ? 35.601 -21.573 -27.531 1.00 89.12 659 GLU A C 1
ATOM 5073 O O . GLU A 1 659 ? 35.909 -21.091 -28.623 1.00 89.12 659 GLU A O 1
ATOM 5078 N N . ALA A 1 660 ? 35.019 -22.774 -27.431 1.00 90.19 660 ALA A N 1
ATOM 5079 C CA . ALA A 1 660 ? 34.707 -23.608 -28.588 1.00 90.19 660 ALA A CA 1
ATOM 5080 C C . ALA A 1 660 ? 33.668 -22.966 -29.524 1.00 90.19 660 ALA A C 1
ATOM 5082 O O . ALA A 1 660 ? 33.792 -23.104 -30.742 1.00 90.19 660 ALA A O 1
ATOM 5083 N N . ALA A 1 661 ? 32.662 -22.270 -28.984 1.00 91.38 661 ALA A N 1
ATOM 5084 C CA . ALA A 1 661 ? 31.666 -21.543 -29.769 1.00 91.38 661 ALA A CA 1
ATOM 5085 C C . ALA A 1 661 ? 32.290 -20.355 -30.514 1.00 91.38 661 ALA A C 1
ATOM 5087 O O . ALA A 1 661 ? 32.023 -20.173 -31.700 1.00 91.38 661 ALA A O 1
ATOM 5088 N N . VAL A 1 662 ? 33.175 -19.594 -29.862 1.00 90.12 662 VAL A N 1
ATOM 5089 C CA . VAL A 1 662 ? 33.917 -18.499 -30.507 1.00 90.12 662 VAL A CA 1
ATOM 5090 C C . VAL A 1 662 ? 34.859 -19.032 -31.591 1.00 90.12 662 VAL A C 1
ATOM 5092 O O . VAL A 1 662 ? 34.863 -18.519 -32.708 1.00 90.12 662 VAL A O 1
ATOM 5095 N N . ALA A 1 663 ? 35.611 -20.099 -31.312 1.00 87.94 663 ALA A N 1
ATOM 5096 C CA . ALA A 1 663 ? 36.587 -20.681 -32.237 1.00 87.94 663 ALA A CA 1
ATOM 5097 C C . ALA A 1 663 ? 35.970 -21.362 -33.478 1.00 87.94 663 ALA A C 1
ATOM 5099 O O . ALA A 1 663 ? 36.703 -21.797 -34.374 1.00 87.94 663 ALA A O 1
ATOM 5100 N N . GLN A 1 664 ? 34.641 -21.484 -33.543 1.00 86.50 664 GLN A N 1
ATOM 5101 C CA . GLN A 1 664 ? 33.893 -21.941 -34.720 1.00 86.50 664 GLN A CA 1
ATOM 5102 C C . GLN A 1 664 ? 33.424 -20.792 -35.623 1.00 86.50 664 GLN A C 1
ATOM 5104 O O . GLN A 1 664 ? 33.042 -21.048 -36.763 1.00 86.50 664 GLN A O 1
ATOM 5109 N N . LEU A 1 665 ? 33.470 -19.543 -35.152 1.00 87.44 665 LEU A N 1
ATOM 5110 C CA . LEU A 1 665 ? 33.044 -18.382 -35.928 1.00 87.44 665 LEU A CA 1
ATOM 5111 C C . LEU A 1 665 ? 34.142 -17.894 -36.892 1.00 87.44 665 LEU A C 1
ATOM 5113 O O . LEU A 1 665 ? 35.337 -18.021 -36.590 1.00 87.44 665 LEU A O 1
ATOM 5117 N N . PRO A 1 666 ? 33.757 -17.320 -38.048 1.00 84.75 666 PRO A N 1
ATOM 5118 C CA . PRO A 1 666 ? 34.707 -16.781 -39.012 1.00 84.75 666 PRO A CA 1
ATOM 5119 C C . PRO A 1 666 ? 35.371 -15.490 -38.483 1.00 84.75 666 PRO A C 1
ATOM 5121 O O . PRO A 1 666 ? 34.800 -14.794 -37.637 1.00 84.75 666 PRO A O 1
ATOM 5124 N N . PRO A 1 667 ? 36.591 -15.153 -38.942 1.00 77.62 667 PRO A N 1
ATOM 5125 C CA . PRO A 1 667 ? 37.422 -14.102 -38.339 1.00 77.62 667 PRO A CA 1
ATOM 5126 C C . PRO A 1 667 ? 36.862 -12.675 -38.493 1.00 77.62 667 PRO A C 1
ATOM 5128 O O . PRO A 1 667 ? 37.289 -11.761 -37.787 1.00 77.62 667 PRO A O 1
ATOM 5131 N N . ASP A 1 668 ? 35.909 -12.479 -39.397 1.00 79.06 668 ASP A N 1
ATOM 5132 C CA . ASP A 1 668 ? 35.209 -11.239 -39.744 1.00 79.06 668 ASP A CA 1
ATOM 5133 C C . ASP A 1 668 ? 33.819 -11.104 -39.085 1.00 79.06 668 ASP A C 1
ATOM 5135 O O . ASP A 1 668 ? 33.171 -10.070 -39.224 1.00 79.06 668 ASP A O 1
ATOM 5139 N N . VAL A 1 669 ? 33.380 -12.094 -38.294 1.00 84.81 669 VAL A N 1
ATOM 5140 C CA . VAL A 1 669 ? 32.061 -12.105 -37.630 1.00 84.81 669 VAL A CA 1
ATOM 5141 C C . VAL A 1 669 ? 31.792 -10.840 -36.794 1.00 84.81 669 VAL A C 1
ATOM 5143 O O . VAL A 1 669 ? 32.675 -10.347 -36.088 1.00 84.81 669 VAL A O 1
ATOM 5146 N N . LEU A 1 670 ? 30.563 -10.316 -36.814 1.00 86.12 670 LEU A N 1
ATOM 5147 C CA . LEU A 1 670 ? 30.168 -9.187 -35.958 1.00 86.12 670 LEU A CA 1
ATOM 5148 C C . LEU A 1 670 ? 30.057 -9.610 -34.482 1.00 86.12 670 LEU A C 1
ATOM 5150 O O . LEU A 1 670 ? 29.593 -10.711 -34.189 1.00 86.12 670 LEU A O 1
ATOM 5154 N N . LEU A 1 671 ? 30.396 -8.712 -33.547 1.00 85.56 671 LEU A N 1
ATOM 5155 C CA . LEU A 1 671 ? 30.335 -8.983 -32.099 1.00 85.56 671 LEU A CA 1
ATOM 5156 C C . LEU A 1 671 ? 28.948 -9.470 -31.641 1.00 85.56 671 LEU A C 1
ATOM 5158 O O . LEU A 1 671 ? 28.866 -10.446 -30.910 1.00 85.56 671 LEU A O 1
ATOM 5162 N N . VAL A 1 672 ? 27.861 -8.901 -32.171 1.00 86.44 672 VAL A N 1
ATOM 5163 C CA . VAL A 1 672 ? 26.476 -9.334 -31.877 1.00 86.44 672 VAL A CA 1
ATOM 5164 C C . VAL A 1 672 ? 26.227 -10.807 -32.251 1.00 86.44 672 VAL A C 1
ATOM 5166 O O . VAL A 1 672 ? 25.477 -11.520 -31.583 1.00 86.44 672 VAL A O 1
ATOM 5169 N N . ALA A 1 673 ? 26.876 -11.305 -33.307 1.00 87.12 673 ALA A N 1
ATOM 5170 C CA . ALA A 1 673 ? 26.798 -12.715 -33.680 1.00 87.12 673 ALA A CA 1
ATOM 5171 C C . ALA A 1 673 ? 27.690 -13.600 -32.788 1.00 87.12 673 ALA A C 1
ATOM 5173 O O . ALA A 1 673 ? 27.320 -14.749 -32.536 1.00 87.12 673 ALA A O 1
ATOM 5174 N N . VAL A 1 674 ? 28.794 -13.072 -32.240 1.00 87.81 674 VAL A N 1
ATOM 5175 C CA . VAL A 1 674 ? 29.554 -13.729 -31.158 1.00 87.81 674 VAL A CA 1
ATOM 5176 C C . VAL A 1 674 ? 28.679 -13.855 -29.909 1.00 87.81 674 VAL A C 1
ATOM 5178 O O . VAL A 1 674 ? 28.503 -14.965 -29.411 1.00 87.81 674 VAL A O 1
ATOM 5181 N N . GLU A 1 675 ? 28.052 -12.763 -29.464 1.00 91.62 675 GLU A N 1
ATOM 5182 C CA . GLU A 1 675 ? 27.152 -12.731 -28.302 1.00 91.62 675 GLU A CA 1
ATOM 5183 C C . GLU A 1 675 ? 26.021 -13.750 -28.433 1.00 91.62 675 GLU A C 1
ATOM 5185 O O . GLU A 1 675 ? 25.831 -14.573 -27.538 1.00 91.62 675 GLU A O 1
ATOM 5190 N N . ARG A 1 676 ? 25.313 -13.763 -29.572 1.00 91.81 676 ARG A N 1
ATOM 5191 C CA . ARG A 1 676 ? 24.235 -14.729 -29.832 1.00 91.81 676 ARG A CA 1
ATOM 5192 C C . ARG A 1 676 ? 24.736 -16.174 -29.793 1.00 91.81 676 ARG A C 1
ATOM 5194 O O . ARG A 1 676 ? 24.139 -17.005 -29.111 1.00 91.81 676 ARG A O 1
ATOM 5201 N N . THR A 1 677 ? 25.833 -16.472 -30.490 1.00 93.56 677 THR A N 1
ATOM 5202 C CA . THR A 1 677 ? 26.364 -17.843 -30.606 1.00 93.56 677 THR A CA 1
ATOM 5203 C C . THR A 1 677 ? 26.845 -18.372 -29.257 1.00 93.56 677 THR A C 1
ATOM 5205 O O . THR A 1 677 ? 26.526 -19.504 -28.887 1.00 93.56 677 THR A O 1
ATOM 5208 N N . VAL A 1 678 ? 27.560 -17.546 -28.489 1.00 93.50 678 VAL A N 1
ATOM 5209 C CA . VAL A 1 678 ? 28.020 -17.885 -27.137 1.00 93.50 678 VAL A CA 1
ATOM 5210 C C . VAL A 1 678 ? 26.830 -18.021 -26.182 1.00 93.50 678 VAL A C 1
ATOM 5212 O O . VAL A 1 678 ? 26.776 -18.990 -25.428 1.00 93.50 678 VAL A O 1
ATOM 5215 N N . ALA A 1 679 ? 25.826 -17.140 -26.258 1.00 93.88 679 ALA A N 1
ATOM 5216 C CA . ALA A 1 679 ? 24.645 -17.217 -25.397 1.00 93.88 679 ALA A CA 1
ATOM 5217 C C . ALA A 1 679 ? 23.851 -18.510 -25.628 1.00 93.88 679 ALA A C 1
ATOM 5219 O O . ALA A 1 679 ? 23.422 -19.168 -24.681 1.00 93.88 679 ALA A O 1
ATOM 5220 N N . GLU A 1 680 ? 23.671 -18.914 -26.886 1.00 94.94 680 GLU A N 1
ATOM 5221 C CA . GLU A 1 680 ? 23.077 -20.208 -27.218 1.00 94.94 680 GLU A CA 1
ATOM 5222 C C . GLU A 1 680 ? 23.923 -21.393 -26.739 1.00 94.94 680 GLU A C 1
ATOM 5224 O O . GLU A 1 680 ? 23.369 -22.385 -26.263 1.00 94.94 680 GLU A O 1
ATOM 5229 N N . ALA A 1 681 ? 25.250 -21.312 -26.862 1.00 94.56 681 ALA A N 1
ATOM 5230 C CA . ALA A 1 681 ? 26.158 -22.369 -26.432 1.00 94.56 681 ALA A CA 1
ATOM 5231 C C . ALA A 1 681 ? 26.101 -22.572 -24.906 1.00 94.56 681 ALA A C 1
ATOM 5233 O O . ALA A 1 681 ? 25.916 -23.704 -24.457 1.00 94.56 681 ALA A O 1
ATOM 5234 N N . ILE A 1 682 ? 26.120 -21.485 -24.124 1.00 93.00 682 ILE A N 1
ATOM 5235 C CA . ILE A 1 682 ? 25.882 -21.486 -22.670 1.00 93.00 682 ILE A CA 1
ATOM 5236 C C . ILE A 1 682 ? 24.523 -22.121 -22.346 1.00 93.00 682 ILE A C 1
ATOM 5238 O O . ILE A 1 682 ? 24.463 -23.073 -21.570 1.00 93.00 682 ILE A O 1
ATOM 5242 N N . ARG A 1 683 ? 23.427 -21.660 -22.975 1.00 93.31 683 ARG A N 1
ATOM 5243 C CA . ARG A 1 683 ? 22.076 -22.210 -22.733 1.00 93.31 683 ARG A CA 1
ATOM 5244 C C . ARG A 1 683 ? 21.997 -23.708 -23.037 1.00 93.31 683 ARG A C 1
ATOM 5246 O O . ARG A 1 683 ? 21.364 -24.448 -22.284 1.00 93.31 683 ARG A O 1
ATOM 5253 N N . ARG A 1 684 ? 22.641 -24.173 -24.116 1.00 94.19 684 ARG A N 1
ATOM 5254 C CA . ARG A 1 684 ? 22.745 -25.605 -24.450 1.00 94.19 684 ARG A CA 1
ATOM 5255 C C . ARG A 1 684 ? 23.557 -26.370 -23.403 1.00 94.19 684 ARG A C 1
ATOM 5257 O O . ARG A 1 684 ? 23.120 -27.448 -23.015 1.00 94.19 684 ARG A O 1
ATOM 5264 N N . CYS A 1 685 ? 24.667 -25.812 -22.916 1.00 92.00 685 CYS A N 1
ATOM 5265 C CA . CYS A 1 685 ? 25.499 -26.410 -21.870 1.00 92.00 685 CYS A CA 1
ATOM 5266 C C . CYS A 1 685 ? 24.720 -26.593 -20.557 1.00 92.00 685 CYS A C 1
ATOM 5268 O O . CYS A 1 685 ? 24.564 -27.725 -20.102 1.00 92.00 685 CYS A O 1
ATOM 5270 N N . CYS A 1 686 ? 24.115 -25.529 -20.013 1.00 90.00 686 CYS A N 1
ATOM 5271 C CA . CYS A 1 686 ? 23.295 -25.614 -18.797 1.00 90.00 686 CYS A CA 1
ATOM 5272 C C . CYS A 1 686 ? 22.145 -26.625 -18.956 1.00 90.00 686 CYS A C 1
ATOM 5274 O O . CYS A 1 686 ? 21.987 -27.538 -18.143 1.00 90.00 686 CYS A O 1
ATOM 5276 N N . LYS A 1 687 ? 21.395 -26.547 -20.066 1.00 90.56 687 LYS A N 1
ATOM 5277 C CA . LYS A 1 687 ? 20.297 -27.485 -20.342 1.00 90.56 687 LYS A CA 1
ATOM 5278 C C . LYS A 1 687 ? 20.785 -28.930 -20.496 1.00 90.56 687 LYS A C 1
ATOM 5280 O O . LYS A 1 687 ? 20.057 -29.848 -20.124 1.00 90.56 687 LYS A O 1
ATOM 5285 N N . ALA A 1 688 ? 21.978 -29.172 -21.033 1.00 90.88 688 ALA A N 1
ATOM 5286 C CA . ALA A 1 688 ? 22.550 -30.515 -21.097 1.00 90.88 688 ALA A CA 1
ATOM 5287 C C . ALA A 1 688 ? 22.891 -31.028 -19.690 1.00 90.88 688 ALA A C 1
ATOM 5289 O O . ALA A 1 688 ? 22.387 -32.091 -19.308 1.00 90.88 688 ALA A O 1
ATOM 5290 N N . TYR A 1 689 ? 23.650 -30.228 -18.933 1.00 88.69 689 TYR A N 1
ATOM 5291 C CA . TYR A 1 689 ? 24.220 -30.542 -17.621 1.00 88.69 689 TYR A CA 1
ATOM 5292 C C . TYR A 1 689 ? 23.156 -30.851 -16.559 1.00 88.69 689 TYR A C 1
ATOM 5294 O O . TYR A 1 689 ? 23.233 -31.879 -15.894 1.00 88.69 689 TYR A O 1
ATOM 5302 N N . ASN A 1 690 ? 22.120 -30.013 -16.428 1.00 85.31 690 ASN A N 1
ATOM 5303 C CA . ASN A 1 690 ? 21.131 -30.140 -15.344 1.00 85.31 690 ASN A CA 1
ATOM 5304 C C . ASN A 1 690 ? 19.686 -29.759 -15.722 1.00 85.31 690 ASN A C 1
ATOM 5306 O O . ASN A 1 690 ? 18.843 -29.578 -14.846 1.00 85.31 690 ASN A O 1
ATOM 5310 N N . LYS A 1 691 ? 19.381 -29.668 -17.024 1.00 88.50 691 LYS A N 1
ATOM 5311 C CA . LYS A 1 691 ? 18.044 -29.370 -17.590 1.00 88.50 691 LYS A CA 1
ATOM 5312 C C . LYS A 1 691 ? 17.502 -27.954 -17.333 1.00 88.50 691 LYS A C 1
ATOM 5314 O O . LYS A 1 691 ? 16.402 -27.657 -17.803 1.00 88.50 691 LYS A O 1
ATOM 5319 N N . ARG A 1 692 ? 18.274 -27.074 -16.690 1.00 84.94 692 ARG A N 1
ATOM 5320 C CA . ARG A 1 692 ? 17.895 -25.686 -16.374 1.00 84.94 692 ARG A CA 1
ATOM 5321 C C . ARG A 1 692 ? 18.136 -24.722 -17.538 1.00 84.94 692 ARG A C 1
ATOM 5323 O O . ARG A 1 692 ? 18.779 -25.063 -18.536 1.00 84.94 692 ARG A O 1
ATOM 5330 N N . ARG A 1 693 ? 17.571 -23.523 -17.429 1.00 89.12 693 ARG A N 1
ATOM 5331 C CA . ARG A 1 693 ? 17.564 -22.448 -18.429 1.00 89.12 693 ARG A CA 1
ATOM 5332 C C . ARG A 1 693 ? 17.840 -21.094 -17.752 1.00 89.12 693 ARG A C 1
ATOM 5334 O O . ARG A 1 693 ? 16.939 -20.259 -17.719 1.00 89.12 693 ARG A O 1
ATOM 5341 N N . PRO A 1 694 ? 19.061 -20.869 -17.229 1.00 88.94 694 PRO A N 1
ATOM 5342 C CA . PRO A 1 694 ? 19.424 -19.579 -16.652 1.00 88.94 694 PRO A CA 1
ATOM 5343 C C . PRO A 1 694 ? 19.243 -18.450 -17.661 1.00 88.94 694 PRO A C 1
ATOM 5345 O O . PRO A 1 694 ? 19.360 -18.661 -18.877 1.00 88.94 694 PRO A O 1
ATOM 5348 N N . GLU A 1 695 ? 19.043 -17.236 -17.157 1.00 89.62 695 GLU A N 1
ATOM 5349 C CA . GLU A 1 695 ? 19.208 -16.058 -17.997 1.00 89.62 695 GLU A CA 1
ATOM 5350 C C . GLU A 1 695 ? 20.685 -15.934 -18.398 1.00 89.62 695 GLU A C 1
ATOM 5352 O O . GLU A 1 695 ? 21.597 -16.159 -17.597 1.00 89.62 695 GLU A O 1
ATOM 5357 N N . VAL A 1 696 ? 20.932 -15.617 -19.669 1.00 90.75 696 VAL A N 1
ATOM 5358 C CA . VAL A 1 696 ? 22.285 -15.572 -20.229 1.00 90.75 696 VAL A CA 1
ATOM 5359 C C . VAL A 1 696 ? 22.585 -14.196 -20.795 1.00 90.75 696 VAL A C 1
ATOM 5361 O O . VAL A 1 696 ? 21.979 -13.725 -21.767 1.00 90.75 696 VAL A O 1
ATOM 5364 N N . VAL A 1 697 ? 23.585 -13.575 -20.182 1.00 90.44 697 VAL A N 1
ATOM 5365 C CA . VAL A 1 697 ? 24.151 -12.290 -20.557 1.00 90.44 697 VAL A CA 1
ATOM 5366 C C . VAL A 1 697 ? 25.508 -12.545 -21.192 1.00 90.44 697 VAL A C 1
ATOM 5368 O O . VAL A 1 697 ? 26.431 -12.978 -20.515 1.00 90.44 697 VAL A O 1
ATOM 5371 N N . VAL A 1 698 ? 25.649 -12.279 -22.487 1.00 90.75 698 VAL A N 1
ATOM 5372 C CA . VAL A 1 698 ? 26.965 -12.232 -23.134 1.00 90.75 698 VAL A CA 1
ATOM 5373 C C . VAL A 1 698 ? 27.232 -10.797 -23.540 1.00 90.75 698 VAL A C 1
ATOM 5375 O O . VAL A 1 698 ? 26.328 -10.139 -24.051 1.00 90.75 698 VAL A O 1
ATOM 5378 N N . ILE A 1 699 ? 28.450 -10.337 -23.280 1.00 89.38 699 ILE A N 1
ATOM 5379 C CA . ILE A 1 699 ? 28.942 -9.016 -23.663 1.00 89.38 699 ILE A CA 1
ATOM 5380 C C . ILE A 1 699 ? 30.249 -9.254 -24.418 1.00 89.38 699 ILE A C 1
ATOM 5382 O O . ILE A 1 699 ? 31.206 -9.766 -23.830 1.00 89.38 699 ILE A O 1
ATOM 5386 N N . ALA A 1 700 ? 30.286 -8.959 -25.716 1.00 87.69 700 ALA A N 1
ATOM 5387 C CA . ALA A 1 700 ? 31.480 -9.159 -26.533 1.00 87.69 700 ALA A CA 1
ATOM 5388 C C . ALA A 1 700 ? 32.173 -7.827 -26.843 1.00 87.69 700 ALA A C 1
ATOM 5390 O O . ALA A 1 700 ? 31.553 -6.886 -27.333 1.00 87.69 700 ALA A O 1
ATOM 5391 N N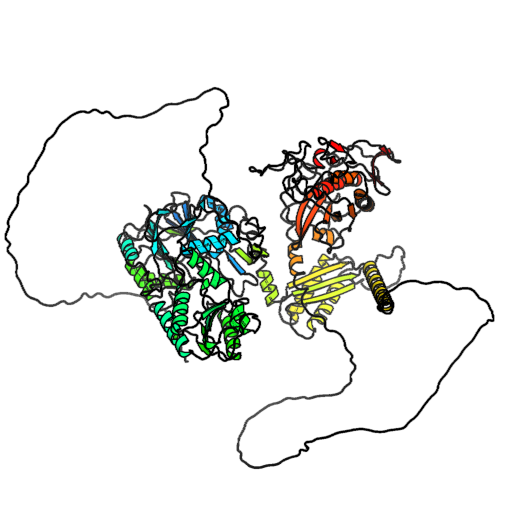 . HIS A 1 701 ? 33.483 -7.775 -26.616 1.00 86.44 701 HIS A N 1
ATOM 5392 C CA . HIS A 1 701 ? 34.332 -6.615 -26.892 1.00 86.44 701 HIS A CA 1
ATOM 5393 C C . HIS A 1 701 ? 35.447 -6.997 -27.875 1.00 86.44 701 HIS A C 1
ATOM 5395 O O . HIS A 1 701 ? 35.866 -8.150 -27.913 1.00 86.44 701 HIS A O 1
ATOM 5401 N N . GLU A 1 702 ? 35.962 -6.048 -28.662 1.00 84.31 702 GLU A N 1
ATOM 5402 C CA . GLU A 1 702 ? 37.247 -6.243 -29.356 1.00 84.31 702 GLU A CA 1
ATOM 5403 C C . GLU A 1 702 ? 38.382 -6.098 -28.329 1.00 84.31 702 GLU A C 1
ATOM 5405 O O . GLU A 1 702 ? 38.405 -5.147 -27.548 1.00 84.31 702 GLU A O 1
ATOM 5410 N N . TRP A 1 703 ? 39.339 -7.022 -28.332 1.00 73.62 703 TRP A N 1
ATOM 5411 C CA . TRP A 1 703 ? 40.512 -6.960 -27.465 1.00 73.62 703 TRP A CA 1
ATOM 5412 C C . TRP A 1 703 ? 41.551 -5.976 -28.022 1.00 73.62 703 TRP A C 1
ATOM 5414 O O . TRP A 1 703 ? 42.259 -6.297 -28.980 1.00 73.62 703 TRP A O 1
ATOM 5424 N N . ASP A 1 704 ? 41.689 -4.804 -27.395 1.00 63.41 704 ASP A N 1
ATOM 5425 C CA . ASP A 1 704 ? 42.785 -3.867 -27.673 1.00 63.41 704 ASP A CA 1
ATOM 5426 C C . ASP A 1 704 ? 44.074 -4.277 -26.920 1.00 63.41 704 ASP A C 1
ATOM 5428 O O . ASP A 1 704 ? 44.103 -4.261 -25.683 1.00 63.41 704 ASP A O 1
ATOM 5432 N N . PRO A 1 705 ? 45.186 -4.585 -27.623 1.00 55.25 705 PRO A N 1
ATOM 5433 C CA . PRO A 1 705 ? 46.476 -4.852 -26.989 1.00 55.25 705 PRO A CA 1
ATOM 5434 C C . PRO A 1 705 ? 47.019 -3.693 -26.134 1.00 55.25 705 PRO A C 1
ATOM 5436 O O . PRO A 1 705 ? 47.816 -3.936 -25.224 1.00 55.25 705 PRO A O 1
ATOM 5439 N N . ARG A 1 706 ? 46.630 -2.439 -26.409 1.00 48.91 706 ARG A N 1
ATOM 5440 C CA . ARG A 1 706 ? 47.155 -1.243 -25.723 1.00 48.91 706 ARG A CA 1
ATOM 5441 C C . ARG A 1 706 ? 46.556 -1.063 -24.331 1.00 48.91 706 ARG A C 1
ATOM 5443 O O . ARG A 1 706 ? 47.292 -0.718 -23.408 1.00 48.91 706 ARG A O 1
ATOM 5450 N N . ALA A 1 707 ? 45.271 -1.376 -24.155 1.00 48.28 707 ALA A N 1
ATOM 5451 C CA . ALA A 1 707 ? 44.594 -1.322 -22.858 1.00 48.28 707 ALA A CA 1
ATOM 5452 C C . ALA A 1 707 ? 45.275 -2.226 -21.809 1.00 48.28 707 ALA A C 1
ATOM 5454 O O . ALA A 1 707 ? 45.528 -1.805 -20.679 1.00 48.28 707 ALA A O 1
ATOM 5455 N N . GLY A 1 708 ? 45.670 -3.444 -22.204 1.00 45.91 708 GLY A N 1
ATOM 5456 C CA . GLY A 1 708 ? 46.409 -4.364 -21.331 1.00 45.91 708 GLY A CA 1
ATOM 5457 C C . GLY A 1 708 ? 47.802 -3.856 -20.933 1.00 45.91 708 GLY A C 1
ATOM 5458 O O . GLY A 1 708 ? 48.222 -4.040 -19.790 1.00 45.91 708 GLY A O 1
ATOM 5459 N N . ALA A 1 709 ? 48.507 -3.178 -21.845 1.00 43.50 709 ALA A N 1
ATOM 5460 C CA . ALA A 1 709 ? 49.813 -2.580 -21.563 1.00 43.50 709 ALA A CA 1
ATOM 5461 C C . ALA A 1 709 ? 49.707 -1.358 -20.631 1.00 43.50 709 ALA A C 1
ATOM 5463 O O . ALA A 1 709 ? 50.531 -1.204 -19.728 1.00 43.50 709 ALA A O 1
ATOM 5464 N N . ALA A 1 710 ? 48.674 -0.525 -20.801 1.00 42.12 710 ALA A N 1
ATOM 5465 C CA . ALA A 1 710 ? 48.402 0.612 -19.924 1.00 42.12 710 ALA A CA 1
ATOM 5466 C C . ALA A 1 710 ? 48.094 0.160 -18.486 1.00 42.12 710 ALA A C 1
ATOM 5468 O O . ALA A 1 710 ? 48.725 0.650 -17.548 1.00 42.12 710 ALA A O 1
ATOM 5469 N N . ALA A 1 711 ? 47.215 -0.836 -18.320 1.00 42.19 711 ALA A N 1
ATOM 5470 C CA . ALA A 1 711 ? 46.877 -1.404 -17.014 1.00 42.19 711 ALA A CA 1
ATOM 5471 C C . ALA A 1 711 ? 48.095 -2.044 -16.319 1.00 42.19 711 ALA A C 1
ATOM 5473 O O . ALA A 1 711 ? 48.332 -1.795 -15.138 1.00 42.19 711 ALA A O 1
ATOM 5474 N N . ALA A 1 712 ? 48.925 -2.799 -17.051 1.00 44.16 712 ALA A N 1
ATOM 5475 C CA . ALA A 1 712 ? 50.167 -3.358 -16.510 1.00 44.16 712 ALA A CA 1
ATOM 5476 C C . ALA A 1 712 ? 51.162 -2.261 -16.083 1.00 44.16 712 ALA A C 1
ATOM 5478 O O . ALA A 1 712 ? 51.716 -2.316 -14.986 1.00 44.16 712 ALA A O 1
ATOM 5479 N N . ALA A 1 713 ? 51.342 -1.217 -16.899 1.00 45.06 713 ALA A N 1
ATOM 5480 C CA . ALA A 1 713 ? 52.193 -0.076 -16.561 1.00 45.06 713 ALA A CA 1
ATOM 5481 C C . ALA A 1 713 ? 51.644 0.761 -15.389 1.00 45.06 713 ALA A C 1
ATOM 5483 O O . ALA A 1 713 ? 52.406 1.450 -14.710 1.00 45.06 713 ALA A O 1
ATOM 5484 N N . GLN A 1 714 ? 50.334 0.745 -15.144 1.00 44.81 714 GLN A N 1
ATOM 5485 C CA . GLN A 1 714 ? 49.705 1.408 -14.000 1.00 44.81 714 GLN A CA 1
ATOM 5486 C C . GLN A 1 714 ? 49.844 0.576 -12.718 1.00 44.81 714 GLN A C 1
ATOM 5488 O O . GLN A 1 714 ? 50.186 1.137 -11.680 1.00 44.81 714 GLN A O 1
ATOM 5493 N N . ALA A 1 715 ? 49.707 -0.751 -12.800 1.00 46.38 715 ALA A N 1
ATOM 5494 C CA . ALA A 1 715 ? 49.971 -1.668 -11.690 1.00 46.38 715 ALA A CA 1
ATOM 5495 C C . ALA A 1 715 ? 51.444 -1.634 -11.237 1.00 46.38 715 ALA A C 1
ATOM 5497 O O . ALA A 1 715 ? 51.713 -1.592 -10.038 1.00 46.38 715 ALA A O 1
ATOM 5498 N N . ILE A 1 716 ? 52.398 -1.567 -12.177 1.00 57.00 716 ILE A N 1
ATOM 5499 C CA . ILE A 1 716 ? 53.828 -1.380 -11.867 1.00 57.00 716 ILE A CA 1
ATOM 5500 C C . ILE A 1 716 ? 54.044 -0.044 -11.138 1.00 57.00 716 ILE A C 1
ATOM 5502 O O . ILE A 1 716 ? 54.607 -0.028 -10.049 1.00 57.00 716 ILE A O 1
ATOM 5506 N N . ARG A 1 717 ? 53.491 1.064 -11.656 1.00 47.56 717 ARG A N 1
ATOM 5507 C CA . ARG A 1 717 ? 53.587 2.384 -11.002 1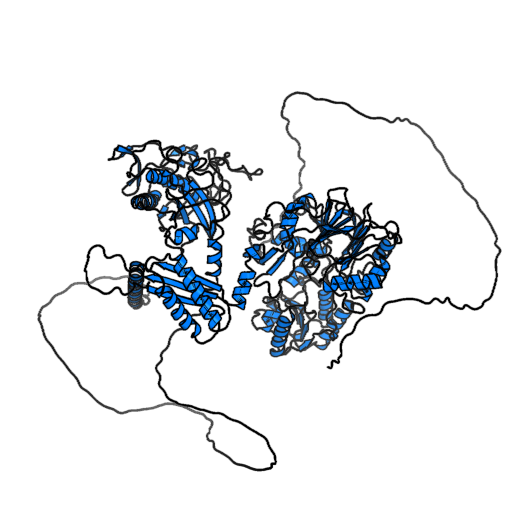.00 47.56 717 ARG A CA 1
ATOM 5508 C C . ARG A 1 717 ? 52.929 2.435 -9.616 1.00 47.56 717 ARG A C 1
ATOM 5510 O O . ARG A 1 717 ? 53.408 3.160 -8.749 1.00 47.56 717 ARG A O 1
ATOM 5517 N N . GLN A 1 718 ? 51.868 1.664 -9.378 1.00 48.66 718 GLN A N 1
ATOM 5518 C CA . GLN A 1 718 ? 51.255 1.525 -8.051 1.00 48.66 718 GLN A CA 1
ATOM 5519 C C . GLN A 1 718 ? 52.114 0.684 -7.093 1.00 48.66 718 GLN A C 1
ATOM 5521 O O . GLN A 1 718 ? 52.212 1.029 -5.916 1.00 48.66 718 GLN A O 1
ATOM 5526 N N . ALA A 1 719 ? 52.788 -0.363 -7.580 1.00 47.72 719 ALA A N 1
ATOM 5527 C CA . ALA A 1 719 ? 53.757 -1.127 -6.792 1.00 47.72 719 ALA A CA 1
ATOM 5528 C C . ALA A 1 719 ? 54.986 -0.277 -6.411 1.00 47.72 719 ALA A C 1
ATOM 5530 O O . ALA A 1 719 ? 55.402 -0.284 -5.251 1.00 47.72 719 ALA A O 1
ATOM 5531 N N . ASP A 1 720 ? 55.505 0.529 -7.341 1.00 46.34 720 ASP A N 1
ATOM 5532 C CA . ASP A 1 720 ? 56.608 1.464 -7.084 1.00 46.34 720 ASP A CA 1
ATOM 5533 C C . ASP A 1 720 ? 56.208 2.554 -6.067 1.00 46.34 720 ASP A C 1
ATOM 5535 O O . ASP A 1 720 ? 56.967 2.868 -5.146 1.00 46.34 720 ASP A O 1
ATOM 5539 N N . ALA A 1 721 ? 54.981 3.084 -6.158 1.00 45.75 721 ALA A N 1
ATOM 5540 C CA . ALA A 1 721 ? 54.440 4.041 -5.188 1.00 45.75 721 ALA A CA 1
ATOM 5541 C C . ALA A 1 721 ? 54.232 3.426 -3.784 1.00 45.75 721 ALA A C 1
ATOM 5543 O O . ALA A 1 721 ? 54.460 4.095 -2.768 1.00 45.75 721 ALA A O 1
ATOM 5544 N N . ALA A 1 722 ? 53.856 2.145 -3.704 1.00 43.44 722 ALA A N 1
ATOM 5545 C CA . ALA A 1 722 ? 53.780 1.403 -2.443 1.00 43.44 722 ALA A CA 1
ATOM 5546 C C . ALA A 1 722 ? 55.175 1.179 -1.821 1.00 43.44 722 ALA A C 1
ATOM 5548 O O . ALA A 1 722 ? 55.346 1.317 -0.608 1.00 43.44 722 ALA A O 1
ATOM 5549 N N . GLY A 1 723 ? 56.198 0.918 -2.643 1.00 41.91 723 GLY A N 1
ATOM 5550 C CA . GLY A 1 723 ? 57.595 0.850 -2.200 1.00 41.91 723 GLY A CA 1
ATOM 5551 C C . GLY A 1 723 ? 58.113 2.187 -1.654 1.00 41.91 723 GLY A C 1
ATOM 5552 O O . GLY A 1 723 ? 58.703 2.236 -0.572 1.00 41.91 723 GLY A O 1
ATOM 5553 N N . ALA A 1 724 ? 57.831 3.291 -2.350 1.00 45.62 724 ALA A N 1
ATOM 5554 C CA . ALA A 1 724 ? 58.231 4.635 -1.928 1.00 45.62 724 ALA A CA 1
ATOM 5555 C C . ALA A 1 724 ? 57.570 5.074 -0.603 1.00 45.62 724 ALA A C 1
ATOM 5557 O O . ALA A 1 724 ? 58.218 5.681 0.254 1.00 45.62 724 ALA A O 1
ATOM 5558 N N . THR A 1 725 ? 56.297 4.728 -0.390 1.00 43.66 725 THR A N 1
ATOM 5559 C CA . THR A 1 725 ? 55.572 5.063 0.852 1.00 43.66 725 THR A CA 1
ATOM 5560 C C . THR A 1 725 ? 55.999 4.220 2.058 1.00 43.66 725 THR A C 1
ATOM 5562 O O . THR A 1 725 ? 55.931 4.709 3.190 1.00 43.66 725 THR A O 1
ATOM 5565 N N . ALA A 1 726 ? 56.519 3.006 1.848 1.00 39.03 726 ALA A N 1
ATOM 5566 C CA . ALA A 1 726 ? 57.148 2.216 2.908 1.00 39.03 726 ALA A CA 1
ATOM 5567 C C . ALA A 1 726 ? 58.467 2.844 3.402 1.00 39.03 726 ALA A C 1
ATOM 5569 O O . ALA A 1 726 ? 58.705 2.894 4.610 1.00 39.03 726 ALA A O 1
ATOM 5570 N N . ALA A 1 727 ? 59.289 3.387 2.495 1.00 37.78 727 ALA A N 1
ATOM 5571 C CA . ALA A 1 727 ? 60.544 4.058 2.847 1.00 37.78 727 ALA A CA 1
ATOM 5572 C C . ALA A 1 727 ? 60.320 5.376 3.619 1.00 37.78 727 ALA A C 1
ATOM 5574 O O . ALA A 1 727 ? 61.031 5.664 4.582 1.00 37.78 727 ALA A O 1
ATOM 5575 N N . ALA A 1 728 ? 59.292 6.149 3.252 1.00 41.44 728 ALA A N 1
ATOM 5576 C CA . ALA A 1 728 ? 58.971 7.422 3.906 1.00 41.44 728 ALA A CA 1
ATOM 5577 C C . ALA A 1 728 ? 58.493 7.273 5.368 1.00 41.44 728 ALA A C 1
ATOM 5579 O O . ALA A 1 728 ? 58.694 8.174 6.180 1.00 41.44 728 ALA A O 1
ATOM 5580 N N . ARG A 1 729 ? 57.888 6.134 5.740 1.00 38.41 729 ARG A N 1
ATOM 5581 C CA . ARG A 1 729 ? 57.329 5.911 7.090 1.00 38.41 729 ARG A CA 1
ATOM 5582 C C . ARG A 1 729 ? 58.357 5.589 8.184 1.00 38.41 729 ARG A C 1
ATOM 5584 O O . ARG A 1 729 ? 57.970 5.530 9.347 1.00 38.41 729 ARG A O 1
ATOM 5591 N N . GLN A 1 730 ? 59.640 5.409 7.860 1.00 39.97 730 GLN A N 1
ATOM 5592 C CA . GLN A 1 730 ? 60.684 5.118 8.859 1.00 39.97 730 GLN A CA 1
ATOM 5593 C C . GLN A 1 730 ? 61.406 6.356 9.431 1.00 39.97 730 GLN A C 1
ATOM 5595 O O . GLN A 1 730 ? 62.252 6.189 10.306 1.00 39.97 730 GLN A O 1
ATOM 5600 N N . GLN A 1 731 ? 61.105 7.586 8.983 1.00 40.00 731 GLN A N 1
ATOM 5601 C CA . GLN A 1 731 ? 61.929 8.773 9.299 1.00 40.00 731 GLN A CA 1
ATOM 5602 C C . GLN A 1 731 ? 61.245 9.910 10.090 1.00 40.00 731 GLN A C 1
ATOM 5604 O O . GLN A 1 731 ? 61.816 10.992 10.198 1.00 40.00 731 GLN A O 1
ATOM 5609 N N . SER A 1 732 ? 60.072 9.700 10.702 1.00 33.94 732 SER A N 1
ATOM 5610 C CA . SER A 1 732 ? 59.403 10.748 11.500 1.00 33.94 732 SER A CA 1
ATOM 5611 C C . SER A 1 732 ? 58.849 10.253 12.846 1.00 33.94 732 SER A C 1
ATOM 5613 O O . SER A 1 732 ? 57.647 10.027 12.998 1.00 33.94 732 SER A O 1
ATOM 5615 N N . GLY A 1 733 ? 59.739 10.114 13.834 1.00 30.56 733 GLY A N 1
ATOM 5616 C CA . GLY A 1 733 ? 59.394 10.120 15.265 1.00 30.56 733 GLY A CA 1
ATOM 5617 C C . GLY A 1 733 ? 59.377 11.553 15.839 1.00 30.56 733 GLY A C 1
ATOM 5618 O O . GLY A 1 733 ? 59.902 12.464 15.198 1.00 30.56 733 GLY A O 1
ATOM 5619 N N . PRO A 1 734 ? 58.765 11.793 17.015 1.00 37.16 734 PRO A N 1
ATOM 5620 C CA . PRO A 1 734 ? 58.411 13.142 17.463 1.00 37.16 734 PRO A CA 1
ATOM 5621 C C . PRO A 1 734 ? 59.590 13.933 18.054 1.00 37.16 734 PRO A C 1
ATOM 5623 O O . PRO A 1 734 ? 60.315 13.439 18.917 1.00 37.16 734 PRO A O 1
ATOM 5626 N N . GLY A 1 735 ? 59.730 15.197 17.642 1.00 29.92 735 GLY A N 1
ATOM 5627 C CA . GLY A 1 735 ? 60.684 16.155 18.212 1.00 29.92 735 GLY A CA 1
ATOM 5628 C C . GLY A 1 735 ? 60.040 17.072 19.269 1.00 29.92 735 GLY A C 1
ATOM 5629 O O . GLY A 1 735 ? 58.987 17.647 18.986 1.00 29.92 735 GLY A O 1
ATOM 5630 N N . PRO A 1 736 ? 60.637 17.237 20.467 1.00 34.16 736 PRO A N 1
ATOM 5631 C CA . PRO A 1 736 ? 60.156 18.157 21.496 1.00 34.16 736 PRO A CA 1
ATOM 5632 C C . PRO A 1 736 ? 60.744 19.581 21.369 1.00 34.16 736 PRO A C 1
ATOM 5634 O O . PRO A 1 736 ? 61.482 19.916 20.447 1.00 34.16 736 PRO A O 1
ATOM 5637 N N . SER A 1 737 ? 60.362 20.436 22.317 1.00 29.80 737 SER A N 1
ATOM 5638 C CA . SER A 1 737 ? 60.514 21.896 22.331 1.00 29.80 737 SER A CA 1
ATOM 5639 C C . SER A 1 737 ? 61.929 22.482 22.497 1.00 29.80 737 SER A C 1
ATOM 5641 O O . SER A 1 737 ? 62.785 21.889 23.143 1.00 29.80 737 SER A O 1
ATOM 5643 N N . ASN A 1 738 ? 62.005 23.779 22.156 1.00 28.08 738 ASN A N 1
ATOM 5644 C CA . ASN A 1 738 ? 62.862 24.852 22.700 1.00 28.08 738 ASN A CA 1
ATOM 5645 C C . ASN A 1 738 ? 64.251 25.160 22.089 1.00 28.08 738 ASN A C 1
ATOM 5647 O O . ASN A 1 738 ? 65.259 24.536 22.385 1.00 28.08 738 ASN A O 1
ATOM 5651 N N . ARG A 1 739 ? 64.257 26.307 21.387 1.00 25.98 739 ARG A N 1
ATOM 5652 C CA . ARG A 1 739 ? 65.117 27.500 21.570 1.00 25.98 739 ARG A CA 1
ATOM 5653 C C . ARG A 1 739 ? 66.658 27.378 21.609 1.00 25.98 739 ARG A C 1
ATOM 5655 O O . ARG A 1 739 ? 67.242 26.967 22.598 1.00 25.98 739 ARG A O 1
ATOM 5662 N N . VAL A 1 740 ? 67.234 28.118 20.647 1.00 27.30 740 VAL A N 1
ATOM 5663 C CA . VAL A 1 740 ? 68.431 28.988 20.752 1.00 27.30 740 VAL A CA 1
ATOM 5664 C C . VAL A 1 740 ? 69.809 28.305 20.705 1.00 27.30 740 VAL A C 1
ATOM 5666 O O . VAL A 1 740 ? 70.261 27.661 21.641 1.00 27.30 740 VAL A O 1
ATOM 5669 N N . ALA A 1 741 ? 70.522 28.569 19.603 1.00 24.78 741 ALA A N 1
ATOM 5670 C CA . ALA A 1 741 ? 71.971 28.393 19.464 1.00 24.78 741 ALA A CA 1
ATOM 5671 C C . ALA A 1 741 ? 72.729 29.595 20.082 1.00 24.78 741 ALA A C 1
ATOM 5673 O O . ALA A 1 741 ? 72.115 30.649 20.278 1.00 24.78 741 ALA A O 1
ATOM 5674 N N . PRO A 1 742 ? 74.061 29.517 20.309 1.00 39.34 742 PRO A N 1
ATOM 5675 C CA . PRO A 1 742 ? 74.943 29.921 19.200 1.00 39.34 742 PRO A CA 1
ATOM 5676 C C . PRO A 1 742 ? 76.360 29.283 19.119 1.00 39.34 742 PRO A C 1
ATOM 5678 O O . PRO A 1 742 ? 76.952 28.900 20.120 1.00 39.34 742 PRO A O 1
ATOM 5681 N N . ARG A 1 743 ? 76.946 29.420 17.911 1.00 26.91 743 ARG A N 1
ATOM 5682 C CA . ARG A 1 743 ? 78.388 29.559 17.553 1.00 26.91 743 ARG A CA 1
ATOM 5683 C C . ARG A 1 743 ? 79.341 28.342 17.505 1.00 26.91 743 ARG A C 1
ATOM 5685 O O . ARG A 1 743 ? 79.476 27.580 18.447 1.00 26.91 743 ARG A O 1
ATOM 5692 N N . GLY A 1 744 ? 80.153 28.355 16.432 1.00 26.36 744 GLY A N 1
ATOM 5693 C CA . GLY A 1 744 ? 81.439 27.650 16.270 1.00 26.36 744 GLY A CA 1
ATOM 5694 C C . GLY A 1 744 ? 81.354 26.308 15.516 1.00 26.36 744 GLY A C 1
ATOM 5695 O O . GLY A 1 744 ? 80.514 25.488 15.845 1.00 26.36 744 GLY A O 1
ATOM 5696 N N . GLY A 1 745 ? 82.174 25.990 14.504 1.00 26.06 745 GLY A N 1
ATOM 5697 C CA . GLY A 1 745 ? 83.150 26.812 13.775 1.00 26.06 745 GLY A CA 1
ATOM 5698 C C . GLY A 1 745 ? 84.358 26.023 13.234 1.00 26.06 745 GLY A C 1
ATOM 5699 O O . GLY A 1 745 ? 85.295 25.797 13.981 1.00 26.06 745 GLY A O 1
ATOM 5700 N N . GLY A 1 746 ? 84.380 25.728 11.924 1.00 25.42 746 GLY A N 1
ATOM 5701 C CA . GLY A 1 746 ? 85.613 25.604 11.116 1.00 25.42 746 GLY A CA 1
ATOM 5702 C C . GLY A 1 746 ? 86.408 24.277 11.076 1.00 25.42 746 GLY A C 1
ATOM 5703 O O . GLY A 1 746 ? 86.918 23.812 12.083 1.00 25.42 746 GLY A O 1
ATOM 5704 N N . GLY A 1 747 ? 86.663 23.792 9.846 1.00 26.95 747 GLY A N 1
ATOM 5705 C CA . GLY A 1 747 ? 87.800 22.921 9.470 1.00 26.95 747 GLY A CA 1
ATOM 5706 C C . GLY A 1 747 ? 87.617 21.396 9.647 1.00 26.95 747 GLY A C 1
ATOM 5707 O O . GLY A 1 747 ? 87.080 20.954 10.647 1.00 26.95 747 GLY A O 1
ATOM 5708 N N . GLY A 1 748 ? 88.051 20.503 8.741 1.00 26.52 748 GLY A N 1
ATOM 5709 C CA . GLY A 1 748 ? 88.548 20.660 7.362 1.00 26.52 748 GLY A CA 1
ATOM 5710 C C . GLY A 1 748 ? 89.841 19.875 7.050 1.00 26.52 748 GLY A C 1
ATOM 5711 O O . GLY A 1 748 ? 90.826 20.060 7.754 1.00 26.52 748 GLY A O 1
ATOM 5712 N N . ARG A 1 749 ? 89.877 19.162 5.895 1.00 29.33 749 ARG A N 1
ATOM 5713 C CA . ARG A 1 749 ? 91.040 18.429 5.283 1.00 29.33 749 ARG A CA 1
ATOM 5714 C C . ARG A 1 749 ? 91.395 17.097 6.000 1.00 29.33 749 ARG A C 1
ATOM 5716 O O . ARG A 1 749 ? 91.095 16.981 7.175 1.00 29.33 749 ARG A O 1
ATOM 5723 N N . ARG A 1 750 ? 92.041 16.055 5.434 1.00 27.78 750 ARG A N 1
ATOM 5724 C CA . ARG A 1 750 ? 92.437 15.536 4.078 1.00 27.78 750 ARG A CA 1
ATOM 5725 C C . ARG A 1 750 ? 92.911 14.053 4.296 1.00 27.78 750 ARG A C 1
ATOM 5727 O O . ARG A 1 750 ? 93.072 13.689 5.451 1.00 27.78 750 ARG A O 1
ATOM 5734 N N . TRP A 1 751 ? 93.187 13.139 3.347 1.00 26.27 751 TRP A N 1
ATOM 5735 C CA . TRP A 1 751 ? 93.171 13.059 1.865 1.00 26.27 751 TRP A CA 1
ATOM 5736 C C . TRP A 1 751 ? 93.029 11.559 1.431 1.00 26.27 751 TRP A C 1
ATOM 5738 O O . TRP A 1 751 ? 93.328 10.687 2.232 1.00 26.27 751 TRP A O 1
ATOM 5748 N N . ALA A 1 752 ? 92.462 11.241 0.255 1.00 27.27 752 ALA A N 1
ATOM 5749 C CA . ALA A 1 752 ? 93.111 10.626 -0.938 1.00 27.27 752 ALA A CA 1
ATOM 5750 C C . ALA A 1 752 ? 93.572 9.139 -0.892 1.00 27.27 752 ALA A C 1
ATOM 5752 O O . ALA A 1 752 ? 94.226 8.711 0.048 1.00 27.27 752 ALA A O 1
ATOM 5753 N N . GLY A 1 753 ? 93.333 8.392 -1.987 1.00 25.61 753 GLY A N 1
ATOM 5754 C CA . GLY A 1 753 ? 93.922 7.056 -2.244 1.00 25.61 753 GLY A CA 1
ATOM 5755 C C . GLY A 1 753 ? 92.947 6.049 -2.901 1.00 25.61 753 GLY A C 1
ATOM 5756 O O . GLY A 1 753 ? 91.854 5.901 -2.360 1.00 25.61 753 GLY A O 1
ATOM 5757 N N . PRO A 1 754 ? 93.258 5.383 -4.043 1.00 53.69 754 PRO A N 1
ATOM 5758 C CA . PRO A 1 754 ? 92.232 4.692 -4.850 1.00 53.69 754 PRO A CA 1
ATOM 5759 C C . PRO A 1 754 ? 92.473 3.185 -5.142 1.00 53.69 754 PRO A C 1
ATOM 5761 O O . PRO A 1 754 ? 93.514 2.633 -4.807 1.00 53.69 754 PRO A O 1
ATOM 5764 N N . ALA A 1 755 ? 91.533 2.606 -5.916 1.00 30.03 755 ALA A N 1
ATOM 5765 C CA . ALA A 1 755 ? 91.722 1.580 -6.970 1.00 30.03 755 ALA A CA 1
ATOM 5766 C C . ALA A 1 755 ? 91.246 0.106 -6.758 1.00 30.03 755 ALA A C 1
ATOM 5768 O O . ALA A 1 755 ? 91.784 -0.666 -5.980 1.00 30.03 755 ALA A O 1
ATOM 5769 N N . THR A 1 756 ? 90.281 -0.279 -7.613 1.00 29.66 756 THR A N 1
ATOM 5770 C CA . THR A 1 756 ? 90.212 -1.488 -8.484 1.00 29.66 756 THR A CA 1
ATOM 5771 C C . THR A 1 756 ? 90.296 -2.957 -7.988 1.00 29.66 756 THR A C 1
ATOM 5773 O O . THR A 1 756 ? 91.348 -3.441 -7.600 1.00 29.66 756 THR A O 1
ATOM 5776 N N . GLN A 1 757 ? 89.255 -3.710 -8.404 1.00 30.08 757 GLN A N 1
ATOM 5777 C CA . GLN A 1 757 ? 89.259 -5.027 -9.106 1.00 30.08 757 GLN A CA 1
ATOM 5778 C C . GLN A 1 757 ? 89.289 -6.414 -8.383 1.00 30.08 757 GLN A C 1
ATOM 5780 O O . GLN A 1 757 ? 90.240 -6.784 -7.716 1.00 30.08 757 GLN A O 1
ATOM 5785 N N . ARG A 1 758 ? 88.303 -7.245 -8.813 1.00 24.56 758 ARG A N 1
ATOM 5786 C CA . ARG A 1 758 ? 88.274 -8.726 -9.050 1.00 24.56 758 ARG A CA 1
ATOM 5787 C C . ARG A 1 758 ? 88.112 -9.756 -7.890 1.00 24.56 758 ARG A C 1
ATOM 5789 O O . ARG A 1 758 ? 89.060 -10.051 -7.189 1.00 24.56 758 ARG A O 1
ATOM 5796 N N . ARG A 1 759 ? 86.920 -10.410 -7.876 1.00 23.94 759 ARG A N 1
ATOM 5797 C CA . ARG A 1 759 ? 86.581 -11.880 -7.973 1.00 23.94 759 ARG A CA 1
ATOM 5798 C C . ARG A 1 759 ? 87.448 -12.965 -7.237 1.00 23.94 759 ARG A C 1
ATOM 5800 O O . ARG A 1 759 ? 88.659 -12.834 -7.267 1.00 23.94 759 ARG A O 1
ATOM 5807 N N . PRO A 1 760 ? 86.927 -14.203 -6.963 1.00 51.44 760 PRO A N 1
ATOM 5808 C CA . PRO A 1 760 ? 85.595 -14.625 -6.442 1.00 51.44 760 PRO A CA 1
ATOM 5809 C C . PRO A 1 760 ? 85.570 -15.919 -5.526 1.00 51.44 760 PRO A C 1
ATOM 5811 O O . PRO A 1 760 ? 86.467 -16.748 -5.610 1.00 51.44 760 PRO A O 1
ATOM 5814 N N . ARG A 1 761 ? 84.428 -16.216 -4.849 1.00 24.27 761 ARG A N 1
ATOM 5815 C CA . ARG A 1 761 ? 83.982 -17.563 -4.318 1.00 24.27 761 ARG A CA 1
ATOM 5816 C C . ARG A 1 761 ? 84.815 -18.211 -3.142 1.00 24.27 761 ARG A C 1
ATOM 5818 O O . ARG A 1 761 ? 85.831 -17.640 -2.777 1.00 24.27 761 ARG A O 1
ATOM 5825 N N . PRO A 1 762 ? 84.405 -19.351 -2.503 1.00 54.66 762 PRO A N 1
ATOM 5826 C CA . PRO A 1 762 ? 83.211 -19.503 -1.629 1.00 54.66 762 PRO A CA 1
ATOM 5827 C C . PRO A 1 762 ? 83.388 -20.429 -0.361 1.00 54.66 762 PRO A C 1
ATOM 5829 O O . PRO A 1 762 ? 84.408 -21.083 -0.202 1.00 54.66 762 PRO A O 1
ATOM 5832 N N . ALA A 1 763 ? 82.298 -20.615 0.415 1.00 28.97 763 ALA A N 1
ATOM 5833 C CA . ALA A 1 763 ? 81.931 -21.803 1.241 1.00 28.97 763 ALA A CA 1
ATOM 5834 C C . ALA A 1 763 ? 82.543 -22.089 2.654 1.00 28.97 763 ALA A C 1
ATOM 5836 O O . ALA A 1 763 ? 83.699 -21.802 2.935 1.00 28.97 763 ALA A O 1
ATOM 5837 N N . THR A 1 764 ? 81.733 -22.806 3.475 1.00 27.75 764 THR A N 1
ATOM 5838 C CA . THR A 1 764 ? 81.957 -23.421 4.829 1.00 27.75 764 THR A CA 1
ATOM 5839 C C . THR A 1 764 ? 81.950 -22.500 6.077 1.00 27.75 764 THR A C 1
ATOM 5841 O O . THR A 1 764 ? 82.227 -21.315 5.951 1.00 27.75 764 THR A O 1
ATOM 5844 N N . GLY A 1 765 ? 81.598 -22.959 7.302 1.00 25.25 765 GLY A N 1
ATOM 5845 C CA . GLY A 1 765 ? 80.867 -24.193 7.691 1.00 25.25 765 GLY A CA 1
ATOM 5846 C C . GLY A 1 765 ? 80.889 -24.596 9.200 1.00 25.25 765 GLY A C 1
ATOM 5847 O O . GLY A 1 765 ? 81.921 -24.474 9.838 1.00 25.25 765 GLY A O 1
ATOM 5848 N N . LEU A 1 766 ? 79.770 -25.173 9.697 1.00 27.06 766 LEU A N 1
ATOM 5849 C CA . LEU A 1 766 ? 79.577 -26.067 10.883 1.00 27.06 766 LEU A CA 1
ATOM 5850 C C . LEU A 1 766 ? 79.843 -25.623 12.367 1.00 27.06 766 LEU A C 1
ATOM 5852 O O . LEU A 1 766 ? 80.934 -25.226 12.739 1.00 27.06 766 LEU A O 1
ATOM 5856 N N . GLN A 1 767 ? 78.846 -25.961 13.219 1.00 26.84 767 GLN A N 1
ATOM 5857 C CA . GLN A 1 767 ? 78.881 -26.532 14.603 1.00 26.84 767 GLN A CA 1
ATOM 5858 C C . GLN A 1 767 ? 79.121 -25.725 15.921 1.00 26.84 767 GLN A C 1
ATOM 5860 O O . GLN A 1 767 ? 80.187 -25.181 16.169 1.00 26.84 767 GLN A O 1
ATOM 5865 N N . GLY A 1 768 ? 78.163 -25.919 16.860 1.00 24.38 768 GLY A N 1
ATOM 5866 C CA . GLY A 1 768 ? 78.322 -26.062 18.335 1.00 24.38 768 GLY A CA 1
ATOM 5867 C C . GLY A 1 768 ? 78.301 -24.796 19.227 1.00 24.38 768 GLY A C 1
ATOM 5868 O O . GLY A 1 768 ? 78.485 -23.702 18.718 1.00 24.38 768 GLY A O 1
ATOM 5869 N N . ALA A 1 769 ? 78.128 -24.837 20.567 1.00 25.39 769 ALA A N 1
ATOM 5870 C CA . ALA A 1 769 ? 77.340 -25.696 21.489 1.00 25.39 769 ALA A CA 1
ATOM 5871 C C . ALA A 1 769 ? 77.381 -25.130 22.957 1.00 25.39 769 ALA A C 1
ATOM 5873 O O . ALA A 1 769 ? 78.326 -24.431 23.296 1.00 25.39 769 ALA A O 1
ATOM 5874 N N . TRP A 1 770 ? 76.437 -25.539 23.836 1.00 22.55 770 TRP A N 1
ATOM 5875 C CA . TRP A 1 770 ? 76.474 -25.557 25.338 1.00 22.55 770 TRP A CA 1
ATOM 5876 C C . TRP A 1 770 ? 76.375 -24.285 26.253 1.00 22.55 770 TRP A C 1
ATOM 5878 O O . TRP A 1 770 ? 77.182 -23.377 26.149 1.00 22.55 770 TRP A O 1
ATOM 5888 N N . ARG A 1 771 ? 75.517 -24.412 27.310 1.00 23.00 771 ARG A N 1
ATOM 5889 C CA . ARG A 1 771 ? 75.588 -23.913 28.739 1.00 23.00 771 ARG A CA 1
ATOM 5890 C C . ARG A 1 771 ? 75.658 -22.382 29.023 1.00 23.00 771 ARG A C 1
ATOM 5892 O O . ARG A 1 771 ? 76.326 -21.661 28.314 1.00 23.00 771 ARG A O 1
ATOM 5899 N N . CYS A 1 772 ? 75.050 -21.789 30.071 1.00 20.16 772 CYS A N 1
ATOM 5900 C CA . CYS A 1 772 ? 74.929 -22.191 31.492 1.00 20.16 772 CYS A CA 1
ATOM 5901 C C . CYS A 1 772 ? 73.863 -21.368 32.301 1.00 20.16 772 CYS A C 1
ATOM 5903 O O . CYS A 1 772 ? 73.263 -20.437 31.779 1.00 20.16 772 CYS A O 1
ATOM 5905 N N . HIS A 1 773 ? 73.655 -21.716 33.584 1.00 28.00 773 HIS A N 1
ATOM 5906 C CA . HIS A 1 773 ? 72.773 -21.082 34.615 1.00 28.00 773 HIS A CA 1
ATOM 5907 C C . HIS A 1 773 ? 73.509 -19.951 35.416 1.00 28.00 773 HIS A C 1
ATOM 5909 O O . HIS A 1 773 ? 74.701 -19.818 35.129 1.00 28.00 773 HIS A O 1
ATOM 5915 N N . PRO A 1 774 ? 72.938 -19.167 36.399 1.00 42.69 774 PRO A N 1
ATOM 5916 C CA . PRO A 1 774 ? 71.956 -19.572 37.450 1.00 42.69 774 PRO A CA 1
ATOM 5917 C C . PRO A 1 774 ? 70.950 -18.524 38.056 1.00 42.69 774 PRO A C 1
ATOM 5919 O O . PRO A 1 774 ? 71.026 -17.340 37.775 1.00 42.69 774 PRO A O 1
ATOM 5922 N N . ALA A 1 775 ? 70.050 -19.026 38.937 1.00 26.97 775 ALA A N 1
ATOM 5923 C CA . ALA A 1 775 ? 69.452 -18.481 40.197 1.00 26.97 775 ALA A CA 1
ATOM 5924 C C . ALA A 1 775 ? 68.971 -17.000 40.369 1.00 26.97 775 ALA A C 1
ATOM 5926 O O . ALA A 1 775 ? 69.510 -16.089 39.768 1.00 26.97 775 ALA A O 1
ATOM 5927 N N . ALA A 1 776 ? 68.082 -16.619 41.312 1.00 31.30 776 ALA A N 1
ATOM 5928 C CA . ALA A 1 776 ? 66.927 -17.233 42.016 1.00 31.30 776 ALA A CA 1
ATOM 5929 C C . ALA A 1 776 ? 66.334 -16.210 43.031 1.00 31.30 776 ALA A C 1
ATOM 5931 O O . ALA A 1 776 ? 67.114 -15.526 43.686 1.00 31.30 776 ALA A O 1
ATOM 5932 N N . THR A 1 777 ? 65.009 -16.166 43.275 1.00 27.84 777 THR A N 1
ATOM 5933 C CA . THR A 1 777 ? 64.404 -15.961 44.630 1.00 27.84 777 THR A CA 1
ATOM 5934 C C . THR A 1 777 ? 62.860 -16.060 44.655 1.00 27.84 777 THR A C 1
ATOM 5936 O O . THR A 1 777 ? 62.193 -15.370 43.904 1.00 27.84 777 THR A O 1
ATOM 5939 N N . ARG A 1 778 ? 62.345 -16.891 45.587 1.00 28.08 778 ARG A N 1
ATOM 5940 C CA . ARG A 1 778 ? 61.066 -16.844 46.363 1.00 28.08 778 ARG A CA 1
ATOM 5941 C C . ARG A 1 778 ? 59.721 -16.513 45.650 1.00 28.08 778 ARG A C 1
ATOM 5943 O O . ARG A 1 778 ? 59.589 -15.472 45.036 1.00 28.08 778 ARG A O 1
ATOM 5950 N N . GLY A 1 779 ? 58.626 -17.268 45.828 1.00 26.25 779 GLY A N 1
ATOM 5951 C CA . GLY A 1 779 ? 58.443 -18.576 46.483 1.00 26.25 779 GLY A CA 1
ATOM 5952 C C . GLY A 1 779 ? 57.011 -18.843 47.000 1.00 26.25 779 GLY A C 1
ATOM 5953 O O . GLY A 1 779 ? 56.456 -17.974 47.653 1.00 26.25 779 GLY A O 1
ATOM 5954 N N . LEU A 1 780 ? 56.529 -20.092 46.819 1.00 28.23 780 LEU A N 1
ATOM 5955 C CA . LEU A 1 780 ? 55.444 -20.787 47.567 1.00 28.23 780 LEU A CA 1
ATOM 5956 C C . LEU A 1 780 ? 53.997 -20.225 47.433 1.00 28.23 780 LEU A C 1
ATOM 5958 O O . LEU A 1 780 ? 53.808 -19.032 47.273 1.00 28.23 780 LEU A O 1
ATOM 5962 N N . SER A 1 781 ? 52.910 -21.017 47.463 1.00 27.25 781 SER A N 1
ATOM 5963 C CA . SER A 1 781 ? 52.701 -22.473 47.669 1.00 27.25 781 SER A CA 1
ATOM 5964 C C . SER A 1 781 ? 51.405 -22.952 46.969 1.00 27.25 781 SER A C 1
ATOM 5966 O O . SER A 1 781 ? 50.410 -22.246 47.030 1.00 27.25 781 SER A O 1
ATOM 5968 N N . ARG A 1 782 ? 51.437 -24.068 46.208 1.00 30.11 782 ARG A N 1
ATOM 5969 C CA . ARG A 1 782 ? 50.813 -25.406 46.480 1.00 30.11 782 ARG A CA 1
ATOM 5970 C C . ARG A 1 782 ? 49.286 -25.425 46.710 1.00 30.11 782 ARG A C 1
ATOM 5972 O O . ARG A 1 782 ? 48.788 -24.618 47.473 1.00 30.11 782 ARG A O 1
ATOM 5979 N N . GLY A 1 783 ? 48.511 -26.389 46.198 1.00 26.11 783 GLY A N 1
ATOM 5980 C CA . GLY A 1 783 ? 48.764 -27.608 45.391 1.00 26.11 783 GLY A CA 1
ATOM 5981 C C . GLY A 1 783 ? 47.425 -28.365 45.207 1.00 26.11 783 GLY A C 1
ATOM 5982 O O . GLY A 1 783 ? 46.421 -27.907 45.736 1.00 26.11 783 GLY A O 1
ATOM 5983 N N . GLY A 1 784 ? 47.284 -29.489 44.495 1.00 24.94 784 GLY A N 1
ATOM 5984 C CA . GLY A 1 784 ? 48.196 -30.299 43.673 1.00 24.94 784 GLY A CA 1
ATOM 5985 C C . GLY A 1 784 ? 47.372 -31.134 42.655 1.00 24.94 784 GLY A C 1
ATOM 5986 O O . GLY A 1 784 ? 46.154 -31.177 42.748 1.00 24.94 784 GLY A O 1
ATOM 5987 N N . THR A 1 785 ? 47.948 -31.615 41.545 1.00 26.72 785 THR A N 1
ATOM 5988 C CA . THR A 1 785 ? 48.422 -33.015 41.337 1.00 26.72 785 THR A CA 1
ATOM 5989 C C . THR A 1 785 ? 47.352 -34.126 41.415 1.00 26.72 785 THR A C 1
ATOM 5991 O O . THR A 1 785 ? 46.639 -34.182 42.403 1.00 26.72 785 THR A O 1
ATOM 5994 N N . ALA A 1 786 ? 47.281 -35.135 40.529 1.00 26.91 786 ALA A N 1
ATOM 5995 C CA . ALA A 1 786 ? 47.953 -35.386 39.242 1.00 26.91 786 ALA A CA 1
ATOM 5996 C C . ALA A 1 786 ? 47.381 -36.652 38.536 1.00 26.91 786 ALA A C 1
ATOM 5998 O O . ALA A 1 786 ? 46.959 -37.576 39.215 1.00 26.91 786 ALA A O 1
ATOM 5999 N N . ARG A 1 787 ? 47.572 -36.728 37.204 1.00 25.69 787 ARG A N 1
ATOM 6000 C CA . ARG A 1 787 ? 47.919 -37.926 36.385 1.00 25.69 787 ARG A CA 1
ATOM 6001 C C . ARG A 1 787 ? 46.969 -39.144 36.206 1.00 25.69 787 ARG A C 1
ATOM 6003 O O . ARG A 1 787 ? 46.434 -39.707 37.144 1.00 25.69 787 ARG A O 1
ATOM 6010 N N . ASN A 1 788 ? 47.053 -39.652 34.965 1.00 26.23 788 ASN A N 1
ATOM 6011 C CA . ASN A 1 788 ? 46.989 -41.054 34.501 1.00 26.23 788 ASN A CA 1
ATOM 6012 C C . ASN A 1 788 ? 45.635 -41.797 34.350 1.00 26.23 788 ASN A C 1
ATOM 6014 O O . ASN A 1 788 ? 45.005 -42.225 35.306 1.00 26.23 788 ASN A O 1
ATOM 6018 N N . GLN A 1 789 ? 45.318 -42.094 33.081 1.00 31.17 789 GLN A N 1
ATOM 6019 C CA . GLN A 1 789 ? 44.675 -43.337 32.594 1.00 31.17 789 GLN A CA 1
ATOM 6020 C C . GLN A 1 789 ? 45.643 -44.553 32.761 1.00 31.17 789 GLN A C 1
ATOM 6022 O O . GLN A 1 789 ? 46.823 -44.263 32.999 1.00 31.17 789 GLN A O 1
ATOM 6027 N N . PRO A 1 790 ? 45.268 -45.863 32.600 1.00 41.28 790 PRO A N 1
ATOM 6028 C CA . PRO A 1 790 ? 44.209 -46.393 31.701 1.00 41.28 790 PRO A CA 1
ATOM 6029 C C . PRO A 1 790 ? 43.417 -47.692 32.072 1.00 41.28 790 PRO A C 1
ATOM 6031 O O . PRO A 1 790 ? 43.871 -48.522 32.848 1.00 41.28 790 PRO A O 1
ATOM 6034 N N . GLY A 1 791 ? 42.299 -47.917 31.349 1.00 22.70 791 GLY A N 1
ATOM 6035 C CA . GLY A 1 791 ? 41.619 -49.216 31.085 1.00 22.70 791 GLY A CA 1
ATOM 6036 C C . GLY A 1 791 ? 40.934 -49.956 32.259 1.00 22.70 791 GLY A C 1
ATOM 6037 O O . GLY A 1 791 ? 41.087 -49.556 33.402 1.00 22.70 791 GLY A O 1
ATOM 6038 N N . ALA A 1 792 ? 40.194 -51.069 32.082 1.00 23.64 792 ALA A N 1
ATOM 6039 C CA . ALA A 1 792 ? 39.312 -51.572 30.999 1.00 23.64 792 ALA A CA 1
ATOM 6040 C C . ALA A 1 792 ? 38.628 -52.911 31.460 1.00 23.64 792 ALA A C 1
ATOM 6042 O O . ALA A 1 792 ? 39.134 -53.528 32.390 1.00 23.64 792 ALA A O 1
ATOM 6043 N N . TRP A 1 793 ? 37.582 -53.400 30.752 1.00 22.92 793 TRP A N 1
ATOM 6044 C CA . TRP A 1 793 ? 36.916 -54.744 30.867 1.00 22.92 793 TRP A CA 1
ATOM 6045 C C . TRP A 1 793 ? 36.021 -55.032 32.111 1.00 22.92 793 TRP A C 1
ATOM 6047 O O . TRP A 1 793 ? 36.305 -54.519 33.184 1.00 22.92 793 TRP A O 1
ATOM 6057 N N . LEU A 1 794 ? 34.981 -55.904 32.108 1.00 24.11 794 LEU A N 1
ATOM 6058 C CA . LEU A 1 794 ? 33.958 -56.359 31.114 1.00 24.11 794 LEU A CA 1
ATOM 6059 C C . LEU A 1 794 ? 32.869 -57.229 31.835 1.00 24.11 794 LEU A C 1
ATOM 6061 O O . LEU A 1 794 ? 33.164 -57.729 32.916 1.00 24.11 794 LEU A O 1
ATOM 6065 N N . CYS A 1 795 ? 31.697 -57.487 31.199 1.00 21.89 795 CYS A N 1
ATOM 6066 C CA . CYS A 1 795 ? 30.673 -58.577 31.398 1.00 21.89 795 CYS A CA 1
ATOM 6067 C C . CYS A 1 795 ? 29.226 -58.070 31.666 1.00 21.89 795 CYS A C 1
ATOM 6069 O O . CYS A 1 795 ? 29.074 -57.077 32.361 1.00 21.89 795 CYS A O 1
ATOM 6071 N N . ARG A 1 796 ? 28.115 -58.689 31.189 1.00 23.36 796 ARG A N 1
ATOM 6072 C CA . ARG A 1 796 ? 27.884 -59.999 30.505 1.00 23.36 796 ARG A CA 1
ATOM 6073 C C . ARG A 1 796 ? 26.493 -60.081 29.791 1.00 23.36 796 ARG A C 1
ATOM 6075 O O . ARG A 1 796 ? 25.514 -59.714 30.423 1.00 23.36 796 ARG A O 1
ATOM 6082 N N . GLY A 1 797 ? 26.408 -60.714 28.600 1.00 23.11 797 GLY A N 1
ATOM 6083 C CA . GLY A 1 797 ? 25.230 -61.459 28.049 1.00 23.11 797 GLY A CA 1
ATOM 6084 C C . GLY A 1 797 ? 23.955 -60.686 27.601 1.00 23.11 797 GLY A C 1
ATOM 6085 O O . GLY A 1 797 ? 23.760 -59.564 28.037 1.00 23.11 797 GLY A O 1
ATOM 6086 N N . VAL A 1 798 ? 23.029 -61.186 26.748 1.00 24.30 798 VAL A N 1
ATOM 6087 C CA . VAL A 1 798 ? 22.844 -62.460 25.983 1.00 24.30 798 VAL A CA 1
ATOM 6088 C C . VAL A 1 798 ? 22.002 -62.193 24.688 1.00 24.30 798 VAL A C 1
ATOM 6090 O O . VAL A 1 798 ? 21.232 -61.239 24.656 1.00 24.30 798 VAL A O 1
ATOM 6093 N N . LEU A 1 799 ? 22.140 -63.027 23.636 1.00 23.98 799 LEU A N 1
ATOM 6094 C CA . LEU A 1 799 ? 21.411 -63.056 22.328 1.00 23.98 799 LEU A CA 1
ATOM 6095 C C . LEU A 1 799 ? 20.512 -64.327 22.219 1.00 23.98 799 LEU A C 1
ATOM 6097 O O . LEU A 1 799 ? 20.792 -65.243 22.997 1.00 23.98 799 LEU A O 1
ATOM 6101 N N . PRO A 1 800 ? 19.470 -64.461 21.341 1.00 39.12 800 PRO A N 1
ATOM 6102 C CA . PRO A 1 800 ? 19.510 -64.485 19.842 1.00 39.12 800 PRO A CA 1
ATOM 6103 C C . PRO A 1 800 ? 18.335 -63.705 19.162 1.00 39.12 800 PRO A C 1
ATOM 6105 O O . PRO A 1 800 ? 17.491 -63.182 19.875 1.00 39.12 800 PRO A O 1
ATOM 6108 N N . GLY A 1 801 ? 18.169 -63.467 17.844 1.00 27.08 801 GLY A N 1
ATOM 6109 C CA . GLY A 1 801 ? 18.417 -64.181 16.558 1.00 27.08 801 GLY A CA 1
ATOM 6110 C C . GLY A 1 801 ? 17.046 -64.312 15.825 1.00 27.08 801 GLY A C 1
ATOM 6111 O O . GLY A 1 801 ? 16.060 -64.531 16.514 1.00 27.08 801 GLY A O 1
ATOM 6112 N N . ASN A 1 802 ? 16.825 -64.173 14.502 1.00 26.92 802 ASN A N 1
ATOM 6113 C CA . ASN A 1 802 ? 17.673 -64.350 13.309 1.00 26.92 802 ASN A CA 1
ATOM 6114 C C . ASN A 1 802 ? 17.060 -63.707 12.017 1.00 26.92 802 ASN A C 1
ATOM 6116 O O . ASN A 1 802 ? 15.847 -63.766 11.871 1.00 26.92 802 ASN A O 1
ATOM 6120 N N . LEU A 1 803 ? 17.923 -63.265 11.069 1.00 27.23 803 LEU A N 1
ATOM 6121 C CA . LEU A 1 803 ? 17.849 -63.355 9.570 1.00 27.23 803 LEU A CA 1
ATOM 6122 C C . LEU A 1 803 ? 16.642 -62.751 8.780 1.00 27.23 803 LEU A C 1
ATOM 6124 O O . LEU A 1 803 ? 15.509 -62.860 9.217 1.00 27.23 803 LEU A O 1
ATOM 6128 N N . THR A 1 804 ? 16.752 -62.135 7.580 1.00 26.48 804 THR A N 1
ATOM 6129 C CA . THR A 1 804 ? 17.807 -61.852 6.544 1.00 26.48 804 THR A CA 1
ATOM 6130 C C . THR A 1 804 ? 17.633 -60.413 5.971 1.00 26.48 804 THR A C 1
ATOM 6132 O O . THR A 1 804 ? 16.614 -59.800 6.260 1.00 26.48 804 THR A O 1
ATOM 6135 N N . GLY A 1 805 ? 18.466 -59.789 5.110 1.00 25.03 805 GLY A N 1
ATOM 6136 C CA . GLY A 1 805 ? 19.764 -60.109 4.465 1.00 25.03 805 GLY A CA 1
ATOM 6137 C C . GLY A 1 805 ? 19.883 -59.536 3.016 1.00 25.03 805 GLY A C 1
ATOM 6138 O O . GLY A 1 805 ? 18.857 -59.217 2.433 1.00 25.03 805 GLY A O 1
ATOM 6139 N N . VAL A 1 806 ? 21.106 -59.491 2.435 1.00 25.83 806 VAL A N 1
ATOM 6140 C CA . VAL A 1 806 ? 21.456 -59.311 0.978 1.00 25.83 806 VAL A CA 1
ATOM 6141 C C . VAL A 1 806 ? 21.223 -57.897 0.350 1.00 25.83 806 VAL A C 1
ATOM 6143 O O . VAL A 1 806 ? 20.117 -57.387 0.417 1.00 25.83 806 VAL A O 1
ATOM 6146 N N . GLN A 1 807 ? 22.169 -57.191 -0.319 1.00 24.91 807 GLN A N 1
ATOM 6147 C CA . GLN A 1 807 ? 23.616 -57.388 -0.610 1.00 24.91 807 GLN A CA 1
ATOM 6148 C C . GLN A 1 807 ? 24.350 -56.063 -1.015 1.00 24.91 807 GLN A C 1
ATOM 6150 O O . GLN A 1 807 ? 23.737 -55.217 -1.649 1.00 24.91 807 GLN A O 1
ATOM 6155 N N . THR A 1 808 ? 25.655 -55.949 -0.669 1.00 25.17 808 THR A N 1
ATOM 6156 C CA . THR A 1 808 ? 26.857 -55.348 -1.366 1.00 25.17 808 THR A CA 1
ATOM 6157 C C . THR A 1 808 ? 26.753 -54.158 -2.360 1.00 25.17 808 THR A C 1
ATOM 6159 O O . THR A 1 808 ? 25.792 -54.064 -3.101 1.00 25.17 808 THR A O 1
ATOM 6162 N N . SER A 1 809 ? 27.743 -53.258 -2.553 1.00 25.80 809 SER A N 1
ATOM 6163 C CA . SER A 1 809 ? 29.225 -53.234 -2.336 1.00 25.80 809 SER A CA 1
ATOM 6164 C C . SER A 1 809 ? 29.735 -51.787 -2.072 1.00 25.80 809 SER A C 1
ATOM 6166 O O . SER A 1 809 ? 29.092 -50.851 -2.526 1.00 25.80 809 SER A O 1
ATOM 6168 N N . GLY A 1 810 ? 30.799 -51.489 -1.298 1.00 22.78 810 GLY A N 1
ATOM 6169 C CA . GLY A 1 810 ? 32.246 -51.657 -1.608 1.00 22.78 810 GLY A CA 1
ATOM 6170 C C . GLY A 1 810 ? 32.763 -50.487 -2.481 1.00 22.78 810 GLY A C 1
ATOM 6171 O O . GLY A 1 810 ? 32.213 -50.299 -3.555 1.00 22.78 810 GLY A O 1
ATOM 6172 N N . VAL A 1 811 ? 33.729 -49.622 -2.109 1.00 23.94 811 VAL A N 1
ATOM 6173 C CA . VAL A 1 811 ? 35.168 -49.837 -1.768 1.00 23.94 811 VAL A CA 1
ATOM 6174 C C . VAL A 1 811 ? 35.738 -48.637 -0.939 1.00 23.94 811 VAL A C 1
ATOM 6176 O O . VAL A 1 811 ? 35.108 -47.583 -0.891 1.00 23.94 811 VAL A O 1
ATOM 6179 N N . ARG A 1 812 ? 36.902 -48.778 -0.259 1.00 21.36 812 ARG A N 1
ATOM 6180 C CA . ARG A 1 812 ? 37.618 -47.710 0.510 1.00 21.36 812 ARG A CA 1
ATOM 6181 C C . ARG A 1 812 ? 39.048 -47.359 -0.071 1.00 21.36 812 ARG A C 1
ATOM 6183 O O . ARG A 1 812 ? 39.160 -47.467 -1.284 1.00 21.36 812 ARG A O 1
ATOM 6190 N N . PRO A 1 813 ? 40.106 -46.865 0.652 1.00 44.41 813 PRO A N 1
ATOM 6191 C CA . PRO A 1 813 ? 40.745 -45.584 0.257 1.00 44.41 813 PRO A CA 1
ATOM 6192 C C . PRO A 1 813 ? 42.304 -45.531 0.220 1.00 44.41 813 PRO A C 1
ATOM 6194 O O . PRO A 1 813 ? 42.978 -46.335 0.854 1.00 44.41 813 PRO A O 1
ATOM 6197 N N . GLU A 1 814 ? 42.891 -44.467 -0.345 1.00 24.34 814 GLU A N 1
ATOM 6198 C CA . GLU A 1 814 ? 44.294 -44.046 -0.095 1.00 24.34 814 GLU A CA 1
ATOM 6199 C C . GLU A 1 814 ? 44.327 -42.498 -0.002 1.00 24.34 814 GLU A C 1
ATOM 6201 O O . GLU A 1 814 ? 43.624 -41.855 -0.773 1.00 24.34 814 GLU A O 1
ATOM 6206 N N . HIS A 1 815 ? 44.872 -41.762 0.982 1.00 25.67 815 HIS A N 1
ATOM 6207 C CA . HIS A 1 815 ? 46.085 -41.740 1.834 1.00 25.67 815 HIS A CA 1
ATOM 6208 C C . HIS A 1 815 ? 47.257 -40.867 1.328 1.00 25.67 815 HIS A C 1
ATOM 6210 O O . HIS A 1 815 ? 47.820 -41.113 0.273 1.00 25.67 815 HIS A O 1
ATOM 6216 N N . CYS A 1 816 ? 47.680 -39.935 2.206 1.00 21.36 816 CYS A N 1
ATOM 6217 C CA . CYS A 1 816 ? 48.920 -39.134 2.185 1.00 21.36 816 CYS A CA 1
ATOM 6218 C C . CYS A 1 816 ? 49.111 -38.093 1.054 1.00 21.36 816 CYS A C 1
ATOM 6220 O O . CYS A 1 816 ? 48.826 -38.355 -0.099 1.00 21.36 816 CYS A O 1
ATOM 6222 N N . ARG A 1 817 ? 49.715 -36.909 1.243 1.00 22.53 817 ARG A N 1
ATOM 6223 C CA . ARG A 1 817 ? 50.125 -36.041 2.379 1.00 22.53 817 ARG A CA 1
ATOM 6224 C C . ARG A 1 817 ? 51.132 -35.045 1.764 1.00 22.53 817 ARG A C 1
ATOM 6226 O O . ARG A 1 817 ? 52.162 -35.513 1.294 1.00 22.53 817 ARG A O 1
ATOM 6233 N N . LEU A 1 818 ? 50.921 -33.726 1.859 1.00 22.28 818 LEU A N 1
ATOM 6234 C CA . LEU A 1 818 ? 51.835 -32.775 2.538 1.00 22.28 818 LEU A CA 1
ATOM 6235 C C . LEU A 1 818 ? 51.460 -31.298 2.315 1.00 22.28 818 LEU A C 1
ATOM 6237 O O . LEU A 1 818 ? 50.779 -30.936 1.364 1.00 22.28 818 LEU A O 1
ATOM 6241 N N . HIS A 1 819 ? 51.890 -30.468 3.267 1.00 24.42 819 HIS A N 1
ATOM 6242 C CA . HIS A 1 819 ? 51.535 -29.057 3.417 1.00 24.42 819 HIS A CA 1
ATOM 6243 C C . HIS A 1 819 ? 52.461 -28.102 2.654 1.00 24.42 819 HIS A C 1
ATOM 6245 O O . HIS A 1 819 ? 53.669 -28.318 2.631 1.00 24.42 819 HIS A O 1
ATOM 6251 N N . SER A 1 820 ? 51.928 -26.924 2.314 1.00 23.00 820 SER A N 1
ATOM 6252 C CA . SER A 1 820 ? 52.489 -25.659 2.825 1.00 23.00 820 SER A CA 1
ATOM 6253 C C . SER A 1 820 ? 51.461 -24.521 2.755 1.00 23.00 820 SER A C 1
ATOM 6255 O O . SER A 1 820 ? 50.886 -24.278 1.700 1.00 23.00 820 SER A O 1
ATOM 6257 N N . ALA A 1 821 ? 51.267 -23.812 3.869 1.00 23.94 821 ALA A N 1
ATOM 6258 C CA . ALA A 1 821 ? 50.648 -22.482 3.923 1.00 23.94 821 ALA A CA 1
ATOM 6259 C C . ALA A 1 821 ? 51.754 -21.442 4.213 1.00 23.94 821 ALA A C 1
ATOM 6261 O O . ALA A 1 821 ? 52.833 -21.838 4.668 1.00 23.94 821 ALA A O 1
ATOM 6262 N N . PRO A 1 822 ? 51.517 -20.138 3.979 1.00 28.02 822 PRO A N 1
ATOM 6263 C CA . PRO A 1 822 ? 50.973 -19.342 5.086 1.00 28.02 822 PRO A CA 1
ATOM 6264 C C . PRO A 1 822 ? 49.942 -18.251 4.705 1.00 28.02 822 PRO A C 1
ATOM 6266 O O . PRO A 1 822 ? 49.792 -17.865 3.551 1.00 28.02 822 PRO A O 1
ATOM 6269 N N . SER A 1 823 ? 49.259 -17.769 5.752 1.00 21.72 823 SER A N 1
ATOM 6270 C CA . SER A 1 823 ? 48.562 -16.473 5.947 1.00 21.72 823 SER A CA 1
ATOM 6271 C C . SER A 1 823 ? 49.016 -15.303 5.046 1.00 21.72 823 SER A C 1
ATOM 6273 O O . SER A 1 823 ? 50.199 -15.206 4.737 1.00 21.72 823 SER A O 1
ATOM 6275 N N . THR A 1 824 ? 48.212 -14.294 4.678 1.00 21.95 824 THR A N 1
ATOM 6276 C CA . THR A 1 824 ? 47.029 -13.627 5.300 1.00 21.95 824 THR A CA 1
ATOM 6277 C C . THR A 1 824 ? 46.410 -12.740 4.185 1.00 21.95 824 THR A C 1
ATOM 6279 O O . THR A 1 824 ? 47.155 -12.327 3.302 1.00 21.95 824 THR A O 1
ATOM 6282 N N . THR A 1 825 ? 45.112 -12.439 4.053 1.00 22.92 825 THR A N 1
ATOM 6283 C CA . THR A 1 825 ? 44.203 -11.702 4.959 1.00 22.92 825 THR A CA 1
ATOM 6284 C C . THR A 1 825 ? 42.778 -11.810 4.387 1.00 22.92 825 THR A C 1
ATOM 6286 O O . THR A 1 825 ? 42.614 -11.624 3.183 1.00 22.92 825 THR A O 1
ATOM 6289 N N . LEU A 1 826 ? 41.743 -12.058 5.204 1.00 26.95 826 LEU A N 1
ATOM 6290 C CA . LEU A 1 826 ? 40.351 -11.929 4.740 1.00 26.95 826 LEU A CA 1
ATOM 6291 C C . LEU A 1 826 ? 39.932 -10.453 4.678 1.00 26.95 826 LEU A C 1
ATOM 6293 O O . LEU A 1 826 ? 40.158 -9.708 5.631 1.00 26.95 826 LEU A O 1
ATOM 6297 N N . LEU A 1 827 ? 39.249 -10.067 3.600 1.00 23.34 827 LEU A N 1
ATOM 6298 C CA . LEU A 1 827 ? 38.457 -8.840 3.514 1.00 23.34 827 LEU A CA 1
ATOM 6299 C C . LEU A 1 827 ? 37.002 -9.203 3.187 1.00 23.34 827 LEU A C 1
ATOM 6301 O O . LEU A 1 827 ? 36.744 -10.192 2.505 1.00 23.34 827 LEU A O 1
ATOM 6305 N N . CYS A 1 828 ? 36.082 -8.438 3.771 1.00 23.47 828 CYS A N 1
ATOM 6306 C CA . CYS A 1 828 ? 34.662 -8.764 3.903 1.00 23.47 828 CYS A CA 1
ATOM 6307 C C . CYS A 1 828 ? 33.851 -8.554 2.609 1.00 23.47 828 CYS A C 1
ATOM 6309 O O . CYS A 1 828 ? 34.242 -7.785 1.732 1.00 23.47 828 CYS A O 1
ATOM 6311 N N . ASP A 1 829 ? 32.692 -9.212 2.555 1.00 32.34 829 ASP A N 1
ATOM 6312 C CA . ASP A 1 829 ? 31.617 -9.033 1.574 1.00 32.34 829 ASP A CA 1
ATOM 6313 C C . ASP A 1 829 ? 30.998 -7.615 1.557 1.00 32.34 829 ASP A C 1
ATOM 6315 O O . ASP A 1 829 ? 31.270 -6.782 2.419 1.00 32.34 829 ASP A O 1
ATOM 6319 N N . GLN A 1 830 ? 30.056 -7.429 0.614 1.00 26.16 830 GLN A N 1
ATOM 6320 C CA . GLN A 1 830 ? 29.112 -6.305 0.433 1.00 26.16 830 GLN A CA 1
ATOM 6321 C C . GLN A 1 830 ? 29.597 -5.113 -0.415 1.00 26.16 830 GLN A C 1
ATOM 6323 O O . GLN A 1 830 ? 29.893 -4.046 0.110 1.00 26.16 830 GLN A O 1
ATOM 6328 N N . CYS A 1 831 ? 29.549 -5.260 -1.753 1.00 24.75 831 CYS A N 1
ATOM 6329 C CA . CYS A 1 831 ? 29.372 -4.105 -2.661 1.00 24.75 831 CYS A CA 1
ATOM 6330 C C . CYS A 1 831 ? 28.909 -4.406 -4.114 1.00 24.75 831 CYS A C 1
ATOM 6332 O O . CYS A 1 831 ? 28.732 -3.470 -4.888 1.00 24.75 831 CYS A O 1
ATOM 6334 N N . LEU A 1 832 ? 28.728 -5.670 -4.540 1.00 27.67 832 LEU A N 1
ATOM 6335 C CA . LEU A 1 832 ? 28.658 -5.994 -5.983 1.00 27.67 832 LEU A CA 1
ATOM 6336 C C . LEU A 1 832 ? 27.259 -6.249 -6.588 1.00 27.67 832 LEU A C 1
ATOM 6338 O O . LEU A 1 832 ? 27.142 -6.309 -7.811 1.00 27.67 832 LEU A O 1
ATOM 6342 N N . ASP A 1 833 ? 26.199 -6.379 -5.785 1.00 25.95 833 ASP A N 1
ATOM 6343 C CA . ASP A 1 833 ? 24.890 -6.843 -6.290 1.00 25.95 833 ASP A CA 1
ATOM 6344 C C . ASP A 1 833 ? 24.028 -5.755 -6.972 1.00 25.95 833 ASP A C 1
ATOM 6346 O O . ASP A 1 833 ? 23.036 -6.077 -7.625 1.00 25.95 833 ASP A O 1
ATOM 6350 N N . ASN A 1 834 ? 24.418 -4.475 -6.909 1.00 31.94 834 ASN A N 1
ATOM 6351 C CA . ASN A 1 834 ? 23.634 -3.371 -7.489 1.00 31.94 834 ASN A CA 1
ATOM 6352 C C . ASN A 1 834 ? 23.924 -3.067 -8.977 1.00 31.94 834 ASN A C 1
ATOM 6354 O O . ASN A 1 834 ? 23.144 -2.356 -9.608 1.00 31.94 834 ASN A O 1
ATOM 6358 N N . HIS A 1 835 ? 25.020 -3.566 -9.566 1.00 33.38 835 HIS A N 1
ATOM 6359 C CA . HIS A 1 835 ? 25.569 -2.961 -10.796 1.00 33.38 835 HIS A CA 1
ATOM 6360 C C . HIS A 1 835 ? 25.231 -3.639 -12.139 1.00 33.38 835 HIS A C 1
ATOM 6362 O O . HIS A 1 835 ? 25.382 -2.999 -13.178 1.00 33.38 835 HIS A O 1
ATOM 6368 N N . LEU A 1 836 ? 24.751 -4.890 -12.167 1.00 30.80 836 LEU A N 1
ATOM 6369 C CA . LEU A 1 836 ? 24.535 -5.624 -13.434 1.00 30.80 836 LEU A CA 1
ATOM 6370 C C . LEU A 1 836 ? 23.060 -5.738 -13.866 1.00 30.80 836 LEU A C 1
ATOM 6372 O O . LEU A 1 836 ? 22.774 -5.748 -15.062 1.00 30.80 836 LEU A O 1
ATOM 6376 N N . GLY A 1 837 ? 22.104 -5.734 -12.928 1.00 29.95 837 GLY A N 1
ATOM 6377 C CA . GLY A 1 837 ? 20.662 -5.781 -13.235 1.00 29.95 837 GLY A CA 1
ATOM 6378 C C . GLY A 1 837 ? 20.076 -4.481 -13.816 1.00 29.95 837 GLY A C 1
ATOM 6379 O O . GLY A 1 837 ? 18.948 -4.476 -14.318 1.00 29.95 837 GLY A O 1
ATOM 6380 N N . ALA A 1 838 ? 20.826 -3.376 -13.762 1.00 34.12 838 ALA A N 1
ATOM 6381 C CA . ALA A 1 838 ? 20.474 -2.107 -14.402 1.00 34.12 838 ALA A CA 1
ATOM 6382 C C . ALA A 1 838 ? 20.836 -2.087 -15.902 1.00 34.12 838 ALA A C 1
ATOM 6384 O O . ALA A 1 838 ? 20.153 -1.455 -16.706 1.00 34.12 838 ALA A O 1
ATOM 6385 N N . TRP A 1 839 ? 21.874 -2.833 -16.298 1.00 29.61 839 TRP A N 1
ATOM 6386 C CA . TRP A 1 839 ? 22.537 -2.684 -17.598 1.00 29.61 839 TRP A CA 1
ATOM 6387 C C . TRP A 1 839 ? 21.680 -3.116 -18.801 1.00 29.61 839 TRP A C 1
ATOM 6389 O O . TRP A 1 839 ? 21.779 -2.529 -19.874 1.00 29.61 839 TRP A O 1
ATOM 6399 N N . ARG A 1 840 ? 20.780 -4.098 -18.632 1.00 31.94 840 ARG A N 1
ATOM 6400 C CA . ARG A 1 840 ? 19.870 -4.547 -19.710 1.00 31.94 840 ARG A CA 1
ATOM 6401 C C . ARG A 1 840 ? 18.660 -3.640 -19.935 1.00 31.94 840 ARG A C 1
ATOM 6403 O O . ARG A 1 840 ? 18.146 -3.600 -21.050 1.00 31.94 840 ARG A O 1
ATOM 6410 N N . ARG A 1 841 ? 18.234 -2.882 -18.918 1.00 37.38 841 ARG A N 1
ATOM 6411 C CA . ARG A 1 841 ? 17.124 -1.920 -19.044 1.00 37.38 841 ARG A CA 1
ATOM 6412 C C . ARG A 1 841 ? 17.512 -0.672 -19.833 1.00 37.38 841 ARG A C 1
ATOM 6414 O O . ARG A 1 841 ? 16.651 -0.080 -20.467 1.00 37.38 841 ARG A O 1
ATOM 6421 N N . LEU A 1 842 ? 18.796 -0.317 -19.876 1.00 32.06 842 LEU A N 1
ATOM 6422 C CA . LEU A 1 842 ? 19.267 0.853 -20.623 1.00 32.06 842 LEU A CA 1
ATOM 6423 C C . LEU A 1 842 ? 19.213 0.675 -22.154 1.00 32.06 842 LEU A C 1
ATOM 6425 O O . LEU A 1 842 ? 19.074 1.646 -22.888 1.00 32.06 842 LEU A O 1
ATOM 6429 N N . GLN A 1 843 ? 19.318 -0.563 -22.647 1.00 28.62 843 GLN A N 1
ATOM 6430 C CA . GLN A 1 843 ? 19.580 -0.833 -24.067 1.00 28.62 843 GLN A CA 1
ATOM 6431 C C . GLN A 1 843 ? 18.320 -0.899 -24.955 1.00 28.62 843 GLN A C 1
ATOM 6433 O O . GLN A 1 843 ? 18.444 -0.908 -26.179 1.00 28.62 843 GLN A O 1
ATOM 6438 N N . LYS A 1 844 ? 17.112 -0.959 -24.371 1.00 30.89 844 LYS A N 1
ATOM 6439 C CA . LYS A 1 844 ? 15.833 -1.030 -25.114 1.00 30.89 844 LYS A CA 1
ATOM 6440 C C . LYS A 1 844 ? 15.065 0.296 -25.171 1.00 30.89 844 LYS A C 1
ATOM 6442 O O . LYS A 1 844 ? 14.424 0.567 -26.185 1.00 30.89 844 LYS A O 1
ATOM 6447 N N . THR A 1 845 ? 15.144 1.122 -24.128 1.00 33.66 845 THR A N 1
ATOM 6448 C CA . THR A 1 845 ? 14.244 2.272 -23.898 1.00 33.66 845 THR A CA 1
ATOM 6449 C C . THR A 1 845 ? 14.318 3.362 -24.977 1.00 33.66 845 THR A C 1
ATOM 6451 O O . THR A 1 845 ? 13.343 4.060 -25.210 1.00 33.66 845 THR A O 1
ATOM 6454 N N . LEU A 1 846 ? 15.431 3.461 -25.708 1.00 34.12 846 LEU A N 1
ATOM 6455 C CA . LEU A 1 846 ? 15.659 4.495 -26.731 1.00 34.12 846 LEU A CA 1
ATOM 6456 C C . LEU A 1 846 ? 15.210 4.108 -28.144 1.00 34.12 846 LEU A C 1
ATOM 6458 O O . LEU A 1 846 ? 15.352 4.891 -29.076 1.00 34.12 846 LEU A O 1
ATOM 6462 N N . THR A 1 847 ? 14.710 2.885 -28.335 1.00 34.19 847 THR A N 1
ATOM 6463 C CA . THR A 1 847 ? 14.311 2.396 -29.669 1.00 34.19 847 THR A CA 1
ATOM 6464 C C . THR A 1 847 ? 12.841 2.646 -30.009 1.00 34.19 847 THR A C 1
ATOM 6466 O O . THR A 1 847 ? 12.398 2.223 -31.075 1.00 34.19 847 THR A O 1
ATOM 6469 N N . LYS A 1 848 ? 12.083 3.324 -29.133 1.00 34.06 848 LYS A N 1
ATOM 6470 C CA . LYS A 1 848 ? 10.664 3.646 -29.362 1.00 34.06 848 LYS A CA 1
ATOM 6471 C C . LYS A 1 848 ? 10.298 5.115 -29.162 1.00 34.06 848 LYS A C 1
ATOM 6473 O O . LYS A 1 848 ? 9.623 5.656 -30.030 1.00 34.06 848 LYS A O 1
ATOM 6478 N N . ASP A 1 849 ? 10.805 5.775 -28.124 1.00 31.69 849 ASP A N 1
ATOM 6479 C CA . ASP A 1 849 ? 10.416 7.160 -27.822 1.00 31.69 849 ASP A CA 1
ATOM 6480 C C . ASP A 1 849 ? 11.458 8.165 -28.357 1.00 31.69 849 ASP A C 1
ATOM 6482 O O . ASP A 1 849 ? 12.165 8.825 -27.608 1.00 31.69 849 ASP A O 1
ATOM 6486 N N . THR A 1 850 ? 11.546 8.196 -29.695 1.00 40.09 850 THR A N 1
ATOM 6487 C CA . THR A 1 850 ? 12.079 9.242 -30.603 1.00 40.09 850 THR A CA 1
ATOM 6488 C C . THR A 1 850 ? 13.304 10.063 -30.163 1.00 40.09 850 THR A C 1
ATOM 6490 O O . THR A 1 850 ? 13.161 10.961 -29.344 1.00 40.09 850 THR A O 1
ATOM 6493 N N . LEU A 1 851 ? 14.456 9.899 -30.848 1.00 46.84 851 LEU A N 1
ATOM 6494 C CA . LEU A 1 851 ? 15.285 11.062 -31.246 1.00 46.84 851 LEU A CA 1
ATOM 6495 C C . LEU A 1 851 ? 16.423 10.784 -32.248 1.00 46.84 851 LEU A C 1
ATOM 6497 O O . LEU A 1 851 ? 16.598 11.605 -33.141 1.00 46.84 851 LEU A O 1
ATOM 6501 N N . LEU A 1 852 ? 17.164 9.668 -32.186 1.00 44.00 852 LEU A N 1
ATOM 6502 C CA . LEU A 1 852 ? 18.355 9.440 -33.038 1.00 44.00 852 LEU A CA 1
ATOM 6503 C C . LEU A 1 852 ? 18.302 8.116 -33.821 1.00 44.00 852 LEU A C 1
ATOM 6505 O O . LEU A 1 852 ? 18.188 7.042 -33.233 1.00 44.00 852 LEU A O 1
ATOM 6509 N N . THR A 1 853 ? 18.469 8.170 -35.146 1.00 45.03 853 THR A N 1
ATOM 6510 C CA . THR A 1 853 ? 18.557 6.983 -36.022 1.00 45.03 853 THR A CA 1
ATOM 6511 C C . THR A 1 853 ? 19.801 7.038 -36.912 1.00 45.03 853 THR A C 1
ATOM 6513 O O . THR A 1 853 ? 20.139 8.085 -37.452 1.00 45.03 853 THR A O 1
ATOM 6516 N N . HIS A 1 854 ? 20.517 5.923 -37.073 1.00 40.47 854 HIS A N 1
ATOM 6517 C CA . HIS A 1 854 ? 21.745 5.855 -37.877 1.00 40.47 854 HIS A CA 1
ATOM 6518 C C . HIS A 1 854 ? 21.709 4.609 -38.785 1.00 40.47 854 HIS A C 1
ATOM 6520 O O . HIS A 1 854 ? 21.446 3.515 -38.279 1.00 40.47 854 HIS A O 1
ATOM 6526 N N . PRO A 1 855 ? 21.976 4.728 -40.101 1.00 34.91 855 PRO A N 1
ATOM 6527 C CA . PRO A 1 855 ? 21.706 3.663 -41.077 1.00 34.91 855 PRO A CA 1
ATOM 6528 C C . PRO A 1 855 ? 22.709 2.489 -41.081 1.00 34.91 855 PRO A C 1
ATOM 6530 O O . PRO A 1 855 ? 22.485 1.509 -41.785 1.00 34.91 855 PRO A O 1
ATOM 6533 N N . SER A 1 856 ? 23.790 2.556 -40.293 1.00 35.34 856 SER A N 1
ATOM 6534 C CA . SER A 1 856 ? 24.851 1.528 -40.215 1.00 35.34 856 SER A CA 1
ATOM 6535 C C . SER A 1 856 ? 25.224 1.139 -38.766 1.00 35.34 856 SER A C 1
ATOM 6537 O O . SER A 1 856 ? 24.958 1.895 -37.831 1.00 35.34 856 SER A O 1
ATOM 6539 N N . PRO A 1 857 ? 25.858 -0.022 -38.509 1.00 31.33 857 PRO A N 1
ATOM 6540 C CA . PRO A 1 857 ? 26.252 -0.423 -37.155 1.00 31.33 857 PRO A CA 1
ATOM 6541 C C . PRO A 1 857 ? 27.538 0.285 -36.677 1.00 31.33 857 PRO A C 1
ATOM 6543 O O . PRO A 1 857 ? 28.641 -0.048 -37.106 1.00 31.33 857 PRO A O 1
ATOM 6546 N N . ILE A 1 858 ? 27.398 1.231 -35.743 1.00 33.41 858 ILE A N 1
ATOM 6547 C CA . ILE A 1 858 ? 28.514 1.965 -35.114 1.00 33.41 858 ILE A CA 1
ATOM 6548 C C . ILE A 1 858 ? 29.327 1.056 -34.173 1.00 33.41 858 ILE A C 1
ATOM 6550 O O . ILE A 1 858 ? 28.758 0.279 -33.400 1.00 33.41 858 ILE A O 1
ATOM 6554 N N . LYS A 1 859 ? 30.659 1.210 -34.190 1.00 31.77 859 LYS A N 1
ATOM 6555 C CA . LYS A 1 859 ? 31.587 0.686 -33.173 1.00 31.77 859 LYS A CA 1
ATOM 6556 C C . LYS A 1 859 ? 31.855 1.768 -32.117 1.00 31.77 859 LYS A C 1
ATOM 6558 O O . LYS A 1 859 ? 32.399 2.807 -32.457 1.00 31.77 859 LYS A O 1
ATOM 6563 N N . GLY A 1 860 ? 31.507 1.503 -30.858 1.00 32.81 860 GLY A N 1
ATOM 6564 C CA . GLY A 1 860 ? 31.736 2.408 -29.720 1.00 32.81 860 GLY A CA 1
ATOM 6565 C C . GLY A 1 860 ? 30.762 2.092 -28.584 1.00 32.81 860 GLY A C 1
ATOM 6566 O O . GLY A 1 860 ? 29.548 2.154 -28.780 1.00 32.81 860 GLY A O 1
ATOM 6567 N N . ALA A 1 861 ? 31.268 1.665 -27.423 1.00 30.95 861 ALA A N 1
ATOM 6568 C CA . ALA A 1 861 ? 30.433 1.076 -26.368 1.00 30.95 861 ALA A CA 1
ATOM 6569 C C . ALA A 1 861 ? 29.889 2.105 -25.356 1.00 30.95 861 ALA A C 1
ATOM 6571 O O . ALA A 1 861 ? 28.766 1.950 -24.872 1.00 30.95 861 ALA A O 1
ATOM 6572 N N . ALA A 1 862 ? 30.629 3.178 -25.066 1.00 34.38 862 ALA A N 1
ATOM 6573 C CA . ALA A 1 862 ? 30.199 4.174 -24.083 1.00 34.38 862 ALA A CA 1
ATOM 6574 C C . ALA A 1 862 ? 29.131 5.137 -24.629 1.00 34.38 862 ALA A C 1
ATOM 6576 O O . ALA A 1 862 ? 28.143 5.392 -23.942 1.00 34.38 862 ALA A O 1
ATOM 6577 N N . ALA A 1 863 ? 29.229 5.568 -25.895 1.00 33.81 863 ALA A N 1
ATOM 6578 C CA . ALA A 1 863 ? 28.213 6.426 -26.523 1.00 33.81 863 ALA A CA 1
ATOM 6579 C C . ALA A 1 863 ? 26.807 5.787 -26.577 1.00 33.81 863 ALA A C 1
ATOM 6581 O O . ALA A 1 863 ? 25.801 6.490 -26.583 1.00 33.81 863 ALA A O 1
ATOM 6582 N N . ARG A 1 864 ? 26.713 4.448 -26.556 1.00 34.16 864 ARG A N 1
ATOM 6583 C CA . ARG A 1 864 ? 25.440 3.713 -26.428 1.00 34.16 864 ARG A CA 1
ATOM 6584 C C . ARG A 1 864 ? 24.927 3.571 -24.995 1.00 34.16 864 ARG A C 1
ATOM 6586 O O . ARG A 1 864 ? 23.757 3.246 -24.826 1.00 34.16 864 ARG A O 1
ATOM 6593 N N . THR A 1 865 ? 25.774 3.786 -23.992 1.00 37.38 865 THR A N 1
ATOM 6594 C CA . THR A 1 865 ? 25.401 3.651 -22.575 1.00 37.38 865 THR A CA 1
ATOM 6595 C C . THR A 1 865 ? 25.048 5.003 -21.953 1.00 37.38 865 THR A C 1
ATOM 6597 O O . THR A 1 865 ? 24.217 5.057 -21.057 1.00 37.38 865 THR A O 1
ATOM 6600 N N . LEU A 1 866 ? 25.594 6.112 -22.459 1.00 35.69 866 LEU A N 1
ATOM 6601 C CA . LEU A 1 866 ? 25.200 7.449 -22.003 1.00 35.69 866 LEU A CA 1
ATOM 6602 C C . LEU A 1 866 ? 23.872 7.938 -22.587 1.00 35.69 866 LEU A C 1
ATOM 6604 O O . LEU A 1 866 ? 23.183 8.695 -21.924 1.00 35.69 866 LEU A O 1
ATOM 6608 N N . LEU A 1 867 ? 23.441 7.449 -23.754 1.00 38.38 867 LEU A N 1
ATOM 6609 C CA . LEU A 1 867 ? 22.176 7.884 -24.358 1.00 38.38 867 LEU A CA 1
ATOM 6610 C C . LEU A 1 867 ? 20.905 7.494 -23.586 1.00 38.38 867 LEU A C 1
ATOM 6612 O O . LEU A 1 867 ? 19.831 7.895 -24.009 1.00 38.38 867 LEU A O 1
ATOM 6616 N N . GLY A 1 868 ? 20.994 6.756 -22.470 1.00 35.91 868 GLY A N 1
ATOM 6617 C CA . GLY A 1 868 ? 19.871 6.316 -21.619 1.00 35.91 868 GLY A CA 1
ATOM 6618 C C . GLY A 1 868 ? 19.075 7.424 -20.914 1.00 35.91 868 GLY A C 1
ATOM 6619 O O . GLY A 1 868 ? 18.421 7.153 -19.907 1.00 35.91 868 GLY A O 1
ATOM 6620 N N . PHE A 1 869 ? 19.140 8.655 -21.414 1.00 35.09 869 PHE A N 1
ATOM 6621 C CA . PHE A 1 869 ? 18.400 9.809 -20.937 1.00 35.09 869 PHE A CA 1
ATOM 6622 C C . PHE A 1 869 ? 16.891 9.589 -21.118 1.00 35.09 869 PHE A C 1
ATOM 6624 O O . PHE A 1 869 ? 16.397 9.458 -22.238 1.00 35.09 869 PHE A O 1
ATOM 6631 N N . LYS A 1 870 ? 16.130 9.609 -20.016 1.00 31.05 870 LYS A N 1
ATOM 6632 C CA . LYS A 1 870 ? 14.734 10.053 -20.102 1.00 31.05 870 LYS A CA 1
ATOM 6633 C C . LYS A 1 870 ? 14.791 11.536 -20.445 1.00 31.05 870 LYS A C 1
ATOM 6635 O O . LYS A 1 870 ? 15.401 12.284 -19.689 1.00 31.05 870 LYS A O 1
ATOM 6640 N N . ALA A 1 871 ? 14.178 11.938 -21.553 1.00 32.09 871 ALA A N 1
ATOM 6641 C CA . ALA A 1 871 ? 14.039 13.350 -21.867 1.00 32.09 871 ALA A CA 1
ATOM 6642 C C . ALA A 1 871 ? 13.295 14.054 -20.718 1.00 32.09 871 ALA A C 1
ATOM 6644 O O . ALA A 1 871 ? 12.160 13.688 -20.393 1.00 32.09 871 ALA A O 1
ATOM 6645 N N . GLY A 1 872 ? 13.948 15.046 -20.107 1.00 34.28 872 GLY A N 1
ATOM 6646 C CA . GLY A 1 872 ? 13.236 16.149 -19.469 1.00 34.28 872 GLY A CA 1
ATOM 6647 C C . GLY A 1 872 ? 12.435 16.920 -20.521 1.00 34.28 872 GLY A C 1
ATOM 6648 O O . GLY A 1 872 ? 12.585 16.683 -21.723 1.00 34.28 872 GLY A O 1
ATOM 6649 N N . THR A 1 873 ? 11.550 17.814 -20.086 1.00 36.31 873 THR A N 1
ATOM 6650 C CA . THR A 1 873 ? 10.694 18.563 -21.011 1.00 36.31 873 THR A CA 1
ATOM 6651 C C . THR A 1 873 ? 11.548 19.399 -21.962 1.00 36.31 873 THR A C 1
ATOM 6653 O O . THR A 1 873 ? 12.235 20.320 -21.538 1.00 36.31 873 THR A O 1
ATOM 6656 N N . TYR A 1 874 ? 11.514 19.044 -23.244 1.00 37.94 874 TYR A N 1
ATOM 6657 C CA . TYR A 1 874 ? 12.241 19.739 -24.297 1.00 37.94 874 TYR A CA 1
ATOM 6658 C C . TYR A 1 874 ? 11.500 21.023 -24.692 1.00 37.94 874 TYR A C 1
ATOM 6660 O O . TYR A 1 874 ? 10.321 20.961 -25.053 1.00 37.94 874 TYR A O 1
ATOM 6668 N N . TYR A 1 875 ? 12.202 22.156 -24.684 1.00 38.78 875 TYR A N 1
ATOM 6669 C CA . TYR A 1 875 ? 11.701 23.439 -25.174 1.00 38.78 875 TYR A CA 1
ATOM 6670 C C . TYR A 1 875 ? 12.598 23.936 -26.321 1.00 38.78 875 TYR A C 1
ATOM 6672 O O . TYR A 1 875 ? 13.803 24.070 -26.121 1.00 38.78 875 TYR A O 1
ATOM 6680 N N . PRO A 1 876 ? 12.058 24.175 -27.532 1.00 39.22 876 PRO A N 1
ATOM 6681 C CA . PRO A 1 876 ? 12.820 24.790 -28.613 1.00 39.22 876 PRO A CA 1
ATOM 6682 C C . PRO A 1 876 ? 13.016 26.292 -28.367 1.00 39.22 876 PRO A C 1
ATOM 6684 O O . PRO A 1 876 ? 12.301 26.889 -27.562 1.00 39.22 876 PRO A O 1
ATOM 6687 N N . PHE A 1 877 ? 13.948 26.884 -29.124 1.00 35.59 877 PHE A N 1
ATOM 6688 C CA . PHE A 1 877 ? 14.294 28.314 -29.141 1.00 35.59 877 PHE A CA 1
ATOM 6689 C C . PHE A 1 877 ? 13.081 29.226 -28.865 1.00 35.59 877 PHE A C 1
ATOM 6691 O O . PHE A 1 877 ? 12.167 29.328 -29.691 1.00 35.59 877 PHE A O 1
ATOM 6698 N N . GLY A 1 878 ? 13.058 29.874 -27.696 1.00 39.31 878 GLY A N 1
ATOM 6699 C CA . GLY A 1 878 ? 12.002 30.814 -27.297 1.00 39.31 878 GLY A CA 1
ATOM 6700 C C . GLY A 1 878 ? 10.591 30.230 -27.098 1.00 39.31 878 GLY A C 1
ATOM 6701 O O . GLY A 1 878 ? 9.617 30.962 -27.279 1.00 39.31 878 GLY A O 1
ATOM 6702 N N . GLN A 1 879 ? 10.435 28.939 -26.766 1.00 40.91 879 GLN A N 1
ATOM 6703 C CA . GLN A 1 879 ? 9.126 28.317 -26.479 1.00 40.91 879 GLN A CA 1
ATOM 6704 C C . GLN A 1 879 ? 9.085 27.485 -25.185 1.00 40.91 879 GLN A C 1
ATOM 6706 O O . GLN A 1 879 ? 8.687 26.317 -25.185 1.00 40.91 879 GLN A O 1
ATOM 6711 N N . ARG A 1 880 ? 9.400 28.112 -24.046 1.00 44.53 880 ARG A N 1
ATOM 6712 C CA . ARG A 1 880 ? 8.898 27.650 -22.738 1.00 44.53 880 ARG A CA 1
ATOM 6713 C C . ARG A 1 880 ? 7.444 28.124 -22.547 1.00 44.53 880 ARG A C 1
ATOM 6715 O O . ARG A 1 880 ? 7.169 29.304 -22.764 1.00 44.53 880 ARG A O 1
ATOM 6722 N N . PRO A 1 881 ? 6.507 27.278 -22.083 1.00 35.31 881 PRO A N 1
ATOM 6723 C CA . PRO A 1 881 ? 5.261 27.760 -21.509 1.00 35.31 881 PRO A CA 1
ATOM 6724 C C . PRO A 1 881 ? 5.581 28.450 -20.178 1.00 35.31 881 PRO A C 1
ATOM 6726 O O . PRO A 1 881 ? 6.092 27.822 -19.250 1.00 35.31 881 PRO A O 1
ATOM 6729 N N . VAL A 1 882 ? 5.285 29.747 -20.085 1.00 40.66 882 VAL A N 1
ATOM 6730 C CA . VAL A 1 882 ? 5.377 30.491 -18.823 1.00 40.66 882 VAL A CA 1
ATOM 6731 C C . VAL A 1 882 ? 4.403 29.855 -17.830 1.00 40.66 882 VAL A C 1
ATOM 6733 O O . VAL A 1 882 ? 3.204 29.781 -18.099 1.00 40.66 882 VAL A O 1
ATOM 6736 N N . ALA A 1 883 ? 4.918 29.362 -16.703 1.00 37.62 883 ALA A N 1
ATOM 6737 C CA . ALA A 1 883 ? 4.091 28.749 -15.672 1.00 37.62 883 ALA A CA 1
ATOM 6738 C C . ALA A 1 883 ? 3.180 29.808 -15.032 1.00 37.62 883 ALA A C 1
ATOM 6740 O O . ALA A 1 883 ? 3.661 30.779 -14.443 1.00 37.62 883 ALA A O 1
ATOM 6741 N N . ASP A 1 884 ? 1.867 29.613 -15.148 1.00 33.88 884 ASP A N 1
ATOM 6742 C CA . ASP A 1 884 ? 0.876 30.522 -14.578 1.00 33.88 884 ASP A CA 1
ATOM 6743 C C . ASP A 1 884 ? 0.844 30.343 -13.050 1.00 33.88 884 ASP A C 1
ATOM 6745 O O . ASP A 1 884 ? 0.372 29.328 -12.534 1.00 33.88 884 ASP A O 1
ATOM 6749 N N . GLY A 1 885 ? 1.447 31.297 -12.332 1.00 42.22 885 GLY A N 1
ATOM 6750 C CA . GLY A 1 885 ? 1.680 31.215 -10.885 1.00 42.22 885 GLY A CA 1
ATOM 6751 C C . GLY A 1 885 ? 3.142 31.366 -10.449 1.00 42.22 885 GLY A C 1
ATOM 6752 O O . GLY A 1 885 ? 3.614 30.593 -9.616 1.00 42.22 885 GLY A O 1
ATOM 6753 N N . GLN A 1 886 ? 3.875 32.360 -10.966 1.00 37.66 886 GLN A N 1
ATOM 6754 C CA . GLN A 1 886 ? 5.216 32.657 -10.452 1.00 37.66 886 GLN A CA 1
ATOM 6755 C C . GLN A 1 886 ? 5.190 33.217 -9.019 1.00 37.66 886 GLN A C 1
ATOM 6757 O O . GLN A 1 886 ? 4.549 34.229 -8.722 1.00 37.66 886 GLN A O 1
ATOM 6762 N N . VAL A 1 887 ? 5.992 32.598 -8.147 1.00 40.91 887 VAL A N 1
ATOM 6763 C CA . VAL A 1 887 ? 6.564 33.267 -6.970 1.00 40.91 887 VAL A CA 1
ATOM 6764 C C . VAL A 1 887 ? 7.448 34.414 -7.472 1.00 40.91 887 VAL A C 1
ATOM 6766 O O . VAL A 1 887 ? 8.091 34.289 -8.507 1.00 40.91 887 VAL A O 1
ATOM 6769 N N . SER A 1 888 ? 7.448 35.549 -6.770 1.00 40.25 888 SER A N 1
ATOM 6770 C CA . SER A 1 888 ? 8.010 36.821 -7.241 1.00 40.25 888 SER A CA 1
ATOM 6771 C C . SER A 1 888 ? 9.454 36.734 -7.766 1.00 40.25 888 SER A C 1
ATOM 6773 O O . SER A 1 888 ? 10.401 36.788 -6.976 1.00 40.25 888 SER A O 1
ATOM 6775 N N . ALA A 1 889 ? 9.620 36.706 -9.092 1.00 45.53 889 ALA A N 1
ATOM 6776 C CA . ALA A 1 889 ? 10.911 36.909 -9.736 1.00 45.53 889 ALA A CA 1
ATOM 6777 C C . ALA A 1 889 ? 11.454 38.305 -9.385 1.00 45.53 889 ALA A C 1
ATOM 6779 O O . ALA A 1 889 ? 10.775 39.325 -9.547 1.00 45.53 889 ALA A O 1
ATOM 6780 N N . ASN A 1 890 ? 12.691 38.366 -8.891 1.00 51.81 890 ASN A N 1
ATOM 6781 C CA . ASN A 1 890 ? 13.350 39.631 -8.571 1.00 51.81 890 ASN A CA 1
ATOM 6782 C C . ASN A 1 890 ? 13.900 40.267 -9.856 1.00 51.81 890 ASN A C 1
ATOM 6784 O O . ASN A 1 890 ? 15.080 40.106 -10.151 1.00 51.81 890 ASN A O 1
ATOM 6788 N N . SER A 1 891 ? 13.046 40.990 -10.592 1.00 55.22 891 SER A N 1
ATOM 6789 C CA . SER A 1 891 ? 13.402 41.724 -11.820 1.00 55.22 891 SER A CA 1
ATOM 6790 C C . SER A 1 891 ? 14.653 42.591 -11.621 1.00 55.22 891 SER A C 1
ATOM 6792 O O . SER A 1 891 ? 14.589 43.664 -11.011 1.00 55.22 891 SER A O 1
ATOM 6794 N N . LEU A 1 892 ? 15.785 42.170 -12.184 1.00 62.31 892 LEU A N 1
ATOM 6795 C CA . LEU A 1 892 ? 17.074 42.860 -12.059 1.00 62.31 892 LEU A CA 1
ATOM 6796 C C . LEU A 1 892 ? 17.229 44.023 -13.048 1.00 62.31 892 LEU A C 1
ATOM 6798 O O . LEU A 1 892 ? 18.206 44.768 -12.964 1.00 62.31 892 LEU A O 1
ATOM 6802 N N . GLY A 1 893 ? 16.317 44.156 -14.018 1.00 62.78 893 GLY A N 1
ATOM 6803 C CA . GLY A 1 893 ? 16.388 45.167 -15.081 1.00 62.78 893 GLY A CA 1
ATOM 6804 C C . GLY A 1 893 ? 17.536 44.961 -16.082 1.00 62.78 893 GLY A C 1
ATOM 6805 O O . GLY A 1 893 ? 17.781 45.831 -16.910 1.00 62.78 893 GLY A O 1
ATOM 6806 N N . ASN A 1 894 ? 18.236 43.821 -16.015 1.00 74.62 894 ASN A N 1
ATOM 6807 C CA . ASN A 1 894 ? 19.373 43.463 -16.876 1.00 74.62 894 ASN A CA 1
ATOM 6808 C C . ASN A 1 894 ? 18.998 42.456 -17.986 1.00 74.62 894 ASN A C 1
ATOM 6810 O O . ASN A 1 894 ? 19.867 41.935 -18.684 1.00 74.62 894 ASN A O 1
ATOM 6814 N N . GLY A 1 895 ? 17.705 42.168 -18.151 1.00 75.50 895 GLY A N 1
ATOM 6815 C CA . GLY A 1 895 ? 17.164 41.386 -19.261 1.00 75.50 895 GLY A CA 1
ATOM 6816 C C . GLY A 1 895 ? 17.087 39.871 -19.063 1.00 75.50 895 GLY A C 1
ATOM 6817 O O . GLY A 1 895 ? 16.418 39.245 -19.875 1.00 75.50 895 GLY A O 1
ATOM 6818 N N . ILE A 1 896 ? 17.708 39.279 -18.040 1.00 87.12 896 ILE A N 1
ATOM 6819 C CA . ILE A 1 896 ? 17.494 37.875 -17.634 1.00 87.12 896 ILE A CA 1
ATOM 6820 C C . ILE A 1 896 ? 17.369 37.850 -16.108 1.00 87.12 896 ILE A C 1
ATOM 6822 O O . ILE A 1 896 ? 18.203 38.441 -15.416 1.00 87.12 896 ILE A O 1
ATOM 6826 N N . ASP A 1 897 ? 16.346 37.176 -15.588 1.00 86.88 897 ASP A N 1
ATOM 6827 C CA . ASP A 1 897 ? 16.026 37.153 -14.158 1.00 86.88 897 ASP A CA 1
ATOM 6828 C C . ASP A 1 897 ? 16.268 35.770 -13.541 1.00 86.88 897 ASP A C 1
ATOM 6830 O O . ASP A 1 897 ? 16.383 34.770 -14.250 1.00 86.88 897 ASP A O 1
ATOM 6834 N N . TYR A 1 898 ? 16.394 35.735 -12.211 1.00 86.75 898 TYR A N 1
ATOM 6835 C CA . TYR A 1 898 ? 16.636 34.510 -11.448 1.00 86.75 898 TYR A CA 1
ATOM 6836 C C . TYR A 1 898 ? 15.340 33.969 -10.841 1.00 86.75 898 TYR A C 1
ATOM 6838 O O . TYR A 1 898 ? 14.627 34.714 -10.162 1.00 86.75 898 TYR A O 1
ATOM 6846 N N . HIS A 1 899 ? 15.083 32.674 -11.034 1.00 83.75 899 HIS A N 1
ATOM 6847 C CA . HIS A 1 899 ? 13.827 31.993 -10.678 1.00 83.75 899 HIS A CA 1
ATOM 6848 C C . HIS A 1 899 ? 14.009 30.905 -9.600 1.00 83.75 899 HIS A C 1
ATOM 6850 O O . HIS A 1 899 ? 13.239 29.953 -9.524 1.00 83.75 899 HIS A O 1
ATOM 6856 N N . ASP A 1 900 ? 15.027 31.069 -8.746 1.00 78.56 900 ASP A N 1
ATOM 6857 C CA . ASP A 1 900 ? 15.356 30.220 -7.586 1.00 78.56 900 ASP A CA 1
ATOM 6858 C C . ASP A 1 900 ? 15.784 28.757 -7.884 1.00 78.56 900 ASP A C 1
ATOM 6860 O O . ASP A 1 900 ? 15.964 27.963 -6.955 1.00 78.56 900 ASP A O 1
ATOM 6864 N N . GLY A 1 901 ? 16.047 28.411 -9.151 1.00 80.44 901 GLY A N 1
ATOM 6865 C CA . GLY A 1 901 ? 16.644 27.133 -9.571 1.00 80.44 901 GLY A CA 1
ATOM 6866 C C . GLY A 1 901 ? 18.169 26.998 -9.361 1.00 80.44 901 GLY A C 1
ATOM 6867 O O . GLY A 1 901 ? 18.872 27.962 -9.058 1.00 80.44 901 GLY A O 1
ATOM 6868 N N . PRO A 1 902 ? 18.737 25.787 -9.512 1.00 84.00 902 PRO A N 1
ATOM 6869 C CA . PRO A 1 902 ? 20.154 25.521 -9.265 1.00 84.00 902 PRO A CA 1
ATOM 6870 C C . PRO A 1 902 ? 21.075 26.000 -10.401 1.00 84.00 902 PRO A C 1
ATOM 6872 O O . PRO A 1 902 ? 20.758 25.862 -11.575 1.00 84.00 902 PRO A O 1
ATOM 6875 N N . VAL A 1 903 ? 22.290 26.448 -10.068 1.00 86.19 903 VAL A N 1
ATOM 6876 C CA . VAL A 1 903 ? 23.364 26.745 -11.044 1.00 86.19 903 VAL A CA 1
ATOM 6877 C C . VAL A 1 903 ? 24.636 25.964 -10.693 1.00 86.19 903 VAL A C 1
ATOM 6879 O O . VAL A 1 903 ? 24.800 25.532 -9.547 1.00 86.19 903 VAL A O 1
ATOM 6882 N N . ILE A 1 904 ? 25.564 25.771 -11.637 1.00 86.12 904 ILE A N 1
ATOM 6883 C CA . ILE A 1 904 ? 26.801 25.014 -11.366 1.00 86.12 904 ILE A CA 1
ATOM 6884 C C . ILE A 1 904 ? 27.870 25.931 -10.744 1.00 86.12 904 ILE A C 1
ATOM 6886 O O . ILE A 1 904 ? 28.491 26.745 -11.419 1.00 86.12 904 ILE A O 1
ATOM 6890 N N . LEU A 1 905 ? 28.095 25.780 -9.434 1.00 79.75 905 LEU A N 1
ATOM 6891 C CA . LEU A 1 905 ? 28.916 26.680 -8.598 1.00 79.75 905 LEU A CA 1
ATOM 6892 C C . LEU A 1 905 ? 30.408 26.314 -8.463 1.00 79.75 905 LEU A C 1
ATOM 6894 O O . LEU A 1 905 ? 31.157 27.021 -7.791 1.00 79.75 905 LEU A O 1
ATOM 6898 N N . GLY A 1 906 ? 30.843 25.192 -9.035 1.00 75.38 906 GLY A N 1
ATOM 6899 C CA . GLY A 1 906 ? 32.217 24.685 -8.921 1.00 75.38 906 GLY A CA 1
ATOM 6900 C C . GLY A 1 906 ? 32.843 24.393 -10.281 1.00 75.38 906 GLY A C 1
ATOM 6901 O O . GLY A 1 906 ? 32.240 24.678 -11.311 1.00 75.38 906 GLY A O 1
ATOM 6902 N N . ASP A 1 907 ? 34.039 23.804 -10.279 1.00 80.75 907 ASP A N 1
ATOM 6903 C CA . ASP A 1 907 ? 34.742 23.400 -11.501 1.00 80.75 907 ASP A CA 1
ATOM 6904 C C . ASP A 1 907 ? 33.844 22.536 -12.404 1.00 80.75 907 ASP A C 1
ATOM 6906 O O . ASP A 1 907 ? 33.315 21.502 -11.975 1.00 80.75 907 ASP A O 1
ATOM 6910 N N . VAL A 1 908 ? 33.668 22.976 -13.653 1.00 84.25 908 VAL A N 1
ATOM 6911 C CA . VAL A 1 908 ? 32.811 22.322 -14.647 1.00 84.25 908 VAL A CA 1
ATOM 6912 C C . VAL A 1 908 ? 33.617 21.245 -15.363 1.00 84.25 908 VAL A C 1
ATOM 6914 O O . VAL A 1 908 ? 34.633 21.531 -15.998 1.00 84.25 908 VAL A O 1
ATOM 6917 N N . PHE A 1 909 ? 33.161 19.998 -15.282 1.00 85.62 909 PHE A N 1
ATOM 6918 C CA . PHE A 1 909 ? 33.834 18.845 -15.879 1.00 85.62 909 PHE A CA 1
ATOM 6919 C C . PHE A 1 909 ? 33.072 18.379 -17.119 1.00 85.62 909 PHE A C 1
ATOM 6921 O O . PHE A 1 909 ? 32.008 17.772 -17.008 1.00 85.62 909 PHE A O 1
ATOM 6928 N N . VAL A 1 910 ? 33.606 18.663 -18.305 1.00 86.62 910 VAL A N 1
ATOM 6929 C CA . VAL A 1 910 ? 32.949 18.331 -19.576 1.00 86.62 910 VAL A CA 1
ATOM 6930 C C . VAL A 1 910 ? 33.385 16.955 -20.066 1.00 86.62 910 VAL A C 1
ATOM 6932 O O . VAL A 1 910 ? 34.580 16.653 -20.110 1.00 86.62 910 VAL A O 1
ATOM 6935 N N . TYR A 1 911 ? 32.415 16.142 -20.475 1.00 84.19 911 TYR A N 1
ATOM 6936 C CA . TYR A 1 911 ? 32.614 14.823 -21.072 1.00 84.19 911 TYR A CA 1
ATOM 6937 C C . TYR A 1 911 ? 32.090 14.823 -22.507 1.00 84.19 911 TYR A C 1
ATOM 6939 O O . TYR A 1 911 ? 30.911 15.087 -22.731 1.00 84.19 911 TYR A O 1
ATOM 6947 N N . LEU A 1 912 ? 32.944 14.515 -23.486 1.00 83.94 912 LEU A N 1
ATOM 6948 C CA . LEU A 1 912 ? 32.549 14.473 -24.900 1.00 83.94 912 LEU A CA 1
ATOM 6949 C C . LEU A 1 912 ? 32.086 13.071 -25.306 1.00 83.94 912 LEU A C 1
ATOM 6951 O O . LEU A 1 912 ? 32.833 12.104 -25.166 1.00 83.94 912 LEU A O 1
ATOM 6955 N N . ILE A 1 913 ? 30.877 12.958 -25.851 1.00 80.81 913 ILE A N 1
ATOM 6956 C CA . ILE A 1 913 ? 30.264 11.700 -26.287 1.00 80.81 913 ILE A CA 1
ATOM 6957 C C . ILE A 1 913 ? 30.089 11.733 -27.805 1.00 80.81 913 ILE A C 1
ATOM 6959 O O . ILE A 1 913 ? 29.202 12.396 -28.335 1.00 80.81 913 ILE A O 1
ATOM 6963 N N . TRP A 1 914 ? 30.922 10.975 -28.511 1.00 79.88 914 TRP A N 1
ATOM 6964 C CA . TRP A 1 914 ? 30.912 10.899 -29.971 1.00 79.88 914 TRP A CA 1
ATOM 6965 C C . TRP A 1 914 ? 29.905 9.848 -30.459 1.00 79.88 914 TRP A C 1
ATOM 6967 O O . TRP A 1 914 ? 30.192 8.650 -30.444 1.00 79.88 914 TRP A O 1
ATOM 6977 N N . TYR A 1 915 ? 28.719 10.276 -30.896 1.00 73.69 915 TYR A N 1
ATOM 6978 C CA . TYR A 1 915 ? 27.666 9.390 -31.398 1.00 73.69 915 TYR A CA 1
ATOM 6979 C C . TYR A 1 915 ? 27.555 9.408 -32.928 1.00 73.69 915 TYR A C 1
ATOM 6981 O O . TYR A 1 915 ? 27.284 10.443 -33.524 1.00 73.69 915 TYR A O 1
ATOM 6989 N N . GLY A 1 916 ? 27.739 8.261 -33.581 1.00 71.62 916 GLY A N 1
ATOM 6990 C CA . GLY A 1 916 ? 27.746 8.155 -35.045 1.00 71.62 916 GLY A CA 1
ATOM 6991 C C . GLY A 1 916 ? 29.011 7.480 -35.569 1.00 71.62 916 GLY A C 1
ATOM 6992 O O . GLY A 1 916 ? 29.730 6.852 -34.791 1.00 71.62 916 GLY A O 1
ATOM 6993 N N . SER A 1 917 ? 29.275 7.560 -36.875 1.00 73.12 917 SER A N 1
ATOM 6994 C CA . SER A 1 917 ? 30.421 6.872 -37.483 1.00 73.12 917 SER A CA 1
ATOM 6995 C C . SER A 1 917 ? 31.759 7.577 -37.230 1.00 73.12 917 SER A C 1
ATOM 6997 O O . SER A 1 917 ? 32.763 6.892 -37.030 1.00 73.12 917 SER A O 1
ATOM 6999 N N . TRP A 1 918 ? 31.757 8.917 -37.178 1.00 76.69 918 TRP A N 1
ATOM 7000 C CA . TRP A 1 918 ? 32.885 9.785 -36.816 1.00 76.69 918 TRP A CA 1
ATOM 7001 C C . TRP A 1 918 ? 34.201 9.401 -37.504 1.00 76.69 918 TRP A C 1
ATOM 7003 O O . TRP A 1 918 ? 35.257 9.289 -36.876 1.00 76.69 918 TRP A O 1
ATOM 7013 N N . THR A 1 919 ? 34.140 9.188 -38.820 1.00 73.44 919 THR A N 1
ATOM 7014 C CA . THR A 1 919 ? 35.302 8.775 -39.621 1.00 73.44 919 THR A CA 1
ATOM 7015 C C . THR A 1 919 ? 36.322 9.890 -39.858 1.00 73.44 919 THR A C 1
ATOM 7017 O O . THR A 1 919 ? 37.425 9.607 -40.322 1.00 73.44 919 THR A O 1
ATOM 7020 N N . ASP A 1 920 ? 35.980 11.142 -39.546 1.00 74.69 920 ASP A N 1
ATOM 7021 C CA . ASP A 1 920 ? 36.869 12.297 -39.673 1.00 74.69 920 ASP A CA 1
ATOM 7022 C C . ASP A 1 920 ? 37.722 12.511 -38.399 1.00 74.69 920 ASP A C 1
ATOM 7024 O O . ASP A 1 920 ? 37.205 12.940 -37.361 1.00 74.69 920 ASP A O 1
ATOM 7028 N N . PRO A 1 921 ? 39.050 12.281 -38.449 1.00 77.12 921 PRO A N 1
ATOM 7029 C CA . PRO A 1 921 ? 39.930 12.468 -37.296 1.00 77.12 921 PRO A CA 1
ATOM 7030 C C . PRO A 1 921 ? 40.176 13.944 -36.945 1.00 77.12 921 PRO A C 1
ATOM 7032 O O . PRO A 1 921 ? 40.685 14.238 -35.860 1.00 77.12 921 PRO A O 1
ATOM 7035 N N . SER A 1 922 ? 39.861 14.887 -37.838 1.00 85.31 922 SER A N 1
ATOM 7036 C CA . SER A 1 922 ? 39.975 16.316 -37.543 1.00 85.31 922 SER A CA 1
ATOM 7037 C C . SER A 1 922 ? 38.845 16.805 -36.638 1.00 85.31 922 SER A C 1
ATOM 7039 O O . SER A 1 922 ? 39.096 17.669 -35.798 1.00 85.31 922 SER A O 1
ATOM 7041 N N . ALA A 1 923 ? 37.663 16.182 -36.713 1.00 85.00 923 ALA A N 1
ATOM 7042 C CA . ALA A 1 923 ? 36.506 16.550 -35.906 1.00 85.00 923 ALA A CA 1
ATOM 7043 C C . ALA A 1 923 ? 36.786 16.463 -34.400 1.00 85.00 923 ALA A C 1
ATOM 7045 O O . ALA A 1 923 ? 36.617 17.441 -33.666 1.00 85.00 923 ALA A O 1
ATOM 7046 N N . LYS A 1 924 ? 37.321 15.315 -33.959 1.00 87.12 924 LYS A N 1
ATOM 7047 C CA . LYS A 1 924 ? 37.723 15.106 -32.562 1.00 87.12 924 LYS A CA 1
ATOM 7048 C C . LYS A 1 924 ? 38.756 16.123 -32.110 1.00 87.12 924 LYS A C 1
ATOM 7050 O O . LYS A 1 924 ? 38.591 16.762 -31.078 1.00 87.12 924 LYS A O 1
ATOM 7055 N N . ARG A 1 925 ? 39.792 16.336 -32.927 1.00 90.75 925 ARG A N 1
ATOM 7056 C CA . ARG A 1 925 ? 40.878 17.272 -32.621 1.00 90.75 925 ARG A CA 1
ATOM 7057 C C . ARG A 1 925 ? 40.372 18.699 -32.373 1.00 90.75 925 ARG A C 1
ATOM 7059 O O . ARG A 1 925 ? 40.884 19.341 -31.463 1.00 90.75 925 ARG A O 1
ATOM 7066 N N . ILE A 1 926 ? 39.405 19.180 -33.158 1.00 92.31 926 ILE A N 1
ATOM 7067 C CA . ILE A 1 926 ? 38.872 20.549 -33.060 1.00 92.31 926 ILE A CA 1
ATOM 7068 C C . ILE A 1 926 ? 38.037 20.717 -31.779 1.00 92.31 926 ILE A C 1
ATOM 7070 O O . ILE A 1 926 ? 38.373 21.556 -30.948 1.00 92.31 926 ILE A O 1
ATOM 7074 N N . ILE A 1 927 ? 37.006 19.894 -31.545 1.00 91.94 927 ILE A N 1
ATOM 7075 C CA . ILE A 1 927 ? 36.136 20.082 -30.363 1.00 91.94 927 ILE A CA 1
ATOM 7076 C C . ILE A 1 927 ? 36.880 19.788 -29.052 1.00 91.94 927 ILE A C 1
ATOM 7078 O O . ILE A 1 927 ? 36.767 20.557 -28.095 1.00 91.94 927 ILE A O 1
ATOM 7082 N N . THR A 1 928 ? 37.703 18.734 -29.009 1.00 90.38 928 THR A N 1
ATOM 7083 C CA . THR A 1 928 ? 38.532 18.410 -27.836 1.00 90.38 928 THR A CA 1
ATOM 7084 C C . THR A 1 928 ? 39.518 19.539 -27.523 1.00 90.38 928 THR A C 1
ATOM 7086 O O . THR A 1 928 ? 39.719 19.872 -26.352 1.00 90.38 928 THR A O 1
ATOM 7089 N N . ASN A 1 929 ? 40.094 20.195 -28.539 1.00 93.19 929 ASN A N 1
ATOM 7090 C CA . ASN A 1 929 ? 40.929 21.376 -28.329 1.00 93.19 929 ASN A CA 1
ATOM 7091 C C . ASN A 1 929 ? 40.119 22.573 -27.803 1.00 93.19 929 ASN A C 1
ATOM 7093 O O . ASN A 1 929 ? 40.566 23.200 -26.841 1.00 93.19 929 ASN A O 1
ATOM 7097 N N . MET A 1 930 ? 38.937 22.849 -28.365 1.00 93.31 930 MET A N 1
ATOM 7098 C CA . MET A 1 930 ? 38.055 23.931 -27.914 1.00 93.31 930 MET A CA 1
ATOM 7099 C C . MET A 1 930 ? 37.699 23.785 -26.429 1.00 93.31 930 MET A C 1
ATOM 7101 O O . MET A 1 930 ? 38.008 24.665 -25.627 1.00 93.31 930 MET A O 1
ATOM 7105 N N . VAL A 1 931 ? 37.117 22.646 -26.041 1.00 92.19 931 VAL A N 1
ATOM 7106 C CA . VAL A 1 931 ? 36.612 22.402 -24.678 1.00 92.19 931 VAL A CA 1
ATOM 7107 C C . VAL A 1 931 ? 37.739 22.365 -23.644 1.00 92.19 931 VAL A C 1
ATOM 7109 O O . VAL A 1 931 ? 37.568 22.861 -22.535 1.00 92.19 931 VAL A O 1
ATOM 7112 N N . SER A 1 932 ? 38.929 21.882 -24.015 1.00 91.00 932 SER A N 1
ATOM 7113 C CA . SER A 1 932 ? 40.105 21.913 -23.128 1.00 91.00 932 SER A CA 1
ATOM 7114 C C . SER A 1 932 ? 40.630 23.327 -22.832 1.00 91.00 932 SER A C 1
ATOM 7116 O O . SER A 1 932 ? 41.458 23.482 -21.939 1.00 91.00 932 SER A O 1
ATOM 7118 N N . ASN A 1 933 ? 40.222 24.346 -23.600 1.00 91.88 933 ASN A N 1
ATOM 7119 C CA . ASN A 1 933 ? 40.769 25.705 -23.517 1.00 91.88 933 ASN A CA 1
ATOM 7120 C C . ASN A 1 933 ? 39.705 26.792 -23.259 1.00 91.88 933 ASN A C 1
ATOM 7122 O O . ASN A 1 933 ? 40.069 27.887 -22.832 1.00 91.88 933 ASN A O 1
ATOM 7126 N N . ILE A 1 934 ? 38.412 26.516 -23.479 1.00 90.25 934 ILE A N 1
ATOM 7127 C CA . ILE A 1 934 ? 37.331 27.510 -23.353 1.00 90.25 934 ILE A CA 1
ATOM 7128 C C . ILE A 1 934 ? 37.215 28.089 -21.934 1.00 90.25 934 ILE A C 1
ATOM 7130 O O . ILE A 1 934 ? 37.081 29.299 -21.784 1.00 90.25 934 ILE A O 1
ATOM 7134 N N . GLY A 1 935 ? 37.394 27.268 -20.891 1.00 84.81 935 GLY A N 1
ATOM 7135 C CA . GLY A 1 935 ? 37.333 27.712 -19.491 1.00 84.81 935 GLY A CA 1
ATOM 7136 C C . GLY A 1 935 ? 38.455 28.661 -19.057 1.00 84.81 935 GLY A C 1
ATOM 7137 O O . GLY A 1 935 ? 38.316 29.346 -18.049 1.00 84.81 935 GLY A O 1
ATOM 7138 N N . ALA A 1 936 ? 39.558 28.724 -19.809 1.00 81.25 936 ALA A N 1
ATOM 7139 C CA . ALA A 1 936 ? 40.645 29.681 -19.589 1.00 81.25 936 ALA A CA 1
ATOM 7140 C C . ALA A 1 936 ? 40.509 30.946 -20.460 1.00 81.25 936 ALA A C 1
ATOM 7142 O O . ALA A 1 936 ? 41.314 31.873 -20.343 1.00 81.25 936 ALA A O 1
ATOM 7143 N N . ALA A 1 937 ? 39.519 30.988 -21.355 1.00 85.56 937 ALA A N 1
ATOM 7144 C CA . ALA A 1 937 ? 39.316 32.098 -22.268 1.00 85.56 937 ALA A CA 1
ATOM 7145 C C . ALA A 1 937 ? 38.585 33.268 -21.589 1.00 85.56 937 ALA A C 1
ATOM 7147 O O . ALA A 1 937 ? 37.775 33.059 -20.682 1.00 85.56 937 ALA A O 1
ATOM 7148 N N . PRO A 1 938 ? 38.760 34.506 -22.090 1.00 82.88 938 PRO A N 1
ATOM 7149 C CA . PRO A 1 938 ? 37.922 35.633 -21.696 1.00 82.88 938 PRO A CA 1
ATOM 7150 C C . PRO A 1 938 ? 36.420 35.359 -21.865 1.00 82.88 938 PRO A C 1
ATOM 7152 O O . PRO A 1 938 ? 35.637 35.924 -21.116 1.00 82.88 938 PRO A O 1
ATOM 7155 N N . TYR A 1 939 ? 36.023 34.466 -22.775 1.00 88.00 939 TYR A N 1
ATOM 7156 C CA . TYR A 1 939 ? 34.639 34.030 -22.978 1.00 88.00 939 TYR A CA 1
ATOM 7157 C C . TYR A 1 939 ? 33.948 33.567 -21.692 1.00 88.00 939 TYR A C 1
ATOM 7159 O O . TYR A 1 939 ? 32.983 34.188 -21.251 1.00 88.00 939 TYR A O 1
ATOM 7167 N N . TRP A 1 940 ? 34.537 32.575 -21.015 1.00 89.06 940 TRP A N 1
ATOM 7168 C CA . TRP A 1 940 ? 33.957 31.932 -19.832 1.00 89.06 940 TRP A CA 1
ATOM 7169 C C . TRP A 1 940 ? 33.782 32.882 -18.634 1.00 89.06 940 TRP A C 1
ATOM 7171 O O . TRP A 1 940 ? 33.098 32.580 -17.657 1.00 89.06 940 TRP A O 1
ATOM 7181 N N . THR A 1 941 ? 34.385 34.074 -18.684 1.00 85.44 941 THR A N 1
ATOM 7182 C CA . THR A 1 941 ? 34.180 35.095 -17.648 1.00 85.44 941 THR A CA 1
ATOM 7183 C C . THR A 1 941 ? 32.767 35.678 -17.646 1.00 85.44 941 THR A C 1
ATOM 7185 O O . THR A 1 941 ? 32.355 36.186 -16.605 1.00 85.44 941 THR A O 1
ATOM 7188 N N . VAL A 1 942 ? 32.001 35.564 -18.741 1.00 87.25 942 VAL A N 1
ATOM 7189 C CA . VAL A 1 942 ? 30.598 36.021 -18.816 1.00 87.25 942 VAL A CA 1
ATOM 7190 C C . VAL A 1 942 ? 29.715 35.294 -17.795 1.00 87.25 942 VAL A C 1
ATOM 7192 O O . VAL A 1 942 ? 28.899 35.937 -17.128 1.00 87.25 942 VAL A O 1
ATOM 7195 N N . ASN A 1 943 ? 29.957 34.000 -17.560 1.00 88.06 943 ASN A N 1
ATOM 7196 C CA . ASN A 1 943 ? 29.231 33.204 -16.564 1.00 88.06 943 ASN A CA 1
ATOM 7197 C C . ASN A 1 943 ? 29.331 33.748 -15.134 1.00 88.06 943 ASN A C 1
ATOM 7199 O O . ASN A 1 943 ? 28.411 33.570 -14.341 1.00 88.06 943 ASN A O 1
ATOM 7203 N N . LYS A 1 944 ? 30.370 34.525 -14.810 1.00 83.62 944 LYS A N 1
ATOM 7204 C CA . LYS A 1 944 ? 30.500 35.196 -13.503 1.00 83.62 944 LYS A CA 1
ATOM 7205 C C . LYS A 1 944 ? 29.462 36.305 -13.269 1.00 83.62 944 LYS A C 1
ATOM 7207 O O . LYS A 1 944 ? 29.458 36.892 -12.192 1.00 83.62 944 LYS A O 1
ATOM 7212 N N . SER A 1 945 ? 28.596 36.600 -14.241 1.00 84.94 945 SER A N 1
ATOM 7213 C CA . SER A 1 945 ? 27.411 37.446 -14.041 1.00 84.94 945 SER A CA 1
ATOM 7214 C C . SER A 1 945 ? 26.174 36.684 -13.523 1.00 84.94 945 SER A C 1
ATOM 7216 O O . SER A 1 945 ? 25.206 37.328 -13.126 1.00 84.94 945 SER A O 1
ATOM 7218 N N . TYR A 1 946 ? 26.230 35.348 -13.434 1.00 88.75 946 TYR A N 1
ATOM 7219 C CA . TYR A 1 946 ? 25.139 34.463 -12.995 1.00 88.75 946 TYR A CA 1
ATOM 7220 C C . TYR A 1 946 ? 25.444 33.808 -11.632 1.00 88.75 946 TYR A C 1
ATOM 7222 O O . TYR A 1 946 ? 26.603 33.525 -11.307 1.00 88.75 946 TYR A O 1
ATOM 7230 N N . TYR A 1 947 ? 24.414 33.592 -10.804 1.00 87.56 947 TYR A N 1
ATOM 7231 C CA . TYR A 1 947 ? 24.550 33.187 -9.392 1.00 87.56 947 TYR A CA 1
ATOM 7232 C C . TYR A 1 947 ? 23.316 32.453 -8.824 1.00 87.56 947 TYR A C 1
ATOM 7234 O O . TYR A 1 947 ? 22.250 32.480 -9.424 1.00 87.56 947 TYR A O 1
ATOM 7242 N N . SER A 1 948 ? 23.446 31.817 -7.653 1.00 83.25 948 SER A N 1
ATOM 7243 C CA . SER A 1 948 ? 22.455 30.894 -7.054 1.00 83.25 948 SER A CA 1
ATOM 7244 C C . SER A 1 948 ? 21.490 31.485 -6.008 1.00 83.25 948 SER A C 1
ATOM 7246 O O . SER A 1 948 ? 20.984 30.750 -5.158 1.00 83.25 948 SER A O 1
ATOM 7248 N N . SER A 1 949 ? 21.318 32.806 -5.938 1.00 76.00 949 SER A N 1
ATOM 7249 C CA . SER A 1 949 ? 20.435 33.434 -4.940 1.00 76.00 949 SER A CA 1
ATOM 7250 C C . SER A 1 949 ? 20.075 34.866 -5.313 1.00 76.00 949 SER A C 1
ATOM 7252 O O . SER A 1 949 ? 20.946 35.668 -5.650 1.00 76.00 949 SER A O 1
ATOM 7254 N N . SER A 1 950 ? 18.805 35.241 -5.171 1.00 63.19 950 SER A N 1
ATOM 7255 C CA . SER A 1 950 ? 18.397 36.646 -5.282 1.00 63.19 950 SER A CA 1
ATOM 7256 C C . SER A 1 950 ? 18.834 37.498 -4.072 1.00 63.19 950 SER A C 1
ATOM 7258 O O . SER A 1 950 ? 18.967 38.719 -4.195 1.00 63.19 950 SER A O 1
ATOM 7260 N N . VAL A 1 951 ? 19.166 36.877 -2.931 1.00 68.00 951 VAL A N 1
ATOM 7261 C CA . VAL A 1 951 ? 19.669 37.551 -1.720 1.00 68.00 951 VAL A CA 1
ATOM 7262 C C . VAL A 1 951 ? 21.151 37.898 -1.876 1.00 68.00 951 VAL A C 1
ATOM 7264 O O . VAL A 1 951 ? 21.997 37.015 -1.982 1.00 68.00 951 VAL A O 1
ATOM 7267 N N . ALA A 1 952 ? 21.482 39.193 -1.838 1.00 62.94 952 ALA A N 1
ATOM 7268 C CA . ALA A 1 952 ? 22.833 39.699 -2.108 1.00 62.94 952 ALA A CA 1
ATOM 7269 C C . ALA A 1 952 ? 23.952 39.076 -1.250 1.00 62.94 952 ALA A C 1
ATOM 7271 O O . ALA A 1 952 ? 25.050 38.894 -1.763 1.00 62.94 952 ALA A O 1
ATOM 7272 N N . SER A 1 953 ? 23.681 38.725 0.013 1.00 60.19 953 SER A N 1
ATOM 7273 C CA . SER A 1 953 ? 24.665 38.130 0.930 1.00 60.19 953 SER A CA 1
ATOM 7274 C C . SER A 1 953 ? 24.943 36.639 0.708 1.00 60.19 953 SER A C 1
ATOM 7276 O O . SER A 1 953 ? 25.925 36.140 1.244 1.00 60.19 953 SER A O 1
ATOM 7278 N N . ASP A 1 954 ? 24.099 35.937 -0.056 1.00 69.62 954 ASP A N 1
ATOM 7279 C CA . ASP A 1 954 ? 24.177 34.480 -0.263 1.00 69.62 954 ASP A CA 1
ATOM 7280 C C . ASP A 1 954 ? 24.461 34.113 -1.736 1.00 69.62 954 ASP A C 1
ATOM 7282 O O . ASP A 1 954 ? 24.230 32.983 -2.175 1.00 69.62 954 ASP A O 1
ATOM 7286 N N . LYS A 1 955 ? 24.960 35.068 -2.533 1.00 78.38 955 LYS A N 1
ATOM 7287 C CA . LYS A 1 955 ? 25.295 34.855 -3.948 1.00 78.38 955 LYS A CA 1
ATOM 7288 C C . LYS A 1 955 ? 26.564 34.025 -4.098 1.00 78.38 955 LYS A C 1
ATOM 7290 O O . LYS A 1 955 ? 27.675 34.540 -4.014 1.00 78.38 955 LYS A O 1
ATOM 7295 N N . SER A 1 956 ? 26.392 32.746 -4.411 1.00 80.69 956 SER A N 1
ATOM 7296 C CA . SER A 1 956 ? 27.456 31.946 -5.018 1.00 80.69 956 SER A CA 1
ATOM 7297 C C . SER A 1 956 ? 27.358 32.087 -6.537 1.00 80.69 956 SER A C 1
ATOM 7299 O O . SER A 1 956 ? 26.274 31.929 -7.095 1.00 80.69 956 SER A O 1
ATOM 7301 N N . PHE A 1 957 ? 28.463 32.426 -7.198 1.00 82.94 957 PHE A N 1
ATOM 7302 C CA . PHE A 1 957 ? 28.516 32.627 -8.650 1.00 82.94 957 PHE A CA 1
ATOM 7303 C C . PHE A 1 957 ? 28.878 31.336 -9.385 1.00 82.94 957 PHE A C 1
ATOM 7305 O O . PHE A 1 957 ? 29.504 30.441 -8.816 1.00 82.94 957 PHE A O 1
ATOM 7312 N N . VAL A 1 958 ? 28.507 31.262 -10.661 1.00 81.00 958 VAL A N 1
ATOM 7313 C CA . VAL A 1 958 ? 28.821 30.124 -11.531 1.00 81.00 958 VAL A CA 1
ATOM 7314 C C . VAL A 1 958 ? 30.332 29.849 -11.621 1.00 81.00 958 VAL A C 1
ATOM 7316 O O . VAL A 1 958 ? 31.166 30.761 -11.620 1.00 81.00 958 VAL A O 1
ATOM 7319 N N . GLY A 1 959 ? 30.670 28.561 -11.713 1.00 71.62 959 GLY A N 1
ATOM 7320 C CA . GLY A 1 959 ? 32.022 28.015 -11.751 1.00 71.62 959 GLY A CA 1
ATOM 7321 C C . GLY A 1 959 ? 32.933 28.653 -12.800 1.00 71.62 959 GLY A C 1
ATOM 7322 O O . GLY A 1 959 ? 32.609 28.754 -13.982 1.00 71.62 959 GLY A O 1
ATOM 7323 N N . SER A 1 960 ? 34.123 29.067 -12.360 1.00 63.94 960 SER A N 1
ATOM 7324 C CA . SER A 1 960 ? 35.037 29.883 -13.172 1.00 63.94 960 SER A CA 1
ATOM 7325 C C . SER A 1 960 ? 36.069 29.118 -14.007 1.00 63.94 960 SER A C 1
ATOM 7327 O O . SER A 1 960 ? 36.875 29.763 -14.676 1.00 63.94 960 SER A O 1
ATOM 7329 N N . ALA A 1 961 ? 36.054 27.785 -13.968 1.00 74.81 961 ALA A N 1
ATOM 7330 C CA . ALA A 1 961 ? 36.966 26.925 -14.712 1.00 74.81 961 ALA A CA 1
ATOM 7331 C C . ALA A 1 961 ? 36.204 25.765 -15.366 1.00 74.81 961 ALA A C 1
ATOM 7333 O O . ALA A 1 961 ? 35.303 25.179 -14.761 1.00 74.81 961 ALA A O 1
ATOM 7334 N N . VAL A 1 962 ? 36.611 25.429 -16.591 1.00 83.00 962 VAL A N 1
ATOM 7335 C CA . VAL A 1 962 ? 36.123 24.276 -17.356 1.00 83.00 962 VAL A CA 1
ATOM 7336 C C . VAL A 1 962 ? 37.295 23.349 -17.607 1.00 83.00 962 VAL A C 1
ATOM 7338 O O . VAL A 1 962 ? 38.347 23.787 -18.078 1.00 83.00 962 VAL A O 1
ATOM 7341 N N . PHE A 1 963 ? 37.097 22.068 -17.334 1.00 83.25 963 PHE A N 1
ATOM 7342 C CA . PHE A 1 963 ? 38.060 21.015 -17.600 1.00 83.25 963 PHE A CA 1
ATOM 7343 C C . PHE A 1 963 ? 37.423 19.971 -18.509 1.00 83.25 963 PHE A C 1
ATOM 7345 O O . PHE A 1 963 ? 36.345 19.455 -18.211 1.00 83.25 963 PHE A O 1
ATOM 7352 N N . LEU A 1 964 ? 38.115 19.600 -19.588 1.00 83.56 964 LEU A N 1
ATOM 7353 C CA . LEU A 1 964 ? 37.800 18.357 -20.283 1.00 83.56 964 LEU A CA 1
ATOM 7354 C C . LEU A 1 964 ? 38.154 17.196 -19.348 1.00 83.56 964 LEU A C 1
ATOM 7356 O O . LEU A 1 964 ? 39.327 16.937 -19.080 1.00 83.56 964 LEU A O 1
ATOM 7360 N N . ALA A 1 965 ? 37.133 16.514 -18.847 1.00 74.12 965 ALA A N 1
ATOM 7361 C CA . ALA A 1 965 ? 37.271 15.417 -17.900 1.00 74.12 965 ALA A CA 1
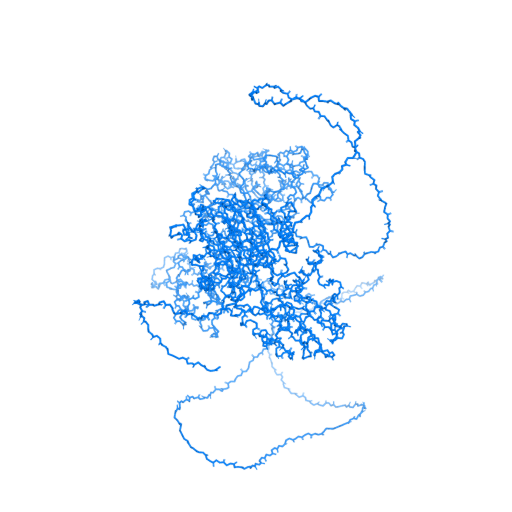ATOM 7362 C C . ALA A 1 965 ? 37.449 14.060 -18.595 1.00 74.12 965 ALA A C 1
ATOM 7364 O O . ALA A 1 965 ? 38.033 13.142 -18.023 1.00 74.12 965 ALA A O 1
ATOM 7365 N N . GLY A 1 966 ? 36.997 13.949 -19.847 1.00 70.56 966 GLY A N 1
ATOM 7366 C CA . GLY A 1 966 ? 37.277 12.809 -20.709 1.00 70.56 966 GLY A CA 1
ATOM 7367 C C . GLY A 1 966 ? 36.520 12.848 -22.035 1.00 70.56 966 GLY A C 1
ATOM 7368 O O . GLY A 1 966 ? 35.570 13.608 -22.221 1.00 70.56 966 GLY A O 1
ATOM 7369 N N . GLU A 1 967 ? 36.927 11.975 -22.951 1.00 66.88 967 GLU A N 1
ATOM 7370 C CA . GLU A 1 967 ? 36.079 11.534 -24.059 1.00 66.88 967 GLU A CA 1
ATOM 7371 C C . GLU A 1 967 ? 35.465 10.186 -23.660 1.00 66.88 967 GLU A C 1
ATOM 7373 O O . GLU A 1 967 ? 36.161 9.310 -23.142 1.00 66.88 967 GLU A O 1
ATOM 7378 N N . ALA A 1 968 ? 34.161 10.019 -23.861 1.00 51.19 968 ALA A N 1
ATOM 7379 C CA . ALA A 1 968 ? 33.426 8.849 -23.408 1.00 51.19 968 ALA A CA 1
ATOM 7380 C C . ALA A 1 968 ? 33.728 7.617 -24.278 1.00 51.19 968 ALA A C 1
ATOM 7382 O O . ALA A 1 968 ? 33.002 7.317 -25.226 1.00 51.19 968 ALA A O 1
ATOM 7383 N N . ASP A 1 969 ? 34.776 6.889 -23.887 1.00 43.06 969 ASP A N 1
ATOM 7384 C CA . ASP A 1 969 ? 34.852 5.418 -23.910 1.00 43.06 969 ASP A CA 1
ATOM 7385 C C . ASP A 1 969 ? 34.835 4.822 -22.470 1.00 43.06 969 ASP A C 1
ATOM 7387 O O . ASP A 1 969 ? 34.895 3.605 -22.291 1.00 43.06 969 ASP A O 1
ATOM 7391 N N . ASP A 1 970 ? 34.693 5.679 -21.446 1.00 36.12 970 ASP A N 1
ATOM 7392 C CA . ASP A 1 970 ? 34.653 5.381 -20.001 1.00 36.12 970 ASP A CA 1
ATOM 7393 C C . ASP A 1 970 ? 33.237 5.640 -19.417 1.00 36.12 970 ASP A C 1
ATOM 7395 O O . ASP A 1 970 ? 32.459 6.415 -19.973 1.00 36.12 970 ASP A O 1
ATOM 7399 N N . LEU A 1 971 ? 32.889 4.971 -18.312 1.00 41.88 971 LEU A N 1
ATOM 7400 C CA . LEU A 1 971 ? 31.566 4.949 -17.668 1.00 41.88 971 LEU A CA 1
ATOM 7401 C C . LEU A 1 971 ? 31.562 5.380 -16.183 1.00 41.88 971 LEU A C 1
ATOM 7403 O O . LEU A 1 971 ? 30.530 5.235 -15.526 1.00 41.88 971 LEU A O 1
ATOM 7407 N N . TYR A 1 972 ? 32.680 5.857 -15.620 1.00 43.06 972 TYR A N 1
ATOM 7408 C CA . TYR A 1 972 ? 32.895 5.831 -14.161 1.00 43.06 972 TYR A CA 1
ATOM 7409 C C . TYR A 1 972 ? 32.873 7.166 -13.393 1.00 43.06 972 TYR A C 1
ATOM 7411 O O . TYR A 1 972 ? 33.136 7.158 -12.190 1.00 43.06 972 TYR A O 1
ATOM 7419 N N . SER A 1 973 ? 32.528 8.301 -14.008 1.00 44.06 973 SER A N 1
ATOM 7420 C CA . SER A 1 973 ? 32.639 9.622 -13.357 1.00 44.06 973 SER A CA 1
ATOM 7421 C C . SER A 1 973 ? 31.356 10.464 -13.376 1.00 44.06 973 SER A C 1
ATOM 7423 O O . SER A 1 973 ? 31.300 11.535 -13.978 1.00 44.06 973 SER A O 1
ATOM 7425 N N . SER A 1 974 ? 30.338 10.033 -12.627 1.00 52.31 974 SER A N 1
ATOM 7426 C CA . SER A 1 974 ? 29.136 10.830 -12.348 1.00 52.31 974 SER A CA 1
ATOM 7427 C C . SER A 1 974 ? 29.409 11.924 -11.297 1.00 52.31 974 SER A C 1
ATOM 7429 O O . SER A 1 974 ? 29.300 11.685 -10.094 1.00 52.31 974 SER A O 1
ATOM 7431 N N . SER A 1 975 ? 29.777 13.131 -11.746 1.00 54.25 975 SER A N 1
ATOM 7432 C CA . SER A 1 975 ? 29.941 14.323 -10.891 1.00 54.25 975 SER A CA 1
ATOM 7433 C C . SER A 1 975 ? 28.711 15.232 -10.937 1.00 54.25 975 SER A C 1
ATOM 7435 O O . SER A 1 975 ? 28.154 15.455 -12.009 1.00 54.25 975 SER A O 1
ATOM 7437 N N . LYS A 1 976 ? 28.365 15.859 -9.802 1.00 56.84 976 LYS A N 1
ATOM 7438 C CA . LYS A 1 976 ? 27.332 16.914 -9.718 1.00 56.84 976 LYS A CA 1
ATOM 7439 C C . LYS A 1 976 ? 27.684 18.200 -10.483 1.00 56.84 976 LYS A C 1
ATOM 7441 O O . LYS A 1 976 ? 26.819 19.049 -10.661 1.00 56.84 976 LYS A O 1
ATOM 7446 N N . THR A 1 977 ? 28.937 18.354 -10.915 1.00 61.97 977 THR A N 1
ATOM 7447 C CA . THR A 1 977 ? 29.401 19.443 -11.795 1.00 61.97 977 THR A CA 1
ATOM 7448 C C . THR A 1 977 ? 29.811 18.934 -13.186 1.00 61.97 977 THR A C 1
ATOM 7450 O O . THR A 1 977 ? 30.547 19.601 -13.912 1.00 61.97 977 THR A O 1
ATOM 7453 N N . GLY A 1 978 ? 29.378 17.719 -13.549 1.00 75.75 978 GLY A N 1
ATOM 7454 C CA . GLY A 1 978 ? 29.648 17.103 -14.845 1.00 75.75 978 GLY A CA 1
ATOM 7455 C C . GLY A 1 978 ? 28.626 17.499 -15.914 1.00 75.75 978 GLY A C 1
ATOM 7456 O O . GLY A 1 978 ? 27.425 17.350 -15.686 1.00 75.75 978 GLY A O 1
ATOM 7457 N N . VAL A 1 979 ? 29.107 17.936 -17.082 1.00 83.00 979 VAL A N 1
ATOM 7458 C CA . VAL A 1 979 ? 28.288 18.228 -18.272 1.00 83.00 979 VAL A CA 1
ATOM 7459 C C . VAL A 1 979 ? 28.669 17.272 -19.405 1.00 83.00 979 VAL A C 1
ATOM 7461 O O . VAL A 1 979 ? 29.832 17.189 -19.800 1.00 83.00 979 VAL A O 1
ATOM 7464 N N . TYR A 1 980 ? 27.700 16.528 -19.930 1.00 85.31 980 TYR A N 1
ATOM 7465 C CA . TYR A 1 980 ? 27.902 15.479 -20.933 1.00 85.31 980 TYR A CA 1
ATOM 7466 C C . TYR A 1 980 ? 27.456 15.952 -22.322 1.00 85.31 980 TYR A C 1
ATOM 7468 O O . TYR A 1 980 ? 26.264 16.007 -22.606 1.00 85.31 980 TYR A O 1
ATOM 7476 N N . MET A 1 981 ? 28.396 16.270 -23.211 1.00 87.75 981 MET A N 1
ATOM 7477 C CA . MET A 1 981 ? 28.094 16.776 -24.555 1.00 87.75 981 MET A CA 1
ATOM 7478 C C . MET A 1 981 ? 28.033 15.633 -25.574 1.00 87.75 981 MET A C 1
ATOM 7480 O O . MET A 1 981 ? 29.060 15.091 -25.983 1.00 87.75 981 MET A O 1
ATOM 7484 N N . VAL A 1 982 ? 26.822 15.275 -25.996 1.00 86.19 982 VAL A N 1
ATOM 7485 C CA . VAL A 1 982 ? 26.516 14.309 -27.056 1.00 86.19 982 VAL A CA 1
ATOM 7486 C C . VAL A 1 982 ? 26.621 14.983 -28.417 1.00 86.19 982 VAL A C 1
ATOM 7488 O O . VAL A 1 982 ? 25.771 15.775 -28.808 1.00 86.19 982 VAL A O 1
ATOM 7491 N N . LEU A 1 983 ? 27.660 14.633 -29.167 1.00 87.19 983 LEU A N 1
ATOM 7492 C CA . LEU A 1 983 ? 27.924 15.147 -30.505 1.00 87.19 983 LEU A CA 1
ATOM 7493 C C . LEU A 1 983 ? 27.514 14.092 -31.530 1.00 87.19 983 LEU A C 1
ATOM 7495 O O . LEU A 1 983 ? 27.949 12.939 -31.437 1.00 87.19 983 LEU A O 1
ATOM 7499 N N . THR A 1 984 ? 26.726 14.475 -32.533 1.00 86.62 984 THR A N 1
ATOM 7500 C CA . THR A 1 984 ? 26.310 13.551 -33.603 1.00 86.62 984 THR A CA 1
ATOM 7501 C C . THR A 1 984 ? 27.140 13.679 -34.885 1.00 86.62 984 THR A C 1
ATOM 7503 O O . THR A 1 984 ? 27.603 14.758 -35.244 1.00 86.62 984 THR A O 1
ATOM 7506 N N . ASP A 1 985 ? 27.334 12.559 -35.578 1.00 84.31 985 ASP A N 1
ATOM 7507 C CA . ASP A 1 985 ? 27.967 12.473 -36.902 1.00 84.31 985 ASP A CA 1
ATOM 7508 C C . ASP A 1 985 ? 26.991 12.842 -38.037 1.00 84.31 985 ASP A C 1
ATOM 7510 O O . ASP A 1 985 ? 25.773 12.744 -37.872 1.00 84.31 985 ASP A O 1
ATOM 7514 N N . ASP A 1 986 ? 27.501 13.189 -39.222 1.00 80.81 986 ASP A N 1
ATOM 7515 C CA . ASP A 1 986 ? 26.691 13.566 -40.399 1.00 80.81 986 ASP A CA 1
ATOM 7516 C C . ASP A 1 986 ? 25.802 12.427 -40.944 1.00 80.81 986 ASP A C 1
ATOM 7518 O O . ASP A 1 986 ? 24.881 12.651 -41.733 1.00 80.81 986 ASP A O 1
ATOM 7522 N N . THR A 1 987 ? 26.043 11.196 -40.505 1.00 77.94 987 THR A N 1
ATOM 7523 C CA . THR A 1 987 ? 25.258 9.994 -40.804 1.00 77.94 987 THR A CA 1
ATOM 7524 C C . THR A 1 987 ? 24.051 9.800 -39.877 1.00 77.94 987 THR A C 1
ATOM 7526 O O . THR A 1 987 ? 23.117 9.077 -40.237 1.00 77.94 987 THR A O 1
ATOM 7529 N N . VAL A 1 988 ? 24.020 10.448 -38.707 1.00 75.19 988 VAL A N 1
ATOM 7530 C CA . VAL A 1 988 ? 22.914 10.357 -37.739 1.00 75.19 988 VAL A CA 1
ATOM 7531 C C . VAL A 1 988 ? 21.753 11.246 -38.191 1.00 75.19 988 VAL A C 1
ATOM 7533 O O . VAL A 1 988 ? 21.944 12.380 -38.617 1.00 75.19 988 VAL A O 1
ATOM 7536 N N . SER A 1 989 ? 20.530 10.735 -38.104 1.00 71.38 989 SER A N 1
ATOM 7537 C CA . SER A 1 989 ? 19.296 11.464 -38.404 1.00 71.38 989 SER A CA 1
ATOM 7538 C C . SER A 1 989 ? 18.536 11.718 -37.107 1.00 71.38 989 SER A C 1
ATOM 7540 O O . SER A 1 989 ? 18.185 10.774 -36.392 1.00 71.38 989 SER A O 1
ATOM 7542 N N . ILE A 1 990 ? 18.313 12.997 -36.807 1.00 71.06 990 ILE A N 1
ATOM 7543 C CA . ILE A 1 990 ? 17.666 13.469 -35.581 1.00 71.06 990 ILE A CA 1
ATOM 7544 C C . ILE A 1 990 ? 16.188 13.728 -35.899 1.00 71.06 990 ILE A C 1
ATOM 7546 O O . ILE A 1 990 ? 15.880 14.422 -36.862 1.00 71.06 990 ILE A O 1
ATOM 7550 N N . THR A 1 991 ? 15.275 13.098 -35.162 1.00 54.84 991 THR A N 1
ATOM 7551 C CA . THR A 1 991 ? 13.886 12.852 -35.619 1.00 54.84 991 THR A CA 1
ATOM 7552 C C . THR A 1 991 ? 12.832 13.839 -35.106 1.00 54.84 991 THR A C 1
ATOM 7554 O O . THR A 1 991 ? 11.665 13.720 -35.469 1.00 54.84 991 THR A O 1
ATOM 7557 N N . SER A 1 992 ? 13.231 14.851 -34.337 1.00 55.31 992 SER A N 1
ATOM 7558 C CA . SER A 1 992 ? 12.376 15.964 -33.907 1.00 55.31 992 SER A CA 1
ATOM 7559 C C . SER A 1 992 ? 13.138 17.280 -34.033 1.00 55.31 992 SER A C 1
ATOM 7561 O O . SER A 1 992 ? 14.237 17.354 -33.505 1.00 55.31 992 SER A O 1
ATOM 7563 N N . GLY A 1 993 ? 12.580 18.300 -34.694 1.00 61.47 993 GLY A N 1
ATOM 7564 C CA . GLY A 1 993 ? 13.008 19.714 -34.638 1.00 61.47 993 GLY A CA 1
ATOM 7565 C C . GLY A 1 993 ? 14.424 20.098 -35.110 1.00 61.47 993 GLY A C 1
ATOM 7566 O O . GLY A 1 993 ? 14.660 21.266 -35.417 1.00 61.47 993 GLY A O 1
ATOM 7567 N N . PHE A 1 994 ? 15.376 19.171 -35.194 1.00 77.56 994 PHE A N 1
ATOM 7568 C CA . PHE A 1 994 ? 16.735 19.465 -35.636 1.00 77.56 994 PHE A CA 1
ATOM 7569 C C . PHE A 1 994 ? 16.724 20.017 -37.064 1.00 77.56 994 PHE A C 1
ATOM 7571 O O . PHE A 1 994 ? 15.976 19.527 -37.911 1.00 77.56 994 PHE A O 1
ATOM 7578 N N . CYS A 1 995 ? 17.541 21.040 -37.323 1.00 73.19 995 CYS A N 1
ATOM 7579 C CA . CYS A 1 995 ? 17.595 21.802 -38.577 1.00 73.19 995 CYS A CA 1
ATOM 7580 C C . CYS A 1 995 ? 16.369 22.678 -38.903 1.00 73.19 995 CYS A C 1
ATOM 7582 O O . CYS A 1 995 ? 16.482 23.534 -39.777 1.00 73.19 995 CYS A O 1
ATOM 7584 N N . SER A 1 996 ? 15.219 22.499 -38.241 1.00 71.62 996 SER A N 1
ATOM 7585 C CA . SER A 1 996 ? 14.003 23.310 -38.455 1.00 71.62 996 SER A CA 1
ATOM 7586 C C . SER A 1 996 ? 13.636 24.215 -37.277 1.00 71.62 996 SER A C 1
ATOM 7588 O O . SER A 1 996 ? 12.831 25.129 -37.427 1.00 71.62 996 SER A O 1
ATOM 7590 N N . SER A 1 997 ? 14.157 23.907 -36.092 1.00 70.69 997 SER A N 1
ATOM 7591 C CA . SER A 1 997 ? 13.755 24.503 -34.812 1.00 70.69 997 SER A CA 1
ATOM 7592 C C . SER A 1 997 ? 14.929 24.658 -33.843 1.00 70.69 997 SER A C 1
ATOM 7594 O O . SER A 1 997 ? 14.855 25.488 -32.946 1.00 70.69 997 SER A O 1
ATOM 7596 N N . TYR A 1 998 ? 15.998 23.872 -34.014 1.00 80.81 998 TYR A N 1
ATOM 7597 C CA . TYR A 1 998 ? 17.207 23.944 -33.194 1.00 80.81 998 TYR A CA 1
ATOM 7598 C C . TYR A 1 998 ? 18.433 23.326 -33.884 1.00 80.81 998 TYR A C 1
ATOM 7600 O O . TYR A 1 998 ? 18.308 22.560 -34.848 1.00 80.81 998 TYR A O 1
ATOM 7608 N N . CYS A 1 999 ? 19.613 23.617 -33.330 1.00 83.31 999 CYS A N 1
ATOM 7609 C CA . CYS A 1 999 ? 20.907 23.070 -33.756 1.00 83.31 999 CYS A CA 1
ATOM 7610 C C . CYS A 1 999 ? 21.614 22.267 -32.647 1.00 83.31 999 CYS A C 1
ATOM 7612 O O . CYS A 1 999 ? 22.290 21.275 -32.939 1.00 83.31 999 CYS A O 1
ATOM 7614 N N . GLY A 1 1000 ? 21.379 22.634 -31.387 1.00 85.00 1000 GLY A N 1
ATOM 7615 C CA . GLY A 1 1000 ? 21.578 21.795 -30.211 1.00 85.00 1000 GLY A CA 1
ATOM 7616 C C . GLY A 1 1000 ? 20.430 21.974 -29.208 1.00 85.00 1000 GLY A C 1
ATOM 7617 O O . GLY A 1 1000 ? 19.414 22.584 -29.548 1.00 85.00 1000 GLY A O 1
ATOM 7618 N N . TRP A 1 1001 ? 20.556 21.349 -28.040 1.00 84.88 1001 TRP A N 1
ATOM 7619 C CA . TRP A 1 1001 ? 19.802 21.659 -26.817 1.00 84.88 1001 TRP A CA 1
ATOM 7620 C C . TRP A 1 1001 ? 20.490 21.038 -25.596 1.00 84.88 1001 TRP A C 1
ATOM 7622 O O . TRP A 1 1001 ? 21.127 19.984 -25.713 1.00 84.88 1001 TRP A O 1
ATOM 7632 N N . HIS A 1 1002 ? 20.293 21.620 -24.414 1.00 84.06 1002 HIS A N 1
ATOM 7633 C CA . HIS A 1 1002 ? 20.686 21.043 -23.125 1.00 84.06 1002 HIS A CA 1
ATOM 7634 C C . HIS A 1 1002 ? 19.506 20.425 -22.346 1.00 84.06 1002 HIS A C 1
ATOM 7636 O O . HIS A 1 1002 ? 18.346 20.673 -22.658 1.00 84.06 1002 HIS A O 1
ATOM 7642 N N . ALA A 1 1003 ? 19.778 19.582 -21.348 1.00 79.81 1003 ALA A N 1
ATOM 7643 C CA . ALA A 1 1003 ? 18.802 19.128 -20.355 1.00 79.81 1003 ALA A CA 1
ATOM 7644 C C . ALA A 1 1003 ? 19.492 18.468 -19.147 1.00 79.81 1003 ALA A C 1
ATOM 7646 O O . ALA A 1 1003 ? 20.707 18.241 -19.121 1.00 79.81 1003 ALA A O 1
ATOM 7647 N N . SER A 1 1004 ? 18.689 18.056 -18.166 1.00 76.62 1004 SER A N 1
ATOM 7648 C CA . SER A 1 1004 ? 19.102 17.163 -17.089 1.00 76.62 1004 SER A CA 1
ATOM 7649 C C . SER A 1 1004 ? 18.414 15.798 -17.133 1.00 76.62 1004 SER A C 1
ATOM 7651 O O . SER A 1 1004 ? 17.354 15.609 -17.732 1.00 76.62 1004 SER A O 1
ATOM 7653 N N . ALA A 1 1005 ? 19.046 14.813 -16.495 1.00 64.56 1005 ALA A N 1
ATOM 7654 C CA . ALA A 1 1005 ? 18.469 13.500 -16.227 1.00 64.56 1005 ALA A CA 1
ATOM 7655 C C . ALA A 1 1005 ? 19.106 12.880 -14.979 1.00 64.56 1005 ALA A C 1
ATOM 7657 O O . ALA A 1 1005 ? 20.219 13.240 -14.606 1.00 64.56 1005 ALA A O 1
ATOM 7658 N N . SER A 1 1006 ? 18.454 11.880 -14.382 1.00 59.28 1006 SER A N 1
ATOM 7659 C CA . SER A 1 1006 ? 19.050 11.085 -13.303 1.00 59.28 1006 SER A CA 1
ATOM 7660 C C . SER A 1 1006 ? 19.529 9.729 -13.828 1.00 59.28 1006 SER A C 1
ATOM 7662 O O . SER A 1 1006 ? 18.734 8.919 -14.314 1.00 59.28 1006 SER A O 1
ATOM 7664 N N . MET A 1 1007 ? 20.833 9.464 -13.732 1.00 50.91 1007 MET A N 1
ATOM 7665 C CA . MET A 1 1007 ? 21.472 8.212 -14.145 1.00 50.91 1007 MET A CA 1
ATOM 7666 C C . MET A 1 1007 ? 21.991 7.475 -12.908 1.00 50.91 1007 MET A C 1
ATOM 7668 O O . MET A 1 1007 ? 22.832 7.983 -12.174 1.00 50.91 1007 MET A O 1
ATOM 7672 N N . LEU A 1 1008 ? 21.473 6.266 -12.657 1.00 49.88 1008 LEU A N 1
ATOM 7673 C CA . LEU A 1 1008 ? 21.808 5.448 -11.474 1.00 49.88 1008 LEU A CA 1
ATOM 7674 C C . LEU A 1 1008 ? 21.612 6.179 -10.120 1.00 49.88 1008 LEU A C 1
ATOM 7676 O O . LEU A 1 1008 ? 22.282 5.858 -9.142 1.00 49.88 1008 LEU A O 1
ATOM 7680 N N . GLY A 1 1009 ? 20.689 7.147 -10.057 1.00 49.81 1009 GLY A N 1
ATOM 7681 C CA . GLY A 1 1009 ? 20.451 7.977 -8.869 1.00 49.81 1009 GLY A CA 1
ATOM 7682 C C . GLY A 1 1009 ? 21.459 9.117 -8.678 1.00 49.81 1009 GLY A C 1
ATOM 7683 O O . GLY A 1 1009 ? 21.552 9.664 -7.582 1.00 49.81 1009 GLY A O 1
ATOM 7684 N N . THR A 1 1010 ? 22.230 9.457 -9.716 1.00 55.19 1010 THR A N 1
ATOM 7685 C CA . THR A 1 1010 ? 23.017 10.694 -9.784 1.00 55.19 1010 THR A CA 1
ATOM 7686 C C . THR A 1 1010 ? 22.459 11.587 -10.880 1.00 55.19 1010 THR A C 1
ATOM 7688 O O . THR A 1 1010 ? 22.365 11.168 -12.034 1.00 55.19 1010 THR A O 1
ATOM 7691 N N . ASP A 1 1011 ? 22.129 12.823 -10.526 1.00 65.62 1011 ASP A N 1
ATOM 7692 C CA . ASP A 1 1011 ? 21.651 13.812 -11.485 1.00 65.62 1011 ASP A CA 1
ATOM 7693 C C . ASP A 1 1011 ? 22.824 14.336 -12.317 1.00 65.62 1011 ASP A C 1
ATOM 7695 O O . ASP A 1 1011 ? 23.870 14.723 -11.786 1.00 65.62 1011 ASP A O 1
ATOM 7699 N N . ILE A 1 1012 ? 22.654 14.290 -13.634 1.00 72.00 1012 ILE A N 1
ATOM 7700 C CA . ILE A 1 1012 ? 23.643 14.650 -14.645 1.00 72.00 1012 ILE A CA 1
ATOM 7701 C C . ILE A 1 1012 ? 23.054 15.687 -15.599 1.00 72.00 1012 ILE A C 1
ATOM 7703 O O . ILE A 1 1012 ? 21.851 15.681 -15.874 1.00 72.00 1012 ILE A O 1
ATOM 7707 N N . ARG A 1 1013 ? 23.902 16.589 -16.098 1.00 82.50 1013 ARG A N 1
ATOM 7708 C CA . ARG A 1 1013 ? 23.535 17.614 -17.087 1.00 82.50 1013 ARG A CA 1
ATOM 7709 C C . ARG A 1 1013 ? 24.121 17.221 -18.427 1.00 82.50 1013 ARG A C 1
ATOM 7711 O O . ARG A 1 1013 ? 25.267 16.781 -18.471 1.00 82.50 1013 ARG A O 1
ATOM 7718 N N . PHE A 1 1014 ? 23.374 17.339 -19.508 1.00 83.69 1014 PHE A N 1
ATOM 7719 C CA . PHE A 1 1014 ? 23.840 16.919 -20.822 1.00 83.69 1014 PHE A CA 1
ATOM 7720 C C . PHE A 1 1014 ? 23.378 17.883 -21.907 1.00 83.69 1014 PHE A C 1
ATOM 7722 O O . PHE A 1 1014 ? 22.340 18.517 -21.774 1.00 83.69 1014 PHE A O 1
ATOM 7729 N N . GLY A 1 1015 ? 24.164 17.986 -22.972 1.00 84.19 1015 GLY A N 1
ATOM 7730 C CA . GLY A 1 1015 ? 23.810 18.723 -24.180 1.00 84.19 1015 GLY A CA 1
ATOM 7731 C C . GLY A 1 1015 ? 23.861 17.800 -25.383 1.00 84.19 1015 GLY A C 1
ATOM 7732 O O . GLY A 1 1015 ? 24.704 16.906 -25.436 1.00 84.19 1015 GLY A O 1
ATOM 7733 N N . LEU A 1 1016 ? 22.976 17.991 -26.351 1.00 86.69 1016 LEU A N 1
ATOM 7734 C CA . LEU A 1 1016 ? 22.965 17.270 -27.616 1.00 86.69 1016 LEU A CA 1
ATOM 7735 C C . LEU A 1 1016 ? 23.197 18.263 -28.749 1.00 86.69 1016 LEU A C 1
ATOM 7737 O O . LEU A 1 1016 ? 22.408 19.179 -28.935 1.00 86.69 1016 LEU A O 1
ATOM 7741 N N . VAL A 1 1017 ? 24.253 18.056 -29.537 1.00 89.19 1017 VAL A N 1
ATOM 7742 C CA . VAL A 1 1017 ? 24.584 18.897 -30.692 1.00 89.19 1017 VAL A CA 1
ATOM 7743 C C . VAL A 1 1017 ? 24.528 18.080 -31.979 1.00 89.19 1017 VAL A C 1
ATOM 7745 O O . VAL A 1 1017 ? 25.177 17.034 -32.136 1.00 89.19 1017 VAL A O 1
ATOM 7748 N N . GLY A 1 1018 ? 23.709 18.558 -32.911 1.00 87.31 1018 GLY A N 1
ATOM 7749 C CA . GLY A 1 1018 ? 23.533 17.955 -34.221 1.00 87.31 1018 GLY A CA 1
ATOM 7750 C C . GLY A 1 1018 ? 24.655 18.328 -35.193 1.00 87.31 1018 GLY A C 1
ATOM 7751 O O . GLY A 1 1018 ? 25.173 19.439 -35.126 1.00 87.31 1018 GLY A O 1
ATOM 7752 N N . ASN A 1 1019 ? 25.030 17.441 -36.122 1.00 89.69 1019 ASN A N 1
ATOM 7753 C CA . ASN A 1 1019 ? 26.045 17.774 -37.129 1.00 89.69 1019 ASN A CA 1
ATOM 7754 C C . ASN A 1 1019 ? 25.517 18.810 -38.149 1.00 89.69 1019 ASN A C 1
ATOM 7756 O O . ASN A 1 1019 ? 24.607 18.474 -38.919 1.00 89.69 1019 ASN A O 1
ATOM 7760 N N . PRO A 1 1020 ? 26.107 20.019 -38.262 1.00 88.62 1020 PRO A N 1
ATOM 7761 C CA . PRO A 1 1020 ? 25.642 21.046 -39.198 1.00 88.62 1020 PRO A CA 1
ATOM 7762 C C . PRO A 1 1020 ? 25.708 20.648 -40.676 1.00 88.62 1020 PRO A C 1
ATOM 7764 O O . PRO A 1 1020 ? 25.038 21.262 -41.503 1.00 88.62 1020 PRO A O 1
ATOM 7767 N N . GLN A 1 1021 ? 26.447 19.591 -41.035 1.00 88.44 1021 GLN A N 1
ATOM 7768 C CA . GLN A 1 1021 ? 26.473 19.065 -42.402 1.00 88.44 1021 GLN A CA 1
ATOM 7769 C C . GLN A 1 1021 ? 25.091 18.596 -42.890 1.00 88.44 1021 GLN A C 1
ATOM 7771 O O . GLN A 1 1021 ? 24.840 18.589 -44.095 1.00 88.44 1021 GLN A O 1
ATOM 7776 N N . LYS A 1 1022 ? 24.173 18.249 -41.975 1.00 86.31 1022 LYS A N 1
ATOM 7777 C CA . LYS A 1 1022 ? 22.772 17.935 -42.300 1.00 86.31 1022 LYS A CA 1
ATOM 7778 C C . LYS A 1 1022 ? 21.953 19.154 -42.738 1.00 86.31 1022 LYS A C 1
ATOM 7780 O O . LYS A 1 1022 ? 20.957 18.975 -43.432 1.00 86.31 1022 LYS A O 1
ATOM 7785 N N . CYS A 1 1023 ? 22.349 20.360 -42.337 1.00 83.44 1023 CYS A N 1
ATOM 7786 C CA . CYS A 1 1023 ? 21.621 21.603 -42.593 1.00 83.44 1023 CYS A CA 1
ATOM 7787 C C . CYS A 1 1023 ? 22.558 22.825 -42.615 1.00 83.44 1023 CYS A C 1
ATOM 7789 O O . CYS A 1 1023 ? 22.514 23.661 -41.704 1.00 83.44 1023 CYS A O 1
ATOM 7791 N N . PRO A 1 1024 ? 23.387 22.956 -43.673 1.00 80.81 1024 PRO A N 1
ATOM 7792 C CA . PRO A 1 1024 ? 24.306 24.084 -43.853 1.00 80.81 1024 PRO A CA 1
ATOM 7793 C C . PRO A 1 1024 ? 23.633 25.455 -43.755 1.00 80.81 1024 PRO A C 1
ATOM 7795 O O . PRO A 1 1024 ? 24.259 26.401 -43.296 1.00 80.81 1024 PRO A O 1
ATOM 7798 N N . ASP A 1 1025 ? 22.373 25.565 -44.176 1.00 80.38 1025 ASP A N 1
ATOM 7799 C CA . ASP A 1 1025 ? 21.677 26.850 -44.287 1.00 80.38 1025 ASP A CA 1
ATOM 7800 C C . ASP A 1 1025 ? 20.946 27.269 -42.994 1.00 80.38 1025 ASP A C 1
ATOM 7802 O O . ASP A 1 1025 ? 20.396 28.365 -42.935 1.00 80.38 1025 ASP A O 1
ATOM 7806 N N . ALA A 1 1026 ? 20.935 26.408 -41.964 1.00 78.75 1026 ALA A N 1
ATOM 7807 C CA . ALA A 1 1026 ? 20.251 26.651 -40.685 1.00 78.75 1026 ALA A CA 1
ATOM 7808 C C . ALA A 1 1026 ? 21.177 26.558 -39.460 1.00 78.75 1026 ALA A C 1
ATOM 7810 O O . ALA A 1 1026 ? 21.000 27.312 -38.509 1.00 78.75 1026 ALA A O 1
ATOM 7811 N N . CYS A 1 1027 ? 22.159 25.646 -39.475 1.00 85.88 1027 CYS A N 1
ATOM 7812 C CA . CYS A 1 1027 ? 23.019 25.357 -38.320 1.00 85.88 1027 CYS A CA 1
ATOM 7813 C C . CYS A 1 1027 ? 24.512 25.635 -38.552 1.00 85.88 1027 CYS A C 1
ATOM 7815 O O . CYS A 1 1027 ? 25.353 25.221 -37.754 1.00 85.88 1027 CYS A O 1
ATOM 7817 N N . ALA A 1 1028 ? 24.854 26.345 -39.627 1.00 82.50 1028 ALA A N 1
ATOM 7818 C CA . ALA A 1 1028 ? 26.197 26.853 -39.875 1.00 82.50 1028 ALA A CA 1
ATOM 7819 C C . ALA A 1 1028 ? 26.161 28.352 -40.186 1.00 82.50 1028 ALA A C 1
ATOM 7821 O O . ALA A 1 1028 ? 25.152 28.893 -40.636 1.00 82.50 1028 ALA A O 1
ATOM 7822 N N . TYR A 1 1029 ? 27.281 29.033 -39.948 1.00 72.94 1029 TYR A N 1
ATOM 7823 C CA . TYR A 1 1029 ? 27.423 30.433 -40.334 1.00 72.94 1029 TYR A CA 1
ATOM 7824 C C . TYR A 1 1029 ? 27.618 30.569 -41.850 1.00 72.94 1029 TYR A C 1
ATOM 7826 O O . TYR A 1 1029 ? 28.129 29.679 -42.529 1.00 72.94 1029 TYR A O 1
ATOM 7834 N N . THR A 1 1030 ? 27.231 31.722 -42.391 1.00 59.75 1030 THR A N 1
ATOM 7835 C CA . THR A 1 1030 ? 26.986 31.956 -43.827 1.00 59.75 1030 THR A CA 1
ATOM 7836 C C . THR A 1 1030 ? 28.222 31.953 -44.742 1.00 59.75 1030 THR A C 1
ATOM 7838 O O . THR A 1 1030 ? 28.124 32.372 -45.895 1.00 59.75 1030 THR A O 1
ATOM 7841 N N . ASN A 1 1031 ? 29.396 31.515 -44.276 1.00 60.81 1031 ASN A N 1
ATOM 7842 C CA . ASN A 1 1031 ? 30.635 31.522 -45.055 1.00 60.81 1031 ASN A CA 1
ATOM 7843 C C . ASN A 1 1031 ? 31.403 30.196 -44.919 1.00 60.81 1031 ASN A C 1
ATOM 7845 O O . ASN A 1 1031 ? 31.776 29.793 -43.822 1.00 60.81 1031 ASN A O 1
ATOM 7849 N N . LYS A 1 1032 ? 31.673 29.527 -46.049 1.00 59.84 1032 LYS A N 1
ATOM 7850 C CA . LYS A 1 1032 ? 32.273 28.176 -46.089 1.00 59.84 1032 LYS A CA 1
ATOM 7851 C C . LYS A 1 1032 ? 33.792 28.149 -45.861 1.00 59.84 1032 LYS A C 1
ATOM 7853 O O . LYS A 1 1032 ? 34.367 27.068 -45.770 1.00 59.84 1032 LYS A O 1
ATOM 7858 N N . ALA A 1 1033 ? 34.445 29.310 -45.787 1.00 73.56 1033 ALA A N 1
ATOM 7859 C CA . ALA A 1 1033 ? 35.847 29.424 -45.390 1.00 73.56 1033 ALA A CA 1
ATOM 7860 C C . ALA A 1 1033 ? 35.941 29.491 -43.859 1.00 73.56 1033 ALA A C 1
ATOM 7862 O O . ALA A 1 1033 ? 35.601 30.515 -43.265 1.00 73.56 1033 ALA A O 1
ATOM 7863 N N . THR A 1 1034 ? 36.385 28.400 -43.226 1.00 85.44 1034 THR A N 1
ATOM 7864 C CA . THR A 1 1034 ? 36.317 28.231 -41.765 1.00 85.44 1034 THR A CA 1
ATOM 7865 C C . THR A 1 1034 ? 37.694 28.066 -41.108 1.00 85.44 1034 THR A C 1
ATOM 7867 O O . THR A 1 1034 ? 38.624 27.566 -41.755 1.00 85.44 1034 THR A O 1
ATOM 7870 N N . PRO A 1 1035 ? 37.867 28.497 -39.840 1.00 87.75 1035 PRO A N 1
ATOM 7871 C CA . PRO A 1 1035 ? 39.184 28.611 -39.208 1.00 87.75 1035 PRO A CA 1
ATOM 7872 C C . PRO A 1 1035 ? 40.033 27.338 -39.235 1.00 87.75 1035 PRO A C 1
ATOM 7874 O O . PRO A 1 1035 ? 41.224 27.414 -39.535 1.00 87.75 1035 PRO A O 1
ATOM 7877 N N . ASN A 1 1036 ? 39.437 26.165 -38.999 1.00 91.38 1036 ASN A N 1
ATOM 7878 C CA . ASN A 1 1036 ? 40.164 24.894 -38.932 1.00 91.38 1036 ASN A CA 1
ATOM 7879 C C . ASN A 1 1036 ? 40.018 24.038 -40.202 1.00 91.38 1036 ASN A C 1
ATOM 7881 O O . ASN A 1 1036 ? 40.450 22.882 -40.222 1.00 91.38 1036 ASN A O 1
ATOM 7885 N N . GLY A 1 1037 ? 39.445 24.603 -41.272 1.00 87.00 1037 GLY A N 1
ATOM 7886 C CA . GLY A 1 1037 ? 39.265 23.938 -42.566 1.00 87.00 1037 GLY A CA 1
ATOM 7887 C C . GLY A 1 1037 ? 38.203 22.835 -42.568 1.00 87.00 1037 GLY A C 1
ATOM 7888 O O . GLY A 1 1037 ? 38.195 22.011 -43.481 1.00 87.00 1037 GLY A O 1
ATOM 7889 N N . ASN A 1 1038 ? 37.326 22.799 -41.561 1.00 89.75 1038 ASN A N 1
ATOM 7890 C CA . ASN A 1 1038 ? 36.289 21.785 -41.404 1.00 89.75 1038 ASN A CA 1
AT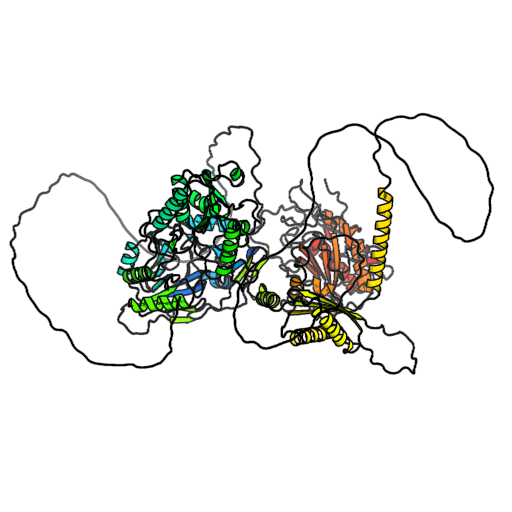OM 7891 C C . ASN A 1 1038 ? 34.960 22.454 -41.029 1.00 89.75 1038 ASN A C 1
ATOM 7893 O O . ASN A 1 1038 ? 34.603 22.545 -39.856 1.00 89.75 1038 ASN A O 1
ATOM 7897 N N . TRP A 1 1039 ? 34.240 22.959 -42.034 1.00 87.81 1039 TRP A N 1
ATOM 7898 C CA . TRP A 1 1039 ? 33.117 23.872 -41.807 1.00 87.81 1039 TRP A CA 1
ATOM 7899 C C . TRP A 1 1039 ? 31.964 23.316 -40.943 1.00 87.81 1039 TRP A C 1
ATOM 7901 O O . TRP A 1 1039 ? 31.448 24.094 -40.133 1.00 87.81 1039 TRP A O 1
ATOM 7911 N N . PRO A 1 1040 ? 31.571 22.020 -41.004 1.00 89.06 1040 PRO A N 1
ATOM 7912 C CA . PRO A 1 1040 ? 30.556 21.488 -40.098 1.00 89.06 1040 PRO A CA 1
ATOM 7913 C C . PRO A 1 1040 ? 31.045 21.449 -38.652 1.00 89.06 1040 PRO A C 1
ATOM 7915 O O . PRO A 1 1040 ? 30.293 21.790 -37.744 1.00 89.06 1040 PRO A O 1
ATOM 7918 N N . VAL A 1 1041 ? 32.310 21.081 -38.423 1.00 91.12 1041 VAL A N 1
ATOM 7919 C CA . VAL A 1 1041 ? 32.876 20.990 -37.070 1.00 91.12 1041 VAL A CA 1
ATOM 7920 C C . VAL A 1 1041 ? 33.178 22.373 -36.496 1.00 91.12 1041 VAL A C 1
ATOM 7922 O O . VAL A 1 1041 ? 32.896 22.614 -35.328 1.00 91.12 1041 VAL A O 1
ATOM 7925 N N . ASP A 1 1042 ? 33.675 23.306 -37.309 1.00 90.56 1042 ASP A N 1
ATOM 7926 C CA . ASP A 1 1042 ? 33.862 24.709 -36.922 1.00 90.56 1042 ASP A CA 1
ATOM 7927 C C . ASP A 1 1042 ? 32.522 25.378 -36.552 1.00 90.56 1042 ASP A C 1
ATOM 7929 O O . ASP A 1 1042 ? 32.471 26.197 -35.637 1.00 90.56 1042 ASP A O 1
ATOM 7933 N N . SER A 1 1043 ? 31.425 25.007 -37.220 1.00 90.19 1043 SER A N 1
ATOM 7934 C CA . SER A 1 1043 ? 30.069 25.465 -36.870 1.00 90.19 1043 SER A CA 1
ATOM 7935 C C . SER A 1 1043 ? 29.543 24.779 -35.604 1.00 90.19 1043 SER A C 1
ATOM 7937 O O . SER A 1 1043 ? 28.995 25.427 -34.718 1.00 90.19 1043 SER A O 1
ATOM 7939 N N . MET A 1 1044 ? 29.778 23.474 -35.467 1.00 91.38 1044 MET A N 1
ATOM 7940 C CA . MET A 1 1044 ? 29.423 22.684 -34.286 1.00 91.38 1044 MET A CA 1
ATOM 7941 C C . MET A 1 1044 ? 30.159 23.150 -33.027 1.00 91.38 1044 MET A C 1
ATOM 7943 O O . MET A 1 1044 ? 29.556 23.174 -31.963 1.00 91.38 1044 MET A O 1
ATOM 7947 N N . ALA A 1 1045 ? 31.411 23.600 -33.134 1.00 92.88 1045 ALA A N 1
ATOM 7948 C CA . ALA A 1 1045 ? 32.149 24.247 -32.048 1.00 92.88 1045 ALA A CA 1
ATOM 7949 C C . ALA A 1 1045 ? 31.390 25.469 -31.491 1.00 92.88 1045 ALA A C 1
ATOM 7951 O O . ALA A 1 1045 ? 31.247 25.624 -30.279 1.00 92.88 1045 ALA A O 1
ATOM 7952 N N . SER A 1 1046 ? 30.819 26.286 -32.382 1.00 91.81 1046 SER A N 1
ATOM 7953 C CA . SER A 1 1046 ? 29.999 27.451 -32.028 1.00 91.81 1046 SER A CA 1
ATOM 7954 C C . SER A 1 1046 ? 28.695 27.089 -31.304 1.00 91.81 1046 SER A C 1
ATOM 7956 O O . SER A 1 1046 ? 28.205 27.896 -30.514 1.00 91.81 1046 SER A O 1
ATOM 7958 N N . ILE A 1 1047 ? 28.127 25.909 -31.576 1.00 92.62 1047 ILE A N 1
ATOM 7959 C CA . ILE A 1 1047 ? 26.916 25.400 -30.911 1.00 92.62 1047 ILE A CA 1
ATOM 7960 C C . ILE A 1 1047 ? 27.288 24.725 -29.582 1.00 92.62 1047 ILE A C 1
ATOM 7962 O O . ILE A 1 1047 ? 26.671 25.001 -28.568 1.00 92.62 1047 ILE A O 1
ATOM 7966 N N . VAL A 1 1048 ? 28.363 23.930 -29.529 1.00 93.75 1048 VAL A N 1
ATOM 7967 C CA . VAL A 1 1048 ? 28.861 23.327 -28.276 1.00 93.75 1048 VAL A CA 1
ATOM 7968 C C . VAL A 1 1048 ? 29.191 24.391 -27.226 1.00 93.75 1048 VAL A C 1
ATOM 7970 O O . VAL A 1 1048 ? 28.969 24.145 -26.047 1.00 93.75 1048 VAL A O 1
ATOM 7973 N N . ALA A 1 1049 ? 29.695 25.563 -27.630 1.00 92.75 1049 ALA A N 1
ATOM 7974 C CA . ALA A 1 1049 ? 29.886 26.692 -26.720 1.00 92.75 1049 ALA A CA 1
ATOM 7975 C C . ALA A 1 1049 ? 28.553 27.240 -26.170 1.00 92.75 1049 ALA A C 1
ATOM 7977 O O . ALA A 1 1049 ? 28.455 27.455 -24.970 1.00 92.75 1049 ALA A O 1
ATOM 7978 N N . HIS A 1 1050 ? 27.538 27.402 -27.026 1.00 93.31 1050 HIS A N 1
ATOM 7979 C CA . HIS A 1 1050 ? 26.193 27.886 -26.678 1.00 93.31 1050 HIS A CA 1
ATOM 7980 C C . HIS A 1 1050 ? 25.528 26.980 -25.623 1.00 93.31 1050 HIS A C 1
ATOM 7982 O O . HIS A 1 1050 ? 25.321 27.398 -24.487 1.00 93.31 1050 HIS A O 1
ATOM 7988 N N . GLU A 1 1051 ? 25.346 25.697 -25.953 1.00 93.56 1051 GLU A N 1
ATOM 7989 C CA . GLU A 1 1051 ? 24.693 24.709 -25.079 1.00 93.56 1051 GLU A CA 1
ATOM 7990 C C . GLU A 1 1051 ? 25.423 24.503 -23.740 1.00 93.56 1051 GLU A C 1
ATOM 7992 O O . GLU A 1 1051 ? 24.812 24.189 -22.720 1.00 93.56 1051 GLU A O 1
ATOM 7997 N N . LEU A 1 1052 ? 26.756 24.635 -23.729 1.00 92.25 1052 LEU A N 1
ATOM 7998 C CA . LEU A 1 1052 ? 27.568 24.462 -22.52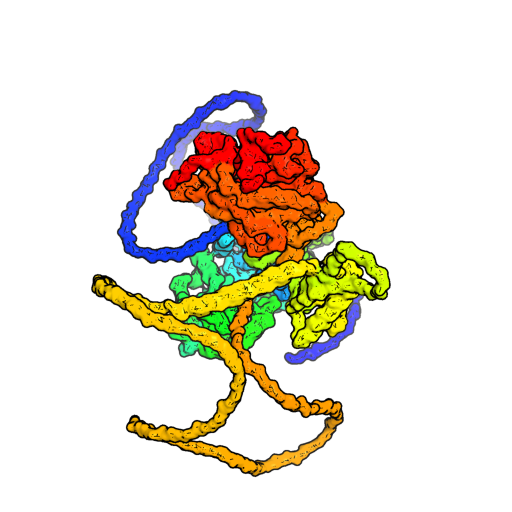3 1.00 92.25 1052 LEU A CA 1
ATOM 7999 C C . LEU A 1 1052 ? 27.395 25.626 -21.536 1.00 92.25 1052 LEU A C 1
ATOM 8001 O O . LEU A 1 1052 ? 27.504 25.419 -20.330 1.00 92.25 1052 LEU A O 1
ATOM 8005 N N . GLU A 1 1053 ? 27.151 26.838 -22.025 1.00 90.94 1053 GLU A N 1
ATOM 8006 C CA . GLU A 1 1053 ? 26.967 28.028 -21.186 1.00 90.94 1053 GLU A CA 1
ATOM 8007 C C . GLU A 1 1053 ? 25.567 28.025 -20.550 1.00 90.94 1053 GLU A C 1
ATOM 8009 O O . GLU A 1 1053 ? 25.424 28.305 -19.354 1.00 90.94 1053 GLU A O 1
ATOM 8014 N N . GLU A 1 1054 ? 24.558 27.580 -21.297 1.00 91.56 1054 GLU A N 1
ATOM 8015 C CA . GLU A 1 1054 ? 23.195 27.348 -20.803 1.00 91.56 1054 GLU A CA 1
ATOM 8016 C C . GLU A 1 1054 ? 23.168 26.171 -19.814 1.00 91.56 1054 GLU A C 1
ATOM 8018 O O . GLU A 1 1054 ? 22.670 26.304 -18.700 1.00 91.56 1054 GLU A O 1
ATOM 8023 N N . ALA A 1 1055 ? 23.826 25.038 -20.109 1.00 89.88 1055 ALA A N 1
ATOM 8024 C CA . ALA A 1 1055 ? 23.888 23.863 -19.211 1.00 89.88 1055 ALA A CA 1
ATOM 8025 C C . ALA A 1 1055 ? 24.569 24.115 -17.854 1.00 89.88 1055 ALA A C 1
ATOM 8027 O O . ALA A 1 1055 ? 24.514 23.268 -16.958 1.00 89.88 1055 ALA A O 1
ATOM 8028 N N . VAL A 1 1056 ? 25.239 25.254 -17.705 1.00 90.00 1056 VAL A N 1
ATOM 8029 C CA . VAL A 1 1056 ? 25.942 25.668 -16.490 1.00 90.00 1056 VAL A CA 1
ATOM 8030 C C . VAL A 1 1056 ? 25.171 26.778 -15.754 1.00 90.00 1056 VAL A C 1
ATOM 8032 O O . VAL A 1 1056 ? 25.199 26.808 -14.515 1.00 90.00 1056 VAL A O 1
ATOM 8035 N N . THR A 1 1057 ? 24.465 27.651 -16.483 1.00 90.50 1057 THR A N 1
ATOM 8036 C CA . THR A 1 1057 ? 23.677 28.766 -15.927 1.00 90.50 1057 THR A CA 1
ATOM 8037 C C . THR A 1 1057 ? 22.217 28.411 -15.640 1.00 90.50 1057 THR A C 1
ATOM 8039 O O . THR A 1 1057 ? 21.718 28.844 -14.603 1.00 90.50 1057 THR A O 1
ATOM 8042 N N . ASP A 1 1058 ? 21.565 27.567 -16.444 1.00 88.50 1058 ASP A N 1
ATOM 8043 C CA . ASP A 1 1058 ? 20.255 26.968 -16.144 1.00 88.50 1058 ASP A CA 1
ATOM 8044 C C . ASP A 1 1058 ? 20.209 25.432 -16.361 1.00 88.50 1058 ASP A C 1
ATOM 8046 O O . ASP A 1 1058 ? 19.472 24.916 -17.198 1.00 88.50 1058 ASP A O 1
ATOM 8050 N N . PRO A 1 1059 ? 20.971 24.644 -15.575 1.00 85.31 1059 PRO A N 1
ATOM 8051 C CA . PRO A 1 1059 ? 21.066 23.185 -15.719 1.00 85.31 1059 PRO A CA 1
ATOM 8052 C C . PRO A 1 1059 ? 19.760 22.381 -15.558 1.00 85.31 1059 PRO A C 1
ATOM 8054 O O . PRO A 1 1059 ? 19.779 21.181 -15.830 1.00 85.31 1059 PRO A O 1
ATOM 8057 N N . ASP A 1 1060 ? 18.679 22.973 -15.041 1.00 83.12 1060 ASP A N 1
ATOM 8058 C CA . ASP A 1 1060 ? 17.396 22.301 -14.752 1.00 83.12 1060 ASP A CA 1
ATOM 8059 C C . ASP A 1 1060 ? 16.184 23.061 -15.322 1.00 83.12 1060 ASP A C 1
ATOM 8061 O O . ASP A 1 1060 ? 15.050 22.796 -14.919 1.00 83.12 1060 ASP A O 1
ATOM 8065 N N . PHE A 1 1061 ? 16.395 24.018 -16.229 1.00 82.19 1061 PHE A N 1
ATOM 8066 C CA . PHE A 1 1061 ? 15.347 24.902 -16.748 1.00 82.19 1061 PHE A CA 1
ATOM 8067 C C . PHE A 1 1061 ? 14.530 25.628 -15.652 1.00 82.19 1061 PHE A C 1
ATOM 8069 O O . PHE A 1 1061 ? 13.315 25.809 -15.769 1.00 82.19 1061 PHE A O 1
ATOM 8076 N N . THR A 1 1062 ? 15.157 26.045 -14.555 1.00 82.19 1062 THR A N 1
ATOM 8077 C CA . THR A 1 1062 ? 14.503 26.722 -13.416 1.00 82.19 1062 THR A CA 1
ATOM 8078 C C . THR A 1 1062 ? 15.279 27.923 -12.870 1.00 82.19 1062 THR A C 1
ATOM 8080 O O . THR A 1 1062 ? 14.835 28.538 -11.904 1.00 82.19 1062 THR A O 1
ATOM 8083 N N . SER A 1 1063 ? 16.402 28.304 -13.474 1.00 86.62 1063 SER A N 1
ATOM 8084 C CA . SER A 1 1063 ? 17.371 29.225 -12.873 1.00 86.62 1063 SER A CA 1
ATOM 8085 C C . SER A 1 1063 ? 17.397 30.602 -13.518 1.00 86.62 1063 SER A C 1
ATOM 8087 O O . SER A 1 1063 ? 17.060 31.566 -12.838 1.00 86.62 1063 SER A O 1
ATOM 8089 N N . TRP A 1 1064 ? 17.802 30.730 -14.786 1.00 89.69 1064 TRP A N 1
ATOM 8090 C CA . TRP A 1 1064 ? 18.158 32.022 -15.393 1.00 89.69 1064 TRP A CA 1
ATOM 8091 C C . TRP A 1 1064 ? 17.612 32.172 -16.815 1.00 89.69 1064 TRP A C 1
ATOM 8093 O O . TRP A 1 1064 ? 18.285 31.855 -17.790 1.00 89.69 1064 TRP A O 1
ATOM 8103 N N . TYR A 1 1065 ? 16.409 32.731 -16.923 1.00 89.94 1065 TYR A N 1
ATOM 8104 C CA . TYR A 1 1065 ? 15.720 32.980 -18.192 1.00 89.94 1065 TYR A CA 1
ATOM 8105 C C . TYR A 1 1065 ? 14.897 34.278 -18.123 1.00 89.94 1065 TYR A C 1
ATOM 8107 O O . TYR A 1 1065 ? 14.620 34.806 -17.040 1.00 89.94 1065 TYR A O 1
ATOM 8115 N N . ASP A 1 1066 ? 14.536 34.841 -19.275 1.00 84.88 1066 ASP A N 1
ATOM 8116 C CA . ASP A 1 1066 ? 13.663 36.020 -19.357 1.00 84.88 1066 ASP A CA 1
ATOM 8117 C C . ASP A 1 1066 ? 12.165 35.663 -19.448 1.00 84.88 1066 ASP A C 1
ATOM 8119 O O . ASP A 1 1066 ? 11.780 34.496 -19.445 1.00 84.88 1066 ASP A O 1
ATOM 8123 N N . SER A 1 1067 ? 11.284 36.663 -19.545 1.00 77.12 1067 SER A N 1
ATOM 8124 C CA . SER A 1 1067 ? 9.832 36.439 -19.638 1.00 77.12 1067 SER A CA 1
ATOM 8125 C C . SER A 1 1067 ? 9.353 35.762 -20.934 1.00 77.12 1067 SER A C 1
ATOM 8127 O O . SER A 1 1067 ? 8.204 35.326 -20.986 1.00 77.12 1067 SER A O 1
ATOM 8129 N N . ALA A 1 1068 ? 10.203 35.650 -21.959 1.00 75.75 1068 ALA A N 1
ATOM 8130 C CA . ALA A 1 1068 ? 9.970 34.849 -23.163 1.00 75.75 1068 ALA A CA 1
ATOM 8131 C C . ALA A 1 1068 ? 10.632 33.456 -23.078 1.00 75.75 1068 ALA A C 1
ATOM 8133 O O . ALA A 1 1068 ? 10.551 32.673 -24.024 1.00 75.75 1068 ALA A O 1
ATOM 8134 N N . GLY A 1 1069 ? 11.277 33.139 -21.952 1.00 77.19 1069 GLY A N 1
ATOM 8135 C CA . GLY A 1 1069 ? 12.001 31.893 -21.739 1.00 77.19 1069 GLY A CA 1
ATOM 8136 C C . GLY A 1 1069 ? 13.390 31.849 -22.373 1.00 77.19 1069 GLY A C 1
ATOM 8137 O O . GLY A 1 1069 ? 13.937 30.757 -22.448 1.00 77.19 1069 GLY A O 1
ATOM 8138 N N . MET A 1 1070 ? 13.944 32.983 -22.825 1.00 82.88 1070 MET A N 1
ATOM 8139 C CA . MET A 1 1070 ? 15.277 33.036 -23.437 1.00 82.88 1070 MET A CA 1
ATOM 8140 C C . MET A 1 1070 ? 16.386 33.034 -22.383 1.00 82.88 1070 MET A C 1
ATOM 8142 O O . MET A 1 1070 ? 16.369 33.854 -21.454 1.00 82.88 1070 MET A O 1
ATOM 8146 N N . GLU A 1 1071 ? 17.373 32.166 -22.579 1.00 91.31 1071 GLU A N 1
ATOM 8147 C CA . GLU A 1 1071 ? 18.540 31.986 -21.709 1.00 91.31 1071 GLU A CA 1
ATOM 8148 C C . GLU A 1 1071 ? 19.753 32.836 -22.148 1.00 91.31 1071 GLU A C 1
ATOM 8150 O O . GLU A 1 1071 ? 19.635 33.803 -22.916 1.00 91.31 1071 GLU A O 1
ATOM 8155 N N . ASN A 1 1072 ? 20.934 32.577 -21.575 1.00 90.81 1072 ASN A N 1
ATOM 8156 C CA . ASN A 1 1072 ? 22.093 33.459 -21.730 1.00 90.81 1072 ASN A CA 1
ATOM 8157 C C . ASN A 1 1072 ? 22.751 33.388 -23.117 1.00 90.81 1072 ASN A C 1
ATOM 8159 O O . ASN A 1 1072 ? 23.300 34.406 -23.559 1.00 90.81 1072 ASN A O 1
ATOM 8163 N N . ALA A 1 1073 ? 22.711 32.246 -23.806 1.00 90.56 1073 ALA A N 1
ATOM 8164 C CA . ALA A 1 1073 ? 23.282 32.097 -25.140 1.00 90.56 1073 ALA A CA 1
ATOM 8165 C C . ALA A 1 1073 ? 22.223 32.385 -26.223 1.00 90.56 1073 ALA A C 1
ATOM 8167 O O . ALA A 1 1073 ? 22.520 33.128 -27.166 1.00 90.56 1073 ALA A O 1
ATOM 8168 N N . ASP A 1 1074 ? 20.976 31.945 -26.029 1.00 88.81 1074 ASP A N 1
ATOM 8169 C CA . ASP A 1 1074 ? 19.749 32.323 -26.757 1.00 88.81 1074 ASP A CA 1
ATOM 8170 C C . ASP A 1 1074 ? 19.731 33.808 -27.171 1.00 88.81 1074 ASP A C 1
ATOM 8172 O O . ASP A 1 1074 ? 19.651 34.157 -28.354 1.00 88.81 1074 ASP A O 1
ATOM 8176 N N . LYS A 1 1075 ? 19.870 34.728 -26.201 1.00 87.69 1075 LYS A N 1
ATOM 8177 C CA . LYS A 1 1075 ? 19.791 36.187 -26.445 1.00 87.69 1075 LYS A CA 1
ATOM 8178 C C . LYS A 1 1075 ? 20.869 36.741 -27.368 1.00 87.69 1075 LYS A C 1
ATOM 8180 O O . LYS A 1 1075 ? 20.740 37.857 -27.887 1.00 87.69 1075 LYS A O 1
ATOM 8185 N N . CYS A 1 1076 ? 21.942 35.989 -27.549 1.00 91.19 1076 CYS A N 1
ATOM 8186 C CA . CYS A 1 1076 ? 23.102 36.362 -28.339 1.00 91.19 1076 CYS A CA 1
ATOM 8187 C C . CYS A 1 1076 ? 23.364 35.387 -29.492 1.00 91.19 1076 CYS A C 1
ATOM 8189 O O . CYS A 1 1076 ? 24.404 35.480 -30.155 1.00 91.19 1076 CYS A O 1
ATOM 8191 N N . ALA A 1 1077 ? 22.382 34.532 -29.792 1.00 88.06 1077 ALA A N 1
ATOM 8192 C CA . ALA A 1 1077 ? 22.410 33.588 -30.889 1.00 88.06 1077 ALA A CA 1
ATOM 8193 C C . ALA A 1 1077 ? 22.818 34.257 -32.208 1.00 88.06 1077 ALA A C 1
ATOM 8195 O O . ALA A 1 1077 ? 22.345 35.341 -32.568 1.00 88.06 1077 ALA A O 1
ATOM 8196 N N . TRP A 1 1078 ? 23.735 33.607 -32.919 1.00 87.81 1078 TRP A N 1
ATOM 8197 C CA . TRP A 1 1078 ? 24.304 34.029 -34.202 1.00 87.81 1078 TRP A CA 1
ATOM 8198 C C . TRP A 1 1078 ? 25.003 35.405 -34.201 1.00 87.81 1078 TRP A C 1
ATOM 8200 O O . TRP A 1 1078 ? 25.362 35.922 -35.262 1.00 87.81 1078 TRP A O 1
ATOM 8210 N N . ARG A 1 1079 ? 25.269 36.005 -33.028 1.00 89.62 1079 ARG A N 1
ATOM 8211 C CA . ARG A 1 1079 ? 26.052 37.247 -32.894 1.00 89.62 1079 ARG A CA 1
ATOM 8212 C C . ARG A 1 1079 ? 27.501 36.919 -32.564 1.00 89.62 1079 ARG A C 1
ATOM 8214 O O . ARG A 1 1079 ? 27.792 36.401 -31.497 1.00 89.62 1079 ARG A O 1
ATOM 8221 N N . TYR A 1 1080 ? 28.426 37.276 -33.452 1.00 88.75 1080 TYR A N 1
ATOM 8222 C CA . TYR A 1 1080 ? 29.850 36.934 -33.307 1.00 88.75 1080 TYR A CA 1
ATOM 8223 C C . TYR A 1 1080 ? 30.738 38.082 -32.795 1.00 88.75 1080 TYR A C 1
ATOM 8225 O O . TYR A 1 1080 ? 31.905 37.862 -32.474 1.00 88.75 1080 TYR A O 1
ATOM 8233 N N . GLY A 1 1081 ? 30.205 39.302 -32.681 1.00 87.69 1081 GLY A N 1
ATOM 8234 C CA . GLY A 1 1081 ? 30.964 40.468 -32.224 1.00 87.69 1081 GLY A CA 1
ATOM 8235 C C . GLY A 1 1081 ? 32.129 40.843 -33.148 1.00 87.69 1081 GLY A C 1
ATOM 8236 O O . GLY A 1 1081 ? 32.046 40.707 -34.369 1.00 87.69 1081 GLY A O 1
ATOM 8237 N N . THR A 1 1082 ? 33.221 41.340 -32.562 1.00 89.00 1082 THR A N 1
ATOM 8238 C CA . THR A 1 1082 ? 34.434 41.716 -33.301 1.00 89.00 1082 THR A CA 1
ATOM 8239 C C . THR A 1 1082 ? 35.176 40.477 -33.792 1.00 89.00 1082 THR A C 1
ATOM 8241 O O . THR A 1 1082 ? 35.611 39.649 -32.994 1.00 89.00 1082 THR A O 1
ATOM 8244 N N . THR A 1 1083 ? 35.373 40.384 -35.105 1.00 90.62 1083 THR A N 1
ATOM 8245 C CA . THR A 1 1083 ? 36.094 39.288 -35.761 1.00 90.62 1083 THR A CA 1
ATOM 8246 C C . THR A 1 1083 ? 37.434 39.753 -36.334 1.00 90.62 1083 THR A C 1
ATOM 8248 O O . THR A 1 1083 ? 37.657 40.940 -36.577 1.00 90.62 1083 THR A O 1
ATOM 8251 N N . TYR A 1 1084 ? 38.334 38.802 -36.569 1.00 91.62 1084 TYR A N 1
ATOM 8252 C CA . TYR A 1 1084 ? 39.583 38.968 -37.303 1.00 91.62 1084 TYR A CA 1
ATOM 8253 C C . TYR A 1 1084 ? 39.693 37.908 -38.408 1.00 91.62 1084 TYR A C 1
ATOM 8255 O O . TYR A 1 1084 ? 38.987 36.896 -38.413 1.00 91.62 1084 TYR A O 1
ATOM 8263 N N . THR A 1 1085 ? 40.576 38.156 -39.376 1.00 89.38 1085 THR A N 1
ATOM 8264 C CA . THR A 1 1085 ? 40.878 37.198 -40.450 1.00 89.38 1085 THR A CA 1
ATOM 8265 C C . THR A 1 1085 ? 42.064 36.329 -40.042 1.00 89.38 1085 THR A C 1
ATOM 8267 O O . THR A 1 1085 ? 43.096 36.833 -39.604 1.00 89.38 1085 THR A O 1
ATOM 8270 N N . THR A 1 1086 ? 41.901 35.020 -40.170 1.00 86.56 1086 THR A N 1
ATOM 8271 C CA . THR A 1 1086 ? 42.915 34.000 -39.869 1.00 86.56 1086 THR A CA 1
ATOM 8272 C C . THR A 1 1086 ? 43.885 33.806 -41.042 1.00 86.56 1086 THR A C 1
ATOM 8274 O O . THR A 1 1086 ? 43.656 34.287 -42.153 1.00 86.56 1086 THR A O 1
ATOM 8277 N N . GLY A 1 1087 ? 44.982 33.072 -40.825 1.00 79.19 1087 GLY A N 1
ATOM 8278 C CA . GLY A 1 1087 ? 46.028 32.868 -41.840 1.00 79.19 1087 GLY A CA 1
ATOM 8279 C C . GLY A 1 1087 ? 45.591 32.119 -43.112 1.00 79.19 1087 GLY A C 1
ATOM 8280 O O . GLY A 1 1087 ? 46.305 32.176 -44.109 1.00 79.19 1087 GLY A O 1
ATOM 8281 N N . ASN A 1 1088 ? 44.435 31.444 -43.103 1.00 82.62 1088 ASN A N 1
ATOM 8282 C CA . ASN A 1 1088 ? 43.829 30.802 -44.279 1.00 82.62 1088 ASN A CA 1
ATOM 8283 C C . ASN A 1 1088 ? 42.680 31.631 -44.902 1.00 82.62 1088 ASN A C 1
ATOM 8285 O O . ASN A 1 1088 ? 41.982 31.134 -45.782 1.00 82.62 1088 ASN A O 1
ATOM 8289 N N . GLY A 1 1089 ? 42.476 32.879 -44.461 1.00 83.19 1089 GLY A N 1
ATOM 8290 C CA . GLY A 1 1089 ? 41.429 33.772 -44.967 1.00 83.19 1089 GLY A CA 1
ATOM 8291 C C . GLY A 1 1089 ? 40.043 33.575 -44.340 1.00 83.19 1089 GLY A C 1
ATOM 8292 O O . GLY A 1 1089 ? 39.110 34.276 -44.727 1.00 83.19 1089 GLY A O 1
ATOM 8293 N N . ALA A 1 1090 ? 39.886 32.660 -43.379 1.00 87.69 1090 ALA A N 1
ATOM 8294 C CA . ALA A 1 1090 ? 38.626 32.458 -42.667 1.00 87.69 1090 ALA A CA 1
ATOM 8295 C C . ALA A 1 1090 ? 38.395 33.506 -41.565 1.00 87.69 1090 ALA A C 1
ATOM 8297 O O . ALA A 1 1090 ? 39.337 34.119 -41.052 1.00 87.69 1090 ALA A O 1
ATOM 8298 N N . THR A 1 1091 ? 37.140 33.673 -41.154 1.00 89.19 1091 THR A N 1
ATOM 8299 C CA . THR A 1 1091 ? 36.739 34.584 -40.072 1.00 89.19 1091 THR A CA 1
ATOM 8300 C C . THR A 1 1091 ? 36.751 33.867 -38.721 1.00 89.19 1091 THR A C 1
ATOM 8302 O O . THR A 1 1091 ? 36.152 32.806 -38.583 1.00 89.19 1091 THR A O 1
ATOM 8305 N N . ALA A 1 1092 ? 37.391 34.462 -37.714 1.00 91.44 1092 ALA A N 1
ATOM 8306 C CA . ALA A 1 1092 ? 37.391 33.993 -36.326 1.00 91.44 1092 ALA A CA 1
ATOM 8307 C C . ALA A 1 1092 ? 37.148 35.168 -35.367 1.00 91.44 1092 ALA A C 1
ATOM 8309 O O . ALA A 1 1092 ? 37.372 36.322 -35.727 1.00 91.44 1092 ALA A O 1
ATOM 8310 N N . ASN A 1 1093 ? 36.709 34.898 -34.139 1.00 91.44 1093 ASN A N 1
ATOM 8311 C CA . ASN A 1 1093 ? 36.639 35.899 -33.064 1.00 91.44 1093 ASN A CA 1
ATOM 8312 C C . ASN A 1 1093 ? 37.404 35.484 -31.799 1.00 91.44 1093 ASN A C 1
ATOM 8314 O O . ASN A 1 1093 ? 37.648 36.321 -30.932 1.00 91.44 1093 ASN A O 1
ATOM 8318 N N . MET A 1 1094 ? 37.848 34.228 -31.703 1.00 90.25 1094 MET A N 1
ATOM 8319 C CA . MET A 1 1094 ? 38.588 33.736 -30.546 1.00 90.25 1094 MET A CA 1
ATOM 8320 C C . MET A 1 1094 ? 39.677 32.748 -30.941 1.00 90.25 1094 MET A C 1
ATOM 8322 O O . MET A 1 1094 ? 39.525 32.008 -31.904 1.00 90.25 1094 MET A O 1
ATOM 8326 N N . ARG A 1 1095 ? 40.783 32.737 -30.195 1.00 91.81 1095 ARG A N 1
ATOM 8327 C CA . ARG A 1 1095 ? 41.830 31.719 -30.306 1.00 91.81 1095 ARG A CA 1
ATOM 8328 C C . ARG A 1 1095 ? 41.849 30.912 -29.019 1.00 91.81 1095 ARG A C 1
ATOM 8330 O O . ARG A 1 1095 ? 42.043 31.485 -27.949 1.00 91.81 1095 ARG A O 1
ATOM 8337 N N . LEU A 1 1096 ? 41.638 29.605 -29.120 1.00 91.56 1096 LEU A N 1
ATOM 8338 C CA . LEU A 1 1096 ? 41.607 28.686 -27.984 1.00 91.56 1096 LEU A CA 1
ATOM 8339 C C . LEU A 1 1096 ? 42.740 27.674 -28.160 1.00 91.56 1096 LEU A C 1
ATOM 8341 O O . LEU A 1 1096 ? 42.811 26.948 -29.151 1.00 91.56 1096 LEU A O 1
ATOM 8345 N N . GLY A 1 1097 ? 43.686 27.672 -27.221 1.00 88.81 1097 GLY A N 1
ATOM 8346 C CA . GLY A 1 1097 ? 44.909 26.880 -27.326 1.00 88.81 1097 GLY A CA 1
ATOM 8347 C C . GLY A 1 1097 ? 45.710 27.200 -28.596 1.00 88.81 1097 GLY A C 1
ATOM 8348 O O . GLY A 1 1097 ? 46.347 28.246 -28.702 1.00 88.81 1097 GLY A O 1
ATOM 8349 N N . SER A 1 1098 ? 45.696 26.274 -29.559 1.00 86.00 1098 SER A N 1
ATOM 8350 C CA . SER A 1 1098 ? 46.476 26.373 -30.805 1.00 86.00 1098 SER A CA 1
ATOM 8351 C C . SER A 1 1098 ? 45.647 26.723 -32.045 1.00 86.00 1098 SER A C 1
ATOM 8353 O O . SER A 1 1098 ? 46.230 26.925 -33.110 1.00 86.00 1098 SER A O 1
ATOM 8355 N N . MET A 1 1099 ? 44.321 26.815 -31.906 1.00 93.50 1099 MET A N 1
ATOM 8356 C CA . MET A 1 1099 ? 43.358 26.917 -33.006 1.00 93.50 1099 MET A CA 1
ATOM 8357 C C . MET A 1 1099 ? 42.508 28.183 -32.881 1.00 93.50 1099 MET A C 1
ATOM 8359 O O . MET A 1 1099 ? 42.256 28.674 -31.778 1.00 93.50 1099 MET A O 1
ATOM 8363 N N . ASP A 1 1100 ? 42.087 28.712 -34.024 1.00 93.56 1100 ASP A N 1
ATOM 8364 C CA . ASP A 1 1100 ? 41.180 29.855 -34.115 1.00 93.56 1100 ASP A CA 1
ATOM 8365 C C . ASP A 1 1100 ? 39.736 29.338 -34.265 1.00 93.56 1100 ASP A C 1
ATOM 8367 O O . ASP A 1 1100 ? 39.515 28.266 -34.826 1.00 93.56 1100 ASP A O 1
ATOM 8371 N N . TYR A 1 1101 ? 38.752 30.066 -33.738 1.00 93.31 1101 TYR A N 1
ATOM 8372 C CA . TYR A 1 1101 ? 37.339 29.674 -33.681 1.00 93.31 1101 TYR A CA 1
ATOM 8373 C C . TYR A 1 1101 ? 36.425 30.886 -33.898 1.00 93.31 1101 TYR A C 1
ATOM 8375 O O . TYR A 1 1101 ? 36.800 32.032 -33.624 1.00 93.31 1101 TYR A O 1
ATOM 8383 N N . LEU A 1 1102 ? 35.202 30.621 -34.357 1.00 91.62 1102 LEU A N 1
ATOM 8384 C CA . LEU A 1 1102 ? 34.136 31.608 -34.506 1.00 91.62 1102 LEU A CA 1
ATOM 8385 C C . LEU A 1 1102 ? 32.947 31.181 -33.635 1.00 91.62 1102 LEU A C 1
ATOM 8387 O O . LEU A 1 1102 ? 32.138 30.364 -34.061 1.00 91.62 1102 LEU A O 1
ATOM 8391 N N . ILE A 1 1103 ? 32.883 31.692 -32.403 1.00 92.12 1103 ILE A N 1
ATOM 8392 C CA . ILE A 1 1103 ? 31.868 31.316 -31.402 1.00 92.12 1103 ILE A CA 1
ATOM 8393 C C . ILE A 1 1103 ? 30.875 32.453 -31.149 1.00 92.12 1103 ILE A C 1
ATOM 8395 O O . ILE A 1 1103 ? 31.233 33.629 -31.223 1.00 92.12 1103 ILE A O 1
ATOM 8399 N N . GLN A 1 1104 ? 29.623 32.117 -30.856 1.00 92.31 1104 GLN A N 1
ATOM 8400 C CA . GLN A 1 1104 ? 28.576 33.098 -30.546 1.00 92.31 1104 GLN A CA 1
ATOM 8401 C C . GLN A 1 1104 ? 28.906 33.859 -29.254 1.00 92.31 1104 GLN A C 1
ATOM 8403 O O . GLN A 1 1104 ? 29.555 33.316 -28.369 1.00 92.31 1104 GLN A O 1
ATOM 8408 N N . GLN A 1 1105 ? 28.490 35.117 -29.142 1.00 92.94 1105 GLN A N 1
ATOM 8409 C CA . GLN A 1 1105 ? 28.541 35.888 -27.897 1.00 92.94 1105 GLN A CA 1
ATOM 8410 C C . GLN A 1 1105 ? 27.538 35.345 -26.876 1.00 92.94 1105 GLN A C 1
ATOM 8412 O O . GLN A 1 1105 ? 26.566 34.716 -27.274 1.00 92.94 1105 GLN A O 1
ATOM 8417 N N . ASN A 1 1106 ? 27.727 35.678 -25.596 1.00 92.75 1106 ASN A N 1
ATOM 8418 C CA . ASN A 1 1106 ? 26.772 35.372 -24.525 1.00 92.75 1106 ASN A CA 1
ATOM 8419 C C . ASN A 1 1106 ? 26.260 36.654 -23.871 1.00 92.75 1106 ASN A C 1
ATOM 8421 O O . ASN A 1 1106 ? 26.923 37.700 -23.904 1.00 92.75 1106 ASN A O 1
ATOM 8425 N N . TRP A 1 1107 ? 25.078 36.572 -23.266 1.00 92.94 1107 TRP A N 1
ATOM 8426 C CA . TRP A 1 1107 ? 24.477 37.670 -22.525 1.00 92.94 1107 TRP A CA 1
ATOM 8427 C C . TRP A 1 1107 ? 25.218 37.887 -21.208 1.00 92.94 1107 TRP A C 1
ATOM 8429 O O . TRP A 1 1107 ? 25.271 37.015 -20.340 1.00 92.94 1107 TRP A O 1
ATOM 8439 N N . VAL A 1 1108 ? 25.773 39.080 -21.038 1.00 91.12 1108 VAL A N 1
ATOM 8440 C CA . VAL A 1 1108 ? 26.332 39.551 -19.773 1.00 91.12 1108 VAL A CA 1
ATOM 8441 C C . VAL A 1 1108 ? 25.187 40.073 -18.917 1.00 91.12 1108 VAL A C 1
ATOM 8443 O O . VAL A 1 1108 ? 24.652 41.142 -19.208 1.00 91.12 1108 VAL A O 1
ATOM 8446 N N . ASN A 1 1109 ? 24.851 39.391 -17.821 1.00 86.69 1109 ASN A N 1
ATOM 8447 C CA . ASN A 1 1109 ? 23.758 39.807 -16.939 1.00 86.69 1109 ASN A CA 1
ATOM 8448 C C . ASN A 1 1109 ? 24.185 40.903 -15.939 1.00 86.69 1109 ASN A C 1
ATOM 8450 O O . ASN A 1 1109 ? 24.102 40.762 -14.720 1.00 86.69 1109 ASN A O 1
ATOM 8454 N N . SER A 1 1110 ? 24.729 42.007 -16.455 1.00 79.00 1110 SER A N 1
ATOM 8455 C CA . SER A 1 1110 ? 25.136 43.169 -15.657 1.00 79.00 1110 SER A CA 1
ATOM 8456 C C . SER A 1 1110 ? 25.054 44.465 -16.467 1.00 79.00 1110 SER A C 1
ATOM 8458 O O . SER A 1 1110 ? 25.120 44.441 -17.695 1.00 79.00 1110 SER A O 1
ATOM 8460 N N . LYS A 1 1111 ? 24.965 45.611 -15.776 1.00 68.19 1111 LYS A N 1
ATOM 8461 C CA . LYS A 1 1111 ? 24.975 46.961 -16.379 1.00 68.19 1111 LYS A CA 1
ATOM 8462 C C . LYS A 1 1111 ? 23.925 47.163 -17.494 1.00 68.19 1111 LYS A C 1
ATOM 8464 O O . LYS A 1 1111 ? 24.227 47.784 -18.509 1.00 68.19 1111 LYS A O 1
ATOM 8469 N N . GLY A 1 1112 ? 22.709 46.653 -17.306 1.00 71.81 1112 GLY A N 1
ATOM 8470 C CA . GLY A 1 1112 ? 21.599 46.762 -18.262 1.00 71.81 1112 GLY A CA 1
ATOM 8471 C C . GLY A 1 1112 ? 21.497 45.618 -19.276 1.00 71.81 1112 GLY A C 1
ATOM 8472 O O . GLY A 1 1112 ? 20.493 45.542 -19.975 1.00 71.81 1112 GLY A O 1
ATOM 8473 N N . GLY A 1 1113 ? 22.476 44.707 -19.317 1.00 84.06 1113 GLY A N 1
ATOM 8474 C CA . GLY A 1 1113 ? 22.441 43.523 -20.176 1.00 84.06 1113 GLY A CA 1
ATOM 8475 C C . GLY A 1 1113 ? 22.911 43.776 -21.612 1.00 84.06 1113 GLY A C 1
ATOM 8476 O O . GLY A 1 1113 ? 22.477 44.721 -22.270 1.00 84.06 1113 GLY A O 1
ATOM 8477 N N . TYR A 1 1114 ? 23.842 42.954 -22.103 1.00 90.25 1114 TYR A N 1
ATOM 8478 C CA . TYR A 1 1114 ? 24.379 43.062 -23.467 1.00 90.25 1114 TYR A CA 1
ATOM 8479 C C . TYR A 1 1114 ? 25.111 41.787 -23.909 1.00 90.25 1114 TYR A C 1
ATOM 8481 O O . TYR A 1 1114 ? 25.629 41.039 -23.084 1.00 90.25 1114 TYR A O 1
ATOM 8489 N N . CYS A 1 1115 ? 25.216 41.571 -25.223 1.00 92.19 1115 CYS A N 1
ATOM 8490 C CA . CYS A 1 1115 ? 26.016 40.483 -25.791 1.00 92.19 1115 CYS A CA 1
ATOM 8491 C C . CYS A 1 1115 ? 27.509 40.820 -25.797 1.00 92.19 1115 CYS A C 1
ATOM 8493 O O . CYS A 1 1115 ? 27.908 41.879 -26.291 1.00 92.19 1115 CYS A O 1
ATOM 8495 N N . ALA A 1 1116 ? 28.344 39.910 -25.295 1.00 90.50 1116 ALA A N 1
ATOM 8496 C CA . ALA A 1 1116 ? 29.797 40.044 -25.335 1.00 90.50 1116 ALA A CA 1
ATOM 8497 C C . ALA A 1 1116 ? 30.514 38.693 -25.471 1.00 90.50 1116 ALA A C 1
ATOM 8499 O O . ALA A 1 1116 ? 29.960 37.633 -25.200 1.00 90.50 1116 ALA A O 1
ATOM 8500 N N . SER A 1 1117 ? 31.788 38.753 -25.864 1.00 87.00 1117 SER A N 1
ATOM 8501 C CA . SER A 1 1117 ? 32.710 37.604 -25.874 1.00 87.00 1117 SER A CA 1
ATOM 8502 C C . SER A 1 1117 ? 33.634 37.582 -24.644 1.00 87.00 1117 SER A C 1
ATOM 8504 O O . SER A 1 1117 ? 34.608 36.832 -24.632 1.00 87.00 1117 SER A O 1
ATOM 8506 N N . SER A 1 1118 ? 33.399 38.459 -23.660 1.00 85.50 1118 SER A N 1
ATOM 8507 C CA . SER A 1 1118 ? 34.121 38.524 -22.382 1.00 85.50 1118 SER A CA 1
ATOM 8508 C C . SER A 1 1118 ? 33.459 39.481 -21.385 1.00 85.50 1118 SER A C 1
ATOM 8510 O O . SER A 1 1118 ? 32.708 40.380 -21.772 1.00 85.50 1118 SER A O 1
ATOM 8512 N N . TRP A 1 1119 ? 33.773 39.326 -20.095 1.00 83.56 1119 TRP A N 1
ATOM 8513 C CA . TRP A 1 1119 ? 33.330 40.221 -19.029 1.00 83.56 1119 TRP A CA 1
ATOM 8514 C C . TRP A 1 1119 ? 34.434 40.487 -17.998 1.00 83.56 1119 TRP A C 1
ATOM 8516 O O . TRP A 1 1119 ? 35.047 39.580 -17.444 1.00 83.56 1119 TRP A O 1
ATOM 8526 N N . THR A 1 1120 ? 34.682 41.764 -17.712 1.00 68.00 1120 THR A N 1
ATOM 8527 C CA . THR A 1 1120 ? 35.744 42.222 -16.795 1.00 68.00 1120 THR A CA 1
ATOM 8528 C C . THR A 1 1120 ? 35.204 42.809 -15.489 1.00 68.00 1120 THR A C 1
ATOM 8530 O O . THR A 1 1120 ? 35.926 43.498 -14.768 1.00 68.00 1120 THR A O 1
ATOM 8533 N N . GLY A 1 1121 ? 33.926 42.570 -15.176 1.00 60.84 1121 GLY A N 1
ATOM 8534 C CA . GLY A 1 1121 ? 33.335 43.004 -13.914 1.00 60.84 1121 GLY A CA 1
ATOM 8535 C C . GLY A 1 1121 ? 33.987 42.308 -12.721 1.00 60.84 1121 GLY A C 1
ATOM 8536 O O . GLY A 1 1121 ? 34.194 41.096 -12.724 1.00 60.84 1121 GLY A O 1
ATOM 8537 N N . ALA A 1 1122 ? 34.310 43.081 -11.684 1.00 49.06 1122 ALA A N 1
ATOM 8538 C CA . ALA A 1 1122 ? 34.675 42.502 -10.402 1.00 49.06 1122 ALA A CA 1
ATOM 8539 C C . ALA A 1 1122 ? 33.428 41.854 -9.789 1.00 49.06 1122 ALA A C 1
ATOM 8541 O O . ALA A 1 1122 ? 32.407 42.525 -9.627 1.00 49.06 1122 ALA A O 1
ATOM 8542 N N . ALA A 1 1123 ? 33.523 40.575 -9.420 1.00 44.38 1123 ALA A N 1
ATOM 8543 C CA . ALA A 1 1123 ? 32.571 39.977 -8.496 1.00 44.38 1123 ALA A CA 1
ATOM 8544 C C . ALA A 1 1123 ? 32.683 40.739 -7.166 1.00 44.38 1123 ALA A C 1
ATOM 8546 O O . ALA A 1 1123 ? 33.706 40.654 -6.484 1.00 44.38 1123 ALA A O 1
ATOM 8547 N N . SER A 1 1124 ? 31.674 41.548 -6.845 1.00 34.06 1124 SER A N 1
ATOM 8548 C CA . SER A 1 1124 ? 31.580 42.216 -5.550 1.00 34.06 1124 SER A CA 1
ATOM 8549 C C . SER A 1 1124 ? 31.355 41.155 -4.476 1.00 34.06 1124 SER A C 1
ATOM 8551 O O . SER A 1 1124 ? 30.355 40.440 -4.545 1.00 34.06 1124 SER A O 1
ATOM 8553 N N . SER A 1 1125 ? 32.304 41.067 -3.543 1.00 28.89 1125 SER A N 1
ATOM 8554 C CA . SER A 1 1125 ? 32.314 40.173 -2.377 1.00 28.89 1125 SER A CA 1
ATOM 8555 C C . SER A 1 1125 ? 31.106 40.341 -1.464 1.00 28.89 1125 SER A C 1
ATOM 8557 O O . SER A 1 1125 ? 30.807 41.526 -1.180 1.00 28.89 1125 SER A O 1
#

Foldseek 3Di:
DDDDDDDDDDDDDDDDDDDDDDDDDDDDDDDDDDDDDDDDDDDDDDDDDDDDDDDDDDDDDDDDDDDDDDDDDDDDDDDDDDDDDDDDDDDDDDDDDPDDDPPPAPLCLFQFCLQPDDPDFDDFFDAAPDDFQWKKFFLDFAQAFFQGWIWTGGRQATEIQFWAWDADFPLQPLFGIWGGRLNVLLVSLVRYQEYEFQAQDRSGQVRVSNNVVSHDVQHAYEAAQLSVLNNQVVCVVSVNDDPVRYDHDDAQDWDDDIQWGKHWHDAFFQAPRGTWIWTDHPQFIEIEGGFHFFAPCFLLNPGGPLVVLLVLLVVAGAEYEYALAAAVFPDKWYHLVLLLVLLLVVLQVLAPFFEEEEEDDLRRQSLVLSNVSSLVSRQAQEAEFFPSNVSSQVSCVVSVRRSDDPVSHDYLVCVVVDGRNRYYYYWYCLLLDCPTQLVCCLVVNHPRDPDAQRYAYHSLYDHDPNSVVSNVSSVVSNVVRHHHYQDDDVSSSYIHRHTYLVRLLSSCVSNVHLAYFYGRDRQVSRVSSLVSSVVSPNPQYDRDGRFFMWRAGRPPDSPDPDDRGGDRRGGGPIFMKTGSDSPHIGGCVVVVSVLVSLCQPQNEKEKEKAKEADDDPDDDDDPDDDPPQPFIATDIDMDTDNDDPPVCPLVVVLRVQLRVQRRPDHRPDDQVVSQVSSQVSNQVSSCVPPNGGHHYHYDYDHHDPVVVVVVVVVVVVVVVVVVVVVVVVPPDDDDDDDDDDDDDDDDDDDDDDDDDDDDDDDDDDDDDDDDDDDDDDDDDDDDDDDDDDDDDDDDDDDDDDDDDDDDDDDDDDDDDDDDDDDDDDDDDDDDPPQPPVVQVVQQPPDPPDFWKDFPDDADADQLSNVVSFPDDDDAFQLDDDDDDDQDDFPCPLQFKTWQQDDFAQEEAEEEEREAYRCPDPVLCVVLVLLQQFVLVDLQLQLQQLFFRDPDPVPTRTFYSGGHHNYYPSDDPDQDPNYEYEAEYDPRMDTGPCDLNGDQKAKEWGADPNGIYIYMYGYQCNNPVPRQFDPDCQAFSNPRRSLSSSQVCSLRVSCCRRPVHLRTMAGPSSAHFQSVQPPPQPDWDADPSRHIFNDDGDPTGGRHTFTWRSDDSIDTDSHDDDDPDD